Protein AF-A0A534WS10-F1 (afdb_monomer_lite)

Foldseek 3Di:
DVVVVVVVLLVVQVVCCVPPNFQQDPVLVVADADPQHGSRVVSSLVVVLVVVLVVCVVVVPALVNLLVQLLVLLLVLLQCLLVVVLQSSLVSLVSSLSSLVNSVVNCVVVVNDDPVSVVSSLVSLLSSLVSNLNSQLNLCVVPVLSNVLSVLLNVLQVLLSVLCVVCVVVVHRLSDFPLHSSSLSNQSSVLSNCQVVVCCVVPPPDPRGPSVSNSVSSNVSSVRSNVSSVVSNVVSVVVVVVVVQVVVDDDDPPVQPDQLVVLLVVQLVVLVCQLVVQLCCCCVPVVDFNVVSNVVSNVSSLVSSLCSCCVPRLVVVVDDPVQQVLQSLLLVLVLLLQLLVQLCCCCVVVVDDSVVSNVVSVVCCVVVGNPVCCDPPRRDPDDDPPVVVSVVSVVSSVVSVVSSLCPVQDPQALAAFPDFFAPVDFFFDPDDLVVPADDQDLQFWKKKKKWKWDQFPQRKTKIKMWMWTPRTPGSQIKIKIKMWIQHNVRDIDIFIDIGTRPQWDQDPQSWTDHNQWIWGADRQRWIWGWDDGPFKTKTKIWHQQAGKTCASVQKIARHPVSQWMKGKIWRFLWTKMWIWIAGPVPGIDTTIGTMTIMMMMGSDDPSSFAQKKKWKKDDFPVRFKIKIKIWGHHAPPDPDHIWIKIWMGGNNHTDFIFRQKDKAFDDWDWDDDPPDIATHGQKMWMWTAGPQGKIKIKIKGFDDFNDKDFPLVNPDPVVSVSLVVPWGKMKTKTKIKMWMWIGDVPDDIDITIDIMIMMMTGRHHHPDGHHD

Structure (mmCIF, N/CA/C/O backbone):
data_AF-A0A534WS10-F1
#
_entry.id   AF-A0A534WS10-F1
#
loop_
_atom_site.group_PDB
_atom_site.id
_atom_site.type_symbol
_atom_site.label_atom_id
_atom_site.label_alt_id
_atom_site.label_comp_id
_atom_site.label_asym_id
_atom_site.label_entity_id
_atom_site.label_seq_id
_atom_site.pdbx_PDB_ins_code
_atom_site.Cartn_x
_atom_site.Cartn_y
_atom_site.Cartn_z
_atom_site.occupancy
_atom_site.B_iso_or_equiv
_atom_site.auth_seq_id
_atom_site.auth_comp_id
_atom_site.auth_asym_id
_atom_site.auth_atom_id
_atom_site.pdbx_PDB_model_num
ATOM 1 N N . MET A 1 1 ? 9.773 -32.423 -36.528 1.00 46.62 1 MET A N 1
ATOM 2 C CA . MET A 1 1 ? 10.586 -32.456 -37.768 1.00 46.62 1 MET A CA 1
ATOM 3 C C . MET A 1 1 ? 11.494 -31.232 -37.924 1.00 46.62 1 MET A C 1
ATOM 5 O O . MET A 1 1 ? 12.665 -31.405 -38.216 1.00 46.62 1 MET A O 1
ATOM 9 N N . THR A 1 2 ? 11.012 -30.007 -37.692 1.00 54.94 2 THR A N 1
ATOM 10 C CA . THR A 1 2 ? 11.728 -28.744 -37.989 1.00 54.94 2 THR A CA 1
ATOM 11 C C . THR A 1 2 ? 12.895 -28.392 -37.055 1.00 54.94 2 THR A C 1
ATOM 13 O O . THR A 1 2 ? 13.941 -27.981 -37.545 1.00 54.94 2 THR A O 1
ATOM 16 N N . ILE A 1 3 ? 12.784 -28.614 -35.737 1.00 60.12 3 ILE A N 1
ATOM 17 C CA . ILE A 1 3 ? 13.912 -28.408 -34.796 1.00 60.12 3 ILE A CA 1
ATOM 18 C C . ILE A 1 3 ? 15.091 -29.328 -35.149 1.00 60.12 3 ILE A C 1
ATOM 20 O O . ILE A 1 3 ? 16.243 -28.906 -35.107 1.00 60.12 3 ILE A O 1
ATOM 24 N N . GLY A 1 4 ? 14.799 -30.558 -35.587 1.00 63.84 4 GLY A N 1
ATOM 25 C CA . GLY A 1 4 ? 15.814 -31.520 -36.019 1.00 63.84 4 GLY A CA 1
ATOM 26 C C . GLY A 1 4 ? 16.662 -31.013 -37.187 1.00 63.84 4 GLY A C 1
ATOM 27 O O . GLY A 1 4 ? 17.868 -31.215 -37.183 1.00 63.84 4 GLY A O 1
ATOM 28 N N . VAL A 1 5 ? 16.071 -30.283 -38.140 1.00 74.38 5 VAL A N 1
ATOM 29 C CA . VAL A 1 5 ? 16.809 -29.700 -39.276 1.00 74.38 5 VAL A CA 1
ATOM 30 C C . VAL A 1 5 ? 17.763 -28.600 -38.812 1.00 74.38 5 VAL A C 1
ATOM 32 O O . VAL A 1 5 ? 18.913 -28.578 -39.236 1.00 74.38 5 VAL A O 1
ATOM 35 N N . VAL A 1 6 ? 17.326 -27.721 -37.904 1.00 73.06 6 VAL A N 1
ATOM 36 C CA . VAL A 1 6 ? 18.185 -26.656 -37.357 1.00 73.06 6 VAL A CA 1
ATOM 37 C C . VAL A 1 6 ? 19.350 -27.248 -36.565 1.00 73.06 6 VAL A C 1
ATOM 39 O O . VAL A 1 6 ? 20.484 -26.817 -36.747 1.00 73.06 6 VAL A O 1
ATOM 42 N N . VAL A 1 7 ? 19.099 -28.270 -35.741 1.00 74.62 7 VAL A N 1
ATOM 43 C CA . VAL A 1 7 ? 20.143 -28.967 -34.969 1.00 74.62 7 VAL A CA 1
ATOM 44 C C . VAL A 1 7 ? 21.133 -29.682 -35.890 1.00 74.62 7 VAL A C 1
ATOM 46 O O . VAL A 1 7 ? 22.340 -29.579 -35.681 1.00 74.62 7 VAL A O 1
ATOM 49 N N . LEU A 1 8 ? 20.650 -30.350 -36.943 1.00 83.00 8 LEU A N 1
ATOM 50 C CA . LEU A 1 8 ? 21.504 -30.985 -37.952 1.00 83.00 8 LEU A CA 1
ATOM 51 C C . LEU A 1 8 ? 22.370 -29.961 -38.695 1.00 83.00 8 LEU A C 1
ATOM 53 O O . LEU A 1 8 ? 23.568 -30.184 -38.860 1.00 83.00 8 LEU A O 1
ATOM 57 N N . LEU A 1 9 ? 21.794 -28.827 -39.106 1.00 83.38 9 LEU A N 1
ATOM 58 C CA . LEU A 1 9 ? 22.534 -27.746 -39.763 1.00 83.38 9 LEU A CA 1
ATOM 59 C C . LEU A 1 9 ? 23.566 -27.116 -38.825 1.00 83.38 9 LEU A C 1
ATOM 61 O O . LEU A 1 9 ? 24.694 -26.871 -39.245 1.00 83.38 9 LEU A O 1
ATOM 65 N N . LEU A 1 10 ? 23.217 -26.895 -37.556 1.00 83.19 10 LEU A N 1
ATOM 66 C CA . LEU A 1 10 ? 24.137 -26.370 -36.547 1.00 83.19 10 LEU A CA 1
ATOM 67 C C . LEU A 1 10 ? 25.297 -27.346 -36.292 1.00 83.19 10 LEU A C 1
ATOM 69 O O . LEU A 1 10 ? 26.452 -26.928 -36.204 1.00 83.19 10 LEU A O 1
ATOM 73 N N . GLY A 1 11 ? 25.010 -28.650 -36.229 1.00 80.88 11 GLY A N 1
ATOM 74 C CA . GLY A 1 11 ? 26.020 -29.706 -36.148 1.00 80.88 11 GLY A CA 1
ATOM 75 C C . GLY A 1 11 ? 26.941 -29.722 -37.372 1.00 80.88 11 GLY A C 1
ATOM 76 O O . GLY A 1 11 ? 28.161 -29.689 -37.222 1.00 80.88 11 GLY A O 1
ATOM 77 N N . ALA A 1 12 ? 26.377 -29.669 -38.582 1.00 84.88 12 ALA A N 1
ATOM 78 C CA . ALA A 1 12 ? 27.139 -29.593 -39.830 1.00 84.88 12 ALA A CA 1
ATOM 79 C C . ALA A 1 12 ? 28.019 -28.333 -39.904 1.00 84.88 12 ALA A C 1
ATOM 81 O O . ALA A 1 12 ? 29.174 -28.400 -40.330 1.00 84.88 12 ALA A O 1
ATOM 82 N N . TYR A 1 13 ? 27.509 -27.190 -39.440 1.00 84.62 13 TYR A N 1
ATOM 83 C CA . TYR A 1 13 ? 28.281 -25.956 -39.355 1.00 84.62 13 TYR A CA 1
ATOM 84 C C . TYR A 1 13 ? 29.402 -26.049 -38.318 1.00 84.62 13 TYR A C 1
ATOM 86 O O . TYR A 1 13 ? 30.512 -25.598 -38.577 1.00 84.62 13 TYR A O 1
ATOM 94 N N . SER A 1 14 ? 29.157 -26.693 -37.177 1.00 81.19 14 SER A N 1
ATOM 95 C CA . SER A 1 14 ? 30.174 -26.892 -36.137 1.00 81.19 14 SER A CA 1
ATOM 96 C C . SER A 1 14 ? 31.322 -27.773 -36.645 1.00 81.19 14 SER A C 1
ATOM 98 O O . SER A 1 14 ? 32.491 -27.433 -36.465 1.00 81.19 14 SER A O 1
ATOM 100 N N . VAL A 1 15 ? 31.003 -28.845 -37.382 1.00 82.12 15 VAL A N 1
ATOM 101 C CA . VAL A 1 15 ? 31.992 -29.677 -38.092 1.00 82.12 15 VAL A CA 1
ATOM 102 C C . VAL A 1 15 ? 32.745 -28.860 -39.143 1.00 82.12 15 VAL A C 1
ATOM 104 O O . VAL A 1 15 ? 33.968 -28.943 -39.231 1.00 82.12 15 VAL A O 1
ATOM 107 N N . ARG A 1 16 ? 32.056 -28.015 -39.919 1.00 86.12 16 ARG A N 1
ATOM 108 C CA . ARG A 1 16 ? 32.716 -27.108 -40.868 1.00 86.12 16 ARG A CA 1
ATOM 109 C C . ARG A 1 16 ? 33.694 -26.170 -40.162 1.00 86.12 16 ARG A C 1
ATOM 111 O O . ARG A 1 16 ? 34.800 -26.007 -40.662 1.00 86.12 16 ARG A O 1
ATOM 118 N N . VAL A 1 17 ? 33.308 -25.561 -39.042 1.00 83.94 17 VAL A N 1
ATOM 119 C CA . VAL A 1 17 ? 34.173 -24.645 -38.284 1.00 83.94 17 VAL A CA 1
ATOM 120 C C . VAL A 1 17 ? 35.441 -25.360 -37.816 1.00 83.94 17 VAL A C 1
ATOM 122 O O . VAL A 1 17 ? 36.519 -24.781 -37.913 1.00 83.94 17 VAL A O 1
ATOM 125 N N . LEU A 1 18 ? 35.326 -26.623 -37.395 1.00 77.38 18 LEU A N 1
ATOM 126 C CA . LEU A 1 18 ? 36.466 -27.461 -37.011 1.00 77.38 18 LEU A CA 1
ATOM 127 C C . LEU A 1 18 ? 37.388 -27.802 -38.195 1.00 77.38 18 LEU A C 1
ATOM 129 O O . LEU A 1 18 ? 38.602 -27.798 -38.034 1.00 77.38 18 LEU A O 1
ATOM 133 N N . VAL A 1 19 ? 36.833 -28.085 -39.379 1.00 82.19 19 VAL A N 1
ATOM 134 C CA . VAL A 1 19 ? 37.603 -28.602 -40.531 1.00 82.19 19 VAL A CA 1
ATOM 135 C C . VAL A 1 19 ? 38.098 -27.503 -41.481 1.00 82.19 19 VAL A C 1
ATOM 137 O O . VAL A 1 19 ? 39.181 -27.609 -42.046 1.00 82.19 19 VAL A O 1
ATOM 140 N N . LYS A 1 20 ? 37.295 -26.462 -41.715 1.00 79.19 20 LYS A N 1
ATOM 141 C CA . LYS A 1 20 ? 37.517 -25.412 -42.731 1.00 79.19 20 LYS A CA 1
ATOM 142 C C . LYS A 1 20 ? 37.546 -23.994 -42.150 1.00 79.19 20 LYS A C 1
ATOM 144 O O . LYS A 1 20 ? 37.664 -23.038 -42.912 1.00 79.19 20 LYS A O 1
ATOM 149 N N . GLY A 1 21 ? 37.422 -23.845 -40.830 1.00 81.44 21 GLY A N 1
ATOM 150 C CA . GLY A 1 21 ? 37.326 -22.544 -40.172 1.00 81.44 21 GLY A CA 1
ATOM 151 C C . GLY A 1 21 ? 35.952 -21.876 -40.317 1.00 81.44 21 GLY A C 1
ATOM 152 O O . GLY A 1 21 ? 35.011 -22.417 -40.908 1.00 81.44 21 GLY A O 1
ATOM 153 N N . ARG A 1 22 ? 35.820 -20.681 -39.729 1.00 80.88 22 ARG A N 1
ATOM 154 C CA . ARG A 1 22 ? 34.560 -19.918 -39.676 1.00 80.88 22 ARG A CA 1
ATOM 155 C C . ARG A 1 22 ? 34.177 -19.341 -41.037 1.00 80.88 22 ARG A C 1
ATOM 157 O O . ARG A 1 22 ? 35.033 -18.901 -41.801 1.00 80.88 22 ARG A O 1
ATOM 164 N N . TYR A 1 23 ? 32.877 -19.303 -41.327 1.00 80.44 23 TYR A N 1
ATOM 165 C CA . TYR A 1 23 ? 32.356 -18.620 -42.509 1.00 80.44 23 TYR A CA 1
ATOM 166 C C . TYR A 1 23 ? 32.166 -17.135 -42.188 1.00 80.44 23 TYR A C 1
ATOM 168 O O . TYR A 1 23 ? 31.241 -16.786 -41.467 1.00 80.44 23 TYR A O 1
ATOM 176 N N . VAL A 1 24 ? 33.044 -16.259 -42.690 1.00 76.69 24 VAL A N 1
ATOM 177 C CA . VAL A 1 24 ? 33.029 -14.824 -42.347 1.00 76.69 24 VAL A CA 1
ATOM 178 C C . VAL A 1 24 ? 32.691 -13.970 -43.578 1.00 76.69 24 VAL A C 1
ATOM 180 O O . VAL A 1 24 ? 33.596 -13.601 -44.331 1.00 76.69 24 VAL A O 1
ATOM 183 N N . PRO A 1 25 ? 31.409 -13.619 -43.794 1.00 72.75 25 PRO A N 1
ATOM 184 C CA . PRO A 1 25 ? 31.015 -12.678 -44.839 1.00 72.75 25 PRO A CA 1
ATOM 185 C C . PRO A 1 25 ? 31.611 -11.282 -44.606 1.00 72.75 25 PRO A C 1
ATOM 187 O O . PRO A 1 25 ? 31.699 -10.822 -43.467 1.00 72.75 25 PRO A O 1
ATOM 190 N N . GLU A 1 26 ? 31.919 -10.555 -45.686 1.00 68.25 26 GLU A N 1
ATOM 191 C CA . GLU A 1 26 ? 32.378 -9.149 -45.658 1.00 68.25 26 GLU A CA 1
ATOM 192 C C . GLU A 1 26 ? 31.469 -8.233 -44.810 1.00 68.25 26 GLU A C 1
ATOM 194 O O . GLU A 1 26 ? 31.956 -7.375 -44.075 1.00 68.25 26 GLU A O 1
ATOM 199 N N . ARG A 1 27 ? 30.146 -8.454 -44.831 1.00 67.44 27 ARG A N 1
ATOM 200 C CA . ARG A 1 27 ? 29.165 -7.690 -44.033 1.00 67.44 27 ARG A CA 1
ATOM 201 C C . ARG A 1 27 ? 29.313 -7.926 -42.523 1.00 67.44 27 ARG A C 1
ATOM 203 O O . ARG A 1 27 ? 29.290 -6.972 -41.754 1.00 67.44 27 ARG A O 1
ATOM 210 N N . VAL A 1 28 ? 29.571 -9.168 -42.108 1.00 67.00 28 VAL A N 1
ATOM 211 C CA . VAL A 1 28 ? 29.734 -9.578 -40.695 1.00 67.00 28 VAL A CA 1
ATOM 212 C C . VAL A 1 28 ? 31.078 -9.107 -40.109 1.00 67.00 28 VAL A C 1
ATOM 214 O O . VAL A 1 28 ? 31.302 -9.152 -38.900 1.00 67.00 28 VAL A O 1
ATOM 217 N N . LYS A 1 29 ? 32.005 -8.617 -40.944 1.00 64.44 29 LYS A N 1
ATOM 218 C CA . LYS A 1 29 ? 33.215 -7.923 -40.470 1.00 64.44 29 LYS A CA 1
ATOM 219 C C . LYS A 1 29 ? 32.929 -6.497 -39.992 1.00 64.44 29 LYS A C 1
ATOM 221 O O . LYS A 1 29 ? 33.665 -6.006 -39.145 1.00 64.44 29 LYS A O 1
ATOM 226 N N . LYS A 1 30 ? 31.882 -5.858 -40.526 1.00 62.97 30 LYS A N 1
ATOM 227 C CA . LYS A 1 30 ? 31.531 -4.445 -40.288 1.00 62.97 30 LYS A CA 1
ATOM 228 C C . LYS A 1 30 ? 30.418 -4.248 -39.253 1.00 62.97 30 LYS A C 1
ATOM 230 O O . LYS A 1 30 ? 30.035 -3.111 -38.989 1.00 62.97 30 LYS A O 1
ATOM 235 N N . GLU A 1 31 ? 29.871 -5.327 -38.699 1.00 62.03 31 GLU A N 1
ATOM 236 C CA . GLU A 1 31 ? 28.844 -5.274 -37.657 1.00 62.03 31 GLU A CA 1
ATOM 237 C C . GLU A 1 31 ? 29.466 -5.649 -36.302 1.00 62.03 31 GLU A C 1
ATOM 239 O O . GLU A 1 31 ? 30.036 -6.739 -36.176 1.00 62.03 31 GLU A O 1
ATOM 244 N N . PRO A 1 32 ? 29.394 -4.774 -35.281 1.00 56.31 32 PRO A N 1
ATOM 245 C CA . PRO A 1 32 ? 29.768 -5.163 -33.930 1.00 56.31 32 PRO A CA 1
ATOM 246 C C . PRO A 1 32 ? 28.794 -6.251 -33.463 1.00 56.31 32 PRO A C 1
ATOM 248 O O . PRO A 1 32 ? 27.579 -6.072 -33.520 1.00 56.31 32 PRO A O 1
ATOM 251 N N . GLY A 1 33 ? 29.321 -7.403 -33.041 1.00 55.44 33 GLY A N 1
ATOM 252 C CA . GLY A 1 33 ? 28.492 -8.471 -32.484 1.00 55.44 33 GLY A CA 1
ATOM 253 C C . GLY A 1 33 ? 27.685 -7.970 -31.282 1.00 55.44 33 GLY A C 1
ATOM 254 O O . GLY A 1 33 ? 28.138 -7.093 -30.545 1.00 55.44 33 GLY A O 1
ATOM 255 N N . SER A 1 34 ? 26.496 -8.531 -31.074 1.00 60.47 34 SER A N 1
ATOM 256 C CA . SER A 1 34 ? 25.662 -8.208 -29.915 1.00 60.47 34 SER A CA 1
ATOM 257 C C . SER A 1 34 ? 25.886 -9.205 -28.782 1.00 60.47 34 SER A C 1
ATOM 259 O O . SER A 1 34 ? 26.245 -10.360 -29.006 1.00 60.47 34 SER A O 1
ATOM 261 N N . VAL A 1 35 ? 25.621 -8.760 -27.551 1.00 61.03 35 VAL A N 1
ATOM 262 C CA . VAL A 1 35 ? 25.591 -9.603 -26.340 1.00 61.03 35 VAL A CA 1
ATOM 263 C C . VAL A 1 35 ? 24.571 -10.744 -26.480 1.00 61.03 35 VAL A C 1
ATOM 265 O O . VAL A 1 35 ? 24.731 -11.805 -25.887 1.00 61.03 35 VAL A O 1
ATOM 268 N N . PHE A 1 36 ? 23.537 -10.526 -27.291 1.00 61.16 36 PHE A N 1
ATOM 269 C CA . PHE A 1 36 ? 22.342 -11.359 -27.386 1.00 61.16 36 PHE A CA 1
ATOM 270 C C . PHE A 1 36 ? 22.384 -12.359 -28.553 1.00 61.16 36 PHE A C 1
ATOM 272 O O . PHE A 1 36 ? 21.931 -13.496 -28.418 1.00 61.16 36 PHE A O 1
ATOM 279 N N . LEU A 1 37 ? 23.009 -11.984 -29.673 1.00 69.69 37 LEU A N 1
ATOM 280 C CA . LEU A 1 37 ? 23.259 -12.875 -30.805 1.00 69.69 37 LEU A CA 1
ATOM 281 C C . LEU A 1 37 ? 24.756 -12.892 -31.104 1.00 69.69 37 LEU A C 1
ATOM 283 O O . LEU A 1 37 ? 25.310 -11.945 -31.667 1.00 69.69 37 LEU A O 1
ATOM 287 N N . SER A 1 38 ? 25.415 -13.977 -30.694 1.00 74.94 38 SER A N 1
ATOM 288 C CA . SER A 1 38 ? 26.857 -14.110 -30.867 1.00 74.94 38 SER A CA 1
ATOM 289 C C . SER A 1 38 ? 27.226 -14.159 -32.350 1.00 74.94 38 SER A C 1
ATOM 291 O O . SER A 1 38 ? 26.475 -14.656 -33.195 1.00 74.94 38 SER A O 1
ATOM 293 N N . ARG A 1 39 ? 28.437 -13.689 -32.665 1.00 76.25 39 ARG A N 1
ATOM 294 C CA . ARG A 1 39 ? 28.974 -13.686 -34.033 1.00 76.25 39 ARG A CA 1
ATOM 295 C C . ARG A 1 39 ? 28.896 -15.066 -34.699 1.00 76.25 39 ARG A C 1
ATOM 297 O O . ARG A 1 39 ? 28.618 -15.153 -35.886 1.00 76.25 39 ARG A O 1
ATOM 304 N N . PHE A 1 40 ? 29.048 -16.132 -33.913 1.00 80.25 40 PHE A N 1
ATOM 305 C CA . PHE A 1 40 ? 28.933 -17.515 -34.372 1.00 80.25 40 PHE A CA 1
ATOM 306 C C . PHE A 1 40 ? 27.570 -17.824 -35.013 1.00 80.25 40 PHE A C 1
ATOM 308 O O . PHE A 1 40 ? 27.522 -18.431 -36.080 1.00 80.25 40 PHE A O 1
ATOM 315 N N . PHE A 1 41 ? 26.464 -17.387 -34.400 1.00 79.00 41 PHE A N 1
ATOM 316 C CA . PHE A 1 41 ? 25.121 -17.646 -34.931 1.00 79.00 41 PHE A CA 1
ATOM 317 C C . PHE A 1 41 ? 24.807 -16.809 -36.173 1.00 79.00 41 PHE A C 1
ATOM 319 O O . PHE A 1 41 ? 24.095 -17.271 -37.062 1.00 79.00 41 PHE A O 1
ATOM 326 N N . ILE A 1 42 ? 25.371 -15.603 -36.267 1.00 78.12 42 ILE A N 1
ATOM 327 C CA . ILE A 1 42 ? 25.255 -14.762 -37.464 1.00 78.12 42 ILE A CA 1
ATOM 328 C C . ILE A 1 42 ? 25.986 -15.426 -38.637 1.00 78.12 42 ILE A C 1
ATOM 330 O O . ILE A 1 42 ? 25.414 -15.598 -39.711 1.00 78.12 42 ILE A O 1
ATOM 334 N N . GLU A 1 43 ? 27.231 -15.855 -38.421 1.00 84.75 43 GLU A N 1
ATOM 335 C CA . GLU A 1 43 ? 28.028 -16.580 -39.416 1.00 84.75 43 GLU A CA 1
ATOM 336 C C . GLU A 1 43 ? 27.340 -17.886 -39.861 1.00 84.75 43 GLU A C 1
ATOM 338 O O . GLU A 1 43 ? 27.272 -18.176 -41.057 1.00 84.75 43 GLU A O 1
ATOM 343 N N . PHE A 1 44 ? 26.757 -18.628 -38.911 1.00 85.38 44 PHE A N 1
ATOM 344 C CA . PHE A 1 44 ? 25.931 -19.807 -39.181 1.00 85.38 44 PHE A CA 1
ATOM 345 C C . PHE A 1 44 ? 24.733 -19.488 -40.087 1.00 85.38 44 PHE A C 1
ATOM 347 O O . PHE A 1 44 ? 24.489 -20.211 -41.055 1.00 85.38 44 PHE A O 1
ATOM 354 N N . GLY A 1 45 ? 24.005 -18.403 -39.804 1.00 84.31 45 GLY A N 1
ATOM 355 C CA . GLY A 1 45 ? 22.863 -17.965 -40.608 1.00 84.31 45 GLY A CA 1
ATOM 356 C C . GLY A 1 45 ? 23.261 -17.664 -42.052 1.00 84.31 45 GLY A C 1
ATOM 357 O O . GLY A 1 45 ? 22.703 -18.243 -42.980 1.00 84.31 45 GLY A O 1
ATOM 358 N N . TYR A 1 46 ? 24.299 -16.847 -42.253 1.00 83.94 46 TYR A N 1
ATOM 359 C CA . TYR A 1 46 ? 24.804 -16.537 -43.596 1.00 83.94 46 TYR A CA 1
ATOM 360 C C . TYR A 1 46 ? 25.312 -17.774 -44.347 1.00 83.94 46 TYR A C 1
ATOM 362 O O . TYR A 1 46 ? 25.125 -17.871 -45.559 1.00 83.94 46 TYR A O 1
ATOM 370 N N . TRP A 1 47 ? 25.923 -18.734 -43.647 1.00 88.50 47 TRP A N 1
ATOM 371 C CA . TRP A 1 47 ? 26.307 -20.010 -44.248 1.00 88.50 47 TRP A CA 1
ATOM 372 C C . TRP A 1 47 ? 25.084 -20.825 -44.697 1.00 88.50 47 TRP A C 1
ATOM 374 O O . TRP A 1 47 ? 25.097 -21.404 -45.782 1.00 88.50 47 TRP A O 1
ATOM 384 N N . CYS A 1 48 ? 24.000 -20.821 -43.914 1.00 86.69 48 CYS A N 1
ATOM 385 C CA . CYS A 1 48 ? 22.737 -21.458 -44.301 1.00 86.69 48 CYS A CA 1
ATOM 386 C C . CYS A 1 48 ? 22.058 -20.763 -45.490 1.00 86.69 48 CYS A C 1
ATOM 388 O O . CYS A 1 48 ? 21.319 -21.411 -46.231 1.00 86.69 48 CYS A O 1
ATOM 390 N N . PHE A 1 49 ? 22.289 -19.463 -45.681 1.00 88.44 49 PHE A N 1
ATOM 391 C CA . PHE A 1 49 ? 21.690 -18.690 -46.771 1.00 88.44 49 PHE A CA 1
ATOM 392 C C . PHE A 1 49 ? 22.460 -18.815 -48.092 1.00 88.44 49 PHE A C 1
ATOM 394 O O . PHE A 1 49 ? 21.859 -18.649 -49.148 1.00 88.44 49 PHE A O 1
ATOM 401 N N . GLU A 1 50 ? 23.749 -19.173 -48.076 1.00 88.00 50 GLU A N 1
ATOM 402 C CA . GLU A 1 50 ? 24.583 -19.308 -49.286 1.00 88.00 50 GLU A CA 1
ATOM 403 C C . GLU A 1 50 ? 23.979 -20.256 -50.357 1.00 88.00 50 GLU A C 1
ATOM 405 O O . GLU A 1 50 ? 23.960 -19.900 -51.541 1.00 88.00 50 GLU A O 1
ATOM 410 N N . PRO A 1 51 ? 23.430 -21.444 -50.018 1.00 89.38 51 PRO A N 1
ATOM 411 C CA . PRO A 1 51 ? 22.760 -22.294 -51.004 1.00 89.38 51 PRO A CA 1
ATOM 412 C C . PRO A 1 51 ? 21.486 -21.659 -51.575 1.00 89.38 51 PRO A C 1
ATOM 414 O O . PRO A 1 51 ? 21.197 -21.831 -52.761 1.00 89.38 51 PRO A O 1
ATOM 417 N N . LEU A 1 52 ? 20.739 -20.920 -50.746 1.00 90.12 52 LEU A N 1
ATOM 418 C CA . LEU A 1 52 ? 19.519 -20.222 -51.156 1.00 90.12 52 LEU A CA 1
ATOM 419 C C . LEU A 1 52 ? 19.850 -19.061 -52.097 1.00 90.12 52 LEU A C 1
ATOM 421 O O . LEU A 1 52 ? 19.208 -18.917 -53.132 1.00 90.12 52 LEU A O 1
ATOM 425 N N . GLU A 1 53 ? 20.910 -18.305 -51.813 1.00 91.44 53 GLU A N 1
ATOM 426 C CA . GLU A 1 53 ? 21.427 -17.267 -52.705 1.00 91.44 53 GLU A CA 1
ATOM 427 C C . GLU A 1 53 ? 21.786 -17.850 -54.078 1.00 91.44 53 GLU A C 1
ATOM 429 O O . GLU A 1 53 ? 21.310 -17.363 -55.105 1.00 91.44 53 GLU A O 1
ATOM 434 N N . LYS A 1 54 ? 22.561 -18.944 -54.120 1.00 90.44 54 LYS A N 1
ATOM 435 C CA . LYS A 1 54 ? 22.920 -19.626 -55.379 1.00 90.44 54 LYS A CA 1
ATOM 436 C C . LYS A 1 54 ? 21.688 -20.086 -56.155 1.00 90.44 54 LYS A C 1
ATOM 438 O O . LYS A 1 54 ? 21.676 -20.011 -57.385 1.00 90.44 54 LYS A O 1
ATOM 443 N N . LEU A 1 55 ? 20.652 -20.550 -55.460 1.00 91.75 55 LEU A N 1
ATOM 444 C CA . LEU A 1 55 ? 19.385 -20.926 -56.077 1.00 91.75 55 LEU A CA 1
ATOM 445 C C . LEU A 1 55 ? 18.659 -19.706 -56.665 1.00 91.75 55 LEU A C 1
ATOM 447 O O . LEU A 1 55 ? 18.262 -19.748 -57.828 1.00 91.75 55 LEU A O 1
ATOM 451 N N . CYS A 1 56 ? 18.552 -18.600 -55.925 1.00 91.31 56 CYS A N 1
ATOM 452 C CA . CYS A 1 56 ? 17.971 -17.345 -56.416 1.00 91.31 56 CYS A CA 1
ATOM 453 C C . CYS A 1 56 ? 18.719 -16.800 -57.643 1.00 91.31 56 CYS A C 1
ATOM 455 O O . CYS A 1 56 ? 18.098 -16.301 -58.586 1.00 91.31 56 CYS A O 1
ATOM 457 N N . LEU A 1 57 ? 20.050 -16.931 -57.671 1.00 90.44 57 LEU A N 1
ATOM 458 C CA . LEU A 1 57 ? 20.878 -16.565 -58.821 1.00 90.44 57 LEU A CA 1
ATOM 459 C C . LEU A 1 57 ? 20.564 -17.430 -60.048 1.00 90.44 57 LEU A C 1
ATOM 461 O O . LEU A 1 57 ? 20.382 -16.879 -61.133 1.00 90.44 57 LEU A O 1
ATOM 465 N N . ARG A 1 58 ? 20.419 -18.753 -59.878 1.00 92.19 58 ARG A N 1
ATOM 466 C CA . ARG A 1 58 ? 20.026 -19.677 -60.961 1.00 92.19 58 ARG A CA 1
ATOM 467 C C . ARG A 1 58 ? 18.626 -19.393 -61.499 1.00 92.19 58 ARG A C 1
ATOM 469 O O . ARG A 1 58 ? 18.424 -19.419 -62.707 1.00 92.19 58 ARG A O 1
ATOM 476 N N . LEU A 1 59 ? 17.680 -19.093 -60.611 1.00 91.88 59 LEU A N 1
ATOM 477 C CA . LEU A 1 59 ? 16.281 -18.817 -60.950 1.00 91.88 59 LEU A CA 1
ATOM 478 C C . LEU A 1 59 ? 16.041 -17.388 -61.465 1.00 91.88 59 LEU A C 1
ATOM 480 O O . LEU A 1 59 ? 14.907 -17.033 -61.765 1.00 91.88 59 LEU A O 1
ATOM 484 N N . ARG A 1 60 ? 17.088 -16.557 -61.566 1.00 91.12 60 ARG A N 1
ATOM 485 C CA . ARG A 1 60 ? 17.012 -15.152 -62.008 1.00 91.12 60 ARG A CA 1
ATOM 486 C C . ARG A 1 60 ? 16.042 -14.276 -61.194 1.00 91.12 60 ARG A C 1
ATOM 488 O O . ARG A 1 60 ? 15.641 -13.217 -61.665 1.00 91.12 60 ARG A O 1
ATOM 495 N N . VAL A 1 61 ? 15.753 -14.647 -59.944 1.00 92.25 61 VAL A N 1
ATOM 496 C CA . VAL A 1 61 ? 14.910 -13.857 -59.022 1.00 92.25 61 VAL A CA 1
ATOM 497 C C . VAL A 1 61 ? 15.553 -12.491 -58.784 1.00 92.25 61 VAL A C 1
ATOM 499 O O . VAL A 1 61 ? 16.770 -12.422 -58.602 1.00 92.25 61 VAL A O 1
ATOM 502 N N . THR A 1 62 ? 14.789 -11.401 -58.836 1.00 91.50 62 THR A N 1
ATOM 503 C CA . THR A 1 62 ? 15.316 -10.044 -58.611 1.00 91.50 62 THR A CA 1
ATOM 504 C C . THR A 1 62 ? 15.332 -9.688 -57.116 1.00 91.50 62 THR A C 1
ATOM 506 O O . THR A 1 62 ? 14.507 -10.210 -56.367 1.00 91.50 62 THR A O 1
ATOM 509 N N . PRO A 1 63 ? 16.229 -8.792 -56.653 1.00 90.75 63 PRO A N 1
ATOM 510 C CA . PRO A 1 63 ? 16.219 -8.318 -55.264 1.00 90.75 63 PRO A CA 1
ATOM 511 C C . PRO A 1 63 ? 14.853 -7.755 -54.847 1.00 90.75 63 PRO A C 1
ATOM 513 O O . PRO A 1 63 ? 14.293 -8.191 -53.853 1.00 90.75 63 PRO A O 1
ATOM 516 N N . ASN A 1 64 ? 14.234 -6.922 -55.689 1.00 90.69 64 ASN A N 1
ATOM 517 C CA . ASN A 1 64 ? 12.918 -6.339 -55.400 1.00 90.69 64 ASN A CA 1
ATOM 518 C C . ASN A 1 64 ? 11.804 -7.394 -55.246 1.00 90.69 64 ASN A C 1
ATOM 520 O O . ASN A 1 64 ? 10.855 -7.169 -54.500 1.00 90.69 64 ASN A O 1
ATOM 524 N N . GLN A 1 65 ? 11.892 -8.544 -55.933 1.00 93.69 65 GLN A N 1
ATOM 525 C CA . GLN A 1 65 ? 10.952 -9.657 -55.729 1.00 93.69 65 GLN A CA 1
ATOM 526 C C . GLN A 1 65 ? 11.121 -10.296 -54.345 1.00 93.69 65 GLN A C 1
ATOM 528 O O . GLN A 1 65 ? 10.130 -10.690 -53.733 1.00 93.69 65 GLN A O 1
ATOM 533 N N . LEU A 1 66 ? 12.356 -10.384 -53.846 1.00 94.25 66 LEU A N 1
ATOM 534 C CA . LEU A 1 66 ? 12.651 -10.888 -52.504 1.00 94.25 66 LEU A CA 1
ATOM 535 C C . LEU A 1 66 ? 12.175 -9.901 -51.430 1.00 94.25 66 LEU A C 1
ATOM 537 O O . LEU A 1 66 ? 11.495 -10.328 -50.500 1.00 94.25 66 LEU A O 1
ATOM 541 N N . THR A 1 67 ? 12.407 -8.599 -51.619 1.00 92.75 67 THR A N 1
ATOM 542 C CA . THR A 1 67 ? 11.896 -7.530 -50.743 1.00 92.75 67 THR A CA 1
ATOM 543 C C . THR A 1 67 ? 10.357 -7.489 -50.725 1.00 92.75 67 THR A C 1
ATOM 545 O O . THR A 1 67 ? 9.728 -7.346 -49.680 1.00 92.75 67 THR A O 1
ATOM 548 N N . ALA A 1 68 ? 9.691 -7.690 -51.868 1.00 93.38 68 ALA A N 1
ATOM 549 C CA . ALA A 1 68 ? 8.230 -7.822 -51.902 1.00 93.38 68 ALA A CA 1
ATOM 550 C C . ALA A 1 68 ? 7.746 -9.091 -51.172 1.00 93.38 68 ALA A C 1
ATOM 552 O O . ALA A 1 68 ? 6.730 -9.070 -50.473 1.00 93.38 68 ALA A O 1
ATOM 553 N N . GLY A 1 69 ? 8.489 -10.193 -51.307 1.00 95.69 69 GLY A N 1
ATOM 554 C CA . GLY A 1 69 ? 8.236 -11.436 -50.585 1.00 95.69 69 GLY A CA 1
ATOM 555 C C . GLY A 1 69 ? 8.382 -11.284 -49.069 1.00 95.69 69 GLY A C 1
ATOM 556 O O . GLY A 1 69 ? 7.544 -11.800 -48.330 1.00 95.69 69 GLY A O 1
ATOM 557 N N . SER A 1 70 ? 9.389 -10.543 -48.594 1.00 94.94 70 SER A N 1
ATOM 558 C CA . SER A 1 70 ? 9.585 -10.284 -47.163 1.00 94.94 70 SER A CA 1
ATOM 559 C C . SER A 1 70 ? 8.414 -9.482 -46.583 1.00 94.94 70 SER A C 1
ATOM 561 O O . SER A 1 70 ? 7.841 -9.880 -45.563 1.00 94.94 70 SER A O 1
ATOM 563 N N . LEU A 1 71 ? 7.950 -8.446 -47.290 1.00 94.56 71 LEU A N 1
ATOM 564 C CA . LEU A 1 71 ? 6.756 -7.688 -46.908 1.00 94.56 71 LEU A CA 1
ATOM 565 C C . LEU A 1 71 ? 5.506 -8.576 -46.842 1.00 94.56 71 LEU A C 1
ATOM 567 O O . LEU A 1 71 ? 4.760 -8.522 -45.863 1.00 94.56 71 LEU A O 1
ATOM 571 N N . ALA A 1 72 ? 5.291 -9.429 -47.849 1.00 97.00 72 ALA A N 1
ATOM 572 C CA . ALA A 1 72 ? 4.164 -10.360 -47.873 1.00 97.00 72 ALA A CA 1
ATOM 573 C C . ALA A 1 72 ? 4.205 -11.342 -46.688 1.00 97.00 72 ALA A C 1
ATOM 575 O O . ALA A 1 72 ? 3.183 -11.569 -46.034 1.00 97.00 72 ALA A O 1
ATOM 576 N N . CYS A 1 73 ? 5.387 -11.878 -46.358 1.00 97.38 73 CYS A N 1
ATOM 577 C CA . CYS A 1 73 ? 5.582 -12.705 -45.169 1.00 97.38 73 CYS A CA 1
ATOM 578 C C . CYS A 1 73 ? 5.240 -11.942 -43.888 1.00 97.38 73 CYS A C 1
ATOM 580 O O . CYS A 1 73 ? 4.564 -12.491 -43.022 1.00 97.38 73 CYS A O 1
ATOM 582 N N . SER A 1 74 ? 5.650 -10.681 -43.768 1.00 96.19 74 SER A N 1
ATOM 583 C CA . SER A 1 74 ? 5.365 -9.875 -42.583 1.00 96.19 74 SER A CA 1
ATOM 584 C C . SER A 1 74 ? 3.876 -9.549 -42.412 1.00 96.19 74 SER A C 1
ATOM 586 O O . SER A 1 74 ? 3.337 -9.701 -41.315 1.00 96.19 74 SER A O 1
ATOM 588 N N . VAL A 1 75 ? 3.170 -9.194 -43.489 1.00 97.38 75 VAL A N 1
ATOM 589 C CA . VAL A 1 75 ? 1.708 -8.998 -43.454 1.00 97.38 75 VAL A CA 1
ATOM 590 C C . VAL A 1 75 ? 0.996 -10.309 -43.098 1.00 97.38 75 VAL A C 1
ATOM 592 O O . VAL A 1 75 ? 0.083 -10.325 -42.269 1.00 97.38 75 VAL A O 1
ATOM 595 N N . GLY A 1 76 ? 1.454 -11.434 -43.655 1.00 98.00 76 GLY A N 1
ATOM 596 C CA . GLY A 1 76 ? 0.969 -12.760 -43.277 1.00 98.00 76 GLY A CA 1
ATOM 597 C C . GLY A 1 76 ? 1.234 -13.093 -41.804 1.00 98.00 76 GLY A C 1
ATOM 598 O O . GLY A 1 76 ? 0.373 -13.673 -41.134 1.00 98.00 76 GLY A O 1
ATOM 599 N N . ALA A 1 77 ? 2.395 -12.700 -41.272 1.00 97.88 77 ALA A N 1
ATOM 600 C CA . ALA A 1 77 ? 2.736 -12.867 -39.865 1.00 97.88 77 ALA A CA 1
ATOM 601 C C . ALA A 1 77 ? 1.812 -12.035 -38.973 1.00 97.88 77 ALA A C 1
ATOM 603 O O . ALA A 1 77 ? 1.292 -12.556 -37.988 1.00 97.88 77 ALA A O 1
ATOM 604 N N . ALA A 1 78 ? 1.541 -10.786 -39.355 1.00 98.06 78 ALA A N 1
ATOM 605 C CA . ALA A 1 78 ? 0.627 -9.896 -38.652 1.00 98.06 78 ALA A CA 1
ATOM 606 C C . ALA A 1 78 ? -0.780 -10.501 -38.531 1.00 98.06 78 ALA A C 1
ATOM 608 O O . ALA A 1 78 ? -1.318 -10.609 -37.429 1.00 98.06 78 ALA A O 1
ATOM 609 N N . ALA A 1 79 ? -1.345 -10.971 -39.648 1.00 98.00 79 ALA A N 1
ATOM 610 C CA . ALA A 1 79 ? -2.649 -11.635 -39.667 1.00 98.00 79 ALA A CA 1
ATOM 611 C C . ALA A 1 79 ? -2.652 -12.931 -38.835 1.00 98.00 79 ALA A C 1
ATOM 613 O O . ALA A 1 79 ? -3.613 -13.227 -38.120 1.00 98.00 79 ALA A O 1
ATOM 614 N N . SER A 1 80 ? -1.558 -13.696 -38.889 1.00 97.50 80 SER A N 1
ATOM 615 C CA . SER A 1 80 ? -1.404 -14.931 -38.114 1.00 97.50 80 SER A CA 1
ATOM 616 C C . SER A 1 80 ? -1.342 -14.659 -36.611 1.00 97.50 80 SER A C 1
ATOM 618 O O . SER A 1 80 ? -2.031 -15.334 -35.850 1.00 97.50 80 SER A O 1
ATOM 620 N N . PHE A 1 81 ? -0.582 -13.652 -36.170 1.00 98.06 81 PHE A N 1
ATOM 621 C CA . PHE A 1 81 ? -0.550 -13.251 -34.763 1.00 98.06 81 PHE A CA 1
ATOM 622 C C . PHE A 1 81 ? -1.908 -12.722 -34.302 1.00 98.06 81 PHE A C 1
ATOM 624 O O . PHE A 1 81 ? -2.426 -13.215 -33.306 1.00 98.06 81 PHE A O 1
ATOM 631 N N . ALA A 1 82 ? -2.542 -11.830 -35.068 1.00 97.25 82 ALA A N 1
ATOM 632 C CA . ALA A 1 82 ? -3.839 -11.246 -34.718 1.00 97.25 82 ALA A CA 1
ATOM 633 C C . ALA A 1 82 ? -4.959 -12.292 -34.549 1.00 97.25 82 ALA A C 1
ATOM 635 O O . ALA A 1 82 ? -5.886 -12.090 -33.765 1.00 97.25 82 ALA A O 1
ATOM 636 N N . THR A 1 83 ? -4.868 -13.415 -35.270 1.00 95.56 83 THR A N 1
ATOM 637 C CA . THR A 1 83 ? -5.815 -14.543 -35.197 1.00 95.56 83 THR A CA 1
ATOM 638 C C . THR A 1 83 ? -5.394 -15.643 -34.214 1.00 95.56 83 THR A C 1
ATOM 640 O O . THR A 1 83 ? -6.047 -16.682 -34.143 1.00 95.56 83 THR A O 1
ATOM 643 N N . GLY A 1 84 ? -4.310 -15.449 -33.453 1.00 93.69 84 GLY A N 1
ATOM 644 C CA . GLY A 1 84 ? -3.818 -16.406 -32.455 1.00 93.69 84 GLY A CA 1
ATOM 645 C C . GLY A 1 84 ? -3.014 -17.582 -33.019 1.00 93.69 84 GLY A C 1
ATOM 646 O O . GLY A 1 84 ? -2.624 -18.483 -32.278 1.00 93.69 84 GLY A O 1
ATOM 647 N N . ARG A 1 85 ? -2.697 -17.588 -34.319 1.00 95.00 85 ARG A N 1
ATOM 648 C CA . ARG A 1 85 ? -1.869 -18.613 -34.982 1.00 95.00 85 ARG A CA 1
ATOM 649 C C . ARG A 1 85 ? -0.376 -18.304 -34.832 1.00 95.00 85 ARG A C 1
ATOM 651 O O . ARG A 1 85 ? 0.349 -18.161 -35.818 1.00 95.00 85 ARG A O 1
ATOM 658 N N . PHE A 1 86 ? 0.095 -18.231 -33.587 1.00 94.69 86 PHE A N 1
ATOM 659 C CA . PHE A 1 86 ? 1.459 -17.804 -33.245 1.00 94.69 86 PHE A CA 1
ATOM 660 C C . PHE A 1 86 ? 2.558 -18.627 -33.924 1.00 94.69 86 PHE A C 1
ATOM 662 O O . PHE A 1 86 ? 3.522 -18.042 -34.410 1.00 94.69 86 PHE A O 1
ATOM 669 N N . THR A 1 87 ? 2.397 -19.951 -34.052 1.00 94.25 87 THR A N 1
ATOM 670 C CA . THR A 1 87 ? 3.411 -20.796 -34.706 1.00 94.25 87 THR A CA 1
ATOM 671 C C . THR A 1 87 ? 3.623 -20.414 -36.169 1.00 94.25 87 THR A C 1
ATOM 673 O O . THR A 1 87 ? 4.764 -20.331 -36.620 1.00 94.25 87 THR A O 1
ATOM 676 N N . LEU A 1 88 ? 2.539 -20.155 -36.909 1.00 95.44 88 LEU A N 1
ATOM 677 C CA . LEU A 1 88 ? 2.620 -19.704 -38.298 1.00 95.44 88 LEU A CA 1
ATOM 678 C C . LEU A 1 88 ? 3.204 -18.288 -38.371 1.00 95.44 88 LEU A C 1
ATOM 680 O O . LEU A 1 88 ? 4.093 -18.043 -39.181 1.00 95.44 88 LEU A O 1
ATOM 684 N N . GLY A 1 89 ? 2.766 -17.392 -37.478 1.00 96.81 89 GLY A N 1
ATOM 685 C CA . GLY A 1 89 ? 3.305 -16.035 -37.375 1.00 96.81 89 GLY A CA 1
ATOM 686 C C . GLY A 1 89 ? 4.817 -16.017 -37.139 1.00 96.81 89 GLY A C 1
ATOM 687 O O . GLY A 1 89 ? 5.543 -15.338 -37.857 1.00 96.81 89 GLY A O 1
ATOM 688 N N . GLY A 1 90 ? 5.313 -16.835 -36.207 1.00 95.88 90 GLY A N 1
ATOM 689 C CA . GLY A 1 90 ? 6.741 -16.962 -35.916 1.00 95.88 90 GLY A CA 1
ATOM 690 C C . GLY A 1 90 ? 7.558 -17.458 -37.112 1.00 95.88 90 GLY A C 1
ATOM 691 O O . GLY A 1 90 ? 8.596 -16.879 -37.428 1.00 95.88 90 GLY A O 1
ATOM 692 N N . TRP A 1 91 ? 7.071 -18.475 -37.835 1.00 95.12 91 TRP A N 1
ATOM 693 C CA . TRP A 1 91 ? 7.734 -18.950 -39.056 1.00 95.12 91 TRP A CA 1
ATOM 694 C C . TRP A 1 91 ? 7.751 -17.906 -40.169 1.00 95.12 91 TRP A C 1
ATOM 696 O O . TRP A 1 91 ? 8.754 -17.787 -40.869 1.00 95.12 91 TRP A O 1
ATOM 706 N N . LEU A 1 92 ? 6.675 -17.136 -40.317 1.00 97.00 92 LEU A N 1
ATOM 707 C CA . LEU A 1 92 ? 6.601 -16.064 -41.304 1.00 97.00 92 LEU A CA 1
ATOM 708 C C . LEU A 1 92 ? 7.544 -14.898 -40.967 1.00 97.00 92 LEU A C 1
ATOM 710 O O . LEU A 1 92 ? 8.151 -14.348 -41.881 1.00 97.00 92 LEU A O 1
ATOM 714 N N . VAL A 1 93 ? 7.753 -14.573 -39.685 1.00 96.44 93 VAL A N 1
ATOM 715 C CA . VAL A 1 93 ? 8.789 -13.608 -39.258 1.00 96.44 93 VAL A CA 1
ATOM 716 C C . VAL A 1 93 ? 10.193 -14.112 -39.603 1.00 96.44 93 VAL A C 1
ATOM 718 O O . VAL A 1 93 ? 11.005 -13.355 -40.132 1.00 96.44 93 VAL A O 1
ATOM 721 N N . ILE A 1 94 ? 10.480 -15.395 -39.361 1.00 93.06 94 ILE A N 1
ATOM 722 C CA . ILE A 1 94 ? 11.771 -16.000 -39.728 1.00 93.06 94 ILE A CA 1
ATOM 723 C C . ILE A 1 94 ? 11.957 -15.977 -41.251 1.00 93.06 94 ILE A C 1
ATOM 725 O O . ILE A 1 94 ? 13.012 -15.575 -41.731 1.00 93.06 94 ILE A O 1
ATOM 729 N N . ALA A 1 95 ? 10.931 -16.355 -42.018 1.00 93.69 95 ALA A N 1
ATOM 730 C CA . ALA A 1 95 ? 10.966 -16.313 -43.478 1.00 93.69 95 ALA A CA 1
ATOM 731 C C . ALA A 1 95 ? 11.186 -14.886 -44.005 1.00 93.69 95 ALA A C 1
ATOM 733 O O . ALA A 1 95 ? 12.016 -14.691 -44.889 1.00 93.69 95 ALA A O 1
ATOM 734 N N . CYS A 1 96 ? 10.514 -13.892 -43.416 1.00 94.50 96 CYS A N 1
ATOM 735 C CA . CYS A 1 96 ? 10.722 -12.477 -43.717 1.00 94.50 96 CYS A CA 1
ATOM 736 C C . CYS A 1 96 ? 12.196 -12.084 -43.547 1.00 94.50 96 CYS A C 1
ATOM 738 O O . CYS A 1 96 ? 12.776 -11.519 -44.468 1.00 94.50 96 CYS A O 1
ATOM 740 N N . ALA A 1 97 ? 12.820 -12.437 -42.418 1.00 91.56 97 ALA A N 1
ATOM 741 C CA . ALA A 1 97 ? 14.226 -12.125 -42.150 1.00 91.56 97 ALA A CA 1
ATOM 742 C C . ALA A 1 97 ? 15.206 -12.839 -43.102 1.00 91.56 97 ALA A C 1
ATOM 744 O O . ALA A 1 97 ? 16.266 -12.305 -43.418 1.00 91.56 97 ALA A O 1
ATOM 745 N N . ILE A 1 98 ? 14.866 -14.044 -43.573 1.00 91.62 98 ILE A N 1
ATOM 746 C CA . ILE A 1 98 ? 15.677 -14.771 -44.560 1.00 91.62 98 ILE A CA 1
ATOM 747 C C . ILE A 1 98 ? 15.598 -14.090 -45.930 1.00 91.62 98 ILE A C 1
ATOM 749 O O . ILE A 1 98 ? 16.629 -13.889 -46.566 1.00 91.62 98 ILE A O 1
ATOM 753 N N . LEU A 1 99 ? 14.394 -13.735 -46.391 1.00 93.25 99 LEU A N 1
ATOM 754 C CA . LEU A 1 99 ? 14.194 -13.070 -47.685 1.00 93.25 99 LEU A CA 1
ATOM 755 C C . LEU A 1 99 ? 14.881 -11.699 -47.735 1.00 93.25 99 LEU A C 1
ATOM 757 O O . LEU A 1 99 ? 15.529 -11.386 -48.730 1.00 93.25 99 LEU A O 1
ATOM 761 N N . ASP A 1 100 ? 14.809 -10.958 -46.633 1.00 91.06 100 ASP A N 1
ATOM 762 C CA . ASP A 1 100 ? 15.513 -9.694 -46.393 1.00 91.06 100 ASP A CA 1
ATOM 763 C C . ASP A 1 100 ? 17.043 -9.845 -46.416 1.00 91.06 100 ASP A C 1
ATOM 765 O O . ASP A 1 100 ? 17.771 -9.070 -47.018 1.00 91.06 100 ASP A O 1
ATOM 769 N N . ALA A 1 101 ? 17.589 -10.911 -45.826 1.00 88.94 101 ALA A N 1
ATOM 770 C CA . ALA A 1 101 ? 19.024 -11.162 -45.944 1.00 88.94 101 ALA A CA 1
ATOM 771 C C . ALA A 1 101 ? 19.432 -11.496 -47.395 1.00 88.94 101 ALA A C 1
ATOM 773 O O . ALA A 1 101 ? 20.510 -11.092 -47.854 1.00 88.94 101 ALA A O 1
ATOM 774 N N . LEU A 1 102 ? 18.581 -12.244 -48.110 1.00 91.19 102 LEU A N 1
ATOM 775 C CA . LEU A 1 102 ? 18.836 -12.712 -49.471 1.00 91.19 102 LEU A CA 1
ATOM 776 C C . LEU A 1 102 ? 18.777 -11.597 -50.516 1.00 91.19 102 LEU A C 1
ATOM 778 O O . LEU A 1 102 ? 19.561 -11.656 -51.465 1.00 91.19 102 LEU A O 1
ATOM 782 N N . ASP A 1 103 ? 17.908 -10.594 -50.374 1.00 90.94 103 ASP A N 1
ATOM 783 C CA . ASP A 1 103 ? 17.800 -9.516 -51.364 1.00 90.94 103 ASP A CA 1
ATOM 784 C C . ASP A 1 103 ? 19.122 -8.746 -51.518 1.00 90.94 103 ASP A C 1
ATOM 786 O O . ASP A 1 103 ? 19.635 -8.592 -52.632 1.00 90.94 103 ASP A O 1
ATOM 790 N N . GLY A 1 104 ? 19.770 -8.416 -50.401 1.00 87.56 104 GLY A N 1
ATOM 791 C CA . GLY A 1 104 ? 21.036 -7.716 -50.366 1.00 87.56 104 GLY A CA 1
ATOM 792 C C . GLY A 1 104 ? 22.188 -8.613 -50.802 1.00 87.56 104 GLY A C 1
ATOM 793 O O . GLY A 1 104 ? 23.144 -8.126 -51.404 1.00 87.56 104 GLY A O 1
ATOM 794 N N . MET A 1 105 ? 22.130 -9.919 -50.514 1.00 89.50 105 MET A N 1
ATOM 795 C CA . MET A 1 105 ? 23.114 -10.888 -51.019 1.00 89.50 105 MET A CA 1
ATOM 796 C C . MET A 1 105 ? 23.053 -10.969 -52.550 1.00 89.50 105 MET A C 1
ATOM 798 O O . MET A 1 105 ? 24.054 -10.706 -53.216 1.00 89.50 105 MET A O 1
ATOM 802 N N . VAL A 1 106 ? 21.863 -11.190 -53.116 1.00 91.38 106 VAL A N 1
ATOM 803 C CA . VAL A 1 106 ? 21.648 -11.273 -54.568 1.00 91.38 106 VAL A CA 1
ATOM 804 C C . VAL A 1 106 ? 22.001 -9.959 -55.271 1.00 91.38 106 VAL A C 1
ATOM 806 O O . VAL A 1 106 ? 22.638 -9.996 -56.326 1.00 91.38 106 VAL A O 1
ATOM 809 N N . ALA A 1 107 ? 21.639 -8.804 -54.702 1.00 90.25 107 ALA A N 1
ATOM 810 C CA . ALA A 1 107 ? 21.966 -7.494 -55.269 1.00 90.25 107 ALA A CA 1
ATOM 811 C C . ALA A 1 107 ? 23.483 -7.261 -55.361 1.00 90.25 107 ALA A C 1
ATOM 813 O O . ALA A 1 107 ? 23.977 -6.820 -56.403 1.00 90.25 107 ALA A O 1
ATOM 814 N N . ARG A 1 108 ? 24.230 -7.606 -54.299 1.00 88.38 108 ARG A N 1
ATOM 815 C CA . ARG A 1 108 ? 25.696 -7.476 -54.256 1.00 88.38 108 ARG A CA 1
ATOM 816 C C . ARG A 1 108 ? 26.384 -8.451 -55.204 1.00 88.38 108 ARG A C 1
ATOM 818 O O . ARG A 1 108 ? 27.248 -8.033 -55.967 1.00 88.38 108 ARG A O 1
ATOM 825 N N . THR A 1 109 ? 25.973 -9.717 -55.209 1.00 89.31 109 THR A N 1
ATOM 826 C CA . THR A 1 109 ? 26.586 -10.750 -56.059 1.00 89.31 109 THR A CA 1
ATOM 827 C C . THR A 1 109 ? 26.342 -10.500 -57.549 1.00 89.31 109 THR A C 1
ATOM 829 O O . THR A 1 109 ? 27.182 -10.842 -58.376 1.00 89.31 109 THR A O 1
ATOM 832 N N . ARG A 1 110 ? 25.229 -9.849 -57.913 1.00 88.81 110 ARG A N 1
ATOM 833 C CA . ARG A 1 110 ? 24.957 -9.415 -59.294 1.00 88.81 110 ARG A CA 1
ATOM 834 C C . ARG A 1 110 ? 25.567 -8.061 -59.669 1.00 88.81 110 ARG A C 1
ATOM 836 O O . ARG A 1 110 ? 25.485 -7.693 -60.835 1.00 88.81 110 ARG A O 1
ATOM 843 N N . GLY A 1 111 ? 26.131 -7.314 -58.720 1.00 87.75 111 GLY A N 1
ATOM 844 C CA . GLY A 1 111 ? 26.665 -5.972 -58.977 1.00 87.75 111 GLY A CA 1
ATOM 845 C C . GLY A 1 111 ? 25.599 -4.929 -59.342 1.00 87.75 111 GLY A C 1
ATOM 846 O O . GLY A 1 111 ? 25.916 -3.955 -60.012 1.00 87.75 111 GLY A O 1
ATOM 847 N N . ILE A 1 112 ? 24.345 -5.133 -58.921 1.00 88.88 112 ILE A N 1
ATOM 848 C CA . ILE A 1 112 ? 23.197 -4.245 -59.212 1.00 88.88 112 ILE A CA 1
ATOM 849 C C . ILE A 1 112 ? 22.678 -3.518 -57.960 1.00 88.88 112 ILE A C 1
ATOM 851 O O . ILE A 1 112 ? 21.546 -3.036 -57.940 1.00 88.88 112 ILE A O 1
ATOM 855 N N . ALA A 1 113 ? 23.472 -3.486 -56.887 1.00 87.62 113 ALA A N 1
ATOM 856 C CA . ALA A 1 113 ? 23.155 -2.702 -55.698 1.00 87.62 113 ALA A CA 1
ATOM 857 C C . ALA A 1 113 ? 23.059 -1.209 -56.063 1.00 87.62 113 ALA A C 1
ATOM 859 O O . ALA A 1 113 ? 23.884 -0.701 -56.820 1.00 87.62 113 ALA A O 1
ATOM 860 N N . SER A 1 114 ? 22.039 -0.524 -55.548 1.00 89.94 114 SER A N 1
ATOM 861 C CA . SER A 1 114 ? 21.751 0.882 -55.855 1.00 89.94 114 SER A CA 1
ATOM 862 C C . SER A 1 114 ? 21.148 1.592 -54.646 1.00 89.94 114 SER A C 1
ATOM 864 O O . SER A 1 114 ? 20.450 0.956 -53.855 1.00 89.94 114 SER A O 1
ATOM 866 N N . ASP A 1 115 ? 21.341 2.908 -54.556 1.00 87.56 115 ASP A N 1
ATOM 867 C CA . ASP A 1 115 ? 20.800 3.747 -53.474 1.00 87.56 115 ASP A CA 1
ATOM 868 C C . ASP A 1 115 ? 19.263 3.711 -53.429 1.00 87.56 115 ASP A C 1
ATOM 870 O O . ASP A 1 115 ? 18.652 3.701 -52.361 1.00 87.56 115 ASP A O 1
ATOM 874 N N . ALA A 1 116 ? 18.614 3.630 -54.597 1.00 87.12 116 ALA A N 1
ATOM 875 C CA . ALA A 1 116 ? 17.164 3.470 -54.691 1.00 87.12 116 ALA A CA 1
ATOM 876 C C . ALA A 1 116 ? 16.693 2.124 -54.111 1.00 87.12 116 ALA A C 1
ATOM 878 O O . ALA A 1 116 ? 15.647 2.060 -53.465 1.00 87.12 116 ALA A O 1
ATOM 879 N N . GLY A 1 117 ? 17.470 1.056 -54.321 1.00 87.88 117 GLY A N 1
ATOM 880 C CA . GLY A 1 117 ? 17.217 -0.253 -53.722 1.00 87.88 117 GLY A CA 1
ATOM 881 C C . GLY A 1 117 ? 17.434 -0.250 -52.210 1.00 87.88 117 GLY A C 1
ATOM 882 O O . GLY A 1 117 ? 16.614 -0.804 -51.488 1.00 87.88 117 GLY A O 1
ATOM 883 N N . GLU A 1 118 ? 18.478 0.428 -51.726 1.00 87.62 118 GLU A N 1
ATOM 884 C CA . GLU A 1 118 ? 18.728 0.596 -50.289 1.00 87.62 118 GLU A CA 1
ATOM 885 C C . GLU A 1 118 ? 17.598 1.375 -49.604 1.00 87.62 118 GLU A C 1
ATOM 887 O O . GLU A 1 118 ? 17.134 0.972 -48.542 1.00 87.62 118 GLU A O 1
ATOM 892 N N . LEU A 1 119 ? 17.082 2.441 -50.227 1.00 89.12 119 LEU A N 1
ATOM 893 C CA . LEU A 1 119 ? 15.906 3.155 -49.721 1.00 89.12 119 LEU A CA 1
ATOM 894 C C . LEU A 1 119 ? 14.662 2.255 -49.666 1.00 89.12 119 LEU A C 1
ATOM 896 O O . LEU A 1 119 ? 13.911 2.326 -48.692 1.00 89.12 119 LEU A O 1
ATOM 900 N N . LEU A 1 120 ? 14.429 1.444 -50.705 1.00 89.12 120 LEU A N 1
ATOM 901 C CA . LEU A 1 120 ? 13.283 0.535 -50.778 1.00 89.12 120 LEU A CA 1
ATOM 902 C C . LEU A 1 120 ? 13.347 -0.545 -49.692 1.00 89.12 120 LEU A C 1
ATOM 904 O O . LEU A 1 120 ? 12.367 -0.700 -48.967 1.00 89.12 120 LEU A O 1
ATOM 908 N N . ASP A 1 121 ? 14.484 -1.235 -49.569 1.00 88.06 121 ASP A N 1
ATOM 909 C CA . ASP A 1 121 ? 14.783 -2.219 -48.516 1.00 88.06 121 ASP A CA 1
ATOM 910 C C . ASP A 1 121 ? 14.492 -1.605 -47.144 1.00 88.06 121 ASP A C 1
ATOM 912 O O . ASP A 1 121 ? 13.572 -1.991 -46.424 1.00 88.06 121 ASP A O 1
ATOM 916 N N . ALA A 1 122 ? 15.138 -0.471 -46.885 1.00 88.69 122 ALA A N 1
ATOM 917 C CA . ALA A 1 122 ? 14.982 0.274 -45.662 1.00 88.69 122 ALA A CA 1
ATOM 918 C C . ALA A 1 122 ? 13.497 0.644 -45.397 1.00 88.69 122 ALA A C 1
ATOM 920 O O . ALA A 1 122 ? 12.988 0.428 -44.298 1.00 88.69 122 ALA A O 1
ATOM 921 N N . ALA A 1 123 ? 12.751 1.178 -46.363 1.00 90.81 123 ALA A N 1
ATOM 922 C CA . ALA A 1 123 ? 11.338 1.507 -46.165 1.00 90.81 123 ALA A CA 1
ATOM 923 C C . ALA A 1 123 ? 10.477 0.266 -45.867 1.00 90.81 123 ALA A C 1
ATOM 925 O O . ALA A 1 123 ? 9.684 0.284 -44.918 1.00 90.81 123 ALA A O 1
ATOM 926 N N . VAL A 1 124 ? 10.647 -0.807 -46.645 1.00 92.75 124 VAL A N 1
ATOM 927 C CA . VAL A 1 124 ? 9.901 -2.064 -46.493 1.00 92.75 124 VAL A CA 1
ATOM 928 C C . VAL A 1 124 ? 10.154 -2.689 -45.126 1.00 92.75 124 VAL A C 1
ATOM 930 O O . VAL A 1 124 ? 9.202 -3.125 -44.479 1.00 92.75 124 VAL A O 1
ATOM 933 N N . ASP A 1 125 ? 11.382 -2.615 -44.622 1.00 90.75 125 ASP A N 1
ATOM 934 C CA . ASP A 1 125 ? 11.737 -3.063 -43.278 1.00 90.75 125 ASP A CA 1
ATOM 935 C C . ASP A 1 125 ? 10.857 -2.450 -42.203 1.00 90.75 125 ASP A C 1
ATOM 937 O O . ASP A 1 125 ? 10.367 -3.146 -41.316 1.00 90.75 125 ASP A O 1
ATOM 941 N N . ARG A 1 126 ? 10.649 -1.133 -42.280 1.00 93.06 126 ARG A N 1
ATOM 942 C CA . ARG A 1 126 ? 9.879 -0.391 -41.279 1.00 93.06 126 ARG A CA 1
ATOM 943 C C . ARG A 1 126 ? 8.419 -0.811 -41.325 1.00 93.06 126 ARG A C 1
ATOM 945 O O . ARG A 1 126 ? 7.830 -1.060 -40.276 1.00 93.06 126 ARG A O 1
ATOM 952 N N . TYR A 1 127 ? 7.854 -0.947 -42.523 1.00 94.62 127 TYR A N 1
ATOM 953 C CA . TYR A 1 127 ? 6.490 -1.445 -42.684 1.00 94.62 127 TYR A CA 1
ATOM 954 C C . TYR A 1 127 ? 6.336 -2.889 -42.205 1.00 94.62 127 TYR A C 1
ATOM 956 O O . TYR A 1 127 ? 5.338 -3.199 -41.557 1.00 94.62 127 TYR A O 1
ATOM 964 N N . ALA A 1 128 ? 7.326 -3.749 -42.446 1.00 94.00 128 ALA A N 1
ATOM 965 C CA . ALA A 1 128 ? 7.325 -5.120 -41.953 1.00 94.00 128 ALA A CA 1
ATOM 966 C C . ALA A 1 128 ? 7.361 -5.173 -40.411 1.00 94.00 128 ALA A C 1
ATOM 968 O O . ALA A 1 128 ? 6.604 -5.907 -39.769 1.00 94.00 128 ALA A O 1
ATOM 969 N N . GLU A 1 129 ? 8.187 -4.352 -39.761 1.00 93.94 129 GLU A N 1
ATOM 970 C CA . GLU A 1 129 ? 8.204 -4.296 -38.295 1.00 93.94 129 GLU A CA 1
ATOM 971 C C . GLU A 1 129 ? 6.890 -3.755 -37.722 1.00 93.94 129 GLU A C 1
ATOM 973 O O . GLU A 1 129 ? 6.341 -4.351 -36.791 1.00 93.94 129 GLU A O 1
ATOM 978 N N . ILE A 1 130 ? 6.343 -2.689 -38.317 1.00 96.88 130 ILE A N 1
ATOM 979 C CA . ILE A 1 130 ? 5.037 -2.131 -37.937 1.00 96.88 130 ILE A CA 1
ATOM 980 C C . ILE A 1 130 ? 3.943 -3.189 -38.072 1.00 96.88 130 ILE A C 1
ATOM 982 O O . ILE A 1 130 ? 3.204 -3.407 -37.116 1.00 96.88 130 ILE A O 1
ATOM 986 N N . ALA A 1 131 ? 3.857 -3.875 -39.215 1.00 96.81 131 ALA A N 1
ATOM 987 C CA . ALA A 1 131 ? 2.852 -4.907 -39.451 1.00 96.81 131 ALA A CA 1
ATOM 988 C C . ALA A 1 131 ? 2.960 -6.031 -38.411 1.00 96.81 131 ALA A C 1
ATOM 990 O O . ALA A 1 131 ? 1.967 -6.392 -37.778 1.00 96.81 131 ALA A O 1
ATOM 991 N N . THR A 1 132 ? 4.173 -6.535 -38.176 1.00 96.81 132 THR A N 1
ATOM 992 C CA . THR A 1 132 ? 4.422 -7.629 -37.229 1.00 96.81 132 THR A CA 1
ATOM 993 C C . THR A 1 132 ? 3.974 -7.261 -35.811 1.00 96.81 132 THR A C 1
ATOM 995 O O . THR A 1 132 ? 3.197 -8.000 -35.203 1.00 96.81 132 THR A O 1
ATOM 998 N N . PHE A 1 133 ? 4.400 -6.105 -35.287 1.00 97.88 133 PHE A N 1
ATOM 999 C CA . PHE A 1 133 ? 3.999 -5.666 -33.947 1.00 97.88 133 PHE A CA 1
ATOM 1000 C C . PHE A 1 133 ? 2.525 -5.272 -33.864 1.00 97.88 133 PHE A C 1
ATOM 1002 O O . PHE A 1 133 ? 1.896 -5.543 -32.844 1.00 97.88 133 PHE A O 1
ATOM 1009 N N . ALA A 1 134 ? 1.946 -4.698 -34.922 1.00 97.38 134 ALA A N 1
ATOM 1010 C CA . ALA A 1 134 ? 0.518 -4.400 -34.976 1.00 97.38 134 ALA A CA 1
ATOM 1011 C C . ALA A 1 134 ? -0.330 -5.678 -34.901 1.00 97.38 134 ALA A C 1
ATOM 1013 O O . ALA A 1 134 ? -1.321 -5.706 -34.179 1.00 97.38 134 ALA A O 1
ATOM 1014 N N . GLY A 1 135 ? 0.080 -6.761 -35.571 1.00 97.75 135 GLY A N 1
ATOM 1015 C CA . GLY A 1 135 ? -0.587 -8.061 -35.465 1.00 97.75 135 GLY A CA 1
ATOM 1016 C C . GLY A 1 135 ? -0.525 -8.655 -34.056 1.00 97.75 135 GLY A C 1
ATOM 1017 O O . GLY A 1 135 ? -1.521 -9.173 -33.551 1.00 97.75 135 GLY A O 1
ATOM 1018 N N . ILE A 1 136 ? 0.622 -8.523 -33.384 1.00 98.00 136 ILE A N 1
ATOM 1019 C CA . ILE A 1 136 ? 0.788 -8.950 -31.987 1.00 98.00 136 ILE A CA 1
ATOM 1020 C C . ILE A 1 136 ? -0.058 -8.078 -31.041 1.00 98.00 136 ILE A C 1
ATOM 1022 O O . ILE A 1 136 ? -0.748 -8.605 -30.171 1.00 98.00 136 ILE A O 1
ATOM 1026 N N . ALA A 1 137 ? -0.068 -6.756 -31.225 1.00 97.69 137 ALA A N 1
ATOM 1027 C CA . ALA A 1 137 ? -0.907 -5.845 -30.447 1.00 97.69 137 ALA A CA 1
ATOM 1028 C C . ALA A 1 137 ? -2.403 -6.131 -30.663 1.00 97.69 137 ALA A C 1
ATOM 1030 O O . ALA A 1 137 ? -3.176 -6.130 -29.710 1.00 97.69 137 ALA A O 1
ATOM 1031 N N . ALA A 1 138 ? -2.809 -6.446 -31.897 1.00 97.75 138 ALA A N 1
ATOM 1032 C CA . ALA A 1 138 ? -4.182 -6.810 -32.226 1.00 97.75 138 ALA A CA 1
ATOM 1033 C C . ALA A 1 138 ? -4.633 -8.099 -31.523 1.00 97.75 138 ALA A C 1
ATOM 1035 O O . ALA A 1 138 ? -5.803 -8.190 -31.147 1.00 97.75 138 ALA A O 1
ATOM 1036 N N . TYR A 1 139 ? -3.732 -9.066 -31.314 1.00 97.19 139 TYR A N 1
ATOM 1037 C CA . TYR A 1 139 ? -4.005 -10.246 -30.488 1.00 97.19 139 TYR A CA 1
ATOM 1038 C C . TYR A 1 139 ? -4.259 -9.855 -29.028 1.00 97.19 139 TYR A C 1
ATOM 1040 O O . TYR A 1 139 ? -5.291 -10.193 -28.460 1.00 97.19 139 TYR A O 1
ATOM 1048 N N . TYR A 1 140 ? -3.369 -9.048 -28.443 1.00 96.75 140 TYR A N 1
ATOM 1049 C CA . TYR A 1 140 ? -3.472 -8.616 -27.047 1.00 96.75 140 TYR A CA 1
ATOM 1050 C C . TYR A 1 140 ? -4.417 -7.426 -26.811 1.00 96.75 140 TYR A C 1
ATOM 1052 O O . TYR A 1 140 ? -4.390 -6.843 -25.734 1.00 96.75 140 TYR A O 1
ATOM 1060 N N . ARG A 1 141 ? -5.286 -7.056 -27.760 1.00 94.94 141 ARG A N 1
ATOM 1061 C CA . ARG A 1 141 ? -6.163 -5.868 -27.654 1.00 94.94 141 ARG A CA 1
ATOM 1062 C C . ARG A 1 141 ? -7.056 -5.839 -26.406 1.00 94.94 141 ARG A C 1
ATOM 1064 O O . ARG A 1 141 ? -7.391 -4.766 -25.923 1.00 94.94 141 ARG A O 1
ATOM 1071 N N . SER A 1 142 ? -7.433 -7.005 -25.886 1.00 89.81 142 SER A N 1
ATOM 1072 C CA . SER A 1 142 ? -8.218 -7.170 -24.653 1.00 89.81 142 SER A CA 1
ATOM 1073 C C . SER A 1 142 ? -7.364 -7.520 -23.427 1.00 89.81 142 SER A C 1
ATOM 1075 O O . SER A 1 142 ? -7.905 -7.762 -22.354 1.00 89.81 142 SER A O 1
ATOM 1077 N N . TYR A 1 143 ? -6.036 -7.560 -23.572 1.00 89.12 143 TYR A N 1
ATOM 1078 C CA . TYR A 1 143 ? -5.069 -7.872 -22.522 1.00 89.12 143 TYR A CA 1
ATOM 1079 C C . TYR A 1 143 ? -4.054 -6.717 -22.384 1.00 89.12 143 TYR A C 1
ATOM 1081 O O . TYR A 1 143 ? -3.028 -6.709 -23.076 1.00 89.12 143 TYR A O 1
ATOM 1089 N N . PRO A 1 144 ? -4.314 -5.731 -21.495 1.00 87.56 144 PRO A N 1
ATOM 1090 C CA . PRO A 1 144 ? -3.602 -4.450 -21.476 1.00 87.56 144 PRO A CA 1
ATOM 1091 C C . PRO A 1 144 ? -2.076 -4.563 -21.426 1.00 87.56 144 PRO A C 1
ATOM 1093 O O . PRO A 1 144 ? -1.385 -3.855 -22.155 1.00 87.56 144 PRO A O 1
ATOM 1096 N N . LEU A 1 145 ? -1.537 -5.482 -20.617 1.00 85.50 145 LEU A N 1
ATOM 1097 C CA . LEU A 1 145 ? -0.092 -5.684 -20.507 1.00 85.50 145 LEU A CA 1
ATOM 1098 C C . LEU A 1 145 ? 0.529 -6.075 -21.857 1.00 85.50 145 LEU A C 1
ATOM 1100 O O . LEU A 1 145 ? 1.488 -5.450 -22.298 1.00 85.50 145 LEU A O 1
ATOM 1104 N N . GLY A 1 146 ? -0.027 -7.083 -22.534 1.00 86.81 146 GLY A N 1
ATOM 1105 C CA . GLY A 1 146 ? 0.489 -7.544 -23.826 1.00 86.81 146 GLY A CA 1
ATOM 1106 C C . GLY A 1 146 ? 0.360 -6.488 -24.924 1.00 86.81 146 GLY A C 1
ATOM 1107 O O . GLY A 1 146 ? 1.278 -6.330 -25.730 1.00 86.81 146 GLY A O 1
ATOM 1108 N N . PHE A 1 147 ? -0.732 -5.715 -24.915 1.00 94.88 147 PHE A N 1
ATOM 1109 C CA . PHE A 1 147 ? -0.947 -4.613 -25.854 1.00 94.88 147 PHE A CA 1
ATOM 1110 C C . PHE A 1 147 ? 0.132 -3.532 -25.715 1.00 94.88 147 PHE A C 1
ATOM 1112 O O . PHE A 1 147 ? 0.797 -3.181 -26.692 1.00 94.88 147 PHE A O 1
ATOM 1119 N N . TRP A 1 148 ? 0.361 -3.042 -24.492 1.00 94.56 148 TRP A N 1
ATOM 1120 C CA . TRP A 1 148 ? 1.356 -1.999 -24.237 1.00 94.56 148 TRP A CA 1
ATOM 1121 C C . TRP A 1 148 ? 2.790 -2.495 -24.430 1.00 94.56 148 TRP A C 1
ATOM 1123 O O . TRP A 1 148 ? 3.628 -1.740 -24.924 1.00 94.56 148 TRP A O 1
ATOM 1133 N N . LEU A 1 149 ? 3.087 -3.762 -24.127 1.00 94.50 149 LEU A N 1
ATOM 1134 C CA . LEU A 1 149 ? 4.392 -4.359 -24.428 1.00 94.50 149 LEU A CA 1
ATOM 1135 C C . LEU A 1 149 ? 4.655 -4.453 -25.938 1.00 94.50 149 LEU A C 1
ATOM 1137 O O . LEU A 1 149 ? 5.765 -4.162 -26.386 1.00 94.50 149 LEU A O 1
ATOM 1141 N N . ALA A 1 150 ? 3.645 -4.801 -26.740 1.00 96.12 150 ALA A N 1
ATOM 1142 C CA . ALA A 1 150 ? 3.763 -4.798 -28.197 1.00 96.12 150 ALA A CA 1
ATOM 1143 C C . ALA A 1 150 ? 3.975 -3.377 -28.748 1.00 96.12 150 ALA A C 1
ATOM 1145 O O . ALA A 1 150 ? 4.852 -3.168 -29.588 1.00 96.12 150 ALA A O 1
ATOM 1146 N N . LEU A 1 151 ? 3.238 -2.387 -28.232 1.00 95.75 151 LEU A N 1
ATOM 1147 C CA . LEU A 1 151 ? 3.351 -0.995 -28.672 1.00 95.75 151 LEU A CA 1
ATOM 1148 C C . LEU A 1 151 ? 4.692 -0.353 -28.278 1.00 95.75 151 LEU A C 1
ATOM 1150 O O . LEU A 1 151 ? 5.319 0.332 -29.083 1.00 95.75 151 LEU A O 1
ATOM 1154 N N . THR A 1 152 ? 5.174 -0.604 -27.061 1.00 91.81 152 THR A N 1
ATOM 1155 C CA . THR A 1 152 ? 6.485 -0.111 -26.599 1.00 91.81 152 THR A CA 1
ATOM 1156 C C . THR A 1 152 ? 7.649 -0.813 -27.298 1.00 91.81 152 THR A C 1
ATOM 1158 O O . THR A 1 152 ? 8.657 -0.167 -27.595 1.00 91.81 152 THR A O 1
ATOM 1161 N N . SER A 1 153 ? 7.501 -2.099 -27.640 1.00 96.38 153 SER A N 1
ATOM 1162 C CA . SER A 1 153 ? 8.444 -2.822 -28.506 1.00 96.38 153 SER A CA 1
ATOM 1163 C C . SER A 1 153 ? 8.508 -2.216 -29.906 1.00 96.38 153 SER A C 1
ATOM 1165 O O . SER A 1 153 ? 9.604 -2.015 -30.428 1.00 96.38 153 SER A O 1
ATOM 1167 N N . LEU A 1 154 ? 7.353 -1.873 -30.490 1.00 97.00 154 LEU A N 1
ATOM 1168 C CA . LEU A 1 154 ? 7.272 -1.186 -31.778 1.00 97.00 154 LEU A CA 1
ATOM 1169 C C . LEU A 1 154 ? 7.959 0.184 -31.731 1.00 97.00 154 LEU A C 1
ATOM 1171 O O . LEU A 1 154 ? 8.787 0.483 -32.591 1.00 97.00 154 LEU A O 1
ATOM 1175 N N . ALA A 1 155 ? 7.661 0.995 -30.713 1.00 94.88 155 ALA A N 1
ATOM 1176 C CA . ALA A 1 155 ? 8.294 2.299 -30.528 1.00 94.88 155 ALA A CA 1
ATOM 1177 C C . ALA A 1 155 ? 9.824 2.171 -30.442 1.00 94.88 155 ALA A C 1
ATOM 1179 O O . ALA A 1 155 ? 10.548 2.859 -31.164 1.00 94.88 155 ALA A O 1
ATOM 1180 N N . GLY A 1 156 ? 10.316 1.226 -29.636 1.00 93.69 156 GLY A N 1
ATOM 1181 C CA . GLY A 1 156 ? 11.744 0.942 -29.524 1.00 93.69 156 GLY A CA 1
ATOM 1182 C C . GLY A 1 156 ? 12.359 0.496 -30.853 1.00 93.69 156 GLY A C 1
ATOM 1183 O O . GLY A 1 156 ? 13.399 1.017 -31.248 1.00 93.69 156 GLY A O 1
ATOM 1184 N N . ALA A 1 157 ? 11.714 -0.422 -31.579 1.00 93.81 157 ALA A N 1
ATOM 1185 C CA . ALA A 1 157 ? 12.192 -0.912 -32.874 1.00 93.81 157 ALA A CA 1
ATOM 1186 C C . ALA A 1 157 ? 12.356 0.220 -33.903 1.00 93.81 157 ALA A C 1
ATOM 1188 O O . ALA A 1 157 ? 13.405 0.325 -34.546 1.00 93.81 157 ALA A O 1
ATOM 1189 N N . LEU A 1 158 ? 11.361 1.109 -33.999 1.00 94.81 158 LEU A N 1
ATOM 1190 C CA . LEU A 1 158 ? 11.400 2.265 -34.895 1.00 94.81 158 LEU A CA 1
ATOM 1191 C C . LEU A 1 158 ? 12.471 3.277 -34.480 1.00 94.81 158 LEU A C 1
ATOM 1193 O O . LEU A 1 158 ? 13.224 3.750 -35.332 1.00 94.81 158 LEU A O 1
ATOM 1197 N N . LEU A 1 159 ? 12.593 3.579 -33.183 1.00 94.94 159 LEU A N 1
ATOM 1198 C CA . LEU A 1 159 ? 13.586 4.530 -32.680 1.00 94.94 159 LEU A CA 1
ATOM 1199 C C . LEU A 1 159 ? 15.025 4.024 -32.848 1.00 94.94 159 LEU A C 1
ATOM 1201 O O . LEU A 1 159 ? 15.905 4.817 -33.173 1.00 94.94 159 LEU A O 1
ATOM 1205 N N . VAL A 1 160 ? 15.277 2.720 -32.696 1.00 93.25 160 VAL A N 1
ATOM 1206 C CA . VAL A 1 160 ? 16.595 2.110 -32.956 1.00 93.25 160 VAL A CA 1
ATOM 1207 C C . VAL A 1 160 ? 17.016 2.311 -34.415 1.00 93.25 160 VAL A C 1
ATOM 1209 O O . VAL A 1 160 ? 18.170 2.674 -34.677 1.00 93.25 160 VAL A O 1
ATOM 1212 N N . SER A 1 161 ? 16.093 2.096 -35.357 1.00 90.75 161 SER A N 1
ATOM 1213 C CA . SER A 1 161 ? 16.325 2.271 -36.796 1.00 90.75 161 SER A CA 1
ATOM 1214 C C . SER A 1 161 ? 16.454 3.748 -37.181 1.00 90.75 161 SER A C 1
ATOM 1216 O O . SER A 1 161 ? 17.367 4.115 -37.919 1.00 90.75 161 SER A O 1
ATOM 1218 N N . TYR A 1 162 ? 15.603 4.617 -36.628 1.00 92.62 162 TYR A N 1
ATOM 1219 C CA . TYR A 1 162 ? 15.655 6.057 -36.877 1.00 92.62 162 TYR A CA 1
ATOM 1220 C C . TYR A 1 162 ? 16.931 6.697 -36.317 1.00 92.62 162 TYR A C 1
ATOM 1222 O O . TYR A 1 162 ? 17.574 7.476 -37.015 1.00 92.62 162 TYR A O 1
ATOM 1230 N N . ALA A 1 163 ? 17.352 6.331 -35.101 1.00 90.94 163 ALA A N 1
ATOM 1231 C CA . ALA A 1 163 ? 18.605 6.812 -34.525 1.00 90.94 163 ALA A CA 1
ATOM 1232 C C . ALA A 1 163 ? 19.801 6.442 -35.412 1.00 90.94 163 ALA A C 1
ATOM 1234 O O . ALA A 1 163 ? 20.663 7.280 -35.652 1.00 90.94 163 ALA A O 1
ATOM 1235 N N . ARG A 1 164 ? 19.825 5.221 -35.965 1.00 89.31 164 ARG A N 1
ATOM 1236 C CA . ARG A 1 164 ? 20.872 4.806 -36.906 1.00 89.31 164 ARG A CA 1
ATOM 1237 C C . ARG A 1 164 ? 20.862 5.644 -38.183 1.00 89.31 164 ARG A C 1
ATOM 1239 O O . ARG A 1 164 ? 21.904 6.183 -38.534 1.00 89.31 164 ARG A O 1
ATOM 1246 N N . ALA A 1 165 ? 19.705 5.791 -38.829 1.00 89.62 165 ALA A N 1
ATOM 1247 C CA . ALA A 1 165 ? 19.582 6.599 -40.043 1.00 89.62 165 ALA A CA 1
ATOM 1248 C C . ALA A 1 165 ? 19.994 8.060 -39.791 1.00 89.62 165 ALA A C 1
ATOM 1250 O O . ALA A 1 165 ? 20.701 8.665 -40.592 1.00 89.62 165 ALA A O 1
ATOM 1251 N N . LYS A 1 166 ? 19.609 8.623 -38.638 1.00 90.19 166 LYS A N 1
ATOM 1252 C CA . LYS A 1 166 ? 20.011 9.976 -38.247 1.00 90.19 166 LYS A CA 1
ATOM 1253 C C . LYS A 1 166 ? 21.516 10.077 -38.006 1.00 90.19 166 LYS A C 1
ATOM 1255 O O . LYS A 1 166 ? 22.114 11.062 -38.426 1.00 90.19 166 LYS A O 1
ATOM 1260 N N . GLY A 1 167 ? 22.114 9.069 -37.372 1.00 90.31 167 GLY A N 1
ATOM 1261 C CA . GLY A 1 167 ? 23.562 8.953 -37.216 1.00 90.31 167 GLY A CA 1
ATOM 1262 C C . GLY A 1 167 ? 24.274 8.956 -38.567 1.00 90.31 167 GLY A C 1
ATOM 1263 O O . GLY A 1 167 ? 25.141 9.796 -38.782 1.00 90.31 167 GLY A O 1
ATOM 1264 N N . GLU A 1 168 ? 23.851 8.100 -39.501 1.00 88.50 168 GLU A N 1
ATOM 1265 C CA . GLU A 1 168 ? 24.436 7.982 -40.845 1.00 88.50 168 GLU A CA 1
ATOM 1266 C C . GLU A 1 168 ? 24.326 9.298 -41.642 1.00 88.50 168 GLU A C 1
ATOM 1268 O O . GLU A 1 168 ? 25.328 9.756 -42.187 1.00 88.50 168 GLU A O 1
ATOM 1273 N N . ILE A 1 169 ? 23.169 9.980 -41.616 1.00 88.69 169 ILE A N 1
ATOM 1274 C CA . ILE A 1 169 ? 22.989 11.319 -42.225 1.00 88.69 169 ILE A CA 1
ATOM 1275 C C . ILE A 1 169 ? 23.922 12.356 -41.586 1.00 88.69 169 ILE A C 1
ATOM 1277 O O . ILE A 1 169 ? 24.444 13.243 -42.256 1.00 88.69 169 ILE A O 1
ATOM 1281 N N . SER A 1 170 ? 24.142 12.249 -40.279 1.00 86.81 170 SER A N 1
ATOM 1282 C CA . SER A 1 170 ? 25.087 13.084 -39.543 1.00 86.81 170 SER A CA 1
ATOM 1283 C C . SER A 1 170 ? 26.545 12.621 -39.688 1.00 86.81 170 SER A C 1
ATOM 1285 O O . SER A 1 170 ? 27.424 13.199 -39.053 1.00 86.81 170 SER A O 1
ATOM 1287 N N . GLY A 1 171 ? 26.841 11.601 -40.499 1.00 88.50 171 GLY A N 1
ATOM 1288 C CA . GLY A 1 171 ? 28.186 11.050 -40.688 1.00 88.50 171 GLY A CA 1
ATOM 1289 C C . GLY A 1 171 ? 28.769 10.380 -39.439 1.00 88.50 171 GLY A C 1
ATOM 1290 O O . GLY A 1 171 ? 29.987 10.371 -39.271 1.00 88.50 171 GLY A O 1
ATOM 1291 N N . ILE A 1 172 ? 27.926 9.899 -38.523 1.00 89.50 172 ILE A N 1
ATOM 1292 C CA . ILE A 1 172 ? 28.292 9.228 -37.268 1.00 89.50 172 ILE A CA 1
ATOM 1293 C C . ILE A 1 172 ? 27.823 7.773 -37.335 1.00 89.50 172 ILE A C 1
ATOM 1295 O O . ILE A 1 172 ? 26.629 7.500 -37.468 1.00 89.50 172 ILE A O 1
ATOM 1299 N N . ASP A 1 173 ? 28.749 6.826 -37.188 1.00 85.50 173 ASP A N 1
ATOM 1300 C CA . ASP A 1 173 ? 28.404 5.404 -37.172 1.00 85.50 173 ASP A CA 1
ATOM 1301 C C . ASP A 1 173 ? 27.812 4.989 -35.814 1.00 85.50 173 ASP A C 1
ATOM 1303 O O . ASP A 1 173 ? 28.521 4.678 -34.857 1.00 85.50 173 ASP A O 1
ATOM 1307 N N . ALA A 1 174 ? 26.480 4.984 -35.734 1.00 84.19 174 ALA A N 1
ATOM 1308 C CA . ALA A 1 174 ? 25.725 4.628 -34.535 1.00 84.19 174 ALA A CA 1
ATOM 1309 C C . ALA A 1 174 ? 25.262 3.154 -34.512 1.00 84.19 174 ALA A C 1
ATOM 1311 O O . ALA A 1 174 ? 24.176 2.846 -34.013 1.00 84.19 174 ALA A O 1
ATOM 1312 N N . ARG A 1 175 ? 26.052 2.217 -35.058 1.00 78.88 175 ARG A N 1
ATOM 1313 C CA . ARG A 1 175 ? 25.711 0.775 -35.097 1.00 78.88 175 ARG A CA 1
ATOM 1314 C C . ARG A 1 175 ? 25.736 0.059 -33.743 1.00 78.88 175 ARG A C 1
ATOM 1316 O O . ARG A 1 175 ? 25.264 -1.072 -33.660 1.00 78.88 175 ARG A O 1
ATOM 1323 N N . MET A 1 176 ? 26.240 0.681 -32.677 1.00 79.50 176 MET A N 1
ATOM 1324 C CA . MET A 1 176 ? 26.305 0.062 -31.347 1.00 79.50 176 MET A CA 1
ATOM 1325 C C . MET A 1 176 ? 24.924 -0.239 -30.737 1.00 79.50 176 MET A C 1
ATOM 1327 O O . MET A 1 176 ? 23.898 0.321 -31.137 1.00 79.50 176 MET A O 1
ATOM 1331 N N . GLY A 1 177 ? 24.924 -1.094 -29.712 1.00 76.19 177 GLY A N 1
ATOM 1332 C CA . GLY A 1 177 ? 23.751 -1.443 -28.910 1.00 76.19 177 GLY A CA 1
ATOM 1333 C C . GLY A 1 177 ? 23.149 -2.806 -29.250 1.00 76.19 177 GLY A C 1
ATOM 1334 O O . GLY A 1 177 ? 23.468 -3.413 -30.269 1.00 76.19 177 GLY A O 1
ATOM 1335 N N . SER A 1 178 ? 22.300 -3.297 -28.351 1.00 77.69 178 SER A N 1
ATOM 1336 C CA . SER A 1 178 ? 21.607 -4.583 -28.468 1.00 77.69 178 SER A CA 1
ATOM 1337 C C . SER A 1 178 ? 20.218 -4.420 -29.080 1.00 77.69 178 SER A C 1
ATOM 1339 O O . SER A 1 178 ? 19.698 -3.309 -29.160 1.00 77.69 178 SER A O 1
ATOM 1341 N N . MET A 1 179 ? 19.567 -5.526 -29.437 1.00 85.81 179 MET A N 1
ATOM 1342 C CA . MET A 1 179 ? 18.226 -5.522 -30.027 1.00 85.81 179 MET A CA 1
ATOM 1343 C C . MET A 1 179 ? 18.195 -4.839 -31.402 1.00 85.81 179 MET A C 1
ATOM 1345 O O . MET A 1 179 ? 17.277 -4.087 -31.741 1.00 85.81 179 MET A O 1
ATOM 1349 N N . ASN A 1 180 ? 19.220 -5.116 -32.212 1.00 86.12 180 ASN A N 1
ATOM 1350 C CA . ASN A 1 180 ? 19.202 -4.794 -33.635 1.00 86.12 180 ASN A CA 1
ATOM 1351 C C . ASN A 1 180 ? 18.088 -5.569 -34.354 1.00 86.12 180 ASN A C 1
ATOM 1353 O O . ASN A 1 180 ? 17.542 -6.540 -33.829 1.00 86.12 180 ASN A O 1
ATOM 1357 N N . ARG A 1 181 ? 17.760 -5.151 -35.579 1.00 83.62 181 ARG A N 1
ATOM 1358 C CA . ARG A 1 181 ? 16.669 -5.742 -36.368 1.00 83.62 181 ARG A CA 1
ATOM 1359 C C . ARG A 1 181 ? 16.786 -7.264 -36.509 1.00 83.62 181 ARG A C 1
ATOM 1361 O O . ARG A 1 181 ? 15.825 -7.969 -36.219 1.00 83.62 181 ARG A O 1
ATOM 1368 N N . GLY A 1 182 ? 17.976 -7.768 -36.848 1.00 83.12 182 GLY A N 1
ATOM 1369 C CA . GLY A 1 182 ? 18.231 -9.209 -36.959 1.00 83.12 182 GLY A CA 1
ATOM 1370 C C . GLY A 1 182 ? 17.985 -9.968 -35.650 1.00 83.12 182 GLY A C 1
ATOM 1371 O O . GLY A 1 182 ? 17.275 -10.967 -35.647 1.00 83.12 182 GLY A O 1
ATOM 1372 N N . GLU A 1 183 ? 18.492 -9.464 -34.521 1.00 85.69 183 GLU A N 1
ATOM 1373 C CA . GLU A 1 183 ? 18.258 -10.055 -33.191 1.00 85.69 183 GLU A CA 1
ATOM 1374 C C . GLU A 1 183 ? 16.768 -10.115 -32.851 1.00 85.69 183 GLU A C 1
ATOM 1376 O O . GLU A 1 183 ? 16.249 -11.156 -32.450 1.00 85.69 183 GLU A O 1
ATOM 1381 N N . ARG A 1 184 ? 16.065 -9.000 -33.055 1.00 90.50 184 ARG A N 1
ATOM 1382 C CA . ARG A 1 184 ? 14.637 -8.882 -32.765 1.00 90.50 184 ARG A CA 1
ATOM 1383 C C . ARG A 1 184 ? 13.806 -9.841 -33.615 1.00 90.50 184 ARG A C 1
ATOM 1385 O O . ARG A 1 184 ? 12.912 -10.491 -33.077 1.00 90.50 184 ARG A O 1
ATOM 1392 N N . ALA A 1 185 ? 14.123 -9.977 -34.902 1.00 90.31 185 ALA A N 1
ATOM 1393 C CA . ALA A 1 185 ? 13.453 -10.927 -35.785 1.00 90.31 185 ALA A CA 1
ATOM 1394 C C . ALA A 1 185 ? 13.654 -12.381 -35.324 1.00 90.31 185 ALA A C 1
ATOM 1396 O O . ALA A 1 185 ? 12.692 -13.150 -35.301 1.00 90.31 185 ALA A O 1
ATOM 1397 N N . VAL A 1 186 ? 14.865 -12.748 -34.880 1.00 88.25 186 VAL A N 1
ATOM 1398 C CA . VAL A 1 186 ? 15.127 -14.082 -34.311 1.00 88.25 186 VAL A CA 1
ATOM 1399 C C . VAL A 1 186 ? 14.310 -14.311 -33.041 1.00 88.25 186 VAL A C 1
ATOM 1401 O O . VAL A 1 186 ? 13.667 -15.352 -32.921 1.00 88.25 186 VAL A O 1
ATOM 1404 N N . TYR A 1 187 ? 14.285 -13.354 -32.110 1.00 90.75 187 TYR A N 1
ATOM 1405 C CA . TYR A 1 187 ? 13.558 -13.512 -30.849 1.00 90.75 187 TYR A CA 1
ATOM 1406 C C . TYR A 1 187 ? 12.048 -13.602 -31.036 1.00 90.75 187 TYR A C 1
ATOM 1408 O O . TYR A 1 187 ? 11.429 -14.539 -30.535 1.00 90.75 187 TYR A O 1
ATOM 1416 N N . ILE A 1 188 ? 11.457 -12.674 -31.789 1.00 95.56 188 ILE A N 1
ATOM 1417 C CA . ILE A 1 188 ? 10.015 -12.675 -32.061 1.00 95.56 188 ILE A CA 1
ATOM 1418 C C . ILE A 1 188 ? 9.624 -13.913 -32.874 1.00 95.56 188 ILE A C 1
ATOM 1420 O O . ILE A 1 188 ? 8.618 -14.557 -32.571 1.00 95.56 188 ILE A O 1
ATOM 1424 N N . GLY A 1 189 ? 10.442 -14.296 -33.858 1.00 94.44 189 GLY A N 1
ATOM 1425 C CA . GLY A 1 189 ? 10.246 -15.511 -34.642 1.00 94.44 189 GLY A CA 1
ATOM 1426 C C . GLY A 1 189 ? 10.264 -16.773 -33.777 1.00 94.44 189 GLY A C 1
ATOM 1427 O O . GLY A 1 189 ? 9.311 -17.552 -33.794 1.00 94.44 189 GLY A O 1
ATOM 1428 N N . ALA A 1 190 ? 11.308 -16.951 -32.963 1.00 91.50 190 ALA A N 1
ATOM 1429 C CA . ALA A 1 190 ? 11.450 -18.102 -32.074 1.00 91.50 190 ALA A CA 1
ATOM 1430 C C . ALA A 1 190 ? 10.344 -18.153 -31.011 1.00 91.50 190 ALA A C 1
ATOM 1432 O O . ALA A 1 190 ? 9.741 -19.207 -30.805 1.00 91.50 190 ALA A O 1
ATOM 1433 N N . ALA A 1 191 ? 10.023 -17.021 -30.380 1.00 94.31 191 ALA A N 1
ATOM 1434 C CA . ALA A 1 191 ? 8.936 -16.929 -29.413 1.00 94.31 191 ALA A CA 1
ATOM 1435 C C . ALA A 1 191 ? 7.580 -17.240 -30.057 1.00 94.31 191 ALA A C 1
ATOM 1437 O O . ALA A 1 191 ? 6.776 -17.957 -29.466 1.00 94.31 191 ALA A O 1
ATOM 1438 N N . GLY A 1 192 ? 7.330 -16.780 -31.286 1.00 94.81 192 GLY A N 1
ATOM 1439 C CA . GLY A 1 192 ? 6.122 -17.120 -32.041 1.00 94.81 192 GLY A CA 1
ATOM 1440 C C . GLY A 1 192 ? 6.014 -18.619 -32.319 1.00 94.81 192 GLY A C 1
ATOM 1441 O O . GLY A 1 192 ? 4.966 -19.219 -32.092 1.00 94.81 192 GLY A O 1
ATOM 1442 N N . VAL A 1 193 ? 7.114 -19.259 -32.729 1.00 94.50 193 VAL A N 1
ATOM 1443 C CA . VAL A 1 193 ? 7.140 -20.708 -32.979 1.00 94.50 193 VAL A CA 1
ATOM 1444 C C . VAL A 1 193 ? 6.927 -21.505 -31.692 1.00 94.50 193 VAL A C 1
ATOM 1446 O O . VAL A 1 193 ? 6.124 -22.436 -31.696 1.00 94.50 193 VAL A O 1
ATOM 1449 N N . LEU A 1 194 ? 7.626 -21.156 -30.609 1.00 91.75 194 LEU A N 1
ATOM 1450 C CA . LEU A 1 194 ? 7.693 -21.952 -29.380 1.00 91.75 194 LEU A CA 1
ATOM 1451 C C . LEU A 1 194 ? 6.543 -21.687 -28.401 1.00 91.75 194 LEU A C 1
ATOM 1453 O O . LEU A 1 194 ? 6.156 -22.599 -27.669 1.00 91.75 194 LEU A O 1
ATOM 1457 N N . SER A 1 195 ? 5.976 -20.478 -28.386 1.00 91.62 195 SER A N 1
ATOM 1458 C CA . SER A 1 195 ? 4.967 -20.093 -27.389 1.00 91.62 195 SER A CA 1
ATOM 1459 C C . SER A 1 195 ? 3.739 -21.008 -27.355 1.00 91.62 195 SER A C 1
ATOM 1461 O O . SER A 1 195 ? 3.340 -21.355 -26.244 1.00 91.62 195 SER A O 1
ATOM 1463 N N . PRO A 1 196 ? 3.188 -21.520 -28.477 1.00 91.06 196 PRO A N 1
ATOM 1464 C CA . PRO A 1 196 ? 2.048 -22.433 -28.405 1.00 91.06 196 PRO A CA 1
ATOM 1465 C C . PRO A 1 196 ? 2.395 -23.816 -27.868 1.00 91.06 196 PRO A C 1
ATOM 1467 O O . PRO A 1 196 ? 1.531 -24.482 -27.308 1.00 91.06 196 PRO A O 1
ATOM 1470 N N . TYR A 1 197 ? 3.648 -24.254 -28.006 1.00 88.75 197 TYR A N 1
ATOM 1471 C CA . TYR A 1 197 ? 4.095 -25.517 -27.421 1.00 88.75 197 TYR A CA 1
ATOM 1472 C C . TYR A 1 197 ? 4.254 -25.392 -25.908 1.00 88.75 197 TYR A C 1
ATOM 1474 O O . TYR A 1 197 ? 3.822 -26.290 -25.196 1.00 88.75 197 TYR A O 1
ATOM 1482 N N . LEU A 1 198 ? 4.811 -24.279 -25.416 1.00 86.62 198 LEU A N 1
ATOM 1483 C CA . LEU A 1 198 ? 4.928 -24.025 -23.976 1.00 86.62 198 LEU A CA 1
ATOM 1484 C C . LEU A 1 198 ? 3.559 -23.778 -23.331 1.00 86.62 198 LEU A C 1
ATOM 1486 O O . LEU A 1 198 ? 3.289 -24.326 -22.266 1.00 86.62 198 LEU A O 1
ATOM 1490 N N . ALA A 1 199 ? 2.672 -23.038 -24.002 1.00 87.31 199 ALA A N 1
ATOM 1491 C CA . ALA A 1 199 ? 1.328 -22.751 -23.503 1.00 87.31 199 ALA A CA 1
ATOM 1492 C C . ALA A 1 199 ? 0.483 -24.014 -23.289 1.00 87.31 199 ALA A C 1
ATOM 1494 O O . ALA A 1 199 ? -0.344 -24.041 -22.388 1.00 87.31 199 ALA A O 1
ATOM 1495 N N . ARG A 1 200 ? 0.729 -25.103 -24.033 1.00 86.38 200 ARG A N 1
ATOM 1496 C CA . ARG A 1 200 ? 0.070 -26.398 -23.767 1.00 86.38 200 ARG A CA 1
ATOM 1497 C C . ARG A 1 200 ? 0.367 -26.951 -22.372 1.00 86.38 200 ARG A C 1
ATOM 1499 O O . ARG A 1 200 ? -0.449 -27.702 -21.853 1.00 86.38 200 ARG A O 1
ATOM 1506 N N . PHE A 1 201 ? 1.514 -26.599 -21.794 1.00 84.94 201 PHE A N 1
ATOM 1507 C CA . PHE A 1 201 ? 1.916 -27.021 -20.453 1.00 84.94 201 PHE A CA 1
ATOM 1508 C C . PHE A 1 201 ? 1.602 -25.959 -19.396 1.00 84.94 201 PHE A C 1
ATOM 1510 O O . PHE A 1 201 ? 1.150 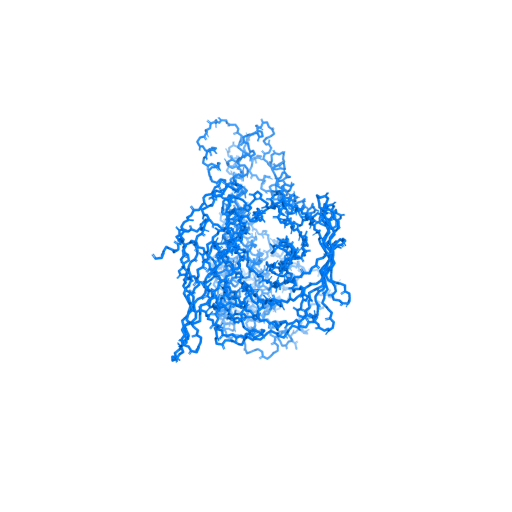-26.308 -18.312 1.00 84.94 201 PHE A O 1
ATOM 1517 N N . SER A 1 202 ? 1.833 -24.675 -19.696 1.00 80.44 202 SER A N 1
ATOM 1518 C CA . SER A 1 202 ? 1.660 -23.582 -18.728 1.00 80.44 202 SER A CA 1
ATOM 1519 C C . SER A 1 202 ? 0.239 -23.020 -18.654 1.00 80.44 202 SER A C 1
ATOM 1521 O O . SER A 1 202 ? -0.119 -22.421 -17.648 1.00 80.44 202 SER A O 1
ATOM 1523 N N . GLU A 1 203 ? -0.559 -23.173 -19.712 1.00 85.56 203 GLU A N 1
ATOM 1524 C CA . GLU A 1 203 ? -1.906 -22.598 -19.853 1.00 85.56 203 GLU A CA 1
ATOM 1525 C C . GLU A 1 203 ? -2.898 -23.637 -20.434 1.00 85.56 203 GLU A C 1
ATOM 1527 O O . GLU A 1 203 ? -3.495 -23.418 -21.496 1.00 85.56 203 GLU A O 1
ATOM 1532 N N . PRO A 1 204 ? -3.069 -24.812 -19.793 1.00 79.06 204 PRO A N 1
ATOM 1533 C CA . PRO A 1 204 ? -3.887 -25.888 -20.344 1.00 79.06 204 PRO A CA 1
ATOM 1534 C C . PRO A 1 204 ? -5.374 -25.506 -20.376 1.00 79.06 204 PRO A C 1
ATOM 1536 O O . PRO A 1 204 ? -5.940 -25.052 -19.386 1.00 79.06 204 PRO A O 1
ATOM 1539 N N . GLY A 1 205 ? -6.029 -25.726 -21.519 1.00 77.50 205 GLY A N 1
ATOM 1540 C CA . GLY A 1 205 ? -7.480 -25.546 -21.667 1.00 77.50 205 GLY A CA 1
ATOM 1541 C C . GLY A 1 205 ? -7.959 -24.099 -21.823 1.00 77.50 205 GLY A C 1
ATOM 1542 O O . GLY A 1 205 ? -9.165 -23.878 -21.903 1.00 77.50 205 GLY A O 1
ATOM 1543 N N . VAL A 1 206 ? -7.055 -23.117 -21.908 1.00 84.19 206 VAL A N 1
ATOM 1544 C CA . VAL A 1 206 ? -7.418 -21.708 -22.115 1.00 84.19 206 VAL A CA 1
ATOM 1545 C C . VAL A 1 206 ? -7.724 -21.457 -23.604 1.00 84.19 206 VAL A C 1
ATOM 1547 O O . VAL A 1 206 ? -6.840 -21.652 -24.440 1.00 84.19 206 VAL A O 1
ATOM 1550 N N . PRO A 1 207 ? -8.939 -20.997 -23.979 1.00 81.06 207 PRO A N 1
ATOM 1551 C CA . PRO A 1 207 ? -9.299 -20.752 -25.383 1.00 81.06 207 PRO A CA 1
ATOM 1552 C C . PRO A 1 207 ? -8.480 -19.639 -26.053 1.00 81.06 207 PRO A C 1
ATOM 1554 O O . PRO A 1 207 ? -8.318 -19.632 -27.272 1.00 81.06 207 PRO A O 1
ATOM 1557 N N . HIS A 1 208 ? -7.973 -18.694 -25.258 1.00 86.44 208 HIS A N 1
ATOM 1558 C CA . HIS A 1 208 ? -7.148 -17.578 -25.714 1.00 86.44 208 HIS A CA 1
ATOM 1559 C C . HIS A 1 208 ? -5.903 -17.440 -24.820 1.00 86.44 208 HIS A C 1
ATOM 1561 O O . HIS A 1 208 ? -5.926 -16.667 -23.860 1.00 86.44 208 HIS A O 1
ATOM 1567 N N . PRO A 1 209 ? -4.842 -18.232 -25.068 1.00 89.38 209 PRO A N 1
ATOM 1568 C CA . PRO A 1 209 ? -3.654 -18.235 -24.219 1.00 89.38 209 PRO A CA 1
ATOM 1569 C C . PRO A 1 209 ? -2.945 -16.878 -24.223 1.00 89.38 209 PRO A C 1
ATOM 1571 O O . PRO A 1 209 ? -2.812 -16.230 -25.263 1.00 89.38 209 PRO A O 1
ATOM 1574 N N . ALA A 1 210 ? -2.433 -16.460 -23.075 1.00 89.31 210 ALA A N 1
ATOM 1575 C CA . ALA A 1 210 ? -1.609 -15.269 -22.938 1.00 89.31 210 ALA A CA 1
ATOM 1576 C C . ALA A 1 210 ? -0.209 -15.452 -23.548 1.00 89.31 210 ALA A C 1
ATOM 1578 O O . ALA A 1 210 ? 0.464 -14.459 -23.803 1.00 89.31 210 ALA A O 1
ATOM 1579 N N . PHE A 1 211 ? 0.231 -16.693 -23.793 1.00 93.12 211 PHE A N 1
ATOM 1580 C CA . PHE A 1 211 ? 1.528 -17.023 -24.387 1.00 93.12 211 PHE A CA 1
ATOM 1581 C C . PHE A 1 211 ? 2.691 -16.370 -23.626 1.00 93.12 211 PHE A C 1
ATOM 1583 O O . PHE A 1 211 ? 3.426 -15.541 -24.171 1.00 93.12 211 PHE A O 1
ATOM 1590 N N . TYR A 1 212 ? 2.904 -16.775 -22.369 1.00 90.56 212 TYR A N 1
ATOM 1591 C CA . TYR A 1 212 ? 3.899 -16.157 -21.472 1.00 90.56 212 TYR A CA 1
ATOM 1592 C C . TYR A 1 212 ? 5.306 -15.988 -22.072 1.00 90.56 212 TYR A C 1
ATOM 1594 O O . TYR A 1 212 ? 5.955 -14.972 -21.829 1.00 90.56 212 TYR A O 1
ATOM 1602 N N . LEU A 1 213 ? 5.771 -16.925 -22.910 1.00 91.75 213 LEU A N 1
ATOM 1603 C CA . LEU A 1 213 ? 7.060 -16.798 -23.606 1.00 91.75 213 LEU A CA 1
ATOM 1604 C C . LEU A 1 213 ? 7.095 -15.596 -24.566 1.00 91.75 213 LEU A C 1
ATOM 1606 O O . LEU A 1 213 ? 8.104 -14.894 -24.649 1.00 91.75 213 LEU A O 1
ATOM 1610 N N . MET A 1 214 ? 6.000 -15.344 -25.287 1.00 95.50 214 MET A N 1
ATOM 1611 C CA . MET A 1 214 ? 5.885 -14.169 -26.146 1.00 95.50 214 MET A CA 1
ATOM 1612 C C . MET A 1 214 ? 5.841 -12.892 -25.306 1.00 95.50 214 MET A C 1
ATOM 1614 O O . MET A 1 214 ? 6.556 -11.950 -25.625 1.00 95.50 214 MET A O 1
ATOM 1618 N N . LEU A 1 215 ? 5.075 -12.865 -24.211 1.00 94.50 215 LEU A N 1
ATOM 1619 C CA . LEU A 1 215 ? 5.035 -11.708 -23.306 1.00 94.50 215 LEU A CA 1
ATOM 1620 C C . LEU A 1 215 ? 6.417 -11.382 -22.722 1.00 94.50 215 LEU A C 1
ATOM 1622 O O . LEU A 1 215 ? 6.833 -10.226 -22.747 1.00 94.50 215 LEU A O 1
ATOM 1626 N N . ALA A 1 216 ? 7.163 -12.394 -22.272 1.00 91.44 216 ALA A N 1
ATOM 1627 C CA . ALA A 1 216 ? 8.535 -12.229 -21.794 1.00 91.44 216 ALA A CA 1
ATOM 1628 C C . ALA A 1 216 ? 9.469 -11.699 -22.897 1.00 91.44 216 ALA A C 1
ATOM 1630 O O . ALA A 1 216 ? 10.304 -10.829 -22.650 1.00 91.44 216 ALA A O 1
ATOM 1631 N N . THR A 1 217 ? 9.291 -12.173 -24.133 1.00 93.62 217 THR A N 1
ATOM 1632 C CA . THR A 1 217 ? 10.060 -11.698 -25.291 1.00 93.62 217 THR A CA 1
ATOM 1633 C C . THR A 1 217 ? 9.729 -10.244 -25.628 1.00 93.62 217 THR A C 1
ATOM 1635 O O . THR A 1 217 ? 10.640 -9.455 -25.860 1.00 93.62 217 THR A O 1
ATOM 1638 N N . LEU A 1 218 ? 8.452 -9.854 -25.605 1.00 95.19 218 LEU A N 1
ATOM 1639 C CA . LEU A 1 218 ? 8.035 -8.466 -25.812 1.00 95.19 218 LEU A CA 1
ATOM 1640 C C . LEU A 1 218 ? 8.560 -7.550 -24.707 1.00 95.19 218 LEU A C 1
ATOM 1642 O O . LEU A 1 218 ? 9.020 -6.458 -25.005 1.00 95.19 218 LEU A O 1
ATOM 1646 N N . LEU A 1 219 ? 8.566 -7.992 -23.448 1.00 94.56 219 LEU A N 1
ATOM 1647 C CA . LEU A 1 219 ? 9.178 -7.234 -22.356 1.00 94.56 219 LEU A CA 1
ATOM 1648 C C . LEU A 1 219 ? 10.675 -7.008 -22.599 1.00 94.56 219 LEU A C 1
ATOM 1650 O O . LEU A 1 219 ? 11.155 -5.878 -22.494 1.00 94.56 219 LEU A O 1
ATOM 1654 N N . LEU A 1 220 ? 11.401 -8.063 -22.979 1.00 91.06 220 LEU A N 1
ATOM 1655 C CA . LEU A 1 220 ? 12.819 -7.970 -23.315 1.00 91.06 220 LEU A CA 1
ATOM 1656 C C . LEU A 1 220 ? 13.055 -6.990 -24.474 1.00 91.06 220 LEU A C 1
ATOM 1658 O O . LEU A 1 220 ? 13.935 -6.135 -24.387 1.00 91.06 220 LEU A O 1
ATOM 1662 N N . VAL A 1 221 ? 12.268 -7.085 -25.549 1.00 92.50 221 VAL A N 1
ATOM 1663 C CA . VAL A 1 221 ? 12.382 -6.194 -26.714 1.00 92.50 221 VAL A CA 1
ATOM 1664 C C . VAL A 1 221 ? 12.034 -4.755 -26.339 1.00 92.50 221 VAL A C 1
ATOM 1666 O O . VAL A 1 221 ? 12.806 -3.856 -26.668 1.00 92.50 221 VAL A O 1
ATOM 1669 N N . ALA A 1 222 ? 10.934 -4.527 -25.621 1.00 92.94 222 ALA A N 1
ATOM 1670 C CA . ALA A 1 222 ? 10.498 -3.206 -25.183 1.00 92.94 222 ALA A CA 1
ATOM 1671 C C . ALA A 1 222 ? 11.579 -2.504 -24.356 1.00 92.94 222 ALA A C 1
ATOM 1673 O O . ALA A 1 222 ? 11.924 -1.360 -24.643 1.00 92.94 222 ALA A O 1
ATOM 1674 N N . VAL A 1 223 ? 12.175 -3.187 -23.379 1.00 90.75 223 VAL A N 1
ATOM 1675 C CA . VAL A 1 223 ? 13.234 -2.592 -22.556 1.00 90.75 223 VAL A CA 1
ATOM 1676 C C . VAL A 1 223 ? 14.503 -2.381 -23.381 1.00 90.75 223 VAL A C 1
ATOM 1678 O O . VAL A 1 223 ? 15.013 -1.263 -23.470 1.00 90.75 223 VAL A O 1
ATOM 1681 N N . MET A 1 224 ? 15.012 -3.432 -24.027 1.00 89.12 224 MET A N 1
ATOM 1682 C CA . MET A 1 224 ? 16.331 -3.378 -24.658 1.00 89.12 224 MET A CA 1
ATOM 1683 C C . MET A 1 224 ? 16.360 -2.486 -25.900 1.00 89.12 224 MET A C 1
ATOM 1685 O O . MET A 1 224 ? 17.343 -1.776 -26.101 1.00 89.12 224 MET A O 1
ATOM 1689 N N . ALA A 1 225 ? 15.302 -2.472 -26.719 1.00 89.44 225 ALA A N 1
ATOM 1690 C CA . ALA A 1 225 ? 15.244 -1.606 -27.896 1.00 89.44 225 ALA A CA 1
ATOM 1691 C C . ALA A 1 225 ? 15.182 -0.125 -27.496 1.00 89.44 225 ALA A C 1
ATOM 1693 O O . ALA A 1 225 ? 15.920 0.684 -28.052 1.00 89.44 225 ALA A O 1
ATOM 1694 N N . ASN A 1 226 ? 14.380 0.236 -26.488 1.00 91.88 226 ASN A N 1
ATOM 1695 C CA . ASN A 1 226 ? 14.298 1.625 -26.028 1.00 91.88 226 ASN A CA 1
ATOM 1696 C C . ASN A 1 226 ? 15.597 2.082 -25.343 1.00 91.88 226 ASN A C 1
ATOM 1698 O O . ASN A 1 226 ? 16.080 3.181 -25.620 1.00 91.88 226 ASN A O 1
ATOM 1702 N N . VAL A 1 227 ? 16.235 1.226 -24.536 1.00 89.69 227 VAL A N 1
ATOM 1703 C CA . VAL A 1 227 ? 17.564 1.518 -23.966 1.00 89.69 227 VAL A CA 1
ATOM 1704 C C . VAL A 1 227 ? 18.607 1.711 -25.070 1.00 89.69 227 VAL A C 1
ATOM 1706 O O . VAL A 1 227 ? 19.394 2.658 -25.011 1.00 89.69 227 VAL A O 1
ATOM 1709 N N . THR A 1 228 ? 18.615 0.862 -26.101 1.00 88.38 228 THR A N 1
ATOM 1710 C CA . THR A 1 228 ? 19.527 1.016 -27.243 1.00 88.38 228 THR A CA 1
ATOM 1711 C C . THR A 1 228 ? 19.250 2.291 -28.031 1.00 88.38 228 THR A C 1
ATOM 1713 O O . THR A 1 228 ? 20.198 2.994 -28.371 1.00 88.38 228 THR A O 1
ATOM 1716 N N . ALA A 1 229 ? 17.985 2.632 -28.286 1.00 90.00 229 ALA A N 1
ATOM 1717 C CA . ALA A 1 229 ? 17.625 3.878 -28.955 1.00 90.00 229 ALA A CA 1
ATOM 1718 C C . ALA A 1 229 ? 18.153 5.097 -28.186 1.00 90.00 229 ALA A C 1
ATOM 1720 O O . ALA A 1 229 ? 18.843 5.934 -28.765 1.00 90.00 229 ALA A O 1
ATOM 1721 N N . ILE A 1 230 ? 17.919 5.154 -26.871 1.00 90.31 230 ILE A N 1
ATOM 1722 C CA . ILE A 1 230 ? 18.427 6.224 -26.002 1.00 90.31 230 ILE A CA 1
ATOM 1723 C C . ILE A 1 230 ? 19.956 6.286 -26.062 1.00 90.31 230 ILE A C 1
ATOM 1725 O O . ILE A 1 230 ? 20.519 7.358 -26.269 1.00 90.31 230 ILE A O 1
ATOM 1729 N N . ARG A 1 231 ? 20.644 5.142 -25.948 1.00 87.50 231 ARG A N 1
ATOM 1730 C CA . ARG A 1 231 ? 22.111 5.082 -26.049 1.00 87.50 231 ARG A CA 1
ATOM 1731 C C . ARG A 1 231 ? 22.621 5.598 -27.391 1.00 87.50 231 ARG A C 1
ATOM 1733 O O . ARG A 1 231 ? 23.605 6.330 -27.403 1.00 87.50 231 ARG A O 1
ATOM 1740 N N . ARG A 1 232 ? 21.956 5.259 -28.501 1.00 90.00 232 ARG A N 1
ATOM 1741 C CA . ARG A 1 232 ? 22.306 5.769 -29.835 1.00 90.00 232 ARG A CA 1
ATOM 1742 C C . ARG A 1 232 ? 22.110 7.273 -29.925 1.00 90.00 232 ARG A C 1
ATOM 1744 O O . ARG A 1 232 ? 23.017 7.953 -30.385 1.00 90.00 232 ARG A O 1
ATOM 1751 N N . PHE A 1 233 ? 20.986 7.808 -29.452 1.00 91.00 233 PHE A N 1
ATOM 1752 C CA . PHE A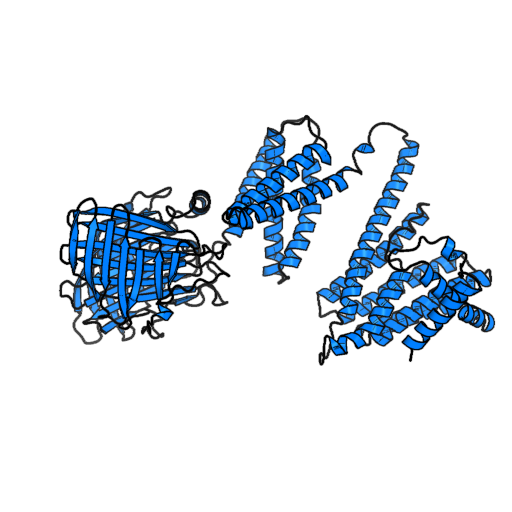 1 233 ? 20.763 9.255 -29.460 1.00 91.00 233 PHE A CA 1
ATOM 1753 C C . PHE A 1 233 ? 21.761 10.007 -28.589 1.00 91.00 233 PHE A C 1
ATOM 1755 O O . PHE A 1 233 ? 22.277 11.027 -29.030 1.00 91.00 233 PHE A O 1
ATOM 1762 N N . ILE A 1 234 ? 22.072 9.498 -27.393 1.00 89.06 234 ILE A N 1
ATOM 1763 C CA . ILE A 1 234 ? 23.099 10.086 -26.527 1.00 89.06 234 ILE A CA 1
ATOM 1764 C C . ILE A 1 234 ? 24.452 10.052 -27.237 1.00 89.06 234 ILE A C 1
ATOM 1766 O O . ILE A 1 234 ? 25.113 11.079 -27.307 1.00 89.06 234 ILE A O 1
ATOM 1770 N N . TYR A 1 235 ? 24.838 8.913 -27.817 1.00 87.44 235 TYR A N 1
ATOM 1771 C CA . TYR A 1 235 ? 26.100 8.785 -28.545 1.00 87.44 235 TYR A CA 1
ATOM 1772 C C . TYR A 1 235 ? 26.193 9.760 -29.726 1.00 87.44 235 TYR A C 1
ATOM 1774 O O . TYR A 1 235 ? 27.174 10.491 -29.838 1.00 87.44 235 TYR A O 1
ATOM 1782 N N . ILE A 1 236 ? 25.153 9.828 -30.563 1.00 89.62 236 ILE A N 1
ATOM 1783 C CA . ILE A 1 236 ? 25.080 10.763 -31.694 1.00 89.62 236 ILE A CA 1
ATOM 1784 C C . ILE A 1 236 ? 25.130 12.206 -31.193 1.00 89.62 236 ILE A C 1
ATOM 1786 O O . ILE A 1 236 ? 25.862 13.015 -31.753 1.00 89.62 236 ILE A O 1
ATOM 1790 N N . HIS A 1 237 ? 24.393 12.537 -30.130 1.00 87.12 237 HIS A N 1
ATOM 1791 C CA . HIS A 1 237 ? 24.404 13.875 -29.547 1.00 87.12 237 HIS A CA 1
ATOM 1792 C C . HIS A 1 237 ? 25.794 14.254 -29.038 1.00 87.12 237 HIS A C 1
ATOM 1794 O O . HIS A 1 237 ? 26.276 15.337 -29.347 1.00 87.12 237 HIS A O 1
ATOM 1800 N N . THR A 1 238 ? 26.458 13.363 -28.302 1.00 85.94 238 THR A N 1
ATOM 1801 C CA . THR A 1 238 ? 27.821 13.580 -27.814 1.00 85.94 238 THR A CA 1
ATOM 1802 C C . THR A 1 238 ? 28.803 13.752 -28.969 1.00 85.94 238 THR A C 1
ATOM 1804 O O . THR A 1 238 ? 29.635 14.647 -28.922 1.00 85.94 238 THR A O 1
ATOM 1807 N N . GLU A 1 239 ? 28.708 12.948 -30.026 1.00 86.12 239 GLU A N 1
ATOM 1808 C CA . GLU A 1 239 ? 29.627 13.041 -31.162 1.00 86.12 239 GLU A CA 1
ATOM 1809 C C . GLU A 1 239 ? 29.381 14.298 -32.017 1.00 86.12 239 GLU A C 1
ATOM 1811 O O . GLU A 1 239 ? 30.331 14.937 -32.463 1.00 86.12 239 GLU A O 1
ATOM 1816 N N . LEU A 1 240 ? 28.124 14.723 -32.178 1.00 85.94 240 LEU A N 1
ATOM 1817 C CA . LEU A 1 240 ? 27.787 16.020 -32.774 1.00 85.94 240 LEU A CA 1
ATOM 1818 C C . LEU A 1 240 ? 28.305 17.181 -31.920 1.00 85.94 240 LEU A C 1
ATOM 1820 O O . LEU A 1 240 ? 28.911 18.105 -32.454 1.00 85.94 240 LEU A O 1
ATOM 1824 N N . ARG A 1 241 ? 28.144 17.101 -30.595 1.00 80.88 241 ARG A N 1
ATOM 1825 C CA . ARG A 1 241 ? 28.681 18.091 -29.654 1.00 80.88 241 ARG A CA 1
ATOM 1826 C C . ARG A 1 241 ? 30.199 18.174 -29.700 1.00 80.88 241 ARG A C 1
ATOM 1828 O O . ARG A 1 241 ? 30.718 19.278 -29.681 1.00 80.88 241 ARG A O 1
ATOM 1835 N N . LYS A 1 242 ? 30.912 17.055 -29.849 1.00 80.69 242 LYS A N 1
ATOM 1836 C CA . LYS A 1 242 ? 32.367 17.068 -30.076 1.00 80.69 242 LYS A CA 1
ATOM 1837 C C . LYS A 1 242 ? 32.746 17.772 -31.376 1.00 80.69 242 LYS A C 1
ATOM 1839 O O . LYS A 1 242 ? 33.762 18.453 -31.411 1.00 80.69 242 LYS A O 1
ATOM 1844 N N . ARG A 1 243 ? 31.956 17.620 -32.445 1.00 80.06 243 ARG A N 1
ATOM 1845 C CA . ARG A 1 243 ? 32.194 18.323 -33.720 1.00 80.06 243 ARG A CA 1
ATOM 1846 C C . ARG A 1 243 ? 31.951 19.824 -33.602 1.00 80.06 243 ARG A C 1
ATOM 1848 O O . ARG A 1 243 ? 32.731 20.594 -34.148 1.00 80.06 243 ARG A O 1
ATOM 1855 N N . GLU A 1 244 ? 30.916 20.225 -32.867 1.00 68.19 244 GLU A N 1
ATOM 1856 C CA . GLU A 1 244 ? 30.671 21.629 -32.508 1.00 68.19 244 GLU A CA 1
ATOM 1857 C C . GLU A 1 244 ? 31.800 22.170 -31.605 1.00 68.19 244 GLU A C 1
ATOM 1859 O O . GLU A 1 244 ? 32.335 23.245 -31.855 1.00 68.19 244 GLU A O 1
ATOM 1864 N N . GLY A 1 245 ? 32.244 21.379 -30.623 1.00 50.38 245 GLY A N 1
ATOM 1865 C CA . GLY A 1 245 ? 33.320 21.713 -29.685 1.00 50.38 245 GLY A CA 1
ATOM 1866 C C . GLY A 1 245 ? 34.728 21.730 -30.294 1.00 50.38 245 GLY A C 1
ATOM 1867 O O . GLY A 1 245 ? 35.599 22.433 -29.788 1.00 50.38 245 GLY A O 1
ATOM 1868 N N . ALA A 1 246 ? 34.965 21.030 -31.408 1.00 50.59 246 ALA A N 1
ATOM 1869 C CA . ALA A 1 246 ? 36.218 21.102 -32.164 1.00 50.59 246 ALA A CA 1
ATOM 1870 C C . ALA A 1 246 ? 36.388 22.436 -32.918 1.00 50.59 246 ALA A C 1
ATOM 1872 O O . ALA A 1 246 ? 37.515 22.802 -33.239 1.00 50.59 246 ALA A O 1
ATOM 1873 N N . ALA A 1 247 ? 35.298 23.173 -33.174 1.00 46.75 247 ALA A N 1
ATOM 1874 C CA . ALA A 1 247 ? 35.338 24.514 -33.764 1.00 46.75 247 ALA A CA 1
ATOM 1875 C C . ALA A 1 247 ? 35.480 25.637 -32.715 1.00 46.75 247 ALA A C 1
ATOM 1877 O O . ALA A 1 247 ? 35.894 26.740 -33.059 1.00 46.75 247 ALA A O 1
ATOM 1878 N N . GLU A 1 248 ? 35.188 25.362 -31.441 1.00 43.56 248 GLU A N 1
ATOM 1879 C CA . GLU A 1 248 ? 35.327 26.324 -30.333 1.00 43.56 248 GLU A CA 1
ATOM 1880 C C . GLU A 1 248 ? 36.551 26.070 -29.439 1.00 43.56 248 GLU A C 1
ATOM 1882 O O . GLU A 1 248 ? 36.772 26.836 -28.510 1.00 43.56 248 GLU A O 1
ATOM 1887 N N . THR A 1 249 ? 37.328 25.015 -29.717 1.00 43.41 249 THR A N 1
ATOM 1888 C CA . THR A 1 249 ? 38.499 24.508 -28.972 1.00 43.41 249 THR A CA 1
ATOM 1889 C C . THR A 1 249 ? 38.738 25.103 -27.579 1.00 43.41 249 THR A C 1
ATOM 1891 O O . THR A 1 249 ? 39.274 26.197 -27.428 1.00 43.41 249 THR A O 1
ATOM 1894 N N . THR A 1 250 ? 38.582 24.232 -26.580 1.00 44.72 250 THR A N 1
ATOM 1895 C CA . THR A 1 250 ? 39.498 24.167 -25.431 1.00 44.72 250 THR A CA 1
ATOM 1896 C C . THR A 1 250 ? 39.248 25.202 -24.331 1.00 44.72 250 THR A C 1
ATOM 1898 O O . THR A 1 250 ? 39.715 26.334 -24.384 1.00 44.72 250 THR A O 1
ATOM 1901 N N . GLY A 1 251 ? 38.609 24.773 -23.238 1.00 37.69 251 GLY A N 1
ATOM 1902 C CA . GLY A 1 251 ? 38.743 25.515 -21.987 1.00 37.69 251 GLY A CA 1
ATOM 1903 C C . GLY A 1 251 ? 37.934 25.008 -20.805 1.00 37.69 251 GLY A C 1
ATOM 1904 O O . GLY A 1 251 ? 38.515 24.476 -19.871 1.00 37.69 251 GLY A O 1
ATOM 1905 N N . ALA A 1 252 ? 36.618 25.231 -20.784 1.00 41.97 252 ALA A N 1
ATOM 1906 C CA . ALA A 1 252 ? 35.996 25.470 -19.475 1.00 41.97 252 ALA A CA 1
ATOM 1907 C C . ALA A 1 252 ? 34.696 24.722 -19.140 1.00 41.97 252 ALA A C 1
ATOM 1909 O O . ALA A 1 252 ? 34.249 24.847 -18.007 1.00 41.97 252 ALA A O 1
ATOM 1910 N N . ARG A 1 253 ? 34.046 23.981 -20.055 1.00 46.03 253 ARG A N 1
ATOM 1911 C CA . ARG A 1 253 ? 32.621 23.632 -19.832 1.00 46.03 253 ARG A CA 1
ATOM 1912 C C . ARG A 1 253 ? 32.213 22.162 -19.968 1.00 46.03 253 ARG A C 1
ATOM 1914 O O . ARG A 1 253 ? 31.090 21.817 -19.612 1.00 46.03 253 ARG A O 1
ATOM 1921 N N . GLU A 1 254 ? 33.092 21.276 -20.439 1.00 42.53 254 GLU A N 1
ATOM 1922 C CA . GLU A 1 254 ? 32.718 19.876 -20.724 1.00 42.53 254 GLU A CA 1
ATOM 1923 C C . GLU A 1 254 ? 32.869 18.906 -19.530 1.00 42.53 254 GLU A C 1
ATOM 1925 O O . GLU A 1 254 ? 32.244 17.845 -19.527 1.00 42.53 254 GLU A O 1
ATOM 1930 N N . GLU A 1 255 ? 33.582 19.283 -18.458 1.00 45.53 255 GLU A N 1
ATOM 1931 C CA . GLU A 1 255 ? 33.619 18.493 -17.208 1.00 45.53 255 GLU A CA 1
ATOM 1932 C C . GLU A 1 255 ? 32.289 18.522 -16.420 1.00 45.53 255 GLU A C 1
ATOM 1934 O O . GLU A 1 255 ? 32.027 17.629 -15.607 1.00 45.53 255 GLU A O 1
ATOM 1939 N N . GLU A 1 256 ? 31.401 19.491 -16.674 1.00 52.00 256 GLU A N 1
ATOM 1940 C CA . GLU A 1 256 ? 30.198 19.705 -15.855 1.00 52.00 256 GLU A CA 1
ATOM 1941 C C . GLU A 1 256 ? 29.010 18.783 -16.180 1.00 52.00 256 GLU A C 1
ATOM 1943 O O . GLU A 1 256 ? 28.112 18.634 -15.350 1.00 52.00 256 GLU A O 1
ATOM 1948 N N . LEU A 1 257 ? 28.941 18.158 -17.365 1.00 51.31 257 LEU A N 1
ATOM 1949 C CA . LEU A 1 257 ? 27.651 17.655 -17.876 1.00 51.31 257 LEU A CA 1
ATOM 1950 C C . LEU A 1 257 ? 27.491 16.134 -18.041 1.00 51.31 257 LEU A C 1
ATOM 1952 O O . LEU A 1 257 ? 26.346 15.684 -18.001 1.00 51.31 257 LEU A O 1
ATOM 1956 N N . SER A 1 258 ? 28.550 15.321 -18.151 1.00 49.44 258 SER A N 1
ATOM 1957 C CA . SER A 1 258 ? 28.397 13.873 -18.438 1.00 49.44 258 SER A CA 1
ATOM 1958 C C . SER A 1 258 ? 28.627 12.941 -17.239 1.00 49.44 258 SER A C 1
ATOM 1960 O O . SER A 1 258 ? 27.990 11.893 -17.142 1.00 49.44 258 SER A O 1
ATOM 1962 N N . GLY A 1 259 ? 29.469 13.320 -16.275 1.00 58.06 259 GLY A N 1
ATOM 1963 C CA . GLY A 1 259 ? 29.778 12.455 -15.131 1.00 58.06 259 GLY A CA 1
ATOM 1964 C C . GLY A 1 259 ? 28.780 12.545 -13.975 1.00 58.06 259 GLY A C 1
ATOM 1965 O O . GLY A 1 259 ? 28.715 11.641 -13.149 1.00 58.06 259 GLY A O 1
ATOM 1966 N N . TRP A 1 260 ? 28.033 13.643 -13.838 1.00 63.44 260 TRP A N 1
ATOM 1967 C CA . TRP A 1 260 ? 27.189 13.863 -12.654 1.00 63.44 260 TRP A CA 1
ATOM 1968 C C . TRP A 1 260 ? 25.951 12.953 -12.642 1.00 63.44 260 TRP A C 1
ATOM 1970 O O . TRP A 1 260 ? 25.545 12.513 -11.578 1.00 63.44 260 TRP A O 1
ATOM 1980 N N . PHE A 1 261 ? 25.384 12.587 -13.799 1.00 61.19 261 PHE A N 1
ATOM 1981 C CA . PHE A 1 261 ? 24.184 11.738 -13.856 1.00 61.19 261 PHE A CA 1
ATOM 1982 C C . PHE A 1 261 ? 24.464 10.312 -13.356 1.00 61.19 261 PHE A C 1
ATOM 1984 O O . PHE A 1 261 ? 23.711 9.766 -12.553 1.00 61.19 261 PHE A O 1
ATOM 1991 N N . GLN A 1 262 ? 25.589 9.723 -13.776 1.00 67.31 262 GLN A N 1
ATOM 1992 C CA . GLN A 1 262 ? 26.043 8.421 -13.274 1.00 67.31 262 GLN A CA 1
ATOM 1993 C C . GLN A 1 262 ? 26.372 8.486 -11.780 1.00 67.31 262 GLN A C 1
ATOM 1995 O O . GLN A 1 262 ? 25.978 7.602 -11.023 1.00 67.31 262 GLN A O 1
ATOM 2000 N N . ARG A 1 263 ? 27.028 9.566 -11.337 1.00 73.06 263 ARG A N 1
ATOM 2001 C CA . ARG A 1 263 ? 27.320 9.796 -9.916 1.00 73.06 263 ARG A CA 1
ATOM 2002 C C . ARG A 1 263 ? 26.049 9.960 -9.076 1.00 73.06 263 ARG A C 1
ATOM 2004 O O . ARG A 1 263 ? 26.001 9.417 -7.980 1.00 73.06 263 ARG A O 1
ATOM 2011 N N . ALA A 1 264 ? 25.008 10.602 -9.610 1.00 67.88 264 ALA A N 1
ATOM 2012 C CA . ALA A 1 264 ? 23.706 10.758 -8.957 1.00 67.88 264 ALA A CA 1
ATOM 2013 C C . ALA A 1 264 ? 22.987 9.412 -8.779 1.00 67.88 264 ALA A C 1
ATOM 2015 O O . ALA A 1 264 ? 22.431 9.145 -7.716 1.00 67.88 264 ALA A O 1
ATOM 2016 N N . TRP A 1 265 ? 23.038 8.540 -9.792 1.00 69.12 265 TRP A N 1
ATOM 2017 C CA . TRP A 1 265 ? 22.488 7.183 -9.709 1.00 69.12 265 TRP A CA 1
ATOM 2018 C C . TRP A 1 265 ? 23.238 6.308 -8.704 1.00 69.12 265 TRP A C 1
ATOM 2020 O O . TRP A 1 265 ? 22.603 5.607 -7.920 1.00 69.12 265 TRP A O 1
ATOM 2030 N N . ILE A 1 266 ? 24.573 6.384 -8.679 1.00 72.81 266 ILE A N 1
ATOM 2031 C CA . ILE A 1 266 ? 25.397 5.694 -7.676 1.00 72.81 266 ILE A CA 1
ATOM 2032 C C . ILE A 1 266 ? 25.071 6.220 -6.272 1.00 72.81 266 ILE A C 1
ATOM 2034 O O . ILE A 1 266 ? 24.860 5.426 -5.361 1.00 72.81 266 ILE A O 1
ATOM 2038 N N . ALA A 1 267 ? 24.962 7.541 -6.105 1.00 68.25 267 ALA A N 1
ATOM 2039 C CA . ALA A 1 267 ? 24.596 8.163 -4.835 1.00 68.25 267 ALA A CA 1
ATOM 2040 C C . ALA A 1 267 ? 23.217 7.702 -4.339 1.00 68.25 267 ALA A C 1
ATOM 2042 O O . ALA A 1 267 ? 23.091 7.330 -3.174 1.00 68.25 267 ALA A O 1
ATOM 2043 N N . SER A 1 268 ? 22.212 7.647 -5.222 1.00 70.12 268 SER A N 1
ATOM 2044 C CA . SER A 1 268 ? 20.886 7.113 -4.883 1.00 70.12 268 SER A CA 1
ATOM 2045 C C . SER A 1 268 ? 20.914 5.623 -4.558 1.00 70.12 268 SER A C 1
ATOM 2047 O O . SER A 1 268 ? 20.324 5.228 -3.563 1.00 70.12 268 SER A O 1
ATOM 2049 N N . ALA A 1 269 ? 21.624 4.794 -5.326 1.00 67.88 269 ALA A N 1
ATOM 2050 C CA . ALA A 1 269 ? 21.708 3.358 -5.056 1.00 67.88 269 ALA A CA 1
ATOM 2051 C C . ALA A 1 269 ? 22.376 3.062 -3.702 1.00 67.88 269 ALA A C 1
ATOM 2053 O O . ALA A 1 269 ? 21.879 2.238 -2.935 1.00 67.88 269 ALA A O 1
ATOM 2054 N N . VAL A 1 270 ? 23.465 3.770 -3.379 1.00 70.94 270 VAL A N 1
ATOM 2055 C CA . VAL A 1 270 ? 24.140 3.664 -2.076 1.00 70.94 270 VAL A CA 1
ATOM 2056 C C . VAL A 1 270 ? 23.226 4.153 -0.957 1.00 70.94 270 VAL A C 1
ATOM 2058 O O . VAL A 1 270 ? 23.113 3.489 0.066 1.00 70.94 270 VAL A O 1
ATOM 2061 N N . ALA A 1 271 ? 22.527 5.270 -1.153 1.00 69.56 271 ALA A N 1
ATOM 2062 C CA . ALA A 1 271 ? 21.570 5.776 -0.179 1.00 69.56 271 ALA A CA 1
ATOM 2063 C C . ALA A 1 271 ? 20.406 4.811 0.077 1.00 69.56 271 ALA A C 1
ATOM 2065 O O . ALA A 1 271 ? 20.020 4.633 1.225 1.00 69.56 271 ALA A O 1
ATOM 2066 N N . THR A 1 272 ? 19.873 4.157 -0.958 1.00 69.88 272 THR A N 1
ATOM 2067 C CA . THR A 1 272 ? 18.827 3.133 -0.816 1.00 69.88 272 THR A CA 1
ATOM 2068 C C . THR A 1 272 ? 19.350 1.881 -0.117 1.00 69.88 272 THR A C 1
ATOM 2070 O O . THR A 1 272 ? 18.641 1.304 0.702 1.00 69.88 272 THR A O 1
ATOM 2073 N N . ALA A 1 273 ? 20.590 1.470 -0.394 1.00 69.94 273 ALA A N 1
ATOM 2074 C CA . ALA A 1 273 ? 21.221 0.358 0.310 1.00 69.94 273 ALA A CA 1
ATOM 2075 C C . ALA A 1 273 ? 21.463 0.681 1.792 1.00 69.94 273 ALA A C 1
ATOM 2077 O O . ALA A 1 273 ? 21.272 -0.188 2.636 1.00 69.94 273 ALA A O 1
ATOM 2078 N N . VAL A 1 274 ? 21.839 1.924 2.115 1.00 70.75 274 VAL A N 1
ATOM 2079 C CA . VAL A 1 274 ? 21.950 2.399 3.501 1.00 70.75 274 VAL A CA 1
ATOM 2080 C C . VAL A 1 274 ? 20.576 2.483 4.159 1.00 70.75 274 VAL A C 1
ATOM 2082 O O . VAL A 1 274 ? 20.436 1.992 5.266 1.00 70.75 274 VAL A O 1
ATOM 2085 N N . ASP A 1 275 ? 19.558 3.021 3.483 1.00 68.31 275 ASP A N 1
ATOM 2086 C CA . ASP A 1 275 ? 18.180 3.070 3.994 1.00 68.31 275 ASP A CA 1
ATOM 2087 C C . ASP A 1 275 ? 17.680 1.669 4.362 1.00 68.31 275 ASP A C 1
ATOM 2089 O O . ASP A 1 275 ? 17.387 1.389 5.524 1.00 68.31 275 ASP A O 1
ATOM 2093 N N . TYR A 1 276 ? 17.669 0.761 3.383 1.00 63.25 276 TYR A N 1
ATOM 2094 C CA . TYR A 1 276 ? 17.177 -0.595 3.582 1.00 63.25 276 TYR A CA 1
ATOM 2095 C C . TYR A 1 276 ? 18.072 -1.391 4.535 1.00 63.25 276 TYR A C 1
ATOM 2097 O O . TYR A 1 276 ? 17.566 -2.076 5.408 1.00 63.25 276 TYR A O 1
ATOM 2105 N N . GLY A 1 277 ? 19.397 -1.266 4.428 1.00 70.25 277 GLY A N 1
ATOM 2106 C CA . GLY A 1 277 ? 20.337 -1.954 5.312 1.00 70.25 277 GLY A CA 1
ATOM 2107 C C . GLY A 1 277 ? 20.231 -1.489 6.764 1.00 70.25 277 GLY A C 1
ATOM 2108 O O . GLY A 1 277 ? 20.210 -2.319 7.668 1.00 70.25 277 GLY A O 1
ATOM 2109 N N . SER A 1 278 ? 20.114 -0.180 7.005 1.00 68.19 278 SER A N 1
ATOM 2110 C CA . SER A 1 278 ? 19.874 0.364 8.343 1.00 68.19 278 SER A CA 1
ATOM 2111 C C . SER A 1 278 ? 18.503 -0.042 8.867 1.00 68.19 278 SER A C 1
ATOM 2113 O O . SER A 1 278 ? 18.417 -0.450 10.018 1.00 68.19 278 SER A O 1
ATOM 2115 N N . PHE A 1 279 ? 17.457 -0.010 8.038 1.00 60.03 279 PHE A N 1
ATOM 2116 C CA . PHE A 1 279 ? 16.144 -0.540 8.401 1.00 60.03 279 PHE A CA 1
ATOM 2117 C C . PHE A 1 279 ? 16.233 -2.011 8.832 1.00 60.03 279 PHE A C 1
ATOM 2119 O O . PHE A 1 279 ? 15.828 -2.337 9.943 1.00 60.03 279 PHE A O 1
ATOM 2126 N N . THR A 1 280 ? 16.826 -2.877 8.006 1.00 59.56 280 THR A N 1
ATOM 2127 C CA . THR A 1 280 ? 16.960 -4.311 8.291 1.00 59.56 280 THR A CA 1
ATOM 2128 C C . THR A 1 280 ? 17.768 -4.557 9.560 1.00 59.56 280 THR A C 1
ATOM 2130 O O . THR A 1 280 ? 17.354 -5.352 10.389 1.00 59.56 280 THR A O 1
ATOM 2133 N N . ILE A 1 281 ? 18.880 -3.848 9.777 1.00 68.06 281 ILE A N 1
ATOM 2134 C CA . ILE A 1 281 ? 19.682 -3.999 11.002 1.00 68.06 281 ILE A CA 1
ATOM 2135 C C . ILE A 1 281 ? 18.896 -3.534 12.234 1.00 68.06 281 ILE A C 1
ATOM 2137 O O . ILE A 1 281 ? 18.884 -4.224 13.251 1.00 68.06 281 ILE A O 1
ATOM 2141 N N . LEU A 1 282 ? 18.227 -2.381 12.160 1.00 57.84 282 LEU A N 1
ATOM 2142 C CA . LEU A 1 282 ? 17.460 -1.848 13.286 1.00 57.84 282 LEU A CA 1
ATOM 2143 C C . LEU A 1 282 ? 16.281 -2.764 13.642 1.00 57.84 282 LEU A C 1
ATOM 2145 O O . LEU A 1 282 ? 16.007 -2.938 14.825 1.00 57.84 282 LEU A O 1
ATOM 2149 N N . VAL A 1 283 ? 15.641 -3.391 12.651 1.00 43.53 283 VAL A N 1
ATOM 2150 C CA . VAL A 1 283 ? 14.535 -4.338 12.863 1.00 43.53 283 VAL A CA 1
ATOM 2151 C C . VAL A 1 283 ? 15.033 -5.718 13.305 1.00 43.53 283 VAL A C 1
ATOM 2153 O O . VAL A 1 283 ? 14.618 -6.201 14.350 1.00 43.53 283 VAL A O 1
ATOM 2156 N N . GLU A 1 284 ? 15.923 -6.357 12.544 1.00 54.06 284 GLU A N 1
ATOM 2157 C CA . GLU A 1 284 ? 16.293 -7.768 12.742 1.00 54.06 284 GLU A CA 1
ATOM 2158 C C . GLU A 1 284 ? 17.365 -7.979 13.817 1.00 54.06 284 GLU A C 1
ATOM 2160 O O . GLU A 1 284 ? 17.386 -9.023 14.463 1.00 54.06 284 GLU A O 1
ATOM 2165 N N . VAL A 1 285 ? 18.269 -7.012 14.008 1.00 61.50 285 VAL A N 1
ATOM 2166 C CA . VAL A 1 285 ? 19.410 -7.153 14.931 1.00 61.50 285 VAL A CA 1
ATOM 2167 C C . VAL A 1 285 ? 19.175 -6.391 16.229 1.00 61.50 285 VAL A C 1
ATOM 2169 O O . VAL A 1 285 ? 19.496 -6.895 17.301 1.00 61.50 285 VAL A O 1
ATOM 2172 N N . VAL A 1 286 ? 18.638 -5.170 16.141 1.00 57.56 286 VAL A N 1
ATOM 2173 C CA . VAL A 1 286 ? 18.450 -4.292 17.310 1.00 57.56 286 VAL A CA 1
ATOM 2174 C C . VAL A 1 286 ? 17.039 -4.411 17.903 1.00 57.56 286 VAL A C 1
ATOM 2176 O O . VAL A 1 286 ? 16.849 -4.083 19.071 1.00 57.56 286 VAL A O 1
ATOM 2179 N N . GLY A 1 287 ? 16.058 -4.908 17.140 1.00 41.78 287 GLY A N 1
ATOM 2180 C CA . GLY A 1 287 ? 14.680 -5.098 17.609 1.00 41.78 287 GLY A CA 1
ATOM 2181 C C . GLY A 1 287 ? 13.880 -3.798 17.765 1.00 41.78 287 GLY A C 1
ATOM 2182 O O . GLY A 1 287 ? 12.978 -3.721 18.593 1.00 41.78 287 GLY A O 1
ATOM 2183 N N . ILE A 1 288 ? 14.214 -2.749 17.010 1.00 44.72 288 ILE A N 1
ATOM 2184 C CA . ILE A 1 288 ? 13.540 -1.445 17.068 1.00 44.72 288 ILE A CA 1
ATOM 2185 C C . ILE A 1 288 ? 12.283 -1.449 16.181 1.00 44.72 288 ILE A C 1
ATOM 2187 O O . ILE A 1 288 ? 12.333 -1.876 15.025 1.00 44.72 288 ILE A O 1
ATOM 2191 N N . TYR A 1 289 ? 11.187 -0.889 16.721 1.00 42.84 289 TYR A N 1
ATOM 2192 C CA . TYR A 1 289 ? 9.889 -0.609 16.070 1.00 42.84 289 TYR A CA 1
ATOM 2193 C C . TYR A 1 289 ? 10.047 -0.271 14.577 1.00 42.84 289 TYR A C 1
ATOM 2195 O O . TYR A 1 289 ? 10.773 0.663 14.223 1.00 42.84 289 TYR A O 1
ATOM 2203 N N . THR A 1 290 ? 9.370 -1.008 13.694 1.00 40.12 290 THR A N 1
ATOM 2204 C CA . THR A 1 290 ? 9.579 -0.978 12.236 1.00 40.12 290 THR A CA 1
ATOM 2205 C C . THR A 1 290 ? 9.346 0.401 11.634 1.00 40.12 290 THR A C 1
ATOM 2207 O O . THR A 1 290 ? 10.097 0.806 10.751 1.00 40.12 290 THR A O 1
ATOM 2210 N N . GLY A 1 291 ? 8.384 1.177 12.138 1.00 41.12 291 GLY A N 1
ATOM 2211 C CA . GLY A 1 291 ? 8.167 2.546 11.663 1.00 41.12 291 GLY A CA 1
ATOM 2212 C C . GLY A 1 291 ? 9.286 3.512 12.072 1.00 41.12 291 GLY A C 1
ATOM 2213 O O . GLY A 1 291 ? 9.658 4.389 11.295 1.00 41.12 291 GLY A O 1
ATOM 2214 N N . SER A 1 292 ? 9.894 3.309 13.242 1.00 43.44 292 SER A N 1
ATOM 2215 C CA . SER A 1 292 ? 11.038 4.080 13.750 1.00 43.44 292 SER A CA 1
ATOM 2216 C C . SER A 1 292 ? 12.293 3.660 13.008 1.00 43.44 292 SER A C 1
ATOM 2218 O O . SER A 1 292 ? 13.049 4.513 12.568 1.00 43.44 292 SER A O 1
ATOM 2220 N N . SER A 1 293 ? 12.468 2.362 12.777 1.00 48.38 293 SER A N 1
ATOM 2221 C CA . SER A 1 293 ? 13.528 1.791 11.952 1.00 48.38 293 SER A CA 1
ATOM 2222 C C . SER A 1 293 ? 13.416 2.239 10.497 1.00 48.38 293 SER A C 1
ATOM 2224 O O . SER A 1 293 ? 14.429 2.528 9.868 1.00 48.38 293 SER A O 1
ATOM 2226 N N . ARG A 1 294 ? 12.198 2.376 9.954 1.00 56.78 294 ARG A N 1
ATOM 2227 C CA . ARG A 1 294 ? 11.954 2.869 8.592 1.00 56.78 294 ARG A CA 1
ATOM 2228 C C . ARG A 1 294 ? 12.172 4.371 8.498 1.00 56.78 294 ARG A C 1
ATOM 2230 O O . ARG A 1 294 ? 12.739 4.813 7.505 1.00 56.78 294 ARG A O 1
ATOM 2237 N N . ALA A 1 295 ? 11.765 5.139 9.509 1.00 49.03 295 ALA A N 1
ATOM 2238 C CA . ALA A 1 295 ? 12.014 6.576 9.592 1.00 49.03 295 ALA A CA 1
ATOM 2239 C C . ALA A 1 295 ? 13.507 6.884 9.780 1.00 49.03 295 ALA A C 1
ATOM 2241 O O . ALA A 1 295 ? 14.039 7.751 9.095 1.00 49.03 295 ALA A O 1
ATOM 2242 N N . LEU A 1 296 ? 14.198 6.146 10.654 1.00 54.06 296 LEU A N 1
ATOM 2243 C CA . LEU A 1 296 ? 15.641 6.248 10.873 1.00 54.06 296 LEU A CA 1
ATOM 2244 C C . LEU A 1 296 ? 16.425 5.776 9.647 1.00 54.06 296 LEU A C 1
ATOM 2246 O O . LEU A 1 296 ? 17.347 6.468 9.231 1.00 54.06 296 LEU A O 1
ATOM 2250 N N . GLY A 1 297 ? 16.031 4.661 9.027 1.00 59.44 297 GLY A N 1
ATOM 2251 C CA . GLY A 1 297 ? 16.584 4.193 7.755 1.00 59.44 297 GLY A CA 1
ATOM 2252 C C . GLY A 1 297 ? 16.401 5.228 6.647 1.00 59.44 297 GLY A C 1
ATOM 2253 O O . GLY A 1 297 ? 17.375 5.627 6.011 1.00 59.44 297 GLY A O 1
ATOM 2254 N N . ALA A 1 298 ? 15.192 5.777 6.491 1.00 64.44 298 ALA A N 1
ATOM 2255 C CA . ALA A 1 298 ? 14.906 6.811 5.500 1.00 64.44 298 ALA A CA 1
ATOM 2256 C C . ALA A 1 298 ? 15.703 8.094 5.767 1.00 64.44 298 ALA A C 1
ATOM 2258 O O . ALA A 1 298 ? 16.202 8.712 4.828 1.00 64.44 298 ALA A O 1
ATOM 2259 N N . LEU A 1 299 ? 15.848 8.491 7.035 1.00 64.75 299 LEU A N 1
ATOM 2260 C CA . LEU A 1 299 ? 16.636 9.651 7.444 1.00 64.75 299 LEU A CA 1
ATOM 2261 C C . LEU A 1 299 ? 18.122 9.437 7.138 1.00 64.75 299 LEU A C 1
ATOM 2263 O O . LEU A 1 299 ? 18.748 10.306 6.533 1.00 64.75 299 LEU A O 1
ATOM 2267 N N . LEU A 1 300 ? 18.676 8.279 7.502 1.00 66.50 300 LEU A N 1
ATOM 2268 C CA . LEU A 1 300 ? 20.060 7.907 7.209 1.00 66.50 300 LEU A CA 1
ATOM 2269 C C . LEU A 1 300 ? 20.299 7.850 5.700 1.00 66.50 300 LEU A C 1
ATOM 2271 O O . LEU A 1 300 ? 21.232 8.481 5.213 1.00 66.50 300 LEU A O 1
ATOM 2275 N N . GLY A 1 301 ? 19.408 7.212 4.943 1.00 66.31 301 GLY A N 1
ATOM 2276 C CA . GLY A 1 301 ? 19.439 7.194 3.484 1.00 66.31 301 GLY A CA 1
ATOM 2277 C C . GLY A 1 301 ? 19.354 8.594 2.875 1.00 66.31 301 GLY A C 1
ATOM 2278 O O . GLY A 1 301 ? 20.123 8.922 1.973 1.00 66.31 301 GLY A O 1
ATOM 2279 N N . ALA A 1 302 ? 18.487 9.469 3.389 1.00 68.31 302 ALA A N 1
ATOM 2280 C CA . ALA A 1 302 ? 18.369 10.850 2.928 1.00 68.31 302 ALA A CA 1
ATOM 2281 C C . ALA A 1 302 ? 19.633 11.672 3.224 1.00 68.31 302 ALA A C 1
ATOM 2283 O O . ALA A 1 302 ? 20.091 12.408 2.346 1.00 68.31 302 ALA A O 1
ATOM 2284 N N . ILE A 1 303 ? 20.228 11.514 4.412 1.00 69.62 303 ILE A N 1
ATOM 2285 C CA . ILE A 1 303 ? 21.502 12.139 4.793 1.00 69.62 303 ILE A CA 1
ATOM 2286 C C . ILE A 1 303 ? 22.627 11.625 3.893 1.00 69.62 303 ILE A C 1
ATOM 2288 O O . ILE A 1 303 ? 23.401 12.426 3.365 1.00 69.62 303 ILE A O 1
ATOM 2292 N N . THR A 1 304 ? 22.704 10.315 3.658 1.00 69.44 304 THR A N 1
ATOM 2293 C CA . THR A 1 304 ? 23.680 9.700 2.752 1.00 69.44 304 THR A CA 1
ATOM 2294 C C . THR A 1 304 ? 23.507 10.220 1.328 1.00 69.44 304 THR A C 1
ATOM 2296 O O . THR A 1 304 ? 24.490 10.631 0.713 1.00 69.44 304 THR A O 1
ATOM 2299 N N . ASN A 1 305 ? 22.276 10.295 0.815 1.00 76.81 305 ASN A N 1
ATOM 2300 C CA . ASN A 1 305 ? 22.000 10.804 -0.527 1.00 76.81 305 ASN A CA 1
ATOM 2301 C C . ASN A 1 305 ? 22.353 12.293 -0.651 1.00 76.81 305 ASN A C 1
ATOM 2303 O O . ASN A 1 305 ? 22.974 12.693 -1.632 1.00 76.81 305 ASN A O 1
ATOM 2307 N N . PHE A 1 306 ? 22.014 13.122 0.342 1.00 78.19 306 PHE A N 1
ATOM 2308 C CA . PHE A 1 306 ? 22.396 14.538 0.375 1.00 78.19 306 PHE A CA 1
ATOM 2309 C C . PHE A 1 306 ? 23.920 14.701 0.396 1.00 78.19 306 PHE A C 1
ATOM 2311 O O . PHE A 1 306 ? 24.483 15.447 -0.404 1.00 78.19 306 PHE A O 1
ATOM 2318 N N . THR A 1 307 ? 24.593 13.956 1.270 1.00 73.69 307 THR A N 1
ATOM 2319 C CA . THR A 1 307 ? 26.044 14.026 1.471 1.00 73.69 307 THR A CA 1
ATOM 2320 C C . THR A 1 307 ? 26.800 13.573 0.226 1.00 73.69 307 THR A C 1
ATOM 2322 O O . THR A 1 307 ? 27.703 14.270 -0.235 1.00 73.69 307 THR A O 1
ATOM 2325 N N . LEU A 1 308 ? 26.402 12.452 -0.383 1.00 71.12 308 LEU A N 1
ATOM 2326 C CA . LEU A 1 308 ? 26.983 11.977 -1.638 1.00 71.12 308 LEU A CA 1
ATOM 2327 C C . LEU A 1 308 ? 26.692 12.943 -2.787 1.00 71.12 308 LEU A C 1
ATOM 2329 O O . LEU A 1 308 ? 27.585 13.232 -3.583 1.00 71.12 308 LEU A O 1
ATOM 2333 N N . ASN A 1 309 ? 25.492 13.523 -2.855 1.00 73.12 309 ASN A N 1
ATOM 2334 C CA . ASN A 1 309 ? 25.201 14.495 -3.900 1.00 73.12 309 ASN A CA 1
ATOM 2335 C C . ASN A 1 309 ? 26.015 15.787 -3.751 1.00 73.12 309 ASN A C 1
ATOM 2337 O O . ASN A 1 309 ? 26.550 16.276 -4.745 1.00 73.12 309 ASN A O 1
ATOM 2341 N N . LYS A 1 310 ? 26.214 16.275 -2.526 1.00 73.69 310 LYS A N 1
ATOM 2342 C CA . LYS A 1 310 ? 27.044 17.449 -2.234 1.00 73.69 310 LYS A CA 1
ATOM 2343 C C . LYS A 1 310 ? 28.534 17.198 -2.492 1.00 73.69 310 LYS A C 1
ATOM 2345 O O . LYS A 1 310 ? 29.204 17.999 -3.133 1.00 73.69 310 LYS A O 1
ATOM 2350 N N . ILE A 1 311 ? 29.073 16.080 -2.004 1.00 71.94 311 ILE A N 1
ATOM 2351 C CA . ILE A 1 311 ? 30.522 15.814 -1.983 1.00 71.94 311 ILE A CA 1
ATOM 2352 C C . ILE A 1 311 ? 31.012 15.163 -3.282 1.00 71.94 311 ILE A C 1
ATOM 2354 O O . ILE A 1 311 ? 32.139 15.429 -3.704 1.00 71.94 311 ILE A O 1
ATOM 2358 N N . TYR A 1 312 ? 30.200 14.300 -3.897 1.00 70.00 312 TYR A N 1
ATOM 2359 C CA . TYR A 1 312 ? 30.608 13.415 -4.991 1.00 70.00 312 TYR A CA 1
ATOM 2360 C C . TYR A 1 312 ? 29.910 13.742 -6.321 1.00 70.00 312 TYR A C 1
ATOM 2362 O O . TYR A 1 312 ? 30.587 13.879 -7.348 1.00 70.00 312 TYR A O 1
ATOM 2370 N N . THR A 1 313 ? 28.585 13.922 -6.319 1.00 68.81 313 THR A N 1
ATOM 2371 C CA . THR A 1 313 ? 27.798 14.151 -7.546 1.00 68.81 313 THR A CA 1
ATOM 2372 C C . THR A 1 313 ? 27.973 15.559 -8.108 1.00 68.81 313 THR A C 1
ATOM 2374 O O . THR A 1 313 ? 28.412 15.704 -9.249 1.00 68.81 313 THR A O 1
ATOM 2377 N N . PHE A 1 314 ? 27.653 16.579 -7.310 1.00 70.88 314 PHE A N 1
ATOM 2378 C CA . PHE A 1 314 ? 27.613 17.989 -7.713 1.00 70.88 314 PHE A CA 1
ATOM 2379 C C . PHE A 1 314 ? 28.791 18.808 -7.175 1.00 70.88 314 PHE A C 1
ATOM 2381 O O . PHE A 1 314 ? 28.994 19.923 -7.625 1.00 70.88 314 PHE A O 1
ATOM 2388 N N . ARG A 1 315 ? 29.599 18.238 -6.268 1.00 72.31 315 ARG A N 1
ATOM 2389 C CA . ARG A 1 315 ? 30.862 18.812 -5.758 1.00 72.31 315 ARG A CA 1
ATOM 2390 C C . ARG A 1 315 ? 30.735 20.213 -5.119 1.00 72.31 315 ARG A C 1
ATOM 2392 O O . ARG A 1 315 ? 31.730 20.917 -5.012 1.00 72.31 315 ARG A O 1
ATOM 2399 N N . THR A 1 316 ? 29.571 20.582 -4.580 1.00 69.81 316 THR A N 1
ATOM 2400 C CA . THR A 1 316 ? 29.305 21.878 -3.921 1.00 69.81 316 THR A CA 1
ATOM 2401 C C . THR A 1 316 ? 29.786 21.932 -2.459 1.00 69.81 316 THR A C 1
ATOM 2403 O O . THR A 1 316 ? 29.039 22.283 -1.539 1.00 69.81 316 THR A O 1
ATOM 2406 N N . ARG A 1 317 ? 31.044 21.550 -2.199 1.00 61.47 317 ARG A N 1
ATOM 2407 C CA . ARG A 1 317 ? 31.599 21.465 -0.829 1.00 61.47 317 ARG A CA 1
ATOM 2408 C C . ARG A 1 317 ? 31.635 22.812 -0.103 1.00 61.47 317 ARG A C 1
ATOM 2410 O O . ARG A 1 317 ? 31.417 22.831 1.105 1.00 61.47 317 ARG A O 1
ATOM 2417 N N . ASP A 1 318 ? 31.814 23.902 -0.842 1.00 62.53 318 ASP A N 1
ATOM 2418 C CA . ASP A 1 318 ? 31.994 25.249 -0.287 1.00 62.53 318 ASP A CA 1
ATOM 2419 C C . ASP A 1 318 ? 30.664 25.975 0.007 1.00 62.53 318 ASP A C 1
ATOM 2421 O O . ASP A 1 318 ? 30.634 27.020 0.659 1.00 62.53 318 ASP A O 1
ATOM 2425 N N . ASN A 1 319 ? 29.529 25.405 -0.417 1.00 68.44 319 ASN A N 1
ATOM 2426 C CA . ASN A 1 319 ? 28.203 25.965 -0.162 1.00 68.44 319 ASN A CA 1
ATOM 2427 C C . ASN A 1 319 ? 27.733 25.713 1.284 1.00 68.44 319 ASN A C 1
ATOM 2429 O O . ASN A 1 319 ? 27.901 24.621 1.837 1.00 68.44 319 ASN A O 1
ATOM 2433 N N . SER A 1 320 ? 27.024 26.681 1.877 1.00 72.62 320 SER A N 1
ATOM 2434 C CA . SER A 1 320 ? 26.469 26.545 3.233 1.00 72.62 320 SER A CA 1
ATOM 2435 C C . SER A 1 320 ? 25.390 25.459 3.320 1.00 72.62 320 SER A C 1
ATOM 2437 O O . SER A 1 320 ? 24.348 25.520 2.661 1.00 72.62 320 SER A O 1
ATOM 2439 N N . VAL A 1 321 ? 25.616 24.483 4.204 1.00 67.12 321 VAL A N 1
ATOM 2440 C CA . VAL A 1 321 ? 24.684 23.380 4.505 1.00 67.12 321 VAL A CA 1
ATOM 2441 C C . VAL A 1 321 ? 23.335 23.906 5.008 1.00 67.12 321 VAL A C 1
ATOM 2443 O O . VAL A 1 321 ? 22.296 23.356 4.651 1.00 67.12 321 VAL A O 1
ATOM 2446 N N . LEU A 1 322 ? 23.335 25.023 5.746 1.00 63.12 322 LEU A N 1
ATOM 2447 C CA . LEU A 1 322 ? 22.125 25.647 6.294 1.00 63.12 322 LEU A CA 1
ATOM 2448 C C . LEU A 1 322 ? 21.160 26.160 5.211 1.00 63.12 322 LEU A C 1
ATOM 2450 O O . LEU A 1 322 ? 19.981 26.357 5.488 1.00 63.12 322 LEU A O 1
ATOM 2454 N N . VAL A 1 323 ? 21.633 26.351 3.975 1.00 68.81 323 VAL A N 1
ATOM 2455 C CA . VAL A 1 323 ? 20.804 26.786 2.838 1.00 68.81 323 VAL A CA 1
ATOM 2456 C C . VAL A 1 323 ? 20.362 25.605 1.971 1.00 68.81 323 VAL A C 1
ATOM 2458 O O . VAL A 1 323 ? 19.241 25.599 1.464 1.00 68.81 323 VAL A O 1
ATOM 2461 N N . GLU A 1 324 ? 21.219 24.601 1.784 1.00 73.06 324 GLU A N 1
ATOM 2462 C CA . GLU A 1 324 ? 20.940 23.469 0.890 1.00 73.06 324 GLU A CA 1
ATOM 2463 C C . GLU A 1 324 ? 20.050 22.400 1.539 1.00 73.06 324 GLU A C 1
ATOM 2465 O O . GLU A 1 324 ? 19.178 21.853 0.866 1.00 73.06 324 GLU A O 1
ATOM 2470 N N . VAL A 1 325 ? 20.205 22.139 2.844 1.00 71.12 325 VAL A N 1
ATOM 2471 C CA . VAL A 1 325 ? 19.384 21.161 3.584 1.00 71.12 325 VAL A CA 1
ATOM 2472 C C . VAL A 1 325 ? 17.882 21.462 3.499 1.00 71.12 325 VAL A C 1
ATOM 2474 O O . VAL A 1 325 ? 17.141 20.567 3.089 1.00 71.12 325 VAL A O 1
ATOM 2477 N N . PRO A 1 326 ? 17.390 22.685 3.793 1.00 67.38 326 PRO A N 1
ATOM 2478 C CA . PRO A 1 326 ? 15.958 22.967 3.683 1.00 67.38 326 PRO A CA 1
ATOM 2479 C C . PRO A 1 326 ? 15.432 22.857 2.241 1.00 67.38 326 PRO A C 1
ATOM 2481 O O . PRO A 1 326 ? 14.294 22.443 2.032 1.00 67.38 326 PRO A O 1
ATOM 2484 N N . ARG A 1 327 ? 16.254 23.144 1.221 1.00 75.31 327 ARG A N 1
ATOM 2485 C CA . ARG A 1 327 ? 15.873 22.961 -0.195 1.00 75.31 327 ARG A CA 1
ATOM 2486 C C . ARG A 1 327 ? 15.797 21.491 -0.596 1.00 75.31 327 ARG A C 1
ATOM 2488 O O . ARG A 1 327 ? 14.899 21.099 -1.338 1.00 75.31 327 ARG A O 1
ATOM 2495 N N . TYR A 1 328 ? 16.741 20.689 -0.113 1.00 77.44 328 TYR A N 1
ATOM 2496 C CA . TYR A 1 328 ? 16.769 19.249 -0.339 1.00 77.44 328 TYR A CA 1
ATOM 2497 C C . TYR A 1 328 ? 15.587 18.551 0.340 1.00 77.44 328 TYR A C 1
ATOM 2499 O O . TYR A 1 328 ? 14.926 17.710 -0.274 1.00 77.44 328 TYR A O 1
ATOM 2507 N N . ALA A 1 329 ? 15.280 18.950 1.579 1.00 69.44 329 ALA A N 1
ATOM 2508 C CA . ALA A 1 329 ? 14.107 18.483 2.306 1.00 69.44 329 ALA A CA 1
ATOM 2509 C C . ALA A 1 329 ? 12.822 18.786 1.522 1.00 69.44 329 ALA A C 1
ATOM 2511 O O . ALA A 1 329 ? 12.012 17.883 1.327 1.00 69.44 329 ALA A O 1
ATOM 2512 N N . ALA A 1 330 ? 12.684 20.000 0.975 1.00 70.62 330 ALA A N 1
ATOM 2513 C CA . ALA A 1 330 ? 11.521 20.385 0.179 1.00 70.62 330 ALA A CA 1
ATOM 2514 C C . ALA A 1 330 ? 11.282 19.475 -1.030 1.00 70.62 330 ALA A C 1
ATOM 2516 O O . ALA A 1 330 ? 10.166 18.996 -1.241 1.00 70.62 330 ALA A O 1
ATOM 2517 N N . ILE A 1 331 ? 12.325 19.180 -1.808 1.00 77.81 331 ILE A N 1
ATOM 2518 C CA . ILE A 1 331 ? 12.190 18.284 -2.966 1.00 77.81 331 ILE A CA 1
ATOM 2519 C C . ILE A 1 331 ? 11.882 16.862 -2.518 1.00 77.81 331 ILE A C 1
ATOM 2521 O O . ILE A 1 331 ?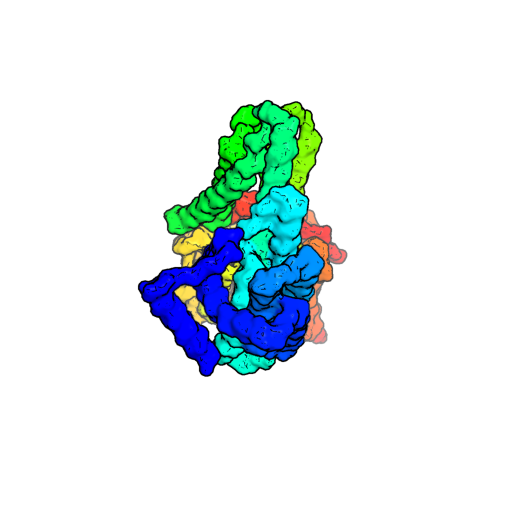 10.995 16.240 -3.095 1.00 77.81 331 ILE A O 1
ATOM 2525 N N . SER A 1 332 ? 12.556 16.365 -1.480 1.00 73.69 332 SER A N 1
ATOM 2526 C CA . SER A 1 332 ? 12.345 15.006 -0.971 1.00 73.69 332 SER A CA 1
ATOM 2527 C C . SER A 1 332 ? 10.913 14.802 -0.453 1.00 73.69 332 SER A C 1
ATOM 2529 O O . SER A 1 332 ? 10.290 13.785 -0.749 1.00 73.69 332 SER A O 1
ATOM 2531 N N . LEU A 1 333 ? 10.349 15.794 0.242 1.00 67.56 333 LEU A N 1
ATOM 2532 C CA . LEU A 1 333 ? 8.960 15.790 0.716 1.00 67.56 333 LEU A CA 1
ATOM 2533 C C . LEU A 1 333 ? 7.950 15.876 -0.436 1.00 67.56 333 LEU A C 1
ATOM 2535 O O . LEU A 1 333 ? 6.986 15.115 -0.471 1.00 67.56 333 LEU A O 1
ATOM 2539 N N . THR A 1 334 ? 8.189 16.749 -1.419 1.00 65.94 334 THR A N 1
ATOM 2540 C CA . THR A 1 334 ? 7.297 16.865 -2.589 1.00 65.94 334 THR A CA 1
ATOM 2541 C C . THR A 1 334 ? 7.370 15.615 -3.474 1.00 65.94 334 THR A C 1
ATOM 2543 O O . THR A 1 334 ? 6.366 15.173 -4.025 1.00 65.94 334 THR A O 1
ATOM 2546 N N . SER A 1 335 ? 8.546 14.992 -3.562 1.00 71.25 335 SER A N 1
ATOM 2547 C CA . SER A 1 335 ? 8.749 13.692 -4.199 1.00 71.25 335 SER A CA 1
ATOM 2548 C C . SER A 1 335 ? 7.948 12.601 -3.512 1.00 71.25 335 SER A C 1
ATOM 2550 O O . SER A 1 335 ? 7.327 11.789 -4.191 1.00 71.25 335 SER A O 1
ATOM 2552 N N . LEU A 1 336 ? 7.969 12.558 -2.179 1.00 72.38 336 LEU A N 1
ATOM 2553 C CA . LEU A 1 336 ? 7.189 11.589 -1.419 1.00 72.38 336 LEU A CA 1
ATOM 2554 C C . LEU A 1 336 ? 5.699 11.764 -1.723 1.00 72.38 336 LEU A C 1
ATOM 2556 O O . LEU A 1 336 ? 5.050 10.794 -2.089 1.00 72.38 336 LEU A O 1
ATOM 2560 N N . LEU A 1 337 ? 5.194 13.001 -1.715 1.00 66.50 337 LEU A N 1
ATOM 2561 C CA . LEU A 1 337 ? 3.810 13.290 -2.087 1.00 66.50 337 LEU A CA 1
ATOM 2562 C C . LEU A 1 337 ? 3.458 12.817 -3.507 1.00 66.50 337 LEU A C 1
ATOM 2564 O O . LEU A 1 337 ? 2.457 12.127 -3.694 1.00 66.50 337 LEU A O 1
ATOM 2568 N N . LEU A 1 338 ? 4.269 13.176 -4.507 1.00 66.06 338 LEU A N 1
ATOM 2569 C CA . LEU A 1 338 ? 4.032 12.791 -5.902 1.00 66.06 338 LEU A CA 1
ATOM 2570 C C . LEU A 1 338 ? 4.061 11.272 -6.090 1.00 66.06 338 LEU A C 1
ATOM 2572 O O . LEU A 1 338 ? 3.250 10.735 -6.841 1.00 66.06 338 LEU A O 1
ATOM 2576 N N . ASN A 1 339 ? 4.965 10.584 -5.388 1.00 68.81 339 ASN A N 1
ATOM 2577 C CA . ASN A 1 339 ? 5.011 9.127 -5.381 1.00 68.81 339 ASN A CA 1
ATOM 2578 C C . ASN A 1 339 ? 3.733 8.538 -4.811 1.00 68.81 339 ASN A C 1
ATOM 2580 O O . ASN A 1 339 ? 3.099 7.693 -5.433 1.00 68.81 339 ASN A O 1
ATOM 2584 N N . THR A 1 340 ? 3.325 9.030 -3.654 1.00 65.75 340 THR A N 1
ATOM 2585 C CA . THR A 1 340 ? 2.174 8.512 -2.942 1.00 65.75 340 THR A CA 1
ATOM 2586 C C . THR A 1 340 ? 0.862 8.751 -3.700 1.00 65.75 340 THR A C 1
ATOM 2588 O O . THR A 1 340 ? 0.106 7.810 -3.931 1.00 65.75 340 THR A O 1
ATOM 2591 N N . VAL A 1 341 ? 0.614 9.980 -4.166 1.00 64.06 341 VAL A N 1
ATOM 2592 C CA . VAL A 1 341 ? -0.582 10.318 -4.960 1.00 64.06 341 VAL A CA 1
ATOM 2593 C C . VAL A 1 341 ? -0.575 9.587 -6.298 1.00 64.06 341 VAL A C 1
ATOM 2595 O O . VAL A 1 341 ? -1.605 9.064 -6.716 1.00 64.06 341 VAL A O 1
ATOM 2598 N N . GLY A 1 342 ? 0.578 9.513 -6.967 1.00 58.97 342 GLY A N 1
ATOM 2599 C CA . GLY A 1 342 ? 0.696 8.799 -8.235 1.00 58.97 342 GLY A CA 1
ATOM 2600 C C . GLY A 1 342 ? 0.401 7.306 -8.090 1.00 58.97 342 GLY A C 1
ATOM 2601 O O . GLY A 1 342 ? -0.276 6.739 -8.947 1.00 58.97 342 GLY A O 1
ATOM 2602 N N . VAL A 1 343 ? 0.858 6.677 -7.002 1.00 59.22 343 VAL A N 1
ATOM 2603 C CA . VAL A 1 343 ? 0.547 5.271 -6.712 1.00 59.22 343 VAL A CA 1
ATOM 2604 C C . VAL A 1 343 ? -0.944 5.099 -6.467 1.00 59.22 343 VAL A C 1
ATOM 2606 O O . VAL A 1 343 ? -1.541 4.291 -7.166 1.00 59.22 343 VAL A O 1
ATOM 2609 N N . ILE A 1 344 ? -1.554 5.903 -5.589 1.00 53.53 344 ILE A N 1
ATOM 2610 C CA . ILE A 1 344 ? -2.998 5.846 -5.301 1.00 53.53 344 ILE A CA 1
ATOM 2611 C C . ILE A 1 344 ? -3.832 6.015 -6.575 1.00 53.53 344 ILE A C 1
ATOM 2613 O O . ILE A 1 344 ? -4.732 5.223 -6.840 1.00 53.53 344 ILE A O 1
ATOM 2617 N N . LEU A 1 345 ? -3.524 7.006 -7.414 1.00 59.84 345 LEU A N 1
ATOM 2618 C CA . LEU A 1 345 ? -4.259 7.235 -8.662 1.00 59.84 345 LEU A CA 1
ATOM 2619 C C . LEU A 1 345 ? -4.184 6.030 -9.608 1.00 59.84 345 LEU A C 1
ATOM 2621 O O . LEU A 1 345 ? -5.173 5.687 -10.257 1.00 59.84 345 LEU A O 1
ATOM 2625 N N . LEU A 1 346 ? -3.026 5.371 -9.683 1.00 57.69 346 LEU A N 1
ATOM 2626 C CA . LEU A 1 346 ? -2.855 4.184 -10.516 1.00 57.69 346 LEU A CA 1
ATOM 2627 C C . LEU A 1 346 ? -3.508 2.941 -9.896 1.00 57.69 346 LEU A C 1
ATOM 2629 O O . LEU A 1 346 ? -4.110 2.157 -10.627 1.00 57.69 346 LEU A O 1
ATOM 2633 N N . THR A 1 347 ? -3.424 2.747 -8.580 1.00 51.94 347 THR A N 1
ATOM 2634 C CA . THR A 1 347 ? -3.947 1.552 -7.899 1.00 51.94 347 THR A CA 1
ATOM 2635 C C . THR A 1 347 ? -5.444 1.619 -7.639 1.00 51.94 347 THR A C 1
ATOM 2637 O O . THR A 1 347 ? -6.139 0.642 -7.883 1.00 51.94 347 THR A O 1
ATOM 2640 N N . GLU A 1 348 ? -5.965 2.753 -7.183 1.00 53.16 348 GLU A N 1
ATOM 2641 C CA . GLU A 1 348 ? -7.386 2.919 -6.855 1.00 53.16 348 GLU A CA 1
ATOM 2642 C C . GLU A 1 348 ? -8.174 3.461 -8.047 1.00 53.16 348 GLU A C 1
ATOM 2644 O O . GLU A 1 348 ? -9.237 2.939 -8.378 1.00 53.16 348 GLU A O 1
ATOM 2649 N N . GLY A 1 349 ? -7.627 4.455 -8.753 1.00 55.19 349 GLY A N 1
ATOM 2650 C CA . GLY A 1 349 ? -8.284 5.035 -9.926 1.00 55.19 349 GLY A CA 1
ATOM 2651 C C . GLY A 1 349 ? -8.270 4.101 -11.138 1.00 55.19 349 GLY A C 1
ATOM 2652 O O . GLY A 1 349 ? -9.288 3.926 -11.806 1.00 55.19 349 GLY A O 1
ATOM 2653 N N . LEU A 1 350 ? -7.120 3.480 -11.420 1.00 55.31 350 LEU A N 1
ATOM 2654 C CA . LEU A 1 350 ? -6.903 2.680 -12.635 1.00 55.31 350 LEU A CA 1
ATOM 2655 C C . LEU A 1 350 ? -6.728 1.174 -12.378 1.00 55.31 350 LEU A C 1
ATOM 2657 O O . LEU A 1 350 ? -6.546 0.417 -13.333 1.00 55.31 350 LEU A O 1
ATOM 2661 N N . ARG A 1 351 ? -6.821 0.721 -11.118 1.00 71.50 351 ARG A N 1
ATOM 2662 C CA . ARG A 1 351 ? -6.705 -0.693 -10.700 1.00 71.50 351 ARG A CA 1
ATOM 2663 C C . ARG A 1 351 ? -5.409 -1.389 -11.132 1.00 71.50 351 ARG A C 1
ATOM 2665 O O . ARG A 1 351 ? -5.406 -2.578 -11.452 1.00 71.50 351 ARG A O 1
ATOM 2672 N N . TRP A 1 352 ? -4.296 -0.658 -11.155 1.00 61.56 352 TRP A N 1
ATOM 2673 C CA . TRP A 1 352 ? -2.972 -1.222 -11.424 1.00 61.56 352 TRP A CA 1
ATOM 2674 C C . TRP A 1 352 ? -2.444 -2.040 -10.246 1.00 61.56 352 TRP A C 1
ATOM 2676 O O . TRP A 1 352 ? -2.787 -1.805 -9.090 1.00 61.56 352 TRP A O 1
ATOM 2686 N N . ASN A 1 353 ? -1.540 -2.977 -10.544 1.00 66.25 353 ASN A N 1
ATOM 2687 C CA . ASN A 1 353 ? -0.795 -3.681 -9.507 1.00 66.25 353 ASN A CA 1
ATOM 2688 C C . ASN A 1 353 ? 0.025 -2.670 -8.665 1.00 66.25 353 ASN A C 1
ATOM 2690 O O . ASN A 1 353 ? 0.766 -1.879 -9.258 1.00 66.25 353 ASN A O 1
ATOM 2694 N N . PRO A 1 354 ? -0.042 -2.713 -7.319 1.00 46.97 354 PRO A N 1
ATOM 2695 C CA . PRO A 1 354 ? 0.620 -1.737 -6.448 1.00 46.97 354 PRO A CA 1
ATOM 2696 C C . PRO A 1 354 ? 2.133 -1.628 -6.638 1.00 46.97 354 PRO A C 1
ATOM 2698 O O . PRO A 1 354 ? 2.681 -0.529 -6.631 1.00 46.97 354 PRO A O 1
ATOM 2701 N N . LEU A 1 355 ? 2.812 -2.750 -6.882 1.00 47.78 355 LEU A N 1
ATOM 2702 C CA . LEU A 1 355 ? 4.260 -2.773 -7.089 1.00 47.78 355 LEU A CA 1
ATOM 2703 C C . LEU A 1 355 ? 4.637 -2.156 -8.441 1.00 47.78 355 LEU A C 1
ATOM 2705 O O . LEU A 1 355 ? 5.617 -1.420 -8.541 1.00 47.78 355 LEU A O 1
ATOM 2709 N N . ALA A 1 356 ? 3.835 -2.413 -9.477 1.00 52.44 356 ALA A N 1
ATOM 2710 C CA . ALA A 1 356 ? 4.034 -1.818 -10.796 1.00 52.44 356 ALA A CA 1
ATOM 2711 C C . ALA A 1 356 ? 3.745 -0.308 -10.787 1.00 52.44 356 ALA A C 1
ATOM 2713 O O . ALA A 1 356 ? 4.510 0.466 -11.362 1.00 52.44 356 ALA A O 1
ATOM 2714 N N . ALA A 1 357 ? 2.683 0.116 -10.095 1.00 55.78 357 ALA A N 1
ATOM 2715 C CA . ALA A 1 357 ? 2.363 1.524 -9.890 1.00 55.78 357 ALA A CA 1
ATOM 2716 C C . ALA A 1 357 ? 3.497 2.248 -9.145 1.00 55.78 357 ALA A C 1
ATOM 2718 O O . ALA A 1 357 ? 3.979 3.276 -9.617 1.00 55.78 357 ALA A O 1
ATOM 2719 N N . ALA A 1 358 ? 3.995 1.668 -8.047 1.00 49.28 358 ALA A N 1
ATOM 2720 C CA . ALA A 1 358 ? 5.110 2.220 -7.278 1.00 49.28 358 ALA A CA 1
ATOM 2721 C C . ALA A 1 358 ? 6.403 2.326 -8.095 1.00 49.28 358 ALA A C 1
ATOM 2723 O O . ALA A 1 358 ? 7.082 3.349 -8.034 1.00 49.28 358 ALA A O 1
ATOM 2724 N N . ALA A 1 359 ? 6.729 1.320 -8.909 1.00 52.22 359 ALA A N 1
ATOM 2725 C CA . ALA A 1 359 ? 7.921 1.350 -9.753 1.00 52.22 359 ALA A CA 1
ATOM 2726 C C . ALA A 1 359 ? 7.840 2.424 -10.852 1.00 52.22 359 ALA A C 1
ATOM 2728 O O . ALA A 1 359 ? 8.802 3.162 -11.074 1.00 52.22 359 ALA A O 1
ATOM 2729 N N . VAL A 1 360 ? 6.695 2.534 -11.535 1.00 65.44 360 VAL A N 1
ATOM 2730 C CA . VAL A 1 360 ? 6.501 3.491 -12.636 1.00 65.44 360 VAL A CA 1
ATOM 2731 C C . VAL A 1 360 ? 6.466 4.926 -12.122 1.00 65.44 360 VAL A C 1
ATOM 2733 O O . VAL A 1 360 ? 7.155 5.788 -12.672 1.00 65.44 360 VAL A O 1
ATOM 2736 N N . VAL A 1 361 ? 5.719 5.184 -11.047 1.00 65.56 361 VAL A N 1
ATOM 2737 C CA . VAL A 1 361 ? 5.655 6.514 -10.430 1.00 65.56 361 VAL A CA 1
ATOM 2738 C C . VAL A 1 361 ? 7.006 6.870 -9.813 1.00 65.56 361 VAL A C 1
ATOM 2740 O O . VAL A 1 361 ? 7.507 7.961 -10.068 1.00 65.56 361 VAL A O 1
ATOM 2743 N N . GLY A 1 362 ? 7.655 5.926 -9.122 1.00 60.03 362 GLY A N 1
ATOM 2744 C CA . GLY A 1 362 ? 9.009 6.071 -8.580 1.00 60.03 362 GLY A CA 1
ATOM 2745 C C . GLY A 1 362 ? 10.028 6.522 -9.618 1.00 60.03 362 GLY A C 1
ATOM 2746 O O . GLY A 1 362 ? 10.760 7.491 -9.403 1.00 60.03 362 GLY A O 1
ATOM 2747 N N . LEU A 1 363 ? 10.046 5.867 -10.780 1.00 66.38 363 LEU A N 1
ATOM 2748 C CA . LEU A 1 363 ? 10.916 6.242 -11.895 1.00 66.38 363 LEU A CA 1
ATOM 2749 C C . LEU A 1 363 ? 10.544 7.606 -12.487 1.00 66.38 363 LEU A C 1
ATOM 2751 O O . LEU A 1 363 ? 11.433 8.420 -12.741 1.00 66.38 363 LEU A O 1
ATOM 2755 N N . GLY A 1 364 ? 9.250 7.872 -12.678 1.00 65.00 364 GLY A N 1
ATOM 2756 C CA . GLY A 1 364 ? 8.755 9.141 -13.213 1.00 65.00 364 GLY A CA 1
ATOM 2757 C C . GLY A 1 364 ? 9.103 10.336 -12.325 1.00 65.00 364 GLY A C 1
ATOM 2758 O O . GLY A 1 364 ? 9.641 11.329 -12.812 1.00 65.00 364 GLY A O 1
ATOM 2759 N N . VAL A 1 365 ? 8.875 10.224 -11.015 1.00 70.50 365 VAL A N 1
ATOM 2760 C CA . VAL A 1 365 ? 9.203 11.267 -10.032 1.00 70.50 365 VAL A CA 1
ATOM 2761 C C . VAL A 1 365 ? 10.718 11.414 -9.887 1.00 70.50 365 VAL A C 1
ATOM 2763 O O . VAL A 1 365 ? 11.230 12.532 -9.854 1.00 70.50 365 VAL A O 1
ATOM 2766 N N . SER A 1 366 ? 11.477 10.316 -9.885 1.00 63.84 366 SER A N 1
ATOM 2767 C CA . SER A 1 366 ? 12.941 10.380 -9.814 1.00 63.84 366 SER A CA 1
ATOM 2768 C C . SER A 1 366 ? 13.555 11.134 -11.005 1.00 63.84 366 SER A C 1
ATOM 2770 O O . SER A 1 366 ? 14.351 12.058 -10.815 1.00 63.84 366 SER A O 1
ATOM 2772 N N . LEU A 1 367 ? 13.145 10.795 -12.233 1.00 65.88 367 LEU A N 1
ATOM 2773 C CA . LEU A 1 367 ? 13.693 11.381 -13.461 1.00 65.88 367 LEU A CA 1
ATOM 2774 C C . LEU A 1 367 ? 13.124 12.772 -13.772 1.00 65.88 367 LEU A C 1
ATOM 2776 O O . LEU A 1 367 ? 13.857 13.635 -14.255 1.00 65.88 367 LEU A O 1
ATOM 2780 N N . GLY A 1 368 ? 11.833 12.987 -13.515 1.00 63.91 368 GLY A N 1
ATOM 2781 C CA . GLY A 1 368 ? 11.121 14.219 -13.857 1.00 63.91 368 GLY A CA 1
ATOM 2782 C C . GLY A 1 368 ? 11.153 15.297 -12.773 1.00 63.91 368 GLY A C 1
ATOM 2783 O O . GLY A 1 368 ? 11.057 16.477 -13.102 1.00 63.91 368 GLY A O 1
ATOM 2784 N N . TRP A 1 369 ? 11.312 14.919 -11.501 1.00 77.25 369 TRP A N 1
ATOM 2785 C CA . TRP A 1 369 ? 11.241 15.843 -10.363 1.00 77.25 369 TRP A CA 1
ATOM 2786 C C . TRP A 1 369 ? 12.556 15.908 -9.582 1.00 77.25 369 TRP A C 1
ATOM 2788 O O . TRP A 1 369 ? 13.172 16.971 -9.493 1.00 77.25 369 TRP A O 1
ATOM 2798 N N . ASN A 1 370 ? 13.040 14.771 -9.075 1.00 69.19 370 ASN A N 1
ATOM 2799 C CA . ASN A 1 370 ? 14.167 14.752 -8.135 1.00 69.19 370 ASN A CA 1
ATOM 2800 C C . ASN A 1 370 ? 15.478 15.171 -8.788 1.00 69.19 370 ASN A C 1
ATOM 2802 O O . ASN A 1 370 ? 16.148 16.087 -8.314 1.00 69.19 370 ASN A O 1
ATOM 2806 N N . LEU A 1 371 ? 15.845 14.527 -9.896 1.00 67.44 371 LEU A N 1
ATOM 2807 C CA . LEU A 1 371 ? 17.125 14.783 -10.549 1.00 67.44 371 LEU A CA 1
ATOM 2808 C C . LEU A 1 371 ? 17.269 16.227 -11.075 1.00 67.44 371 LEU A C 1
ATOM 2810 O O . LEU A 1 371 ? 18.305 16.850 -10.816 1.00 67.44 371 LEU A O 1
ATOM 2814 N N . PRO A 1 372 ? 16.267 16.793 -11.783 1.00 72.19 372 PRO A N 1
ATOM 2815 C CA . PRO A 1 372 ? 16.341 18.165 -12.278 1.00 72.19 372 PRO A CA 1
ATOM 2816 C C . PRO A 1 372 ? 16.401 19.194 -11.146 1.00 72.19 372 PRO A C 1
ATOM 2818 O O . PRO A 1 372 ? 17.211 20.122 -11.197 1.00 72.19 372 PRO A O 1
ATOM 2821 N N . LEU A 1 373 ? 15.589 19.026 -10.096 1.00 72.31 373 LEU A N 1
ATOM 2822 C CA . LEU A 1 373 ? 15.509 20.001 -9.010 1.00 72.31 373 LEU A CA 1
ATOM 2823 C C . LEU A 1 373 ? 16.701 19.911 -8.048 1.00 72.31 373 LEU A C 1
ATOM 2825 O O . LEU A 1 373 ? 17.182 20.949 -7.592 1.00 72.31 373 LEU A O 1
ATOM 2829 N N . HIS A 1 374 ? 17.263 18.725 -7.791 1.00 73.12 374 HIS A N 1
ATOM 2830 C CA . HIS A 1 374 ? 18.516 18.618 -7.031 1.00 73.12 374 HIS A CA 1
ATOM 2831 C C . HIS A 1 374 ? 19.644 19.407 -7.699 1.00 73.12 374 HIS A C 1
ATOM 2833 O O . HIS A 1 374 ? 20.395 20.101 -7.019 1.00 73.12 374 HIS A O 1
ATOM 2839 N N . ARG A 1 375 ? 19.710 19.379 -9.031 1.00 71.06 375 ARG A N 1
ATOM 2840 C CA . ARG A 1 375 ? 20.720 20.118 -9.786 1.00 71.06 375 ARG A CA 1
ATOM 2841 C C . ARG A 1 375 ? 20.448 21.624 -9.852 1.00 71.06 375 ARG A C 1
ATOM 2843 O O . ARG A 1 375 ? 21.358 22.421 -9.668 1.00 71.06 375 ARG A O 1
ATOM 2850 N N . ILE A 1 376 ? 19.218 22.025 -10.172 1.00 72.38 376 ILE A N 1
ATOM 2851 C CA . ILE A 1 376 ? 18.904 23.424 -10.519 1.00 72.38 376 ILE A CA 1
ATOM 2852 C C . ILE A 1 376 ? 18.549 24.260 -9.274 1.00 72.38 376 ILE A C 1
ATOM 2854 O O . ILE A 1 376 ? 18.769 25.475 -9.262 1.00 72.38 376 ILE A O 1
ATOM 2858 N N . PHE A 1 377 ? 18.013 23.627 -8.224 1.00 74.31 377 PHE A N 1
ATOM 2859 C CA . PHE A 1 377 ? 17.490 24.298 -7.029 1.00 74.31 377 PHE A CA 1
ATOM 2860 C C . PHE A 1 377 ? 18.333 24.057 -5.767 1.00 74.31 377 PHE A C 1
ATOM 2862 O O . PHE A 1 377 ? 18.623 25.016 -5.042 1.00 74.31 377 PHE A O 1
ATOM 2869 N N . VAL A 1 378 ? 18.745 22.810 -5.499 1.00 71.56 378 VAL A N 1
ATOM 2870 C CA . VAL A 1 378 ? 19.483 22.459 -4.266 1.00 71.56 378 VAL A CA 1
ATOM 2871 C C . VAL A 1 378 ? 20.967 22.765 -4.394 1.00 71.56 378 VAL A C 1
ATOM 2873 O O . VAL A 1 378 ? 21.460 23.626 -3.674 1.00 71.56 378 VAL A O 1
ATOM 2876 N N . PHE A 1 379 ? 21.660 22.095 -5.314 1.00 74.69 379 PHE A N 1
ATOM 2877 C CA . PHE A 1 379 ? 23.121 22.096 -5.424 1.00 74.69 379 PHE A CA 1
ATOM 2878 C C . PHE A 1 379 ? 23.606 23.017 -6.551 1.00 74.69 379 PHE A C 1
ATOM 2880 O O . PHE A 1 379 ? 24.284 22.587 -7.481 1.00 74.69 379 PHE A O 1
ATOM 2887 N N . ARG A 1 380 ? 23.221 24.296 -6.493 1.00 71.62 380 ARG A N 1
ATOM 2888 C CA . ARG A 1 380 ? 23.636 25.322 -7.463 1.00 71.62 380 ARG A CA 1
ATOM 2889 C C . ARG A 1 380 ? 24.846 26.100 -6.928 1.00 71.62 380 ARG A C 1
ATOM 2891 O O . ARG A 1 380 ? 24.791 26.592 -5.802 1.00 71.62 380 ARG A O 1
ATOM 2898 N N . GLU A 1 381 ? 25.910 26.245 -7.719 1.00 53.84 381 GLU A N 1
ATOM 2899 C CA . GLU A 1 381 ? 27.075 27.080 -7.365 1.00 53.84 381 GLU A CA 1
ATOM 2900 C C . GLU A 1 381 ? 26.687 28.580 -7.329 1.00 53.84 381 GLU A C 1
ATOM 2902 O O . GLU A 1 381 ? 25.975 29.034 -8.223 1.00 53.84 381 GLU A O 1
ATOM 2907 N N . HIS A 1 382 ? 27.074 29.273 -6.236 1.00 49.94 382 HIS A N 1
ATOM 2908 C CA . HIS A 1 382 ? 26.960 30.702 -5.817 1.00 49.94 382 HIS A CA 1
ATOM 2909 C C . HIS A 1 382 ? 26.128 31.713 -6.668 1.00 49.94 382 HIS A C 1
ATOM 2911 O O . HIS A 1 382 ? 26.169 31.710 -7.887 1.00 49.94 382 HIS A O 1
ATOM 2917 N N . THR A 1 383 ? 25.414 32.744 -6.183 1.00 46.56 383 THR A N 1
ATOM 2918 C CA . THR A 1 383 ? 25.029 33.332 -4.880 1.00 46.56 383 THR A CA 1
ATOM 2919 C C . THR A 1 383 ? 23.937 34.376 -5.182 1.00 46.56 383 THR A C 1
ATOM 2921 O O . THR A 1 383 ? 24.238 35.402 -5.771 1.00 46.56 383 THR A O 1
ATOM 2924 N N . VAL A 1 384 ? 22.685 34.183 -4.749 1.00 42.53 384 VAL A N 1
ATOM 2925 C CA . VAL A 1 384 ? 21.781 35.292 -4.360 1.00 42.53 384 VAL A CA 1
ATOM 2926 C C . VAL A 1 384 ? 20.819 34.747 -3.304 1.00 42.53 384 VAL A C 1
ATOM 2928 O O . VAL A 1 384 ? 20.074 33.799 -3.565 1.00 42.53 384 VAL A O 1
ATOM 2931 N N . HIS A 1 385 ? 20.821 35.335 -2.106 1.00 47.09 385 HIS A N 1
ATOM 2932 C CA . HIS A 1 385 ? 19.772 35.111 -1.111 1.00 47.09 385 HIS A CA 1
ATOM 2933 C C . HIS A 1 385 ? 18.450 35.667 -1.655 1.00 47.09 385 HIS A C 1
ATOM 2935 O O . HIS A 1 385 ? 18.197 36.866 -1.596 1.00 47.09 385 HIS A O 1
ATOM 2941 N N . ARG A 1 386 ? 17.604 34.799 -2.219 1.00 48.28 386 ARG A N 1
ATOM 2942 C CA . ARG A 1 386 ? 16.205 35.128 -2.522 1.00 48.28 386 ARG A CA 1
ATOM 2943 C C . ARG A 1 386 ? 15.314 34.492 -1.449 1.00 48.28 386 ARG A C 1
ATOM 2945 O O . ARG A 1 386 ? 14.929 33.334 -1.619 1.00 48.28 386 ARG A O 1
ATOM 2952 N N . PRO A 1 387 ? 14.989 35.207 -0.354 1.00 51.47 387 PRO A N 1
ATOM 2953 C CA . PRO A 1 387 ? 14.213 34.658 0.764 1.00 51.47 387 PRO A CA 1
ATOM 2954 C C . PRO A 1 387 ? 12.827 34.157 0.330 1.00 51.47 387 PRO A C 1
ATOM 2956 O O . PRO A 1 387 ? 12.318 33.189 0.881 1.00 51.47 387 PRO A O 1
ATOM 2959 N N . VAL A 1 388 ? 12.265 34.729 -0.739 1.00 48.00 388 VAL A N 1
ATOM 2960 C CA . VAL A 1 388 ? 10.961 34.343 -1.301 1.00 48.00 388 VAL A CA 1
ATOM 2961 C C . VAL A 1 388 ? 10.949 32.905 -1.844 1.00 48.00 388 VAL A C 1
ATOM 2963 O O . VAL A 1 388 ? 9.970 32.193 -1.662 1.00 48.00 388 VAL A O 1
ATOM 2966 N N . LEU A 1 389 ? 12.040 32.425 -2.455 1.00 44.44 389 LEU A N 1
ATOM 2967 C CA . LEU A 1 389 ? 12.119 31.047 -2.973 1.00 44.44 389 LEU A CA 1
ATOM 2968 C C . LEU A 1 389 ? 12.314 30.013 -1.855 1.00 44.44 389 LEU A C 1
ATOM 2970 O O . LEU A 1 389 ? 11.820 28.893 -1.963 1.00 44.44 389 LEU A O 1
ATOM 2974 N N . ALA A 1 390 ? 12.997 30.395 -0.772 1.00 45.91 390 ALA A N 1
ATOM 2975 C CA . ALA A 1 390 ? 13.088 29.578 0.435 1.00 45.91 390 ALA A CA 1
ATOM 2976 C C . ALA A 1 390 ? 11.733 29.499 1.159 1.00 45.91 390 ALA A C 1
ATOM 2978 O O . ALA A 1 390 ? 11.364 28.428 1.625 1.00 45.91 390 ALA A O 1
ATOM 2979 N N . LEU A 1 391 ? 10.963 30.594 1.173 1.00 46.88 391 LEU A N 1
ATOM 2980 C CA . LEU A 1 391 ? 9.604 30.638 1.716 1.00 46.88 391 LEU A CA 1
ATOM 2981 C C . LEU A 1 391 ? 8.634 29.760 0.911 1.00 46.88 391 LEU A C 1
ATOM 2983 O O . LEU A 1 391 ? 7.905 28.974 1.500 1.00 46.88 391 LEU A O 1
ATOM 2987 N N . ILE A 1 392 ? 8.674 29.821 -0.425 1.00 46.59 392 ILE A N 1
ATOM 2988 C CA . ILE A 1 392 ? 7.872 28.946 -1.299 1.00 46.59 392 ILE A CA 1
ATOM 2989 C C . ILE A 1 392 ? 8.256 27.476 -1.087 1.00 46.59 392 ILE A C 1
ATOM 2991 O O . ILE A 1 392 ? 7.375 26.630 -0.972 1.00 46.59 392 ILE A O 1
ATOM 2995 N N . GLY A 1 393 ? 9.554 27.171 -0.971 1.00 40.25 393 GLY A N 1
ATOM 2996 C CA . GLY A 1 393 ? 10.032 25.826 -0.648 1.00 40.25 393 GLY A CA 1
ATOM 2997 C C . GLY A 1 393 ? 9.576 25.342 0.734 1.00 40.25 393 GLY A C 1
ATOM 2998 O O . GLY A 1 393 ? 9.153 24.197 0.859 1.00 40.25 393 GLY A O 1
ATOM 2999 N N . ALA A 1 394 ? 9.599 26.201 1.756 1.00 43.53 394 ALA A N 1
ATOM 3000 C CA . ALA A 1 394 ? 9.128 25.884 3.106 1.00 43.53 394 ALA A CA 1
ATOM 3001 C C . ALA A 1 394 ? 7.603 25.683 3.158 1.00 43.53 394 ALA A C 1
ATOM 3003 O O . ALA A 1 394 ? 7.137 24.726 3.768 1.00 43.53 394 ALA A O 1
ATOM 3004 N N . VAL A 1 395 ? 6.830 26.517 2.455 1.00 47.53 395 VAL A N 1
ATOM 3005 C CA . VAL A 1 395 ? 5.367 26.381 2.333 1.00 47.53 395 VAL A CA 1
ATOM 3006 C C . VAL A 1 395 ? 4.996 25.115 1.556 1.00 47.53 395 VAL A C 1
ATOM 3008 O O . VAL A 1 395 ? 4.127 24.366 1.994 1.00 47.53 395 VAL A O 1
ATOM 3011 N N . ALA A 1 396 ? 5.694 24.811 0.457 1.00 43.88 396 ALA A N 1
ATOM 3012 C CA . ALA A 1 396 ? 5.520 23.565 -0.291 1.00 43.88 396 ALA A CA 1
ATOM 3013 C C . ALA A 1 396 ? 5.919 22.331 0.539 1.00 43.88 396 ALA A C 1
ATOM 3015 O O . ALA A 1 396 ? 5.235 21.316 0.476 1.00 43.88 396 ALA A O 1
ATOM 3016 N N . SER A 1 397 ? 6.969 22.429 1.365 1.00 41.38 397 SER A N 1
ATOM 3017 C CA . SER A 1 397 ? 7.364 21.369 2.310 1.00 41.38 397 SER A CA 1
ATOM 3018 C C . SER A 1 397 ? 6.317 21.152 3.392 1.00 41.38 397 SER A C 1
ATOM 3020 O O . SER A 1 397 ? 6.021 20.008 3.716 1.00 41.38 397 SER A O 1
ATOM 3022 N N . GLY A 1 398 ? 5.739 22.232 3.927 1.00 41.62 398 GLY A N 1
ATOM 3023 C CA . GLY A 1 398 ? 4.656 22.173 4.908 1.00 41.62 398 GLY A CA 1
ATOM 3024 C C . GLY A 1 398 ? 3.387 21.548 4.326 1.00 41.62 398 GLY A C 1
ATOM 3025 O O . GLY A 1 398 ? 2.812 20.652 4.936 1.00 41.62 398 GLY A O 1
ATOM 3026 N N . LEU A 1 399 ? 3.002 21.940 3.106 1.00 44.75 399 LEU A N 1
ATOM 3027 C CA . LEU A 1 399 ? 1.865 21.361 2.378 1.00 44.75 399 LEU A CA 1
ATOM 3028 C C . LEU A 1 399 ? 2.104 19.895 1.973 1.00 44.75 399 LEU A C 1
ATOM 3030 O O . LEU A 1 399 ? 1.186 19.082 2.037 1.00 44.75 399 LEU A O 1
ATOM 3034 N N . ALA A 1 400 ? 3.331 19.526 1.595 1.00 40.66 400 ALA A N 1
ATOM 3035 C CA . ALA A 1 400 ? 3.682 18.149 1.252 1.00 40.66 400 ALA A CA 1
ATOM 3036 C C . ALA A 1 400 ? 3.810 17.244 2.486 1.00 40.66 400 ALA A C 1
ATOM 3038 O O . ALA A 1 400 ? 3.361 16.104 2.435 1.00 40.66 400 ALA A O 1
ATOM 3039 N N . ALA A 1 401 ? 4.345 17.743 3.608 1.00 40.31 401 ALA A N 1
ATOM 3040 C CA . ALA A 1 401 ? 4.323 17.043 4.893 1.00 40.31 401 ALA A CA 1
ATOM 3041 C C . ALA A 1 401 ? 2.878 16.779 5.341 1.00 40.31 401 ALA A C 1
ATOM 3043 O O . ALA A 1 401 ? 2.546 15.645 5.672 1.00 40.31 401 ALA A O 1
ATOM 3044 N N . MET A 1 402 ? 1.999 17.784 5.240 1.00 39.56 402 MET A N 1
ATOM 3045 C CA . MET A 1 402 ? 0.552 17.640 5.457 1.00 39.56 402 MET A CA 1
ATOM 3046 C C . MET A 1 402 ? -0.073 16.566 4.559 1.00 39.56 402 MET A C 1
ATOM 3048 O O . MET A 1 402 ? -0.910 15.801 5.019 1.00 39.56 402 MET A O 1
ATOM 3052 N N . ALA A 1 403 ? 0.338 16.466 3.295 1.00 40.12 403 ALA A N 1
ATOM 3053 C CA . ALA A 1 403 ? -0.245 15.525 2.343 1.00 40.12 403 ALA A CA 1
ATOM 3054 C C . ALA A 1 403 ? 0.324 14.090 2.447 1.00 40.12 403 ALA A C 1
ATOM 3056 O O . ALA A 1 403 ? -0.384 13.119 2.197 1.00 40.12 403 ALA A O 1
ATOM 3057 N N . VAL A 1 404 ? 1.572 13.928 2.893 1.00 39.56 404 VAL A N 1
ATOM 3058 C CA . VAL A 1 404 ? 2.129 12.627 3.305 1.00 39.56 404 VAL A CA 1
ATOM 3059 C C . VAL A 1 404 ? 1.468 12.149 4.596 1.00 39.56 404 VAL A C 1
ATOM 3061 O O . VAL A 1 404 ? 1.137 10.972 4.702 1.00 39.56 404 VAL A O 1
ATOM 3064 N N . LEU A 1 405 ? 1.201 13.056 5.541 1.00 39.34 405 LEU A N 1
ATOM 3065 C CA . LEU A 1 405 ? 0.366 12.767 6.709 1.00 39.34 405 LEU A CA 1
ATOM 3066 C C . LEU A 1 405 ? -1.050 12.356 6.275 1.00 39.34 405 LEU A C 1
ATOM 3068 O O . LEU A 1 405 ? -1.562 11.362 6.774 1.00 39.34 405 LEU A O 1
ATOM 3072 N N . PHE A 1 406 ? -1.628 13.029 5.275 1.00 39.06 406 PHE A N 1
ATOM 3073 C CA . PHE A 1 406 ? -2.949 12.720 4.711 1.00 39.06 406 PHE A CA 1
ATOM 3074 C C . PHE A 1 406 ? -3.053 11.307 4.123 1.00 39.06 406 PHE A C 1
ATOM 3076 O O . PHE A 1 406 ? -4.111 10.686 4.188 1.00 39.06 406 PHE A O 1
ATOM 3083 N N . VAL A 1 407 ? -1.965 10.773 3.559 1.00 39.34 407 VAL A N 1
ATOM 3084 C CA . VAL A 1 407 ? -1.965 9.414 3.004 1.00 39.34 407 VAL A CA 1
ATOM 3085 C C . VAL A 1 407 ? -1.566 8.365 4.037 1.00 39.34 407 VAL A C 1
ATOM 3087 O O . VAL A 1 407 ? -2.233 7.340 4.133 1.00 39.34 407 VAL A O 1
ATOM 3090 N N . SER A 1 408 ? -0.541 8.618 4.850 1.00 35.00 408 SER A N 1
ATOM 3091 C CA . SER A 1 408 ? -0.114 7.677 5.895 1.00 35.00 408 SER A CA 1
ATOM 3092 C C . SER A 1 408 ? -1.166 7.501 6.998 1.00 35.00 408 SER A C 1
ATOM 3094 O O . SER A 1 408 ? -1.239 6.434 7.598 1.00 35.00 408 SER A O 1
ATOM 3096 N N . TYR A 1 409 ? -2.013 8.512 7.234 1.00 38.09 409 TYR A N 1
ATOM 3097 C CA . TYR A 1 409 ? -3.175 8.431 8.127 1.00 38.09 409 TYR A CA 1
ATOM 3098 C C . TYR A 1 409 ? -4.509 8.232 7.386 1.00 38.09 409 TYR A C 1
ATOM 3100 O O . TYR A 1 409 ? -5.543 8.062 8.034 1.00 38.09 409 TYR A O 1
ATOM 3108 N N . GLY A 1 410 ? -4.485 8.164 6.049 1.00 38.97 410 GLY A N 1
ATOM 3109 C CA . GLY A 1 410 ? -5.616 8.000 5.131 1.00 38.97 410 GLY A CA 1
ATOM 3110 C C . GLY A 1 410 ? -6.619 9.166 5.104 1.00 38.97 410 GLY A C 1
ATOM 3111 O O . GLY A 1 410 ? -6.842 9.838 6.108 1.00 38.97 410 GLY A O 1
ATOM 3112 N N . ASN A 1 411 ? -7.278 9.337 3.952 1.00 38.62 411 ASN A N 1
ATOM 3113 C CA . ASN A 1 411 ? -8.403 10.254 3.701 1.00 38.62 411 ASN A CA 1
ATOM 3114 C C . ASN A 1 411 ? -9.422 10.230 4.883 1.00 38.62 411 ASN A C 1
ATOM 3116 O O . ASN A 1 411 ? -9.704 9.140 5.395 1.00 38.62 411 ASN A O 1
ATOM 3120 N N . PRO A 1 412 ? -9.968 11.378 5.345 1.00 39.19 412 PRO A N 1
ATOM 3121 C CA . PRO A 1 412 ? -10.668 11.506 6.631 1.00 39.19 412 PRO A CA 1
ATOM 3122 C C . PRO A 1 412 ? -12.114 10.995 6.647 1.00 39.19 412 PRO A C 1
ATOM 3124 O O . PRO A 1 412 ? -12.833 11.222 7.615 1.00 39.19 412 PRO A O 1
ATOM 3127 N N . PHE A 1 413 ? -12.558 10.289 5.616 1.00 45.53 413 PHE A N 1
ATOM 3128 C CA . PHE A 1 413 ? -13.922 9.790 5.563 1.00 45.53 413 PHE A CA 1
ATOM 3129 C C . PHE A 1 413 ? -13.877 8.296 5.828 1.00 45.53 413 PHE A C 1
ATOM 3131 O O . PHE A 1 413 ? -13.241 7.557 5.076 1.00 45.53 413 PHE A O 1
ATOM 3138 N N . ALA A 1 414 ? -14.530 7.858 6.912 1.00 47.91 414 ALA A N 1
ATOM 3139 C CA . ALA A 1 414 ? -15.038 6.497 6.949 1.00 47.91 414 ALA A CA 1
ATOM 3140 C C . ALA A 1 414 ? -15.657 6.233 5.574 1.00 47.91 414 ALA A C 1
ATOM 3142 O O . ALA A 1 414 ? -16.424 7.067 5.076 1.00 47.91 414 ALA A O 1
ATOM 3143 N N . GLU A 1 415 ? -15.252 5.134 4.941 1.00 52.19 415 GLU A N 1
ATOM 3144 C CA . GLU A 1 415 ? -15.934 4.621 3.761 1.00 52.19 415 GLU A CA 1
ATOM 3145 C C . GLU A 1 415 ? -17.454 4.642 4.043 1.00 52.19 415 GLU A C 1
ATOM 3147 O O . GLU A 1 415 ? -17.891 4.694 5.199 1.00 52.19 415 GLU A O 1
ATOM 3152 N N . GLU A 1 416 ? -18.282 4.765 3.006 1.00 56.19 416 GLU A N 1
ATOM 3153 C CA . GLU A 1 416 ? -19.732 4.872 3.193 1.00 56.19 416 GLU A CA 1
ATOM 3154 C C . GLU A 1 416 ? -20.207 3.762 4.143 1.00 56.19 416 GLU A C 1
ATOM 3156 O O . GLU A 1 416 ? -20.100 2.588 3.800 1.00 56.19 416 GLU A O 1
ATOM 3161 N N . GLN A 1 417 ? -20.678 4.115 5.350 1.00 60.12 417 GLN A N 1
ATOM 3162 C CA . GLN A 1 417 ? -21.142 3.122 6.316 1.00 60.12 417 GLN A CA 1
ATOM 3163 C C . GLN A 1 417 ? -22.278 2.339 5.671 1.00 60.12 417 GLN A C 1
ATOM 3165 O O . GLN A 1 417 ? -23.389 2.845 5.508 1.00 60.12 417 GLN A O 1
ATOM 3170 N N . VAL A 1 418 ? -21.988 1.098 5.297 1.00 57.56 418 VAL A N 1
ATOM 3171 C CA . VAL A 1 418 ? -22.932 0.269 4.548 1.00 57.56 418 VAL A CA 1
ATOM 3172 C C . VAL A 1 418 ? -23.964 -0.331 5.496 1.00 57.56 418 VAL A C 1
ATOM 3174 O O . VAL A 1 418 ? -25.135 -0.460 5.139 1.00 57.56 418 VAL A O 1
ATOM 3177 N N . HIS A 1 419 ? -23.554 -0.650 6.730 1.00 71.56 419 HIS A N 1
ATOM 3178 C CA . HIS A 1 419 ? -24.427 -1.261 7.728 1.00 71.56 419 HIS A CA 1
ATOM 3179 C C . HIS A 1 419 ? -24.179 -0.712 9.142 1.00 71.56 419 HIS A C 1
ATOM 3181 O O . HIS A 1 419 ? -23.073 -0.794 9.681 1.00 71.56 419 HIS A O 1
ATOM 3187 N N . GLY A 1 420 ? -25.230 -0.159 9.754 1.00 75.75 420 GLY A N 1
ATOM 3188 C CA . GLY A 1 420 ? -25.273 0.237 11.166 1.00 75.75 420 GLY A CA 1
ATOM 3189 C C . GLY A 1 420 ? -25.895 -0.822 12.071 1.00 75.75 420 GLY A C 1
ATOM 3190 O O . GLY A 1 420 ? -26.158 -1.947 11.644 1.00 75.75 420 GLY A O 1
ATOM 3191 N N . PHE A 1 421 ? -26.137 -0.452 13.329 1.00 84.12 421 PHE A N 1
ATOM 3192 C CA . PHE A 1 421 ? -26.805 -1.333 14.284 1.00 84.12 421 PHE A CA 1
ATOM 3193 C C . PHE A 1 421 ? -28.208 -1.707 13.794 1.00 84.12 421 PHE A C 1
ATOM 3195 O O . PHE A 1 421 ? -28.945 -0.869 13.273 1.00 84.12 421 PHE A O 1
ATOM 3202 N N . SER A 1 422 ? -28.598 -2.966 13.988 1.00 82.69 422 SER A N 1
ATOM 3203 C CA . SER A 1 422 ? -29.909 -3.469 13.583 1.00 82.69 422 SER A CA 1
ATOM 3204 C C . SER A 1 422 ? -30.545 -4.323 14.672 1.00 82.69 422 SER A C 1
ATOM 3206 O O . SER A 1 422 ? -30.020 -5.371 15.043 1.00 82.69 422 SER A O 1
ATOM 3208 N N . SER A 1 423 ? -31.720 -3.908 15.145 1.00 81.38 423 SER A N 1
ATOM 3209 C CA . SER A 1 423 ? -32.548 -4.675 16.084 1.00 81.38 423 SER A CA 1
ATOM 3210 C C . SER A 1 423 ? -33.178 -5.936 15.470 1.00 81.38 423 SER A C 1
ATOM 3212 O O . SER A 1 423 ? -33.736 -6.760 16.196 1.00 81.38 423 SER A O 1
ATOM 3214 N N . ALA A 1 424 ? -33.075 -6.110 14.145 1.00 80.00 424 ALA A N 1
ATOM 3215 C CA . ALA A 1 424 ? -33.501 -7.322 13.447 1.00 80.00 424 ALA A CA 1
ATOM 3216 C C . ALA A 1 424 ? -32.526 -8.496 13.648 1.00 80.00 424 ALA A C 1
ATOM 3218 O O . ALA A 1 424 ? -32.909 -9.653 13.467 1.00 80.00 424 ALA A O 1
ATOM 3219 N N . LEU A 1 425 ? -31.270 -8.220 14.019 1.00 80.38 425 LEU A N 1
ATOM 3220 C CA . LEU A 1 425 ? -30.289 -9.257 14.323 1.00 80.38 425 LEU A CA 1
ATOM 3221 C C . LEU A 1 425 ? -30.517 -9.834 15.736 1.00 80.38 425 LEU A C 1
ATOM 3223 O O . LEU A 1 425 ? -31.023 -9.139 16.621 1.00 80.38 425 LEU A O 1
ATOM 3227 N N . PRO A 1 426 ? -30.162 -11.109 15.984 1.00 73.81 426 PRO A N 1
ATOM 3228 C CA . PRO A 1 426 ? -30.227 -11.684 17.323 1.00 73.81 426 PRO A CA 1
ATOM 3229 C C . PRO A 1 426 ? -29.229 -10.999 18.264 1.00 73.81 426 PRO A C 1
ATOM 3231 O O . PRO A 1 426 ? -28.051 -10.888 17.933 1.00 73.81 426 PRO A O 1
ATOM 3234 N N . ASP A 1 427 ? -29.673 -10.622 19.465 1.00 75.88 427 ASP A N 1
ATOM 3235 C CA . ASP A 1 427 ? -28.781 -10.032 20.473 1.00 75.88 427 ASP A CA 1
ATOM 3236 C C . ASP A 1 427 ? -28.007 -11.090 21.271 1.00 75.88 427 ASP A C 1
ATOM 3238 O O . ASP A 1 427 ? -27.097 -10.741 22.009 1.00 75.88 427 ASP A O 1
ATOM 3242 N N . ALA A 1 428 ? -28.350 -12.378 21.187 1.00 73.81 428 ALA A N 1
ATOM 3243 C CA . ALA A 1 428 ? -27.674 -13.408 21.976 1.00 73.81 428 ALA A CA 1
ATOM 3244 C C . ALA A 1 428 ? -26.222 -13.605 21.507 1.00 73.81 428 ALA A C 1
ATOM 3246 O O . ALA A 1 428 ? -25.975 -13.918 20.341 1.00 73.81 428 ALA A O 1
ATOM 3247 N N . ALA A 1 429 ? -25.265 -13.479 22.429 1.00 76.25 429 ALA A N 1
ATOM 3248 C CA . ALA A 1 429 ? -23.868 -13.799 22.171 1.00 76.25 429 ALA A CA 1
ATOM 3249 C C . ALA A 1 429 ? -23.533 -15.175 22.763 1.00 76.25 429 ALA A C 1
ATOM 3251 O O . ALA A 1 429 ? -23.631 -15.380 23.972 1.00 76.25 429 ALA A O 1
ATOM 3252 N N . ASN A 1 430 ? -23.088 -16.118 21.929 1.00 72.75 430 ASN A N 1
ATOM 3253 C CA . ASN A 1 430 ? -22.499 -17.363 22.425 1.00 72.75 430 ASN A CA 1
ATOM 3254 C C . ASN A 1 430 ? -21.050 -17.092 22.842 1.00 72.75 430 ASN A C 1
ATOM 3256 O O . ASN A 1 430 ? -20.129 -17.233 22.036 1.00 72.75 430 ASN A O 1
ATOM 3260 N N . LEU A 1 431 ? -20.860 -16.665 24.091 1.00 75.69 431 LEU A N 1
ATOM 3261 C CA . LEU A 1 431 ? -19.534 -16.451 24.656 1.00 75.69 431 LEU A CA 1
ATOM 3262 C C . LEU A 1 431 ? -18.915 -17.802 25.046 1.00 75.69 431 LEU A C 1
ATOM 3264 O O . LEU A 1 431 ? -19.457 -18.551 25.850 1.00 75.69 431 LEU A O 1
ATOM 3268 N N . THR A 1 432 ? -17.774 -18.116 24.447 1.00 80.69 432 THR A N 1
ATOM 3269 C CA . THR A 1 432 ? -16.943 -19.294 24.724 1.00 80.69 432 THR A CA 1
ATOM 3270 C C . THR A 1 432 ? -15.536 -18.830 25.080 1.00 80.69 432 THR A C 1
ATOM 3272 O O . THR A 1 432 ? -15.147 -17.724 24.699 1.00 80.69 432 THR A O 1
ATOM 3275 N N . GLN A 1 433 ? -14.739 -19.670 25.751 1.00 82.06 433 GLN A N 1
ATOM 3276 C CA . GLN A 1 433 ? -13.334 -19.343 26.051 1.00 82.06 433 GLN A CA 1
ATOM 3277 C C . GLN A 1 433 ? -12.584 -18.881 24.799 1.00 82.06 433 GLN A C 1
ATOM 3279 O O . GLN A 1 433 ? -11.903 -17.868 24.832 1.00 82.06 433 GLN A O 1
ATOM 3284 N N . LYS A 1 434 ? -12.817 -19.530 23.653 1.00 80.88 434 LYS A N 1
ATOM 3285 C CA . LYS A 1 434 ? -12.207 -19.148 22.376 1.00 80.88 434 LYS A CA 1
ATOM 3286 C C . LYS A 1 434 ? -12.686 -17.795 21.841 1.00 80.88 434 LYS A C 1
ATOM 3288 O O . LYS A 1 434 ? -11.885 -17.057 21.282 1.00 80.88 434 LYS A O 1
ATOM 3293 N N . SER A 1 435 ? -13.975 -17.469 21.960 1.00 79.44 435 SER A N 1
ATOM 3294 C CA . SER A 1 435 ? -14.506 -16.196 21.445 1.00 79.44 435 SER A CA 1
ATOM 3295 C C . SER A 1 435 ? -14.141 -14.994 22.314 1.00 79.44 435 SER A C 1
ATOM 3297 O O . SER A 1 435 ? -14.249 -13.869 21.832 1.00 79.44 435 SER A O 1
ATOM 3299 N N . PHE A 1 436 ? -13.771 -15.245 23.574 1.00 84.19 436 PHE A N 1
ATOM 3300 C CA . PHE A 1 436 ? -13.282 -14.252 24.528 1.00 84.19 436 PHE A CA 1
ATOM 3301 C C . PHE A 1 436 ? -11.831 -13.838 24.249 1.00 84.19 436 PHE A C 1
ATOM 3303 O O . PHE A 1 436 ? -11.431 -12.755 24.653 1.00 84.19 436 PHE A O 1
ATOM 3310 N N . LEU A 1 437 ? -11.045 -14.659 23.547 1.00 86.31 437 LEU A N 1
ATOM 3311 C CA . LEU A 1 437 ? -9.639 -14.361 23.268 1.00 86.31 437 LEU A CA 1
ATOM 3312 C C . LEU A 1 437 ? -9.451 -13.289 22.183 1.00 86.31 437 LEU A C 1
ATOM 3314 O O . LEU A 1 437 ? -10.281 -13.211 21.268 1.00 86.31 437 LEU A O 1
ATOM 3318 N N . PRO A 1 438 ? -8.335 -12.532 22.235 1.00 84.06 438 PRO A N 1
ATOM 3319 C CA . PRO A 1 438 ? -8.070 -11.477 21.274 1.00 84.06 438 PRO A CA 1
ATOM 3320 C C . PRO A 1 438 ? -7.932 -12.001 19.844 1.00 84.06 438 PRO A C 1
ATOM 3322 O O . PRO A 1 438 ? -7.307 -13.038 19.607 1.00 84.06 438 PRO A O 1
ATOM 3325 N N . LYS A 1 439 ? -8.464 -11.266 18.865 1.00 77.94 439 LYS A N 1
ATOM 3326 C CA . LYS A 1 439 ? -8.490 -11.678 17.444 1.00 77.94 439 LYS A CA 1
ATOM 3327 C C . LYS A 1 439 ? -7.553 -10.839 16.582 1.00 77.94 439 LYS A C 1
ATOM 3329 O O . LYS A 1 439 ? -7.956 -10.366 15.519 1.00 77.94 439 LYS A O 1
ATOM 3334 N N . LEU A 1 440 ? -6.310 -10.663 17.031 1.00 69.62 440 LEU A N 1
ATOM 3335 C CA . LEU A 1 440 ? -5.287 -9.908 16.302 1.00 69.62 440 LEU A CA 1
ATOM 3336 C C . LEU A 1 440 ? -5.233 -10.315 14.825 1.00 69.62 440 LEU A C 1
ATOM 3338 O O . LEU A 1 440 ? -4.963 -11.469 14.489 1.00 69.62 440 LEU A O 1
ATOM 3342 N N . ARG A 1 441 ? -5.468 -9.345 13.941 1.00 63.12 441 ARG A N 1
ATOM 3343 C CA . ARG A 1 441 ? -5.304 -9.503 12.493 1.00 63.12 441 ARG A CA 1
ATOM 3344 C C . ARG A 1 441 ? -4.067 -8.735 12.065 1.00 63.12 441 ARG A C 1
ATOM 3346 O O . ARG A 1 441 ? -4.060 -7.516 12.142 1.00 63.12 441 ARG A O 1
ATOM 3353 N N . SER A 1 442 ? -3.028 -9.427 11.614 1.00 56.00 442 SER A N 1
ATOM 3354 C CA . SER A 1 442 ? -1.742 -8.817 11.238 1.00 56.00 442 SER A CA 1
ATOM 3355 C C . SER A 1 442 ? -1.810 -7.902 10.008 1.00 56.00 442 SER A C 1
ATOM 3357 O O . SER A 1 442 ? -0.885 -7.134 9.777 1.00 56.00 442 SER A O 1
ATOM 3359 N N . GLU A 1 443 ? -2.884 -7.982 9.221 1.00 51.59 443 GLU A N 1
ATOM 3360 C CA . GLU A 1 443 ? -2.996 -7.366 7.891 1.00 51.59 443 GLU A CA 1
ATOM 3361 C C . GLU A 1 443 ? -3.667 -5.974 7.884 1.00 51.59 443 GLU A C 1
ATOM 3363 O O . GLU A 1 443 ? -3.707 -5.332 6.838 1.00 51.59 443 GLU A O 1
ATOM 3368 N N . ALA A 1 444 ? -4.200 -5.488 9.016 1.00 59.16 444 ALA A N 1
ATOM 3369 C CA . ALA A 1 444 ? -4.918 -4.207 9.101 1.00 59.16 444 ALA A CA 1
ATOM 3370 C C . ALA A 1 444 ? -4.838 -3.575 10.502 1.00 59.16 444 ALA A C 1
ATOM 3372 O O . ALA A 1 444 ? -4.411 -4.230 11.456 1.00 59.16 444 ALA A O 1
ATOM 3373 N N . PHE A 1 445 ? -5.290 -2.316 10.639 1.00 71.19 445 PHE A N 1
ATOM 3374 C CA . PHE A 1 445 ? -5.555 -1.721 11.955 1.00 71.19 445 PHE A CA 1
ATOM 3375 C C . PHE A 1 445 ? -6.458 -2.648 12.755 1.00 71.19 445 PHE A C 1
ATOM 3377 O O . PHE A 1 445 ? -7.437 -3.175 12.238 1.00 71.19 445 PHE A O 1
ATOM 3384 N N . TYR A 1 446 ? -6.078 -2.881 14.002 1.00 79.44 446 TYR A N 1
ATOM 3385 C CA . TYR A 1 446 ? -6.796 -3.705 14.945 1.00 79.44 446 TYR A CA 1
ATOM 3386 C C . TYR A 1 446 ? -6.583 -3.139 16.339 1.00 79.44 446 TYR A C 1
ATOM 3388 O O . TYR A 1 446 ? -5.446 -2.953 16.772 1.00 79.44 446 TYR A O 1
ATOM 3396 N N . SER A 1 447 ? -7.680 -2.908 17.042 1.00 83.62 447 SER A N 1
ATOM 3397 C CA . SER A 1 447 ? -7.691 -2.589 18.461 1.00 83.62 447 SER A CA 1
ATOM 3398 C C . SER A 1 447 ? -8.820 -3.367 19.109 1.00 83.62 447 SER A C 1
ATOM 3400 O O . SER A 1 447 ? -9.929 -3.358 18.586 1.00 83.62 447 SER A O 1
ATOM 3402 N N . GLU A 1 448 ? -8.551 -4.039 20.218 1.00 88.31 448 GLU A N 1
ATOM 3403 C CA . GLU A 1 448 ? -9.526 -4.770 21.014 1.00 88.31 448 GLU A CA 1
ATOM 3404 C C . GLU A 1 448 ? -9.354 -4.425 22.484 1.00 88.31 448 GLU A C 1
ATOM 3406 O O . GLU A 1 448 ? -8.250 -4.462 23.024 1.00 88.31 448 GLU A O 1
ATOM 3411 N N . SER A 1 449 ? -10.455 -4.073 23.135 1.00 89.19 449 SER A N 1
ATOM 3412 C CA . SER A 1 449 ? -10.475 -3.687 24.536 1.00 89.19 449 SER A CA 1
ATOM 3413 C C . SER A 1 449 ? -11.451 -4.544 25.320 1.00 89.19 449 SER A C 1
ATOM 3415 O O . SER A 1 449 ? -12.564 -4.791 24.861 1.00 89.19 449 SER A O 1
ATOM 3417 N N . TYR A 1 450 ? -11.040 -4.931 26.523 1.00 92.62 450 TYR A N 1
ATOM 3418 C CA . TYR A 1 450 ? -11.859 -5.558 27.551 1.00 92.62 450 TYR A CA 1
ATOM 3419 C C . TYR A 1 450 ? -11.975 -4.576 28.704 1.00 92.62 450 TYR A C 1
ATOM 3421 O O . TYR A 1 450 ? -10.962 -4.213 29.303 1.00 92.62 450 TYR A O 1
ATOM 3429 N N . SER A 1 451 ? -13.188 -4.126 29.003 1.00 90.75 451 SER A N 1
ATOM 3430 C CA . SER A 1 451 ? -13.432 -3.150 30.063 1.00 90.75 451 SER A CA 1
ATOM 3431 C C . SER A 1 451 ? -14.299 -3.759 31.153 1.00 90.75 451 SER A C 1
ATOM 3433 O O . SER A 1 451 ? -15.318 -4.377 30.870 1.00 90.75 451 SER A O 1
ATOM 3435 N N . PHE A 1 452 ? -13.892 -3.553 32.402 1.00 92.12 452 PHE A N 1
ATOM 3436 C CA . PHE A 1 452 ? -14.601 -3.977 33.602 1.00 92.12 452 PHE A CA 1
ATOM 3437 C C . PHE A 1 452 ? -14.866 -2.753 34.464 1.00 92.12 452 PHE A C 1
ATOM 3439 O O . PHE A 1 452 ? -13.938 -2.058 34.875 1.00 92.12 452 PHE A O 1
ATOM 3446 N N . LEU A 1 453 ? -16.137 -2.490 34.726 1.00 88.50 453 LEU A N 1
ATOM 3447 C CA . LEU A 1 453 ? -16.630 -1.375 35.520 1.00 88.50 453 LEU A CA 1
ATOM 3448 C C . LEU A 1 453 ? -17.278 -1.968 36.768 1.00 88.50 453 LEU A C 1
ATOM 3450 O O . LEU A 1 453 ? -18.337 -2.588 36.702 1.00 88.50 453 LEU A O 1
ATOM 3454 N N . LEU A 1 454 ? -16.585 -1.835 37.892 1.00 88.50 454 LEU A N 1
ATOM 3455 C CA . LEU A 1 454 ? -16.898 -2.449 39.174 1.00 88.50 454 LEU A CA 1
ATOM 3456 C C . LEU A 1 454 ? -17.442 -1.366 40.106 1.00 88.50 454 LEU A C 1
ATOM 3458 O O . LEU A 1 454 ? -16.733 -0.427 40.474 1.00 88.50 454 LEU A O 1
ATOM 3462 N N . THR A 1 455 ? -18.701 -1.492 40.501 1.00 86.31 455 THR A N 1
ATOM 3463 C CA . THR A 1 455 ? -19.324 -0.627 41.506 1.00 86.31 455 THR A CA 1
ATOM 3464 C C . THR A 1 455 ? -19.495 -1.424 42.786 1.00 86.31 455 THR A C 1
ATOM 3466 O O . THR A 1 455 ? -20.225 -2.414 42.813 1.00 86.31 455 THR A O 1
ATOM 3469 N N . SER A 1 456 ? -18.780 -1.009 43.825 1.00 86.38 456 SER A N 1
ATOM 3470 C CA . SER A 1 456 ? -18.775 -1.668 45.128 1.00 86.38 456 SER A CA 1
ATOM 3471 C C . SER A 1 456 ? -19.935 -1.192 45.996 1.00 86.38 456 SER A C 1
ATOM 3473 O O . SER A 1 456 ? -20.323 -0.025 45.937 1.00 86.38 456 SER A O 1
ATOM 3475 N N . ASP A 1 457 ? -20.433 -2.070 46.866 1.00 84.88 457 ASP A N 1
ATOM 3476 C CA . ASP A 1 457 ? -21.504 -1.748 47.821 1.00 84.88 457 ASP A CA 1
ATOM 3477 C C . ASP A 1 457 ? -21.087 -0.659 48.832 1.00 84.88 457 ASP A C 1
ATOM 3479 O O . ASP A 1 457 ? -21.930 0.026 49.407 1.00 84.88 457 ASP A O 1
ATOM 3483 N N . ASP A 1 458 ? -19.779 -0.467 49.033 1.00 81.25 458 ASP A N 1
ATOM 3484 C CA . ASP A 1 458 ? -19.210 0.583 49.886 1.00 81.25 458 ASP A CA 1
ATOM 3485 C C . ASP A 1 458 ? -19.141 1.970 49.210 1.00 81.25 458 ASP A C 1
ATOM 3487 O O . ASP A 1 458 ? -18.644 2.926 49.809 1.00 81.25 458 ASP A O 1
ATOM 3491 N N . GLY A 1 459 ? -19.633 2.087 47.971 1.00 78.00 459 GLY A N 1
ATOM 3492 C CA . GLY A 1 459 ? -19.610 3.313 47.173 1.00 78.00 459 GLY A CA 1
ATOM 3493 C C . GLY A 1 459 ? -18.306 3.547 46.405 1.00 78.00 459 GLY A C 1
ATOM 3494 O O . GLY A 1 459 ? -18.170 4.581 45.751 1.00 78.00 459 GLY A O 1
ATOM 3495 N N . SER A 1 460 ? -17.346 2.619 46.462 1.00 83.19 460 SER A N 1
ATOM 3496 C CA . SER A 1 460 ? -16.127 2.688 45.650 1.00 83.19 460 SER A CA 1
ATOM 3497 C C . SER A 1 460 ? -16.411 2.301 44.200 1.00 83.19 460 SER A C 1
ATOM 3499 O O . SER A 1 460 ? -17.182 1.381 43.913 1.00 83.19 460 SER A O 1
ATOM 3501 N N . PHE A 1 461 ? -15.716 2.948 43.273 1.00 85.81 461 PHE A N 1
ATOM 3502 C CA . PHE A 1 461 ? -15.749 2.615 41.854 1.00 85.81 461 PHE A CA 1
ATOM 3503 C C . PHE A 1 461 ? -14.367 2.158 41.400 1.00 85.81 461 PHE A C 1
ATOM 3505 O O . PHE A 1 461 ? -13.372 2.813 41.700 1.00 85.81 461 PHE A O 1
ATOM 3512 N N . ALA A 1 462 ? -14.298 1.051 40.667 1.00 88.75 462 ALA A N 1
ATOM 3513 C CA . ALA A 1 462 ? -13.072 0.595 40.035 1.00 88.75 462 ALA A CA 1
ATOM 3514 C C . ALA A 1 462 ? -13.304 0.324 38.548 1.00 88.75 462 ALA A C 1
ATOM 3516 O O . ALA A 1 462 ? -14.293 -0.294 38.161 1.00 88.75 462 ALA A O 1
ATOM 3517 N N . ARG A 1 463 ? -12.370 0.762 37.710 1.00 89.75 463 ARG A N 1
ATOM 3518 C CA . ARG A 1 463 ? -12.310 0.415 36.293 1.00 89.75 463 ARG A CA 1
ATOM 3519 C C . ARG A 1 463 ? -11.034 -0.359 36.042 1.00 89.75 463 ARG A C 1
ATOM 3521 O O . ARG A 1 463 ? -9.974 0.120 36.426 1.00 89.75 463 ARG A O 1
ATOM 3528 N N . VAL A 1 464 ? -11.130 -1.498 35.369 1.00 92.62 464 VAL A N 1
ATOM 3529 C CA . VAL A 1 464 ? -9.974 -2.234 34.846 1.00 92.62 464 VAL A CA 1
ATOM 3530 C C . VAL A 1 464 ? -10.146 -2.389 33.345 1.00 92.62 464 VAL A C 1
ATOM 3532 O O . VAL A 1 464 ? -11.218 -2.772 32.882 1.00 92.62 464 VAL A O 1
ATOM 3535 N N . GLN A 1 465 ? -9.106 -2.072 32.585 1.00 91.56 465 GLN A N 1
ATOM 3536 C CA . GLN A 1 465 ? -9.120 -2.163 31.134 1.00 91.56 465 GLN A CA 1
ATOM 3537 C C . GLN A 1 465 ? -7.885 -2.910 30.644 1.00 91.56 465 GLN A C 1
ATOM 3539 O O . GLN A 1 465 ? -6.762 -2.540 30.979 1.00 91.56 465 GLN A O 1
ATOM 3544 N N . PHE A 1 466 ? -8.115 -3.942 29.838 1.00 92.00 466 PHE A N 1
ATOM 3545 C CA . PHE A 1 466 ? -7.092 -4.598 29.030 1.00 92.00 466 PHE A CA 1
ATOM 3546 C C . PHE A 1 466 ? -7.280 -4.121 27.592 1.00 92.00 466 PHE A C 1
ATOM 3548 O O . PHE A 1 466 ? -8.402 -4.101 27.079 1.00 92.00 466 PHE A O 1
ATOM 3555 N N . LEU A 1 467 ? -6.197 -3.721 26.945 1.00 88.38 467 LEU A N 1
ATOM 3556 C CA . LEU A 1 467 ? -6.180 -3.233 25.577 1.00 88.38 467 LEU A CA 1
ATOM 3557 C C . LEU A 1 467 ? -5.121 -4.003 24.798 1.00 88.38 467 LEU A C 1
ATOM 3559 O O . LEU A 1 467 ? -3.982 -4.127 25.235 1.00 88.38 467 LEU A O 1
ATOM 3563 N N . VAL A 1 468 ? -5.503 -4.500 23.631 1.00 87.06 468 VAL A N 1
ATOM 3564 C CA . VAL A 1 468 ? -4.608 -5.112 22.655 1.00 87.06 468 VAL A CA 1
ATOM 3565 C C . VAL A 1 468 ? -4.760 -4.345 21.355 1.00 87.06 468 VAL A C 1
ATOM 3567 O O . VAL A 1 468 ? -5.863 -4.235 20.831 1.00 87.06 468 VAL A O 1
ATOM 3570 N N . SER A 1 469 ? -3.673 -3.828 20.797 1.00 81.50 469 SER A N 1
ATOM 3571 C CA . SER A 1 469 ? -3.729 -3.081 19.540 1.00 81.50 469 SER A CA 1
ATOM 3572 C C . SER A 1 469 ? -2.477 -3.297 18.712 1.00 81.50 469 SER A C 1
ATOM 3574 O O . SER A 1 469 ? -1.377 -3.302 19.244 1.00 81.50 469 SER A O 1
ATOM 3576 N N . ASN A 1 470 ? -2.618 -3.446 17.398 1.00 71.56 470 ASN A N 1
ATOM 3577 C CA . ASN A 1 470 ? -1.476 -3.513 16.478 1.00 71.56 470 ASN A CA 1
ATOM 3578 C C . ASN A 1 470 ? -1.220 -2.181 15.744 1.00 71.56 470 ASN A C 1
ATOM 3580 O O . ASN A 1 470 ? -0.362 -2.127 14.860 1.00 71.56 470 ASN A O 1
ATOM 3584 N N . ALA A 1 471 ? -2.019 -1.146 16.049 1.00 62.38 471 ALA A N 1
ATOM 3585 C CA . ALA A 1 471 ? -2.006 0.186 15.434 1.00 62.38 471 ALA A CA 1
ATOM 3586 C C . ALA A 1 471 ? -2.000 0.223 13.883 1.00 62.38 471 ALA A C 1
ATOM 3588 O O . ALA A 1 471 ? -1.815 1.285 13.294 1.00 62.38 471 ALA A O 1
ATOM 3589 N N . GLY A 1 472 ? -2.245 -0.908 13.210 1.00 49.38 472 GLY A N 1
ATOM 3590 C CA . GLY A 1 472 ? -2.416 -1.032 11.762 1.00 49.38 472 GLY A CA 1
ATOM 3591 C C . GLY A 1 472 ? -1.193 -0.954 10.867 1.00 49.38 472 GLY A C 1
ATOM 3592 O O . GLY A 1 472 ? -1.377 -0.880 9.657 1.00 49.38 472 GLY A O 1
ATOM 3593 N N . LEU A 1 473 ? 0.026 -0.993 11.403 1.00 38.91 473 LEU A N 1
ATOM 3594 C CA . LEU A 1 473 ? 1.243 -0.915 10.578 1.00 38.91 473 LEU A CA 1
ATOM 3595 C C . LEU A 1 473 ? 2.352 -1.889 10.987 1.00 38.91 473 LEU A C 1
ATOM 3597 O O . LEU A 1 473 ? 3.294 -2.075 10.224 1.00 38.91 473 LEU A O 1
ATOM 3601 N N . GLU A 1 474 ? 2.242 -2.529 12.152 1.00 42.81 474 GLU A N 1
ATOM 3602 C CA . GLU A 1 474 ? 3.344 -3.319 12.707 1.00 42.81 474 GLU A CA 1
ATOM 3603 C C . GLU A 1 474 ? 3.082 -4.814 12.813 1.00 42.81 474 GLU A C 1
ATOM 3605 O O . GLU A 1 474 ? 4.030 -5.569 12.980 1.00 42.81 474 GLU A O 1
ATOM 3610 N N . GLY A 1 475 ? 1.829 -5.278 12.788 1.00 44.94 475 GLY A N 1
ATOM 3611 C CA . GLY A 1 475 ? 1.493 -6.689 13.053 1.00 44.94 475 GLY A CA 1
ATOM 3612 C C . GLY A 1 475 ? 1.870 -7.197 14.463 1.00 44.94 475 GLY A C 1
ATOM 3613 O O . GLY A 1 475 ? 1.347 -8.216 14.905 1.00 44.94 475 GLY A O 1
ATOM 3614 N N . HIS A 1 476 ? 2.718 -6.468 15.186 1.00 56.09 476 HIS A N 1
ATOM 3615 C CA . HIS A 1 476 ? 3.139 -6.656 16.561 1.00 56.09 476 HIS A CA 1
ATOM 3616 C C . HIS A 1 476 ? 2.057 -6.070 17.471 1.00 56.09 476 HIS A C 1
ATOM 3618 O O . HIS A 1 476 ? 1.975 -4.860 17.669 1.00 56.09 476 HIS A O 1
ATOM 3624 N N . GLY A 1 477 ? 1.150 -6.918 17.960 1.00 66.56 477 GLY A N 1
ATOM 3625 C CA . GLY A 1 477 ? 0.147 -6.486 18.929 1.00 66.56 477 GLY A CA 1
ATOM 3626 C C . GLY A 1 477 ? 0.851 -5.949 20.175 1.00 66.56 477 GLY A C 1
ATOM 3627 O O . GLY A 1 477 ? 1.630 -6.672 20.785 1.00 66.56 477 GLY A O 1
ATOM 3628 N N . LYS A 1 478 ? 0.606 -4.692 20.533 1.00 78.31 478 LYS A N 1
ATOM 3629 C CA . LYS A 1 478 ? 0.959 -4.097 21.821 1.00 78.31 478 LYS A CA 1
ATOM 3630 C C . LYS A 1 478 ? -0.156 -4.367 22.817 1.00 78.31 478 LYS A C 1
ATOM 3632 O O . LYS A 1 478 ? -1.331 -4.397 22.440 1.00 78.31 478 LYS A O 1
ATOM 3637 N N . GLY A 1 479 ? 0.227 -4.556 24.069 1.00 84.25 479 GLY A N 1
ATOM 3638 C CA . GLY A 1 479 ? -0.687 -4.698 25.190 1.00 84.25 479 GLY A CA 1
ATOM 3639 C C . GLY A 1 479 ? -0.654 -3.437 26.038 1.00 84.25 479 GLY A C 1
ATOM 3640 O O . GLY A 1 479 ? 0.387 -2.804 26.178 1.00 84.25 479 GLY A O 1
ATOM 3641 N N . ALA A 1 480 ? -1.773 -3.061 26.628 1.00 86.62 480 ALA A N 1
ATOM 3642 C CA . ALA A 1 480 ? -1.792 -2.106 27.720 1.00 86.62 480 ALA A CA 1
ATOM 3643 C C . ALA A 1 480 ? -2.834 -2.547 28.735 1.00 86.62 480 ALA A C 1
ATOM 3645 O O . ALA A 1 480 ? -3.916 -3.021 28.381 1.00 86.62 480 ALA A O 1
ATOM 3646 N N . VAL A 1 481 ? -2.497 -2.393 30.005 1.00 89.88 481 VAL A N 1
ATOM 3647 C CA . VAL A 1 481 ? -3.392 -2.702 31.108 1.00 89.88 481 VAL A CA 1
ATOM 3648 C C . VAL A 1 481 ? -3.429 -1.526 32.056 1.00 89.88 481 VAL A C 1
ATOM 3650 O O . VAL A 1 481 ? -2.399 -0.979 32.443 1.00 89.88 481 VAL A O 1
ATOM 3653 N N . ARG A 1 482 ? -4.641 -1.139 32.442 1.00 89.12 482 ARG A N 1
ATOM 3654 C CA . ARG A 1 482 ? -4.880 0.006 33.312 1.00 89.12 482 ARG A CA 1
ATOM 3655 C C . ARG A 1 482 ? -5.935 -0.317 34.346 1.00 89.12 482 ARG A C 1
ATOM 3657 O O . ARG A 1 482 ? -6.924 -0.985 34.042 1.00 89.12 482 ARG A O 1
ATOM 3664 N N . ALA A 1 483 ? -5.770 0.248 35.534 1.00 90.62 483 ALA A N 1
ATOM 3665 C CA . ALA A 1 483 ? -6.833 0.320 36.507 1.00 90.62 483 ALA A CA 1
ATOM 3666 C C . ALA A 1 483 ? -6.935 1.700 37.159 1.00 90.62 483 ALA A C 1
ATOM 3668 O O . ALA A 1 483 ? -5.952 2.411 37.374 1.00 90.62 483 ALA A O 1
ATOM 3669 N N . VAL A 1 484 ? -8.166 2.073 37.486 1.00 88.06 484 VAL A N 1
ATOM 3670 C CA . VAL A 1 484 ? -8.500 3.288 38.225 1.00 88.06 484 VAL A CA 1
ATOM 3671 C C . VAL A 1 484 ? -9.425 2.893 39.360 1.00 88.06 484 VAL A C 1
ATOM 3673 O O . VAL A 1 484 ? -10.405 2.191 39.127 1.00 88.06 484 VAL A O 1
ATOM 3676 N N . VAL A 1 485 ? -9.143 3.359 40.572 1.00 87.56 485 VAL A N 1
ATOM 3677 C CA . VAL A 1 485 ? -10.045 3.248 41.720 1.00 87.56 485 VAL A CA 1
ATOM 3678 C C . VAL A 1 485 ? -10.387 4.640 42.220 1.00 87.56 485 VAL A C 1
ATOM 3680 O O . VAL A 1 485 ? -9.505 5.433 42.542 1.00 87.56 485 VAL A O 1
ATOM 3683 N N . VAL A 1 486 ? -11.681 4.919 42.309 1.00 85.56 486 VAL A N 1
ATOM 3684 C CA . VAL A 1 486 ? -12.247 6.100 42.952 1.00 85.56 486 VAL A CA 1
ATOM 3685 C C . VAL A 1 486 ? -12.841 5.648 44.279 1.00 85.56 486 VAL A C 1
ATOM 3687 O O . VAL A 1 486 ? -13.798 4.874 44.319 1.00 85.56 486 VAL A O 1
ATOM 3690 N N . ALA A 1 487 ? -12.252 6.113 45.374 1.00 82.69 487 ALA A N 1
ATOM 3691 C CA . ALA A 1 487 ? -12.737 5.836 46.716 1.00 82.69 487 ALA A CA 1
ATOM 3692 C C . ALA A 1 487 ? -14.053 6.595 47.004 1.00 82.69 487 ALA A C 1
ATOM 3694 O O . ALA A 1 487 ? -14.359 7.582 46.324 1.00 82.69 487 ALA A O 1
ATOM 3695 N N . PRO A 1 488 ? -14.817 6.210 48.047 1.00 79.31 488 PRO A N 1
ATOM 3696 C CA . PRO A 1 488 ? -16.090 6.860 48.380 1.00 79.31 488 PRO A CA 1
ATOM 3697 C C . PRO A 1 488 ? -15.931 8.344 48.749 1.00 79.31 488 PRO A C 1
ATOM 3699 O O . PRO A 1 488 ? -16.817 9.155 48.492 1.00 79.31 488 PRO A O 1
ATOM 3702 N N . ASP A 1 489 ? -14.768 8.726 49.291 1.00 79.06 489 ASP A N 1
ATOM 3703 C CA . ASP A 1 489 ? -14.401 10.121 49.580 1.00 79.06 489 ASP A CA 1
ATOM 3704 C C . ASP A 1 489 ? -14.037 10.928 48.316 1.00 79.06 489 ASP A C 1
ATOM 3706 O O . ASP A 1 489 ? -13.787 12.129 48.382 1.00 79.06 489 ASP A O 1
ATOM 3710 N N . GLY A 1 490 ? -14.033 10.276 47.150 1.00 72.25 490 GLY A N 1
ATOM 3711 C CA . GLY A 1 490 ? -13.728 10.854 45.850 1.00 72.25 490 GLY A CA 1
ATOM 3712 C C . GLY A 1 490 ? -12.252 10.949 45.504 1.00 72.25 490 GLY A C 1
ATOM 3713 O O . GLY A 1 490 ? -11.942 11.514 44.458 1.00 72.25 490 GLY A O 1
ATOM 3714 N N . LYS A 1 491 ? -11.348 10.393 46.316 1.00 80.69 491 LYS A N 1
ATOM 3715 C CA . LYS A 1 491 ? -9.940 10.284 45.925 1.00 80.69 491 LYS A CA 1
ATOM 3716 C C . LYS A 1 491 ? -9.772 9.236 44.834 1.00 80.69 491 LYS A C 1
ATOM 3718 O O . LYS A 1 491 ? -10.221 8.101 44.983 1.00 80.69 491 LYS A O 1
ATOM 3723 N N . THR A 1 492 ? -9.065 9.615 43.779 1.00 82.25 492 THR A N 1
ATOM 3724 C CA . THR A 1 492 ? -8.778 8.745 42.639 1.00 82.25 492 THR A CA 1
ATOM 3725 C C . THR A 1 492 ? -7.328 8.278 42.691 1.00 82.25 492 THR A C 1
ATOM 3727 O O . THR A 1 492 ? -6.414 9.093 42.822 1.00 82.25 492 THR A O 1
ATOM 3730 N N . VAL A 1 493 ? -7.117 6.968 42.579 1.00 85.88 493 VAL A N 1
ATOM 3731 C CA . VAL A 1 493 ? -5.805 6.346 42.379 1.00 85.88 493 VAL A CA 1
ATOM 3732 C C . VAL A 1 493 ? -5.834 5.630 41.041 1.00 85.88 493 VAL A C 1
ATOM 3734 O O . VAL A 1 493 ? -6.708 4.805 40.792 1.00 85.88 493 VAL A O 1
ATOM 3737 N N . GLU A 1 494 ? -4.871 5.942 40.187 1.00 86.44 494 GLU A N 1
ATOM 3738 C CA . GLU A 1 494 ? -4.720 5.315 38.881 1.00 86.44 494 GLU A CA 1
ATOM 3739 C C . GLU A 1 494 ? -3.350 4.674 38.739 1.00 86.44 494 GLU A C 1
ATOM 3741 O O . GLU A 1 494 ? -2.351 5.145 39.301 1.00 86.44 494 GLU A O 1
ATOM 3746 N N . ASP A 1 495 ? -3.325 3.600 37.966 1.00 88.56 495 ASP A N 1
ATOM 3747 C CA . ASP A 1 495 ? -2.112 2.898 37.613 1.00 88.56 495 ASP A CA 1
ATOM 3748 C C . ASP A 1 495 ? -2.283 2.173 36.280 1.00 88.56 495 ASP A C 1
ATOM 3750 O O . ASP A 1 495 ? -3.397 1.829 35.878 1.00 88.56 495 ASP A O 1
ATO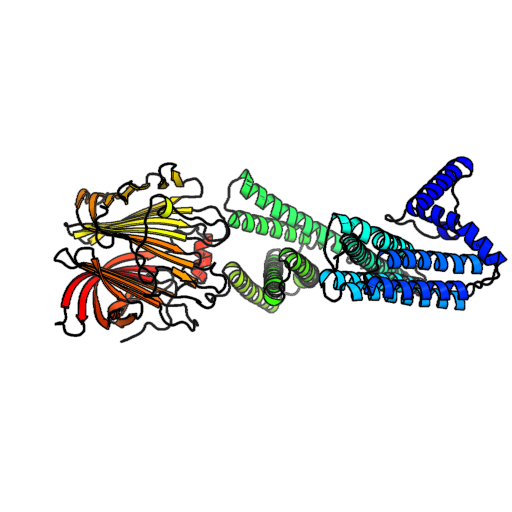M 3754 N N . GLY A 1 496 ? -1.180 1.937 35.590 1.00 87.12 496 GLY A N 1
ATOM 3755 C CA . GLY A 1 496 ? -1.202 1.261 34.307 1.00 87.12 496 GLY A CA 1
ATOM 3756 C C . GLY A 1 496 ? 0.190 1.007 33.769 1.00 87.12 496 GLY A C 1
ATOM 3757 O O . GLY A 1 496 ? 1.160 1.658 34.158 1.00 87.12 496 GLY A O 1
ATOM 3758 N N . GLU A 1 497 ? 0.267 0.043 32.868 1.00 86.06 497 GLU A N 1
ATOM 3759 C CA . GLU A 1 497 ? 1.500 -0.391 32.236 1.00 86.06 497 GLU A CA 1
ATOM 3760 C C . GLU A 1 497 ? 1.219 -0.729 30.770 1.00 86.06 497 GLU A C 1
ATOM 3762 O O . GLU A 1 497 ? 0.156 -1.253 30.422 1.00 86.06 497 GLU A O 1
ATOM 3767 N N . ALA A 1 498 ? 2.165 -0.372 29.906 1.00 83.44 498 ALA A N 1
ATOM 3768 C CA . ALA A 1 498 ? 2.142 -0.692 28.488 1.00 83.44 498 ALA A CA 1
ATOM 3769 C C . ALA A 1 498 ? 3.215 -1.745 28.210 1.00 83.44 498 ALA A C 1
ATOM 3771 O O . ALA A 1 498 ? 4.295 -1.698 28.795 1.00 83.44 498 ALA A O 1
ATOM 3772 N N . PHE A 1 499 ? 2.903 -2.667 27.309 1.00 83.62 499 PHE A N 1
ATOM 3773 C CA . PHE A 1 499 ? 3.686 -3.855 27.004 1.00 83.62 499 PHE A CA 1
ATOM 3774 C C . PHE A 1 499 ? 3.952 -3.915 25.505 1.00 83.62 499 PHE A C 1
ATOM 3776 O O . PHE A 1 499 ? 3.037 -3.784 24.680 1.00 83.62 499 PHE A O 1
ATOM 3783 N N . GLU A 1 500 ? 5.210 -4.137 25.147 1.00 80.31 500 GLU A N 1
ATOM 3784 C CA . GLU A 1 500 ? 5.597 -4.362 23.762 1.00 80.31 500 GLU A CA 1
ATOM 3785 C C . GLU A 1 500 ? 5.224 -5.786 23.309 1.00 80.31 500 GLU A C 1
ATOM 3787 O O . GLU A 1 500 ? 4.829 -6.658 24.091 1.00 80.31 500 GLU A O 1
ATOM 3792 N N . SER A 1 501 ? 5.306 -6.038 22.003 1.00 69.56 501 SER A N 1
ATOM 3793 C CA . SER A 1 501 ? 5.000 -7.357 21.444 1.00 69.56 501 SER A CA 1
ATOM 3794 C C . SER A 1 501 ? 5.941 -8.429 22.002 1.00 69.56 501 SER A C 1
ATOM 3796 O O . SER A 1 501 ? 7.154 -8.338 21.842 1.00 69.56 501 SER A O 1
ATOM 3798 N N . GLY A 1 502 ? 5.368 -9.477 22.599 1.00 72.19 502 GLY A N 1
ATOM 3799 C CA . GLY A 1 502 ? 6.101 -10.563 23.262 1.00 72.19 502 GLY A CA 1
ATOM 3800 C C . GLY A 1 502 ? 6.201 -10.422 24.786 1.00 72.19 502 GLY A C 1
ATOM 3801 O O . GLY A 1 502 ? 6.479 -11.414 25.453 1.00 72.19 502 GLY A O 1
ATOM 3802 N N . GLU A 1 503 ? 5.919 -9.240 25.346 1.00 81.12 503 GLU A N 1
ATOM 3803 C CA . GLU A 1 503 ? 5.818 -9.013 26.804 1.00 81.12 503 GLU A CA 1
ATOM 3804 C C . GLU A 1 503 ? 4.414 -9.304 27.356 1.00 81.12 503 GLU A C 1
ATOM 3806 O O . GLU A 1 503 ? 4.188 -9.339 28.567 1.00 81.12 503 GLU A O 1
ATOM 3811 N N . TRP A 1 504 ? 3.466 -9.535 26.453 1.00 87.56 504 TRP A N 1
ATOM 3812 C CA . TRP A 1 504 ? 2.130 -10.009 26.755 1.00 87.56 504 TRP A CA 1
ATOM 3813 C C . TRP A 1 504 ? 1.771 -11.161 25.816 1.00 87.56 504 TRP A C 1
ATOM 3815 O O . TRP A 1 504 ? 2.334 -11.302 24.725 1.00 87.56 504 TRP A O 1
ATOM 3825 N N . GLY A 1 505 ? 0.819 -11.991 26.223 1.00 86.81 505 GLY A N 1
ATOM 3826 C CA . GLY A 1 505 ? 0.403 -13.123 25.411 1.00 86.81 505 GLY A CA 1
ATOM 3827 C C . GLY A 1 505 ? -0.867 -13.790 25.902 1.00 86.81 505 GLY A C 1
ATOM 3828 O O . GLY A 1 505 ? -1.399 -13.484 26.968 1.00 86.81 505 GLY A O 1
ATOM 3829 N N . VAL A 1 506 ? -1.355 -14.719 25.084 1.00 87.88 506 VAL A N 1
ATOM 3830 C CA . VAL A 1 506 ? -2.451 -15.612 25.449 1.00 87.88 506 VAL A CA 1
ATOM 3831 C C . VAL A 1 506 ? -1.863 -16.969 25.810 1.00 87.88 506 VAL A C 1
ATOM 3833 O O . VAL A 1 506 ? -1.260 -17.626 24.962 1.00 87.88 506 VAL A O 1
ATOM 3836 N N . GLN A 1 507 ? -2.039 -17.386 27.059 1.00 87.81 507 GLN A N 1
ATOM 3837 C CA . GLN A 1 507 ? -1.568 -18.674 27.554 1.00 87.81 507 GLN A CA 1
ATOM 3838 C C . GLN A 1 507 ? -2.392 -19.840 26.976 1.00 87.81 507 GLN A C 1
ATOM 3840 O O . GLN A 1 507 ? -3.551 -19.633 26.595 1.00 87.81 507 GLN A O 1
ATOM 3845 N N . PRO A 1 508 ? -1.848 -21.073 26.925 1.00 81.38 508 PRO A N 1
ATOM 3846 C CA . PRO A 1 508 ? -2.543 -22.247 26.383 1.00 81.38 508 PRO A CA 1
ATOM 3847 C C . PRO A 1 508 ? -3.918 -22.521 27.011 1.00 81.38 508 PRO A C 1
ATOM 3849 O O . PRO A 1 508 ? -4.823 -23.003 26.333 1.00 81.38 508 PRO A O 1
ATOM 3852 N N . GLU A 1 509 ? -4.095 -22.184 28.288 1.00 80.56 509 GLU A N 1
ATOM 3853 C CA . GLU A 1 509 ? -5.361 -22.274 29.022 1.00 80.56 509 GLU A CA 1
ATOM 3854 C C . GLU A 1 509 ? -6.387 -21.177 28.670 1.00 80.56 509 GLU A C 1
ATOM 3856 O O . GLU A 1 509 ? -7.502 -21.192 29.188 1.00 80.56 509 GLU A O 1
ATOM 3861 N N . GLY A 1 510 ? -6.033 -20.220 27.806 1.00 83.38 510 GLY A N 1
ATOM 3862 C CA . GLY A 1 510 ? -6.893 -19.102 27.412 1.00 83.38 510 GLY A CA 1
ATOM 3863 C C . GLY A 1 510 ? -6.841 -17.896 28.357 1.00 83.38 510 GLY A C 1
ATOM 3864 O O . GLY A 1 510 ? -7.810 -17.142 28.442 1.00 83.38 510 GLY A O 1
ATOM 3865 N N . ALA A 1 511 ? -5.731 -17.712 29.077 1.00 88.62 511 ALA A N 1
ATOM 3866 C CA . ALA A 1 511 ? -5.478 -16.529 29.899 1.00 88.62 511 ALA A CA 1
ATOM 3867 C C . ALA A 1 511 ? -4.784 -15.434 29.088 1.00 88.62 511 ALA A C 1
ATOM 3869 O O . ALA A 1 511 ? -3.791 -15.718 28.431 1.00 88.62 511 ALA A O 1
ATOM 3870 N N . ILE A 1 512 ? -5.251 -14.191 29.168 1.00 92.25 512 ILE A N 1
ATOM 3871 C CA . ILE A 1 512 ? -4.523 -13.027 28.656 1.00 92.25 512 ILE A CA 1
ATOM 3872 C C . ILE A 1 512 ? -3.604 -12.544 29.779 1.00 92.25 512 ILE A C 1
ATOM 3874 O O . ILE A 1 512 ? -4.088 -12.127 30.831 1.00 92.25 512 ILE A O 1
ATOM 3878 N N . GLU A 1 513 ? -2.295 -12.609 29.570 1.00 92.88 513 GLU A N 1
ATOM 3879 C CA . GLU A 1 513 ? -1.290 -12.149 30.530 1.00 92.88 513 GLU A CA 1
ATOM 3880 C C . GLU A 1 513 ? -0.543 -10.938 29.982 1.00 92.88 513 GLU A C 1
ATOM 3882 O O . GLU A 1 513 ? -0.102 -10.943 28.833 1.00 92.88 513 GLU A O 1
ATOM 3887 N N . MET A 1 514 ? -0.419 -9.904 30.815 1.00 91.69 514 MET A N 1
ATOM 3888 C CA . MET A 1 514 ? 0.326 -8.678 30.534 1.00 91.69 514 MET A CA 1
ATOM 3889 C C . MET A 1 514 ? 1.127 -8.302 31.788 1.00 91.69 514 MET A C 1
ATOM 3891 O O . MET A 1 514 ? 0.573 -7.773 32.757 1.00 91.69 514 MET A O 1
ATOM 3895 N N . GLY A 1 515 ? 2.417 -8.647 31.812 1.00 88.75 515 GLY A N 1
ATOM 3896 C CA . GLY A 1 515 ? 3.251 -8.498 33.008 1.00 88.75 515 GLY A CA 1
ATOM 3897 C C . GLY A 1 515 ? 2.696 -9.276 34.206 1.00 88.75 515 GLY A C 1
ATOM 3898 O O . GLY A 1 515 ? 2.478 -10.482 34.128 1.00 88.75 515 GLY A O 1
ATOM 3899 N N . ALA A 1 516 ? 2.458 -8.584 35.323 1.00 90.88 516 ALA A N 1
ATOM 3900 C CA . ALA A 1 516 ? 1.851 -9.172 36.522 1.00 90.88 516 ALA A CA 1
ATOM 3901 C C . ALA A 1 516 ? 0.310 -9.233 36.469 1.00 90.88 516 ALA A C 1
ATOM 3903 O O . ALA A 1 516 ? -0.314 -9.779 37.377 1.00 90.88 516 ALA A O 1
ATOM 3904 N N . SER A 1 517 ? -0.312 -8.667 35.432 1.00 95.31 517 SER A N 1
ATOM 3905 C CA . SER A 1 517 ? -1.766 -8.626 35.281 1.00 95.31 517 SER A CA 1
ATOM 3906 C C . SER A 1 517 ? -2.270 -9.785 34.424 1.00 95.31 517 SER A C 1
ATOM 3908 O O . SER A 1 517 ? -1.647 -10.168 33.432 1.00 95.31 517 SER A O 1
ATOM 3910 N N . ARG A 1 518 ? -3.428 -10.337 34.787 1.00 95.12 518 ARG A N 1
ATOM 3911 C CA . ARG A 1 518 ? -4.008 -11.526 34.162 1.00 95.12 518 ARG A CA 1
ATOM 3912 C C . ARG A 1 518 ? -5.522 -11.400 34.031 1.00 95.12 518 ARG A C 1
ATOM 3914 O O . ARG A 1 518 ? -6.211 -11.041 34.983 1.00 95.12 518 ARG A O 1
ATOM 3921 N N . LEU A 1 519 ? -6.043 -11.754 32.862 1.00 95.06 519 LEU A N 1
ATOM 3922 C CA . LEU A 1 519 ? -7.472 -11.838 32.577 1.00 95.06 519 LEU A CA 1
ATOM 3923 C C . LEU A 1 519 ? -7.816 -13.241 32.074 1.00 95.06 519 LEU A C 1
ATOM 3925 O O . LEU A 1 519 ? -7.229 -13.726 31.109 1.00 95.06 519 LEU A O 1
ATOM 3929 N N . THR A 1 520 ? -8.769 -13.908 32.720 1.00 93.12 520 THR A N 1
ATOM 3930 C CA . THR A 1 520 ? -9.183 -15.277 32.364 1.00 93.12 520 THR A CA 1
ATOM 3931 C C . THR A 1 520 ? -10.692 -15.431 32.377 1.00 93.12 520 THR A C 1
ATOM 3933 O O . THR A 1 520 ? -11.383 -14.751 33.134 1.00 93.12 520 THR A O 1
ATOM 3936 N N . MET A 1 521 ? -11.195 -16.367 31.569 1.00 90.06 521 MET A N 1
ATOM 3937 C CA . MET A 1 521 ? -12.579 -16.824 31.645 1.00 90.06 521 MET A CA 1
ATOM 3938 C C . MET A 1 521 ? -12.636 -18.311 32.014 1.00 90.06 521 MET A C 1
ATOM 3940 O O . MET A 1 521 ? -12.069 -19.159 31.319 1.00 90.06 521 MET A O 1
ATOM 3944 N N . GLY A 1 522 ? -13.333 -18.620 33.105 1.00 85.38 522 GLY A N 1
ATOM 3945 C CA . GLY A 1 522 ? -13.554 -19.973 33.599 1.00 85.38 522 GLY A CA 1
ATOM 3946 C C . GLY A 1 522 ? -14.478 -20.809 32.697 1.00 85.38 522 GLY A C 1
ATOM 3947 O O . GLY A 1 522 ? -15.143 -20.272 31.805 1.00 85.38 522 GLY A O 1
ATOM 3948 N N . PRO A 1 523 ? -14.550 -22.138 32.909 1.00 82.62 523 PRO A N 1
ATOM 3949 C CA . PRO A 1 523 ? -15.417 -23.036 32.135 1.00 82.62 523 PRO A CA 1
ATOM 3950 C C . PRO A 1 523 ? -16.915 -22.743 32.296 1.00 82.62 523 PRO A C 1
ATOM 3952 O O . PRO A 1 523 ? -17.708 -23.040 31.407 1.00 82.62 523 PRO A O 1
ATOM 3955 N N . ASP A 1 524 ? -17.299 -22.159 33.429 1.00 83.81 524 ASP A N 1
ATOM 3956 C CA . ASP A 1 524 ? -18.651 -21.698 33.754 1.00 83.81 524 ASP A CA 1
ATOM 3957 C C . ASP A 1 524 ? -18.955 -20.291 33.205 1.00 83.81 524 ASP A C 1
ATOM 3959 O O . ASP A 1 524 ? -20.016 -19.740 33.482 1.00 83.81 524 ASP A O 1
ATOM 3963 N N . ALA A 1 525 ? -18.036 -19.723 32.416 1.00 84.56 525 ALA A N 1
ATOM 3964 C CA . ALA A 1 525 ? -18.044 -18.350 31.923 1.00 84.56 525 ALA A CA 1
ATOM 3965 C C . ALA A 1 525 ? -17.864 -17.266 33.002 1.00 84.56 525 ALA A C 1
ATOM 3967 O O . ALA A 1 525 ? -18.057 -16.092 32.691 1.00 84.56 525 ALA A O 1
ATOM 3968 N N . SER A 1 526 ? -17.458 -17.610 34.233 1.00 90.06 526 SER A N 1
ATOM 3969 C CA . SER A 1 526 ? -16.981 -16.614 35.206 1.00 90.06 526 SER A CA 1
ATOM 3970 C C . SER A 1 526 ? -15.725 -15.907 34.682 1.00 90.06 526 SER A C 1
ATOM 3972 O O . SER A 1 526 ? -14.922 -16.514 33.973 1.00 90.06 526 SER A O 1
ATOM 3974 N N . GLN A 1 527 ? -15.544 -14.618 34.983 1.00 92.56 527 GLN A N 1
ATOM 3975 C CA . GLN A 1 527 ? -14.353 -13.870 34.558 1.00 92.56 527 GLN A CA 1
ATOM 3976 C C . GLN A 1 527 ? -13.497 -13.494 35.764 1.00 92.56 527 GLN A C 1
ATOM 3978 O O . GLN A 1 527 ? -13.981 -12.836 36.683 1.00 92.56 527 GLN A O 1
ATOM 3983 N N . HIS A 1 528 ? -12.218 -13.867 35.747 1.00 94.12 528 HIS A N 1
ATOM 3984 C CA . HIS A 1 528 ? -11.258 -13.443 36.764 1.00 94.12 528 HIS A CA 1
ATOM 3985 C C . HIS A 1 528 ? -10.365 -12.347 36.196 1.00 94.12 528 HIS A C 1
ATOM 3987 O O . HIS A 1 528 ? -9.662 -12.552 35.200 1.00 94.12 528 HIS A O 1
ATOM 3993 N N . VAL A 1 529 ? -10.410 -11.192 36.848 1.00 95.06 529 VAL A N 1
ATOM 3994 C CA . VAL A 1 529 ? -9.706 -9.970 36.480 1.00 95.06 529 VAL A CA 1
ATOM 3995 C C . VAL A 1 529 ? -8.682 -9.681 37.565 1.00 95.06 529 VAL A C 1
ATOM 3997 O O . VAL A 1 529 ? -9.049 -9.363 38.694 1.00 95.06 529 VAL A O 1
ATOM 4000 N N . HIS A 1 530 ? -7.406 -9.782 37.221 1.00 96.31 530 HIS A N 1
ATOM 4001 C CA . HIS A 1 530 ? -6.299 -9.456 38.105 1.00 96.31 530 HIS A CA 1
ATOM 4002 C C . HIS A 1 530 ? -5.455 -8.351 37.467 1.00 96.31 530 HIS A C 1
ATOM 4004 O O . HIS A 1 530 ? -4.780 -8.565 36.463 1.00 96.31 530 HIS A O 1
ATOM 4010 N N . PHE A 1 531 ? -5.508 -7.156 38.039 1.00 95.75 531 PHE A N 1
ATOM 4011 C CA . PHE A 1 531 ? -4.618 -6.043 37.736 1.00 95.75 531 PHE A CA 1
ATOM 4012 C C . PHE A 1 531 ? -3.603 -5.912 38.864 1.00 95.75 531 PHE A C 1
ATOM 4014 O O . PHE A 1 531 ? -4.002 -5.761 40.020 1.00 95.75 531 PHE A O 1
ATOM 4021 N N . ALA A 1 532 ? -2.316 -5.885 38.533 1.00 93.50 532 ALA A N 1
ATOM 4022 C CA . ALA A 1 532 ? -1.249 -5.674 39.500 1.00 93.50 532 ALA A CA 1
ATOM 4023 C C . ALA A 1 532 ? -0.291 -4.582 39.021 1.00 93.50 532 ALA A C 1
ATOM 4025 O O . ALA A 1 532 ? 0.575 -4.824 38.183 1.00 93.50 532 ALA A O 1
ATOM 4026 N N . GLY A 1 533 ? -0.455 -3.382 39.575 1.00 89.94 533 GLY A N 1
ATOM 4027 C CA . GLY A 1 533 ? 0.421 -2.237 39.356 1.00 89.94 533 GLY A CA 1
ATOM 4028 C C . GLY A 1 533 ? 1.241 -1.868 40.600 1.00 89.94 533 GLY A C 1
ATOM 4029 O O . GLY A 1 533 ? 1.186 -2.516 41.646 1.00 89.94 533 GLY A O 1
ATOM 4030 N N . ARG A 1 534 ? 2.016 -0.785 40.498 1.00 88.06 534 ARG A N 1
ATOM 4031 C CA . ARG A 1 534 ? 2.872 -0.250 41.575 1.00 88.06 534 ARG A CA 1
ATOM 4032 C C . ARG A 1 534 ? 2.086 0.478 42.672 1.00 88.06 534 ARG A C 1
ATOM 4034 O O . ARG A 1 534 ? 2.507 0.496 43.825 1.00 88.06 534 ARG A O 1
ATOM 4041 N N . LYS A 1 535 ? 0.988 1.137 42.307 1.00 89.94 535 LYS A N 1
ATOM 4042 C CA . LYS A 1 535 ? 0.140 1.977 43.168 1.00 89.94 535 LYS A CA 1
ATOM 4043 C C . LYS A 1 535 ? -1.182 1.305 43.526 1.00 89.94 535 LYS A C 1
ATOM 4045 O O . LYS A 1 535 ? -1.824 1.718 44.497 1.00 89.94 535 LYS A O 1
ATOM 4050 N N . LEU A 1 536 ? -1.605 0.333 42.721 1.00 91.44 536 LEU A N 1
ATOM 4051 C CA . LEU A 1 536 ? -2.943 -0.237 42.759 1.00 91.44 536 LEU A CA 1
ATOM 4052 C C . LEU A 1 536 ? -2.921 -1.721 42.367 1.00 91.44 536 LEU A C 1
ATOM 4054 O O . LEU A 1 536 ? -2.236 -2.108 41.428 1.00 91.44 536 LEU A O 1
ATOM 4058 N N . VAL A 1 537 ? -3.714 -2.535 43.060 1.00 93.62 537 VAL A N 1
ATOM 4059 C CA . VAL A 1 537 ? -4.000 -3.930 42.706 1.00 93.62 537 VAL A CA 1
ATOM 4060 C C . VAL A 1 537 ? -5.514 -4.127 42.751 1.00 93.62 537 VAL A C 1
ATOM 4062 O O . VAL A 1 537 ? -6.163 -3.751 43.731 1.00 93.62 537 VAL A O 1
ATOM 4065 N N . VAL A 1 538 ? -6.080 -4.703 41.693 1.00 94.31 538 VAL A N 1
ATOM 4066 C CA . VAL A 1 538 ? -7.502 -5.056 41.601 1.00 94.31 538 VAL A CA 1
ATOM 4067 C C . VAL A 1 538 ? -7.599 -6.538 41.296 1.00 94.31 538 VAL A C 1
ATOM 4069 O O . VAL A 1 538 ? -7.227 -6.965 40.211 1.00 94.31 538 VAL A O 1
ATOM 4072 N N . ASP A 1 539 ? -8.117 -7.309 42.240 1.00 95.25 539 ASP A N 1
ATOM 4073 C CA . ASP A 1 539 ? -8.401 -8.729 42.059 1.00 95.25 539 ASP A CA 1
ATOM 4074 C C . ASP A 1 539 ? -9.908 -8.936 42.188 1.00 95.25 539 ASP A C 1
ATOM 4076 O O . ASP A 1 539 ? -10.473 -8.675 43.251 1.00 95.25 539 ASP A O 1
ATOM 4080 N N . ALA A 1 540 ? -10.585 -9.319 41.109 1.00 95.56 540 ALA A N 1
ATOM 4081 C CA . ALA A 1 540 ? -12.034 -9.462 41.086 1.00 95.56 540 ALA A CA 1
ATOM 4082 C C . ALA A 1 540 ? -12.469 -10.685 40.277 1.00 95.56 540 ALA A C 1
ATOM 4084 O O . ALA A 1 540 ? -11.990 -10.932 39.173 1.00 95.56 540 ALA A O 1
ATOM 4085 N N . THR A 1 541 ? -13.443 -11.419 40.812 1.00 95.56 541 THR A N 1
ATOM 4086 C CA . THR A 1 541 ? -14.142 -12.495 40.107 1.00 95.56 541 THR A CA 1
ATOM 4087 C C . THR A 1 541 ? -15.567 -12.057 39.808 1.00 95.56 541 THR A C 1
ATOM 4089 O O . THR A 1 541 ? -16.355 -11.837 40.729 1.00 95.56 541 THR A O 1
ATOM 4092 N N . VAL A 1 542 ? -15.892 -11.930 38.524 1.00 93.12 542 VAL A N 1
ATOM 4093 C CA . VAL A 1 542 ? -17.223 -11.591 38.015 1.00 93.12 542 VAL A CA 1
ATOM 4094 C C . VAL A 1 542 ? -17.996 -12.878 37.745 1.00 93.12 542 VAL A C 1
ATOM 4096 O O . VAL A 1 542 ? -17.532 -13.765 37.025 1.00 93.12 542 VAL A O 1
ATOM 4099 N N . LEU A 1 543 ? -19.182 -12.987 38.340 1.00 90.69 543 LEU A N 1
ATOM 4100 C CA . LEU A 1 543 ? -20.024 -14.174 38.243 1.00 90.69 543 LEU A CA 1
ATOM 4101 C C . LEU A 1 543 ? -20.835 -14.179 36.929 1.00 90.69 543 LEU A C 1
ATOM 4103 O O . LEU A 1 543 ? -21.278 -13.126 36.466 1.00 90.69 543 LEU A O 1
ATOM 4107 N N . PRO A 1 544 ? -21.110 -15.347 36.325 1.00 84.94 544 PRO A N 1
ATOM 4108 C CA . PRO A 1 544 ? -21.840 -15.462 35.059 1.00 84.94 544 PRO A CA 1
ATOM 4109 C C . PRO A 1 544 ? -23.371 -15.348 35.246 1.00 84.94 544 PRO A C 1
ATOM 4111 O O . PRO A 1 544 ? -24.141 -16.163 34.745 1.00 84.94 544 PRO A O 1
ATOM 4114 N N . GLU A 1 545 ? -23.843 -14.351 36.003 1.00 82.69 545 GLU A N 1
ATOM 4115 C CA . GLU A 1 545 ? -25.272 -14.181 36.328 1.00 82.69 545 GLU A CA 1
ATOM 4116 C C . GLU A 1 545 ? -26.093 -13.601 35.167 1.00 82.69 545 GLU A C 1
ATOM 4118 O O . GLU A 1 545 ? -27.302 -13.826 35.074 1.00 82.69 545 GLU A O 1
ATOM 4123 N N . THR A 1 546 ? -25.447 -12.851 34.271 1.00 79.12 546 THR A N 1
ATOM 4124 C CA . THR A 1 546 ? -26.090 -12.261 33.093 1.00 79.12 546 THR A CA 1
ATOM 4125 C C . THR A 1 546 ? -25.623 -12.953 31.817 1.00 79.12 546 THR A C 1
ATOM 4127 O O . THR A 1 546 ? -24.470 -13.358 31.694 1.00 79.12 546 THR A O 1
ATOM 4130 N N . ARG A 1 547 ? -26.538 -13.129 30.855 1.00 79.88 547 ARG A N 1
ATOM 4131 C CA . ARG A 1 547 ? -26.184 -13.674 29.538 1.00 79.88 547 ARG A CA 1
ATOM 4132 C C . ARG A 1 547 ? -25.479 -12.608 28.708 1.00 79.88 547 ARG A C 1
ATOM 4134 O O . ARG A 1 547 ? -25.899 -11.453 28.719 1.00 79.88 547 ARG A O 1
ATOM 4141 N N . ALA A 1 548 ? -24.471 -13.027 27.949 1.00 85.88 548 ALA A N 1
ATOM 4142 C CA . ALA A 1 548 ? -23.774 -12.146 27.028 1.00 85.88 548 ALA A CA 1
ATOM 4143 C C . ALA A 1 548 ? -24.695 -11.698 25.879 1.00 85.88 548 ALA A C 1
ATOM 4145 O O . ALA A 1 548 ? -25.450 -12.500 25.314 1.00 85.88 548 ALA A O 1
ATOM 4146 N N . VAL A 1 549 ? -24.621 -10.414 25.534 1.00 86.81 549 VAL A N 1
ATOM 4147 C CA . VAL A 1 549 ? -25.478 -9.774 24.534 1.00 86.81 549 VAL A CA 1
ATOM 4148 C C . VAL A 1 549 ? -24.690 -8.909 23.552 1.00 86.81 549 VAL A C 1
ATOM 4150 O O . VAL A 1 549 ? -23.648 -8.345 23.881 1.00 86.81 549 VAL A O 1
ATOM 4153 N N . ARG A 1 550 ? -25.219 -8.777 22.335 1.00 87.62 550 ARG A N 1
ATOM 4154 C CA . ARG A 1 550 ? -24.728 -7.922 21.247 1.00 87.62 550 ARG A CA 1
ATOM 4155 C C . ARG A 1 550 ? -25.834 -6.957 20.826 1.00 87.62 550 ARG A C 1
ATOM 4157 O O . ARG A 1 550 ? -26.509 -7.224 19.832 1.00 87.62 550 ARG A O 1
ATOM 4164 N N . PRO A 1 551 ? -26.056 -5.866 21.579 1.00 83.69 551 PRO A N 1
ATOM 4165 C CA . PRO A 1 551 ? -27.149 -4.944 21.297 1.00 83.69 551 PRO A CA 1
ATOM 4166 C C . PRO A 1 551 ? -27.111 -4.431 19.852 1.00 83.69 551 PRO A C 1
ATOM 4168 O O . PRO A 1 551 ? -26.076 -3.957 19.376 1.00 83.69 551 PRO A O 1
ATOM 4171 N N . GLY A 1 552 ? -28.229 -4.566 19.134 1.00 79.50 552 GLY A N 1
ATOM 4172 C CA . GLY A 1 552 ? -28.331 -4.124 17.739 1.00 79.50 552 GLY A CA 1
ATOM 4173 C C . GLY A 1 552 ? -27.429 -4.917 16.786 1.00 79.50 552 GLY A C 1
ATOM 4174 O O . GLY A 1 552 ? -26.896 -4.355 15.828 1.00 79.50 552 GLY A O 1
ATOM 4175 N N . GLY A 1 553 ? -27.180 -6.194 17.092 1.00 81.38 553 GLY A N 1
ATOM 4176 C CA . GLY A 1 553 ? -26.241 -7.064 16.379 1.00 81.38 553 GLY A CA 1
ATOM 4177 C C . GLY A 1 553 ? -24.768 -6.814 16.719 1.00 81.38 553 GLY A C 1
ATOM 4178 O O . GLY A 1 553 ? -23.909 -7.591 16.301 1.00 81.38 553 GLY A O 1
ATOM 4179 N N . GLY A 1 554 ? -24.465 -5.757 17.485 1.00 80.44 554 GLY A N 1
ATOM 4180 C CA . GLY A 1 554 ? -23.132 -5.448 17.996 1.00 80.44 554 GLY A CA 1
ATOM 4181 C C . GLY A 1 554 ? -22.054 -5.366 16.920 1.00 80.44 554 GLY A C 1
ATOM 4182 O O . GLY A 1 554 ? -20.913 -5.698 17.212 1.00 80.44 554 GLY A O 1
ATOM 4183 N N . ARG A 1 555 ? -22.396 -5.018 15.674 1.00 84.56 555 ARG A N 1
ATOM 4184 C CA . ARG A 1 555 ? -21.444 -4.886 14.567 1.00 84.56 555 ARG A CA 1
ATOM 4185 C C . ARG A 1 555 ? -21.831 -3.717 13.670 1.00 84.56 555 ARG A C 1
ATOM 4187 O O . ARG A 1 555 ? -22.965 -3.645 13.213 1.00 84.56 555 ARG A O 1
ATOM 4194 N N . VAL A 1 556 ? -20.872 -2.843 13.398 1.00 83.19 556 VAL A N 1
ATOM 4195 C CA . VAL A 1 556 ? -20.974 -1.734 12.446 1.00 83.19 556 VAL A CA 1
ATOM 4196 C C . VAL A 1 556 ? -19.951 -1.968 11.345 1.00 83.19 556 VAL A C 1
ATOM 4198 O O . VAL A 1 556 ? -18.802 -2.292 11.640 1.00 83.19 556 VAL A O 1
ATOM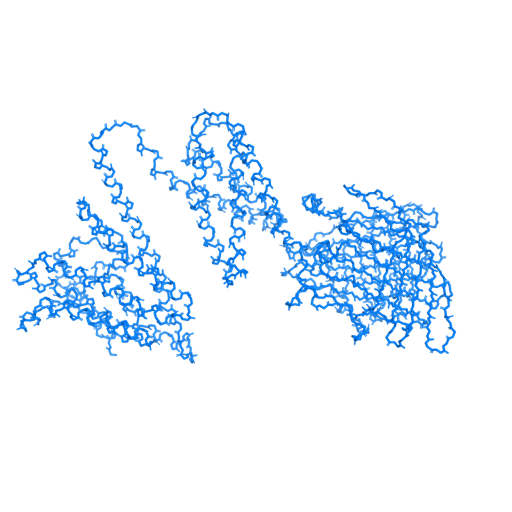 4201 N N . VAL A 1 557 ? -20.371 -1.834 10.088 1.00 80.31 557 VAL A N 1
ATOM 4202 C CA . VAL A 1 557 ? -19.510 -2.000 8.913 1.00 80.31 557 VAL A CA 1
ATOM 4203 C C . VAL A 1 557 ? -19.378 -0.659 8.208 1.00 80.31 557 VAL A C 1
ATOM 4205 O O . VAL A 1 557 ? -20.376 -0.070 7.786 1.00 80.31 557 VAL A O 1
ATOM 4208 N N . PHE A 1 558 ? -18.141 -0.193 8.103 1.00 74.25 558 PHE A N 1
ATOM 4209 C CA . PHE A 1 558 ? -17.796 1.101 7.534 1.00 74.25 558 PHE A CA 1
ATOM 4210 C C . PHE A 1 558 ? -17.459 1.020 6.045 1.00 74.25 558 PHE A C 1
ATOM 4212 O O . PHE A 1 558 ? -17.373 2.057 5.426 1.00 74.25 558 PHE A O 1
ATOM 4219 N N . ASP A 1 559 ? -17.291 -0.159 5.446 1.00 68.44 559 ASP A N 1
ATOM 4220 C CA . ASP A 1 559 ? -16.910 -0.290 4.036 1.00 68.44 559 ASP A CA 1
ATOM 4221 C C . ASP A 1 559 ? -17.794 -1.262 3.253 1.00 68.44 559 ASP A C 1
ATOM 4223 O O . ASP A 1 559 ? -18.406 -2.182 3.796 1.00 68.44 559 ASP A O 1
ATOM 4227 N N . SER A 1 560 ? -17.819 -1.097 1.930 1.00 61.88 560 SER A N 1
ATOM 4228 C CA . SER A 1 560 ? -18.512 -2.035 1.032 1.00 61.88 560 SER A CA 1
ATOM 4229 C C . SER A 1 560 ? -17.849 -3.413 0.963 1.00 61.88 560 SER A C 1
ATOM 4231 O O . SER A 1 560 ? -18.513 -4.392 0.623 1.00 61.88 560 SER A O 1
ATOM 4233 N N . GLY A 1 561 ? -16.561 -3.504 1.312 1.00 61.22 561 GLY A N 1
ATOM 4234 C CA . GLY A 1 561 ? -15.808 -4.754 1.368 1.00 61.22 561 GLY A CA 1
ATOM 4235 C C . GLY A 1 561 ? -16.055 -5.588 2.630 1.00 61.22 561 GLY A C 1
ATOM 4236 O O . GLY A 1 561 ? -15.746 -6.778 2.629 1.00 61.22 561 GLY A O 1
ATOM 4237 N N . GLY A 1 562 ? -16.624 -5.010 3.692 1.00 66.06 562 GLY A N 1
ATOM 4238 C CA . GLY A 1 562 ? -16.853 -5.686 4.970 1.00 66.06 562 GLY A CA 1
ATOM 4239 C C . GLY A 1 562 ? -15.602 -5.876 5.839 1.00 66.06 562 GLY A C 1
ATOM 4240 O O . GLY A 1 562 ? -15.653 -6.644 6.810 1.00 66.06 562 GLY A O 1
ATOM 4241 N N . HIS A 1 563 ? -14.489 -5.221 5.501 1.00 68.62 563 HIS A N 1
ATOM 4242 C CA . HIS A 1 563 ? -13.213 -5.316 6.213 1.00 68.62 563 HIS A CA 1
ATOM 4243 C C . HIS A 1 563 ? -13.084 -4.280 7.338 1.00 68.62 563 HIS A C 1
ATOM 4245 O O . HIS A 1 563 ? -12.439 -4.559 8.354 1.00 68.62 563 HIS A O 1
ATOM 4251 N N . ALA A 1 564 ? -13.715 -3.115 7.184 1.00 72.94 564 ALA A N 1
ATOM 4252 C CA . ALA A 1 564 ? -13.721 -2.018 8.141 1.00 72.94 564 ALA A CA 1
ATOM 4253 C C . ALA A 1 564 ? -14.902 -2.195 9.103 1.00 72.94 564 ALA A C 1
ATOM 4255 O O . ALA A 1 564 ? -16.061 -1.975 8.754 1.00 72.94 564 ALA A O 1
ATOM 4256 N N . VAL A 1 565 ? -14.627 -2.656 10.321 1.00 80.06 565 VAL A N 1
ATOM 4257 C CA . VAL A 1 565 ? -15.645 -3.160 11.242 1.00 80.06 565 VAL A CA 1
ATOM 4258 C C . VAL A 1 565 ? -15.372 -2.672 12.653 1.00 80.06 565 VAL A C 1
ATOM 4260 O O . VAL A 1 565 ? -14.247 -2.763 13.134 1.00 80.06 565 VAL A O 1
ATOM 4263 N N . PHE A 1 566 ? -16.429 -2.242 13.334 1.00 86.06 566 PHE A N 1
ATOM 4264 C CA . PHE A 1 566 ? -16.484 -2.171 14.790 1.00 86.06 566 PHE A CA 1
ATOM 4265 C C . PHE A 1 566 ? -17.428 -3.253 15.306 1.00 86.06 566 PHE A C 1
ATOM 4267 O O . PHE A 1 566 ? -18.481 -3.494 14.717 1.00 86.06 566 PHE A O 1
ATOM 4274 N N . ASP A 1 567 ? -17.069 -3.897 16.405 1.00 86.69 567 ASP A N 1
ATOM 4275 C CA . ASP A 1 567 ? -17.833 -4.978 17.007 1.00 86.69 567 ASP A CA 1
ATOM 4276 C C . ASP A 1 567 ? -17.826 -4.832 18.529 1.00 86.69 567 ASP A C 1
ATOM 4278 O O . ASP A 1 567 ? -16.787 -4.526 19.110 1.00 86.69 567 ASP A O 1
ATOM 4282 N N . ASN A 1 568 ? -18.977 -5.032 19.168 1.00 88.56 568 ASN A N 1
ATOM 4283 C CA . ASN A 1 568 ? -19.141 -4.949 20.614 1.00 88.56 568 ASN A CA 1
ATOM 4284 C C . ASN A 1 568 ? -19.976 -6.127 21.131 1.00 88.56 568 ASN A C 1
ATOM 4286 O O . ASN A 1 568 ? -21.034 -6.460 20.583 1.00 88.56 568 ASN A O 1
ATOM 4290 N N . THR A 1 569 ? -19.501 -6.736 22.214 1.00 89.19 569 THR A N 1
ATOM 4291 C CA . THR A 1 569 ? -20.203 -7.755 22.988 1.00 89.19 569 THR A CA 1
ATOM 4292 C C . THR A 1 569 ? -20.137 -7.412 24.473 1.00 89.19 569 THR A C 1
ATOM 4294 O O . THR A 1 569 ? -19.059 -7.310 25.052 1.00 89.19 569 THR A O 1
ATOM 4297 N N . ILE A 1 570 ? -21.299 -7.312 25.112 1.00 88.38 570 ILE A N 1
ATOM 4298 C CA . ILE A 1 570 ? -21.427 -7.124 26.558 1.00 88.38 570 ILE A CA 1
ATOM 4299 C C . ILE A 1 570 ? -21.525 -8.505 27.189 1.00 88.38 570 ILE A C 1
ATOM 4301 O O . ILE A 1 570 ? -22.444 -9.257 26.870 1.00 88.38 570 ILE A O 1
ATOM 4305 N N . PHE A 1 571 ? -20.600 -8.855 28.073 1.00 86.38 571 PHE A N 1
ATOM 4306 C CA . PHE A 1 571 ? -20.574 -10.171 28.717 1.00 86.38 571 PHE A CA 1
ATOM 4307 C C . PHE A 1 571 ? -21.058 -10.147 30.166 1.00 86.38 571 PHE A C 1
ATOM 4309 O O . PHE A 1 571 ? -21.552 -11.164 30.643 1.00 86.38 571 PHE A O 1
ATOM 4316 N N . ALA A 1 572 ? -21.013 -8.991 30.829 1.00 86.44 572 ALA A N 1
ATOM 4317 C CA . ALA A 1 572 ? -21.693 -8.769 32.096 1.00 86.44 572 ALA A CA 1
ATOM 4318 C C . ALA A 1 572 ? -22.470 -7.456 32.020 1.00 86.44 572 ALA A C 1
ATOM 4320 O O . ALA A 1 572 ? -21.878 -6.387 31.967 1.00 86.44 572 ALA A O 1
ATOM 4321 N N . LEU A 1 573 ? -23.802 -7.502 31.998 1.00 81.44 573 LEU A N 1
ATOM 4322 C CA . LEU A 1 573 ? -24.592 -6.264 32.002 1.00 81.44 573 LEU A CA 1
ATOM 4323 C C . LEU A 1 573 ? -24.769 -5.718 33.425 1.00 81.44 573 LEU A C 1
ATOM 4325 O O . LEU A 1 573 ? -24.836 -4.510 33.624 1.00 81.44 573 LEU A O 1
ATOM 4329 N N . ARG A 1 574 ? -24.905 -6.629 34.393 1.00 83.00 574 ARG A N 1
ATOM 4330 C CA . ARG A 1 574 ? -25.012 -6.364 35.834 1.00 83.00 574 ARG A CA 1
ATOM 4331 C C . ARG A 1 574 ? -24.792 -7.678 36.587 1.00 83.00 574 ARG A C 1
ATOM 4333 O O . ARG A 1 574 ? -25.730 -8.243 37.141 1.00 83.00 574 ARG A O 1
ATOM 4340 N N . SER A 1 575 ? -23.575 -8.197 36.546 1.00 87.25 575 SER A N 1
ATOM 4341 C CA . SER A 1 575 ? -23.225 -9.425 37.266 1.00 87.25 575 SER A CA 1
ATOM 4342 C C . SER A 1 575 ? -22.633 -9.096 38.626 1.00 87.25 575 SER A C 1
ATOM 4344 O O . SER A 1 575 ? -21.879 -8.131 38.738 1.00 87.25 575 SER A O 1
ATOM 4346 N N . ARG A 1 576 ? -22.918 -9.886 39.661 1.00 89.88 576 ARG A N 1
ATOM 4347 C CA . ARG A 1 576 ? -22.191 -9.741 40.927 1.00 89.88 576 ARG A CA 1
ATOM 4348 C C . ARG A 1 576 ? -20.702 -10.021 40.754 1.00 89.88 576 ARG A C 1
ATOM 4350 O O . ARG A 1 576 ? -20.309 -10.874 39.957 1.00 89.88 576 ARG A O 1
ATOM 4357 N N . PHE A 1 577 ? -19.886 -9.327 41.537 1.00 92.69 577 PHE A N 1
ATOM 4358 C CA . PHE A 1 577 ? -18.471 -9.641 41.673 1.00 92.69 577 PHE A CA 1
ATOM 4359 C C . PHE A 1 577 ? -18.059 -9.706 43.141 1.00 92.69 577 PHE A C 1
ATOM 4361 O O . PHE A 1 577 ? -18.627 -9.025 43.999 1.00 92.69 577 PHE A O 1
ATOM 4368 N N . GLU A 1 578 ? -17.038 -10.509 43.415 1.00 94.19 578 GLU A N 1
ATOM 4369 C CA . GLU A 1 578 ? -16.331 -10.516 44.692 1.00 94.19 578 GLU A CA 1
ATOM 4370 C C . GLU A 1 578 ? -14.841 -10.316 44.436 1.00 94.19 578 GLU A C 1
ATOM 4372 O O . GLU A 1 578 ? -14.291 -10.873 43.485 1.00 94.19 578 GLU A O 1
ATOM 4377 N N . GLY A 1 579 ? -14.181 -9.513 45.268 1.00 92.56 579 GLY A N 1
ATOM 4378 C CA . GLY A 1 579 ? -12.786 -9.179 45.023 1.00 92.56 579 GLY A CA 1
ATOM 4379 C C . GLY A 1 579 ? -12.091 -8.440 46.155 1.00 92.56 579 GLY A C 1
ATOM 4380 O O . GLY A 1 579 ? -12.664 -8.177 47.215 1.00 92.56 579 GLY A O 1
ATOM 4381 N N . THR A 1 580 ? -10.831 -8.100 45.914 1.00 92.38 580 THR A N 1
ATOM 4382 C CA . THR A 1 580 ? -9.998 -7.274 46.781 1.00 92.38 580 THR A CA 1
ATOM 4383 C C . THR A 1 580 ? -9.431 -6.108 45.979 1.00 92.38 580 THR A C 1
ATOM 4385 O O . THR A 1 580 ? -8.821 -6.297 44.929 1.00 92.38 580 THR A O 1
ATOM 4388 N N . LEU A 1 581 ? -9.620 -4.896 46.495 1.00 89.69 581 LEU A N 1
ATOM 4389 C CA . LEU A 1 581 ? -9.017 -3.672 45.981 1.00 89.69 581 LEU A CA 1
ATOM 4390 C C . LEU A 1 581 ? -7.926 -3.238 46.955 1.00 89.69 581 LEU A C 1
ATOM 4392 O O . LEU A 1 581 ? -8.206 -2.994 48.129 1.00 89.69 581 LEU A O 1
ATOM 4396 N N . TRP A 1 582 ? -6.687 -3.127 46.488 1.00 89.62 582 TRP A N 1
ATOM 4397 C CA . TRP A 1 582 ? -5.592 -2.551 47.262 1.00 89.62 582 TRP A CA 1
ATOM 4398 C C . TRP A 1 582 ? -5.070 -1.302 46.568 1.00 89.62 582 TRP A C 1
ATOM 4400 O O . TRP A 1 582 ? -4.786 -1.336 45.377 1.00 89.62 582 TRP A O 1
ATOM 4410 N N . SER A 1 583 ? -4.907 -0.207 47.310 1.00 86.00 583 SER A N 1
ATOM 4411 C CA . SER A 1 583 ? -4.208 0.982 46.816 1.00 86.00 583 SER A CA 1
ATOM 4412 C C . SER A 1 583 ? -3.266 1.543 47.874 1.00 86.00 583 SER A C 1
ATOM 4414 O O . SER A 1 583 ? -3.506 1.389 49.075 1.00 86.00 583 SER A O 1
ATOM 4416 N N . VAL A 1 584 ? -2.238 2.273 47.439 1.00 81.94 584 VAL A N 1
ATOM 4417 C CA . VAL A 1 584 ? -1.316 2.985 48.345 1.00 81.94 584 VAL A CA 1
ATOM 4418 C C . VAL A 1 584 ? -2.057 3.987 49.245 1.00 81.94 584 VAL A C 1
ATOM 4420 O O . VAL A 1 584 ? -1.633 4.230 50.371 1.00 81.94 584 VAL A O 1
ATOM 4423 N N . ALA A 1 585 ? -3.180 4.548 48.783 1.00 76.69 585 ALA A N 1
ATOM 4424 C CA . ALA A 1 585 ? -3.947 5.540 49.537 1.00 76.69 585 ALA A CA 1
ATOM 4425 C C . ALA A 1 585 ? -4.925 4.922 50.550 1.00 76.69 585 ALA A C 1
ATOM 4427 O O . ALA A 1 585 ? -5.191 5.522 51.591 1.00 76.69 585 ALA A O 1
ATOM 4428 N N . THR A 1 586 ? -5.497 3.754 50.244 1.00 75.38 586 THR A N 1
ATOM 4429 C CA . THR A 1 586 ? -6.637 3.189 50.994 1.00 75.38 586 THR A CA 1
ATOM 4430 C C . THR A 1 586 ? -6.353 1.848 51.665 1.00 75.38 586 THR A C 1
ATOM 4432 O O . THR A 1 586 ? -7.209 1.372 52.415 1.00 75.38 586 THR A O 1
ATOM 4435 N N . GLY A 1 587 ? -5.190 1.242 51.407 1.00 82.81 587 GLY A N 1
ATOM 4436 C CA . GLY A 1 587 ? -4.853 -0.111 51.850 1.00 82.81 587 GLY A CA 1
ATOM 4437 C C . GLY A 1 587 ? -5.675 -1.191 51.139 1.00 82.81 587 GLY A C 1
ATOM 4438 O O . GLY A 1 587 ? -6.352 -0.911 50.149 1.00 82.81 587 GLY A O 1
ATOM 4439 N N . SER A 1 588 ? -5.603 -2.426 51.649 1.00 84.88 588 SER A N 1
ATOM 4440 C CA . SER A 1 588 ? -6.362 -3.575 51.128 1.00 84.88 588 SER A CA 1
ATOM 4441 C C . SER A 1 588 ? -7.790 -3.564 51.658 1.00 84.88 588 SER A C 1
ATOM 4443 O O . SER A 1 588 ? -8.000 -3.436 52.866 1.00 84.88 588 SER A O 1
ATOM 4445 N N . ARG A 1 589 ? -8.770 -3.733 50.772 1.00 84.31 589 ARG A N 1
ATOM 4446 C CA . ARG A 1 589 ? -10.189 -3.827 51.114 1.00 84.31 589 ARG A CA 1
ATOM 4447 C C . ARG A 1 589 ? -10.836 -4.942 50.317 1.00 84.31 589 ARG A C 1
ATOM 4449 O O . ARG A 1 589 ? -10.810 -4.936 49.089 1.00 84.31 589 ARG A O 1
ATOM 4456 N N . ARG A 1 590 ? -11.456 -5.886 51.021 1.00 90.00 590 ARG A N 1
ATOM 4457 C CA . ARG A 1 590 ? -12.321 -6.876 50.385 1.00 90.00 590 ARG A CA 1
ATOM 4458 C C . ARG A 1 590 ? -13.659 -6.218 50.081 1.00 90.00 590 ARG A C 1
ATOM 4460 O O . ARG A 1 590 ? -14.248 -5.607 50.968 1.00 90.00 590 ARG A O 1
ATOM 4467 N N . THR A 1 591 ? -14.124 -6.357 48.850 1.00 89.25 591 THR A N 1
ATOM 4468 C CA . THR A 1 591 ? -15.337 -5.705 48.370 1.00 89.25 591 THR A CA 1
ATOM 4469 C C . THR A 1 591 ? -16.214 -6.679 47.591 1.00 89.25 591 THR A C 1
ATOM 4471 O O . THR A 1 591 ? -15.760 -7.725 47.114 1.00 89.25 591 THR A O 1
ATOM 4474 N N . ARG A 1 592 ? -17.494 -6.333 47.506 1.00 92.12 592 ARG A N 1
ATOM 4475 C CA . ARG A 1 592 ? -18.498 -6.982 46.670 1.00 92.12 592 ARG A CA 1
ATOM 4476 C C . ARG A 1 592 ? -19.367 -5.897 46.053 1.00 92.12 592 ARG A C 1
ATOM 4478 O O . ARG A 1 592 ? -19.405 -4.769 46.546 1.00 92.12 592 ARG A O 1
ATOM 4485 N N . GLY A 1 593 ? -20.031 -6.245 44.966 1.00 88.94 593 GLY A N 1
ATOM 4486 C CA . GLY A 1 593 ? -20.964 -5.348 44.307 1.00 88.94 593 GLY A CA 1
ATOM 4487 C C . GLY A 1 593 ? -21.329 -5.866 42.931 1.00 88.94 593 GLY A C 1
ATOM 4488 O O . GLY A 1 593 ? -21.426 -7.078 42.722 1.00 88.94 593 GLY A O 1
ATOM 4489 N N . TYR A 1 594 ? -21.503 -4.952 41.981 1.00 87.38 594 TYR A N 1
ATOM 4490 C CA . TYR A 1 594 ? -21.917 -5.271 40.619 1.00 87.38 594 TYR A CA 1
ATOM 4491 C C . TYR A 1 594 ? -20.881 -4.838 39.587 1.00 87.38 594 TYR A C 1
ATOM 4493 O O . TYR A 1 594 ? -20.187 -3.835 39.745 1.00 87.38 594 TYR A O 1
ATOM 4501 N N . CYS A 1 595 ? -20.796 -5.619 38.518 1.00 88.06 595 CYS A N 1
ATOM 4502 C CA . CYS A 1 595 ? -19.909 -5.410 37.396 1.00 88.06 595 CYS A CA 1
ATOM 4503 C C . CYS A 1 595 ? -20.716 -5.258 36.107 1.00 88.06 595 CYS A C 1
ATOM 4505 O O . CYS A 1 595 ? -21.577 -6.091 35.794 1.00 88.06 595 CYS A O 1
ATOM 4507 N N . TYR A 1 596 ? -20.396 -4.205 35.361 1.00 87.38 596 TYR A N 1
ATOM 4508 C CA . TYR A 1 596 ? -20.613 -4.162 33.924 1.00 87.38 596 TYR A CA 1
ATOM 4509 C C . TYR A 1 596 ? -19.296 -4.484 33.227 1.00 87.38 596 TYR A C 1
ATOM 4511 O O . TYR A 1 596 ? -18.254 -3.940 33.602 1.00 87.38 596 TYR A O 1
ATOM 4519 N N . ALA A 1 597 ? -19.332 -5.324 32.201 1.00 89.75 597 ALA A N 1
ATOM 4520 C CA . ALA A 1 597 ? -18.151 -5.618 31.423 1.00 89.75 597 ALA A CA 1
ATOM 4521 C C . ALA A 1 597 ? -18.458 -5.963 29.961 1.00 89.75 597 ALA A C 1
ATOM 4523 O O . ALA A 1 597 ? -19.406 -6.698 29.646 1.00 89.75 597 ALA A O 1
ATOM 4524 N N . ASP A 1 598 ? -17.648 -5.396 29.070 1.00 89.81 598 ASP A N 1
ATOM 4525 C CA . ASP A 1 598 ? -17.775 -5.499 27.622 1.00 89.81 598 ASP A CA 1
ATOM 4526 C C . ASP A 1 598 ? -16.425 -5.678 26.924 1.00 89.81 598 ASP A C 1
ATOM 4528 O O . ASP A 1 598 ? -15.350 -5.370 27.449 1.00 89.81 598 ASP A O 1
ATOM 4532 N N . THR A 1 599 ? -16.494 -6.262 25.729 1.00 90.62 599 THR A N 1
ATOM 4533 C CA . THR A 1 599 ? -15.371 -6.383 24.807 1.00 90.62 599 THR A CA 1
ATOM 4534 C C . THR A 1 599 ? -15.760 -5.725 23.504 1.00 90.62 599 THR A C 1
ATOM 4536 O O . THR A 1 599 ? -16.852 -5.949 22.977 1.00 90.62 599 THR A O 1
ATOM 4539 N N . SER A 1 600 ? -14.862 -4.902 22.987 1.00 88.44 600 SER A N 1
ATOM 4540 C CA . SER A 1 600 ? -15.045 -4.280 21.687 1.00 88.44 600 SER A CA 1
ATOM 4541 C C . SER A 1 600 ? -13.775 -4.390 20.875 1.00 88.44 600 SER A C 1
ATOM 4543 O O . SER A 1 600 ? -12.695 -4.153 21.412 1.00 88.44 600 SER A O 1
ATOM 4545 N N . TYR A 1 601 ? -13.903 -4.728 19.593 1.00 87.62 601 TYR A N 1
ATOM 4546 C CA . TYR A 1 601 ? -12.798 -4.634 18.650 1.00 87.62 601 TYR A CA 1
ATOM 4547 C C . TYR A 1 601 ? -13.157 -3.734 17.475 1.00 87.62 601 TYR A C 1
ATOM 4549 O O . TYR A 1 601 ? -14.308 -3.651 17.048 1.00 87.62 601 TYR A O 1
ATOM 4557 N N . SER A 1 602 ? -12.151 -3.054 16.943 1.00 84.00 602 SER A N 1
ATOM 4558 C CA . SER A 1 602 ? -12.269 -2.192 15.779 1.00 84.00 602 SER A CA 1
ATOM 4559 C C . SER A 1 602 ? -11.116 -2.444 14.828 1.00 84.00 602 SER A C 1
ATOM 4561 O O . SER A 1 602 ? -9.956 -2.457 15.245 1.00 84.00 602 SER A O 1
ATOM 4563 N N . THR A 1 603 ? -11.429 -2.582 13.541 1.00 80.00 603 THR A N 1
ATOM 4564 C CA . THR A 1 603 ? -10.432 -2.531 12.466 1.00 80.00 603 THR A CA 1
ATOM 4565 C C . THR A 1 603 ? -10.253 -1.131 11.879 1.00 80.00 603 THR A C 1
ATOM 4567 O O . THR A 1 603 ? -9.490 -0.930 10.937 1.00 80.00 603 THR A O 1
ATOM 4570 N N . VAL A 1 604 ? -10.922 -0.136 12.469 1.00 75.81 604 VAL A N 1
ATOM 4571 C CA . VAL A 1 604 ? -10.866 1.274 12.073 1.00 75.81 604 VAL A CA 1
ATOM 4572 C C . VAL A 1 604 ? -10.380 2.128 13.253 1.00 75.81 604 VAL A C 1
ATOM 4574 O O . VAL A 1 604 ? -10.884 1.956 14.369 1.00 75.81 604 VAL A O 1
ATOM 4577 N N . PRO A 1 605 ? -9.440 3.071 13.051 1.00 71.62 605 PRO A N 1
ATOM 4578 C CA . PRO A 1 605 ? -9.048 4.016 14.092 1.00 71.62 605 PRO A CA 1
ATOM 4579 C C . PRO A 1 605 ? -10.237 4.815 14.637 1.00 71.62 605 PRO A C 1
ATOM 4581 O O . PRO A 1 605 ? -11.107 5.245 13.876 1.00 71.62 605 PRO A O 1
ATOM 4584 N N . ALA A 1 606 ? -10.247 5.073 15.949 1.00 70.81 606 ALA A N 1
ATOM 4585 C CA . ALA A 1 606 ? -11.373 5.717 16.630 1.00 70.81 606 ALA A CA 1
ATOM 4586 C C . ALA A 1 606 ? -11.789 7.049 15.974 1.00 70.81 606 ALA A C 1
ATOM 4588 O O . ALA A 1 606 ? -12.968 7.231 15.675 1.00 70.81 606 ALA A O 1
ATOM 4589 N N . TYR A 1 607 ? -10.818 7.911 15.640 1.00 69.50 607 TYR A N 1
ATOM 4590 C CA . TYR A 1 607 ? -11.047 9.221 15.008 1.00 69.50 607 TYR A CA 1
ATOM 4591 C C . TYR A 1 607 ? -11.654 9.157 13.600 1.00 69.50 607 TYR A C 1
ATOM 4593 O O . TYR A 1 607 ? -12.208 10.151 13.136 1.00 69.50 607 TYR A O 1
ATOM 4601 N N . LYS A 1 608 ? -11.567 8.006 12.918 1.00 69.75 608 LYS A N 1
ATOM 4602 C CA . LYS A 1 608 ? -12.247 7.773 11.636 1.00 69.75 608 LYS A CA 1
ATOM 4603 C C . LYS A 1 608 ? -13.652 7.224 11.822 1.00 69.75 608 LYS A C 1
ATOM 4605 O O . LYS A 1 608 ? -14.533 7.534 11.034 1.00 69.75 608 LYS A O 1
ATOM 4610 N N . SER A 1 609 ? -13.854 6.403 12.849 1.00 72.44 609 SER A N 1
ATOM 4611 C CA . SER A 1 609 ? -15.154 5.784 13.115 1.00 72.44 609 SER A CA 1
ATOM 4612 C C . SER A 1 609 ? -16.186 6.775 13.665 1.00 72.44 609 SER A C 1
ATOM 4614 O O . SER A 1 609 ? -17.366 6.651 13.353 1.00 72.44 609 SER A O 1
ATOM 4616 N N . ALA A 1 610 ? -15.757 7.752 14.474 1.00 77.81 610 ALA A N 1
ATOM 4617 C CA . ALA A 1 610 ? -16.644 8.672 15.180 1.00 77.81 610 ALA A CA 1
ATOM 4618 C C . ALA A 1 610 ? -15.908 9.939 15.640 1.00 77.81 610 ALA A C 1
ATOM 4620 O O . ALA A 1 610 ? -14.721 9.877 15.951 1.00 77.81 610 ALA A O 1
ATOM 4621 N N . SER A 1 611 ? -16.614 11.065 15.771 1.00 80.94 611 SER A N 1
ATOM 4622 C CA . SER A 1 611 ? -16.123 12.237 16.514 1.00 80.94 611 SER A CA 1
ATOM 4623 C C . SER A 1 611 ? -16.384 12.113 18.016 1.00 80.94 611 SER A C 1
ATOM 4625 O O . SER A 1 611 ? -15.552 12.530 18.818 1.00 80.94 611 SER A O 1
ATOM 4627 N N . LEU A 1 612 ? -17.522 11.524 18.395 1.00 86.44 612 LEU A N 1
ATOM 4628 C CA . LEU A 1 612 ? -17.913 11.270 19.780 1.00 86.44 612 LEU A CA 1
ATOM 4629 C C . LEU A 1 612 ? -18.543 9.880 19.890 1.00 86.44 612 LEU A C 1
ATOM 4631 O O . LEU A 1 612 ? -19.480 9.550 19.165 1.00 86.44 612 LEU A O 1
ATOM 4635 N N . TRP A 1 613 ? -18.065 9.104 20.853 1.00 88.31 613 TRP A N 1
ATOM 4636 C CA . TRP A 1 613 ? -18.768 7.944 21.382 1.00 88.31 613 TRP A CA 1
ATOM 4637 C C . TRP A 1 613 ? -19.364 8.305 22.736 1.00 88.31 613 TRP A C 1
ATOM 4639 O O . TRP A 1 613 ? -18.637 8.625 23.675 1.00 88.31 613 TRP A O 1
ATOM 4649 N N . TYR A 1 614 ? -20.688 8.243 22.835 1.00 91.25 614 TYR A N 1
ATOM 4650 C CA . TYR A 1 614 ? -21.389 8.333 24.106 1.00 91.25 614 TYR A CA 1
ATOM 4651 C C . TYR A 1 614 ? -21.787 6.934 24.554 1.00 91.25 614 TYR A C 1
ATOM 4653 O O . TYR A 1 614 ? -22.462 6.213 23.817 1.00 91.25 614 TYR A O 1
ATOM 4661 N N . ARG A 1 615 ? -21.386 6.551 25.764 1.00 90.25 615 ARG A N 1
ATOM 4662 C CA . ARG A 1 615 ? -21.810 5.306 26.404 1.00 90.25 615 ARG A CA 1
ATOM 4663 C C . ARG A 1 615 ? -22.408 5.623 27.757 1.00 90.25 615 ARG A C 1
ATOM 4665 O O . ARG A 1 615 ? -21.880 6.447 28.491 1.00 90.25 615 ARG A O 1
ATOM 4672 N N . MET A 1 616 ? -23.487 4.944 28.105 1.00 89.88 616 MET A N 1
ATOM 4673 C CA . MET A 1 616 ? -24.117 5.053 29.407 1.00 89.88 616 MET A CA 1
ATOM 4674 C C . MET A 1 616 ? -24.575 3.686 29.883 1.00 89.88 616 MET A C 1
ATOM 4676 O O . MET A 1 616 ? -25.149 2.909 29.122 1.00 89.88 616 MET A O 1
ATOM 4680 N N . GLN A 1 617 ? -24.357 3.419 31.163 1.00 87.25 617 GLN A N 1
ATOM 4681 C CA . GLN A 1 617 ? -24.892 2.260 31.862 1.00 87.25 617 GLN A CA 1
ATOM 4682 C C . GLN A 1 617 ? -25.616 2.744 33.110 1.00 87.25 617 GLN A C 1
ATOM 4684 O O . GLN A 1 617 ? -25.094 3.565 33.857 1.00 87.25 617 GLN A O 1
ATOM 4689 N N . ALA A 1 618 ? -26.822 2.246 33.330 1.00 83.56 618 ALA A N 1
ATOM 4690 C CA . ALA A 1 618 ? -27.708 2.649 34.405 1.00 83.56 618 ALA A CA 1
ATOM 4691 C C . ALA A 1 618 ? -28.106 1.428 35.231 1.00 83.56 618 ALA A C 1
ATOM 4693 O O . ALA A 1 618 ? -28.454 0.377 34.683 1.00 83.56 618 ALA A O 1
ATOM 4694 N N . PHE A 1 619 ? -28.107 1.594 36.550 1.00 79.94 619 PHE A N 1
ATOM 4695 C CA . PHE A 1 619 ? -28.464 0.549 37.497 1.00 79.94 619 PHE A CA 1
ATOM 4696 C C . PHE A 1 619 ? -29.518 1.072 38.457 1.00 79.94 619 PHE A C 1
ATOM 4698 O O . PHE A 1 619 ? -29.361 2.110 39.096 1.00 79.94 619 PHE A O 1
ATOM 4705 N N . ASP A 1 620 ? -30.622 0.350 38.554 1.00 74.31 620 ASP A N 1
ATOM 4706 C CA . ASP A 1 620 ? -31.653 0.658 39.536 1.00 74.31 620 ASP A CA 1
ATOM 4707 C C . ASP A 1 620 ? -31.195 0.283 40.951 1.00 74.31 620 ASP A C 1
ATOM 4709 O O . ASP A 1 620 ? -30.460 -0.704 41.128 1.00 74.31 620 ASP A O 1
ATOM 4713 N N . GLY A 1 621 ? -31.653 1.050 41.940 1.00 61.38 621 GLY A N 1
ATOM 4714 C CA . GLY A 1 621 ? -31.343 0.840 43.356 1.00 61.38 621 GLY A CA 1
ATOM 4715 C C . GLY A 1 621 ? -31.870 -0.497 43.880 1.00 61.38 621 GLY A C 1
ATOM 4716 O O . GLY A 1 621 ? -31.209 -1.141 44.689 1.00 61.38 621 GLY A O 1
ATOM 4717 N N . ASP A 1 622 ? -32.981 -0.981 43.319 1.00 64.69 622 ASP A N 1
ATOM 4718 C CA . ASP A 1 622 ? -33.670 -2.204 43.757 1.00 64.69 622 ASP A CA 1
ATOM 4719 C C . ASP A 1 622 ? -33.033 -3.510 43.225 1.00 64.69 622 ASP A C 1
ATOM 4721 O O . ASP A 1 622 ? -33.591 -4.599 43.359 1.00 64.69 622 ASP A O 1
ATOM 4725 N N . GLY A 1 623 ? -31.852 -3.442 42.596 1.00 56.94 623 GLY A N 1
ATOM 4726 C CA . GLY A 1 623 ? -31.026 -4.623 42.290 1.00 56.94 623 GLY A CA 1
ATOM 4727 C C . GLY A 1 623 ? -31.383 -5.407 41.020 1.00 56.94 623 GLY A C 1
ATOM 4728 O O . GLY A 1 623 ? -30.533 -6.110 40.480 1.00 56.94 623 GLY A O 1
ATOM 4729 N N . GLY A 1 624 ? -32.614 -5.292 40.514 1.00 66.75 624 GLY A N 1
ATOM 4730 C CA . GLY A 1 624 ? -33.118 -6.157 39.439 1.00 66.75 624 GLY A CA 1
ATOM 4731 C C . GLY A 1 624 ? -32.988 -5.612 38.015 1.00 66.75 624 GLY A C 1
ATOM 4732 O O . GLY A 1 624 ? -33.116 -6.376 37.063 1.00 66.75 624 GLY A O 1
ATOM 4733 N N . THR A 1 625 ? -32.776 -4.314 37.835 1.00 78.00 625 THR A N 1
ATOM 4734 C CA . THR A 1 625 ? -32.965 -3.628 36.545 1.00 78.00 625 THR A CA 1
ATOM 4735 C C . THR A 1 625 ? -31.693 -2.925 36.094 1.00 78.00 625 THR A C 1
ATOM 4737 O O . THR A 1 625 ? -30.979 -2.318 36.897 1.00 78.00 625 THR A O 1
ATOM 4740 N N . SER A 1 626 ? -31.391 -3.016 34.802 1.00 83.69 626 SER A N 1
ATOM 4741 C CA . SER A 1 626 ? -30.271 -2.309 34.185 1.00 83.69 626 SER A CA 1
ATOM 4742 C C . SER A 1 626 ? -30.664 -1.724 32.837 1.00 83.69 626 SER A C 1
ATOM 4744 O O . SER A 1 626 ? -31.546 -2.237 32.146 1.00 83.69 626 SER A O 1
ATOM 4746 N N . ALA A 1 627 ? -30.013 -0.630 32.471 1.00 87.38 627 ALA A N 1
ATOM 4747 C CA . ALA A 1 627 ? -30.121 -0.021 31.158 1.00 87.38 627 ALA A CA 1
ATOM 4748 C C . ALA A 1 627 ? -28.720 0.246 30.612 1.00 87.38 627 ALA A C 1
ATOM 4750 O O . ALA A 1 627 ? -27.811 0.587 31.361 1.00 87.38 627 ALA A O 1
ATOM 4751 N N . ALA A 1 628 ? -28.546 0.088 29.311 1.00 88.88 628 ALA A N 1
ATOM 4752 C CA . ALA A 1 628 ? -27.335 0.446 28.601 1.00 88.88 628 ALA A CA 1
ATOM 4753 C C . ALA A 1 628 ? -27.715 1.193 27.324 1.00 88.88 628 ALA A C 1
ATOM 4755 O O . ALA A 1 628 ? -28.691 0.858 26.651 1.00 88.88 628 ALA A O 1
ATOM 4756 N N . LEU A 1 629 ? -26.944 2.222 27.014 1.00 91.00 629 LEU A N 1
ATOM 4757 C CA . LEU A 1 629 ? -27.133 3.093 25.868 1.00 91.00 629 LEU A CA 1
ATOM 4758 C C . LEU A 1 629 ? -25.760 3.372 25.271 1.00 91.00 629 LEU A C 1
ATOM 4760 O O . LEU A 1 629 ? -24.839 3.756 25.990 1.00 91.00 629 LEU A O 1
ATOM 4764 N N . ALA A 1 630 ? -25.623 3.204 23.962 1.00 90.56 630 ALA A N 1
ATOM 4765 C CA . ALA A 1 630 ? -24.450 3.669 23.241 1.00 90.56 630 ALA A CA 1
ATOM 4766 C C . ALA A 1 630 ? -24.874 4.395 21.970 1.00 90.56 630 ALA A C 1
ATOM 4768 O O . ALA A 1 630 ? -25.737 3.912 21.236 1.00 90.56 630 ALA A O 1
ATOM 4769 N N . VAL A 1 631 ? -24.256 5.545 21.709 1.00 90.12 631 VAL A N 1
ATOM 4770 C CA . VAL A 1 631 ? -24.471 6.332 20.495 1.00 90.12 631 VAL A CA 1
ATOM 4771 C C . VAL A 1 631 ? -23.125 6.752 19.920 1.00 90.12 631 VAL A C 1
ATOM 4773 O O . VAL A 1 631 ? -22.286 7.340 20.603 1.00 90.12 631 VAL A O 1
ATOM 4776 N N . LEU A 1 632 ? -22.948 6.442 18.644 1.00 87.94 632 LEU A N 1
ATOM 4777 C CA . LEU A 1 632 ? -21.843 6.840 17.795 1.00 87.94 632 LEU A CA 1
ATOM 4778 C C . LEU A 1 632 ? -22.260 8.081 17.004 1.00 87.94 632 LEU A C 1
ATOM 4780 O O . LEU A 1 632 ? -23.226 8.045 16.235 1.00 87.94 632 LEU A O 1
ATOM 4784 N N . PHE A 1 633 ? -21.496 9.160 17.156 1.00 86.94 633 PHE A N 1
ATOM 4785 C CA . PHE A 1 633 ? -21.609 10.360 16.332 1.00 86.94 633 PHE A CA 1
ATOM 4786 C C . PHE A 1 633 ? -20.533 10.342 15.250 1.00 86.94 633 PHE A C 1
ATOM 4788 O O . PHE A 1 633 ? -19.346 10.307 15.586 1.00 86.94 633 PHE A O 1
ATOM 4795 N N . PRO A 1 634 ? -20.915 10.343 13.964 1.00 78.50 634 PRO A N 1
ATOM 4796 C CA . PRO A 1 634 ? -19.947 10.260 12.885 1.00 78.50 634 PRO A CA 1
ATOM 4797 C C . PRO A 1 634 ? -19.111 11.551 12.774 1.00 78.50 634 PRO A C 1
ATOM 4799 O O . PRO A 1 634 ? -19.556 12.605 13.231 1.00 78.50 634 PRO A O 1
ATOM 4802 N N . PRO A 1 635 ? -17.908 11.488 12.170 1.00 74.00 635 PRO A N 1
ATOM 4803 C CA . PRO A 1 635 ? -17.031 12.648 12.007 1.00 74.00 635 PRO A CA 1
ATOM 4804 C C . PRO A 1 635 ? -17.648 13.794 11.190 1.00 74.00 635 PRO A C 1
ATOM 4806 O O . PRO A 1 635 ? -18.572 13.596 10.398 1.00 74.00 635 PRO A O 1
ATOM 4809 N N . GLU A 1 636 ? -17.079 14.993 11.336 1.00 66.88 636 GLU A N 1
ATOM 4810 C CA . GLU A 1 636 ? -17.472 16.187 10.580 1.00 66.88 636 GLU A CA 1
ATOM 4811 C C . GLU A 1 636 ? -17.428 15.957 9.060 1.00 66.88 636 GLU A C 1
ATOM 4813 O O . GLU A 1 636 ? -16.483 15.381 8.524 1.00 66.88 636 GLU A O 1
ATOM 4818 N N . GLY A 1 637 ? -18.472 16.401 8.353 1.00 60.53 637 GLY A N 1
ATOM 4819 C CA . GLY A 1 637 ? -18.621 16.197 6.907 1.00 60.53 637 GLY A CA 1
ATOM 4820 C C . GLY A 1 637 ? -19.203 14.836 6.505 1.00 60.53 637 GLY A C 1
ATOM 4821 O O . GLY A 1 637 ? -19.507 14.636 5.326 1.00 60.53 637 GLY A O 1
ATOM 4822 N N . SER A 1 638 ? -19.422 13.921 7.457 1.00 64.06 638 SER A N 1
ATOM 4823 C CA . SER A 1 638 ? -20.163 12.687 7.200 1.00 64.06 638 SER A CA 1
ATOM 4824 C C . SER A 1 638 ? -21.629 12.978 6.872 1.00 64.06 638 SER A C 1
ATOM 4826 O O . SER A 1 638 ? -22.285 13.791 7.522 1.00 64.06 638 SER A O 1
ATOM 4828 N N . ARG A 1 639 ? -22.168 12.281 5.865 1.00 64.69 639 ARG A N 1
ATOM 4829 C CA . ARG A 1 639 ? -23.600 12.325 5.513 1.00 64.69 639 ARG A CA 1
ATOM 4830 C C . ARG A 1 639 ? -24.454 11.385 6.371 1.00 64.69 639 ARG A C 1
ATOM 4832 O O . ARG A 1 639 ? -25.662 11.302 6.162 1.00 64.69 639 ARG A O 1
ATOM 4839 N N . LEU A 1 640 ? -23.832 10.647 7.290 1.00 68.44 640 LEU A N 1
ATOM 4840 C CA . LEU A 1 640 ? -24.491 9.628 8.097 1.00 68.44 640 LEU A CA 1
ATOM 4841 C C . LEU A 1 640 ? -25.154 10.257 9.331 1.00 68.44 640 LEU A C 1
ATOM 4843 O O . LEU A 1 640 ? -24.552 11.122 9.970 1.00 68.44 640 LEU A O 1
ATOM 4847 N N . PRO A 1 641 ? -26.372 9.833 9.704 1.00 77.88 641 PRO A N 1
ATOM 4848 C CA . PRO A 1 641 ? -26.955 10.215 10.982 1.00 77.88 641 PRO A CA 1
ATOM 4849 C C . PRO A 1 641 ? -26.274 9.454 12.135 1.00 77.88 641 PRO A C 1
ATOM 4851 O O . PRO A 1 641 ? -25.762 8.352 11.910 1.00 77.88 641 PRO A O 1
ATOM 4854 N N . PRO A 1 642 ? -26.313 9.983 13.375 1.00 85.50 642 PRO A N 1
ATOM 4855 C CA . PRO A 1 642 ? -25.875 9.252 14.561 1.00 85.50 642 PRO A CA 1
ATOM 4856 C C . PRO A 1 642 ? -26.505 7.859 14.636 1.00 85.50 642 PRO A C 1
ATOM 4858 O O . PRO A 1 642 ? -27.686 7.682 14.334 1.00 85.50 642 PRO A O 1
ATOM 4861 N N . GLN A 1 643 ? -25.706 6.871 15.028 1.00 86.50 643 GLN A N 1
ATOM 4862 C CA . GLN A 1 643 ? -26.117 5.472 15.125 1.00 86.50 643 GLN A CA 1
ATOM 4863 C C . GLN A 1 643 ? -26.004 5.028 16.570 1.00 86.50 643 GLN A C 1
ATOM 4865 O O . GLN A 1 643 ? -24.981 5.254 17.208 1.00 86.50 643 GLN A O 1
ATOM 4870 N N . GLY A 1 644 ? -27.018 4.362 17.098 1.00 89.00 644 GLY A N 1
ATOM 4871 C CA . GLY A 1 644 ? -26.976 3.931 18.483 1.00 89.00 644 GLY A CA 1
ATOM 4872 C C . GLY A 1 644 ? -27.928 2.799 18.777 1.00 89.00 644 GLY A C 1
ATOM 4873 O O . GLY A 1 644 ? -28.710 2.369 17.932 1.00 89.00 644 GLY A O 1
ATOM 4874 N N . TRP A 1 645 ? -27.840 2.318 20.003 1.00 91.50 645 TRP A N 1
ATOM 4875 C CA . TRP A 1 645 ? -28.750 1.327 20.535 1.00 91.50 645 TRP A CA 1
ATOM 4876 C C . TRP A 1 645 ? -29.054 1.627 21.995 1.00 91.50 645 TRP A C 1
ATOM 4878 O O . TRP A 1 645 ? -28.227 2.170 22.729 1.00 91.50 645 TRP A O 1
ATOM 4888 N N . LEU A 1 646 ? -30.263 1.262 22.403 1.00 91.31 646 LEU A N 1
ATOM 4889 C CA . LEU A 1 646 ? -30.721 1.298 23.780 1.00 91.31 646 LEU A CA 1
ATOM 4890 C C . LEU A 1 646 ? -31.199 -0.096 24.154 1.00 91.31 646 LEU A C 1
ATOM 4892 O O . LEU A 1 646 ? -31.939 -0.744 23.411 1.00 91.31 646 LEU A O 1
ATOM 4896 N N . TYR A 1 647 ? -30.768 -0.543 25.322 1.00 89.12 647 TYR A N 1
ATOM 4897 C CA . TYR A 1 647 ? -31.048 -1.866 25.836 1.00 89.12 647 TYR A CA 1
ATOM 4898 C C . TYR A 1 647 ? -31.439 -1.771 27.308 1.00 89.12 647 TYR A C 1
ATOM 4900 O O . TYR A 1 647 ? -30.722 -1.166 28.103 1.00 89.12 647 TYR A O 1
ATOM 4908 N N . THR A 1 648 ? -32.554 -2.383 27.697 1.00 88.50 648 THR A N 1
ATOM 4909 C CA . THR A 1 648 ? -32.968 -2.501 29.099 1.00 88.50 648 THR A CA 1
ATOM 4910 C C . THR A 1 648 ? -33.165 -3.959 29.481 1.00 88.50 648 THR A C 1
ATOM 4912 O O . THR A 1 648 ? -33.565 -4.800 28.674 1.00 88.50 648 THR A O 1
ATOM 4915 N N . SER A 1 649 ? -32.869 -4.273 30.737 1.00 84.62 649 SER A N 1
ATOM 4916 C CA . SER A 1 649 ? -33.010 -5.601 31.320 1.00 84.62 649 SER A CA 1
ATOM 4917 C C . SER A 1 649 ? -33.703 -5.518 32.673 1.00 84.62 649 SER A C 1
ATOM 4919 O O . SER A 1 649 ? -33.490 -4.575 33.440 1.00 84.62 649 SER A O 1
ATOM 4921 N N . ARG A 1 650 ? -34.518 -6.530 32.973 1.00 83.69 650 ARG A N 1
ATOM 4922 C CA . ARG A 1 650 ? -35.175 -6.744 34.263 1.00 83.69 650 ARG A CA 1
ATOM 4923 C C . ARG A 1 650 ? -34.986 -8.202 34.678 1.00 83.69 650 ARG A C 1
ATOM 4925 O O . ARG A 1 650 ? -35.314 -9.115 33.926 1.00 83.69 650 ARG A O 1
ATOM 4932 N N . ALA A 1 651 ? -34.462 -8.418 35.880 1.00 75.94 651 ALA A N 1
ATOM 4933 C CA . ALA A 1 651 ? -34.137 -9.724 36.449 1.00 75.94 651 ALA A CA 1
ATOM 4934 C C . ALA A 1 651 ? -33.309 -10.610 35.493 1.00 75.94 651 ALA A C 1
ATOM 4936 O O . ALA A 1 651 ? -33.588 -11.796 35.320 1.00 75.94 651 ALA A O 1
ATOM 4937 N N . GLY A 1 652 ? -32.326 -10.009 34.813 1.00 69.25 652 GLY A N 1
ATOM 4938 C CA . GLY A 1 652 ? -31.445 -10.706 33.869 1.00 69.25 652 GLY A CA 1
ATOM 4939 C C . GLY A 1 652 ? -32.072 -11.037 32.508 1.00 69.25 652 GLY A C 1
ATOM 4940 O O . GLY A 1 652 ? -31.417 -11.678 31.687 1.00 69.25 652 GLY A O 1
ATOM 4941 N N . LYS A 1 653 ? -33.312 -10.605 32.240 1.00 76.31 653 LYS A N 1
ATOM 4942 C CA . LYS A 1 653 ? -33.991 -10.772 30.947 1.00 76.31 653 LYS A CA 1
ATOM 4943 C C . LYS A 1 653 ? -34.131 -9.436 30.229 1.00 76.31 653 LYS A C 1
ATOM 4945 O O . LYS A 1 653 ? -34.477 -8.436 30.853 1.00 76.31 653 LYS A O 1
ATOM 4950 N N . THR A 1 654 ? -33.913 -9.439 28.916 1.00 82.88 654 THR A N 1
ATOM 4951 C CA . THR A 1 654 ? -34.164 -8.286 28.041 1.00 82.88 654 THR A CA 1
ATOM 4952 C C . THR A 1 654 ? -35.610 -7.822 28.180 1.00 82.88 654 THR A C 1
ATOM 4954 O O . THR A 1 654 ? -36.528 -8.636 28.093 1.00 82.88 654 THR A O 1
ATOM 4957 N N . GLU A 1 655 ? -35.804 -6.528 28.407 1.00 86.69 655 GLU A N 1
ATOM 4958 C CA . GLU A 1 655 ? -37.125 -5.911 28.518 1.00 86.69 655 GLU A CA 1
ATOM 4959 C C . GLU A 1 655 ? -37.435 -5.042 27.301 1.00 86.69 655 GLU A C 1
ATOM 4961 O O . GLU A 1 655 ? -38.495 -5.213 26.719 1.00 86.69 655 GLU A O 1
ATOM 4966 N N . VAL A 1 656 ? -36.523 -4.147 26.908 1.00 88.38 656 VAL A N 1
ATOM 4967 C CA . VAL A 1 656 ? -36.640 -3.343 25.685 1.00 88.38 656 VAL A CA 1
ATOM 4968 C C . VAL A 1 656 ? -35.306 -3.339 24.953 1.00 88.38 656 VAL A C 1
ATOM 4970 O O . VAL A 1 656 ? -34.242 -3.221 25.563 1.00 88.38 656 VAL A O 1
ATOM 4973 N N . ARG A 1 657 ? -35.369 -3.419 23.626 1.00 90.06 657 ARG A N 1
ATOM 4974 C CA . ARG A 1 657 ? -34.229 -3.220 22.731 1.00 90.06 657 ARG A CA 1
ATOM 4975 C C . ARG A 1 657 ? -34.620 -2.300 21.587 1.00 90.06 657 ARG A C 1
ATOM 4977 O O . ARG A 1 657 ? -35.713 -2.421 21.034 1.00 90.06 657 ARG A O 1
ATOM 4984 N N . SER A 1 658 ? -33.728 -1.388 21.234 1.00 90.62 658 SER A N 1
ATOM 4985 C CA . SER A 1 658 ? -33.956 -0.412 20.178 1.00 90.62 658 SER A CA 1
ATOM 4986 C C . SER A 1 658 ? -32.650 -0.036 19.497 1.00 90.62 658 SER A C 1
ATOM 4988 O O . SER A 1 658 ? -31.626 0.100 20.161 1.00 90.62 658 SER A O 1
ATOM 4990 N N . THR A 1 659 ? -32.708 0.169 18.184 1.00 90.12 659 THR A N 1
ATOM 4991 C CA . THR A 1 659 ? -31.670 0.855 17.398 1.00 90.12 659 THR A CA 1
ATOM 4992 C C . THR A 1 659 ? -32.167 2.187 16.823 1.00 90.12 659 THR A C 1
ATOM 4994 O O . THR A 1 659 ? -31.396 2.919 16.214 1.00 90.12 659 THR A O 1
ATOM 4997 N N . ASP A 1 660 ? -33.447 2.523 17.024 1.00 90.50 660 ASP A N 1
ATOM 4998 C CA . ASP A 1 660 ? -34.024 3.834 16.702 1.00 90.50 660 ASP A CA 1
ATOM 4999 C C . ASP A 1 660 ? -33.928 4.714 17.947 1.00 90.50 660 ASP A C 1
ATOM 5001 O O . ASP A 1 660 ? -34.887 4.855 18.710 1.00 90.50 660 ASP A O 1
ATOM 5005 N N . VAL A 1 661 ? -32.717 5.218 18.193 1.00 91.00 661 VAL A N 1
ATOM 5006 C CA . VAL A 1 661 ? -32.387 6.041 19.355 1.00 91.00 661 VAL A CA 1
ATOM 5007 C C . VAL A 1 661 ? -32.078 7.458 18.906 1.00 91.00 661 VAL A C 1
ATOM 5009 O O . VAL A 1 661 ? -31.176 7.693 18.104 1.00 91.00 661 VAL A O 1
ATOM 5012 N N . LYS A 1 662 ? -32.794 8.417 19.482 1.00 91.69 662 LYS A N 1
ATOM 5013 C CA . LYS A 1 662 ? -32.506 9.844 19.366 1.00 91.69 662 LYS A CA 1
ATOM 5014 C C . LYS A 1 662 ? -31.990 10.339 20.698 1.00 91.69 662 LYS A C 1
ATOM 5016 O O . LYS A 1 662 ? -32.548 10.007 21.737 1.00 91.69 662 LYS A O 1
ATOM 5021 N N . ILE A 1 663 ? -30.934 11.130 20.665 1.00 91.88 663 ILE A N 1
ATOM 5022 C CA . ILE A 1 663 ? -30.283 11.666 21.852 1.00 91.88 663 ILE A CA 1
ATOM 5023 C C . ILE A 1 663 ? -30.087 13.162 21.661 1.00 91.88 663 ILE A C 1
ATOM 5025 O O . ILE A 1 663 ? -29.848 13.614 20.540 1.00 91.88 663 ILE A O 1
ATOM 5029 N N . ALA A 1 664 ? -30.179 13.907 22.749 1.00 90.50 664 ALA A N 1
ATOM 5030 C CA . ALA A 1 664 ? -29.800 15.300 22.789 1.00 90.50 664 ALA A CA 1
ATOM 5031 C C . ALA A 1 664 ? -29.103 15.641 24.107 1.00 90.50 664 ALA A C 1
ATOM 5033 O O . ALA A 1 664 ? -29.234 14.948 25.123 1.00 90.50 664 ALA A O 1
ATOM 5034 N N . PHE A 1 665 ? -28.305 16.696 24.028 1.00 91.19 665 PHE A N 1
ATOM 5035 C CA . PHE A 1 665 ? -27.347 17.110 25.033 1.00 91.19 665 PHE A CA 1
ATOM 5036 C C . PHE A 1 665 ? -27.645 18.534 25.492 1.00 91.19 665 PHE A C 1
ATOM 5038 O O . PHE A 1 665 ? -27.894 19.424 24.680 1.00 91.19 665 PHE A O 1
ATOM 5045 N N . GLU A 1 666 ? -27.595 18.738 26.802 1.00 89.75 666 GLU A N 1
ATOM 5046 C CA . GLU A 1 666 ? -27.899 19.996 27.476 1.00 89.75 666 GLU A CA 1
ATOM 5047 C C . GLU A 1 666 ? -26.850 20.289 28.560 1.00 89.75 666 GLU A C 1
ATOM 5049 O O . GLU A 1 666 ? -26.084 19.409 28.970 1.00 89.75 666 GLU A O 1
ATOM 5054 N N . ASP A 1 667 ? -26.847 21.536 29.042 1.00 88.19 667 ASP A N 1
ATOM 5055 C CA . ASP A 1 667 ? -26.037 22.007 30.169 1.00 88.19 667 ASP A CA 1
ATOM 5056 C C . ASP A 1 667 ? -24.551 21.646 30.024 1.00 88.19 667 ASP A C 1
ATOM 5058 O O . ASP A 1 667 ? -24.019 20.795 30.726 1.00 88.19 667 ASP A O 1
ATOM 5062 N N . PHE A 1 668 ? -23.858 22.272 29.077 1.00 88.56 668 PHE A N 1
ATOM 5063 C CA . PHE A 1 668 ? -22.454 21.968 28.806 1.00 88.56 668 PHE A CA 1
ATOM 5064 C C . PHE A 1 668 ? -21.532 22.532 29.886 1.00 88.56 668 PHE A C 1
ATOM 5066 O O . PHE A 1 668 ? -21.619 23.707 30.251 1.00 88.56 668 PHE A O 1
ATOM 5073 N N . ARG A 1 669 ? -20.599 21.703 30.356 1.00 86.38 669 ARG A N 1
ATOM 5074 C CA . ARG A 1 669 ? -19.496 22.131 31.212 1.00 86.38 669 ARG A CA 1
ATOM 5075 C C . ARG A 1 669 ? -18.198 22.076 30.431 1.00 86.38 669 ARG A C 1
ATOM 5077 O O . ARG A 1 669 ? -17.874 21.072 29.805 1.00 86.38 669 ARG A O 1
ATOM 5084 N N . HIS A 1 670 ? -17.448 23.159 30.520 1.00 84.25 670 HIS A N 1
ATOM 5085 C CA . HIS A 1 670 ? -16.130 23.247 29.931 1.00 84.25 670 HIS A CA 1
ATOM 5086 C C . HIS A 1 670 ? -15.122 22.482 30.797 1.00 84.25 670 HIS A C 1
ATOM 5088 O O . HIS A 1 670 ? -14.916 22.838 31.962 1.00 84.25 670 HIS A O 1
ATOM 5094 N N . GLU A 1 671 ? -14.526 21.418 30.257 1.00 78.88 671 GLU A N 1
ATOM 5095 C CA . GLU A 1 671 ? -13.562 20.582 30.979 1.00 78.88 671 GLU A CA 1
ATOM 5096 C C . GLU A 1 671 ? -12.170 20.667 30.325 1.00 78.88 671 GLU A C 1
ATOM 5098 O O . GLU A 1 671 ? -12.008 20.316 29.152 1.00 78.88 671 GLU A O 1
ATOM 5103 N N . PRO A 1 672 ? -11.126 21.084 31.065 1.00 64.25 672 PRO A N 1
ATOM 5104 C CA . PRO A 1 672 ? -9.778 21.205 30.517 1.00 64.25 672 PRO A CA 1
ATOM 5105 C C . PRO A 1 672 ? -9.136 19.826 30.275 1.00 64.25 672 PRO A C 1
ATOM 5107 O O . PRO A 1 672 ? -9.177 18.952 31.153 1.00 64.25 672 PRO A O 1
ATOM 5110 N N . GLY A 1 673 ? -8.472 19.642 29.127 1.00 52.69 673 GLY A N 1
ATOM 5111 C CA . GLY A 1 673 ? -7.747 18.406 28.802 1.00 52.69 673 GLY A CA 1
ATOM 5112 C C . GLY A 1 673 ? -6.857 18.500 27.556 1.00 52.69 673 GLY A C 1
ATOM 5113 O O . GLY A 1 673 ? -7.352 18.540 26.444 1.00 52.69 673 GLY A O 1
ATOM 5114 N N . GLY A 1 674 ? -5.531 18.484 27.721 1.00 52.34 674 GLY A N 1
ATOM 5115 C CA . GLY A 1 674 ? -4.588 18.451 26.591 1.00 52.34 674 GLY A CA 1
ATOM 5116 C C . GLY A 1 674 ? -4.567 19.725 25.725 1.00 52.34 674 GLY A C 1
ATOM 5117 O O . GLY A 1 674 ? -4.808 20.824 26.216 1.00 52.34 674 GLY A O 1
ATOM 5118 N N . HIS A 1 675 ? -4.226 19.583 24.435 1.00 48.78 675 HIS A N 1
ATOM 5119 C CA . HIS A 1 675 ? -4.116 20.694 23.469 1.00 48.78 675 HIS A CA 1
ATOM 5120 C C . HIS A 1 675 ? -5.470 21.310 23.042 1.00 48.78 675 HIS A C 1
ATOM 5122 O O . HIS A 1 675 ? -5.457 22.391 22.455 1.00 48.78 675 HIS A O 1
ATOM 5128 N N . PHE A 1 676 ? -6.613 20.664 23.324 1.00 55.25 676 PHE A N 1
ATOM 5129 C CA . PHE A 1 676 ? -7.957 21.128 22.949 1.00 55.25 676 PHE A CA 1
ATOM 5130 C C . PHE A 1 676 ? -8.940 21.014 24.117 1.00 55.25 676 PHE A C 1
ATOM 5132 O O . PHE A 1 676 ? -8.995 19.999 24.795 1.00 55.25 676 PHE A O 1
ATOM 5139 N N . GLU A 1 677 ? -9.763 22.036 24.324 1.00 68.38 677 GLU A N 1
ATOM 5140 C CA . GLU A 1 677 ? -10.797 22.034 25.360 1.00 68.38 677 GLU A CA 1
ATOM 5141 C C . GLU A 1 677 ? -12.122 21.460 24.818 1.00 68.38 677 GLU A C 1
ATOM 5143 O O . GLU A 1 677 ? -12.527 21.771 23.689 1.00 68.38 677 GLU A O 1
ATOM 5148 N N . TYR A 1 678 ? -12.804 20.633 25.623 1.00 76.94 678 TYR A N 1
ATOM 5149 C CA . TYR A 1 678 ? -14.071 19.992 25.257 1.00 76.94 678 TYR A CA 1
ATOM 5150 C C . TYR A 1 678 ? -15.220 20.465 26.147 1.00 76.94 678 TYR A C 1
ATOM 5152 O O . TYR A 1 678 ? -15.119 20.497 27.375 1.00 76.94 678 TYR A O 1
ATOM 5160 N N . ASP A 1 679 ? -16.342 20.780 25.503 1.00 83.44 679 ASP A N 1
ATOM 5161 C CA . ASP A 1 679 ? -17.604 21.067 26.173 1.00 83.44 679 ASP A CA 1
ATOM 5162 C C . ASP A 1 679 ? -18.350 19.745 26.378 1.00 83.44 679 ASP A C 1
ATOM 5164 O O . ASP A 1 679 ? -18.831 19.126 25.420 1.00 83.44 679 ASP A O 1
ATOM 5168 N N . VAL A 1 680 ? -18.405 19.289 27.630 1.00 87.50 680 VAL A N 1
ATOM 5169 C CA . VAL A 1 680 ? -18.990 17.997 27.994 1.00 87.50 680 VAL A CA 1
ATOM 5170 C C . VAL A 1 680 ? -20.417 18.199 28.515 1.00 87.50 680 VAL A C 1
ATOM 5172 O O . VAL A 1 680 ? -20.604 18.924 29.500 1.00 87.50 680 VAL A O 1
ATOM 5175 N N . PRO A 1 681 ? -21.436 17.574 27.893 1.00 89.94 681 PRO A N 1
ATOM 5176 C CA . PRO A 1 681 ? -22.821 17.658 28.353 1.00 89.94 681 PRO A CA 1
ATOM 5177 C C . PRO A 1 681 ? -22.971 17.198 29.803 1.00 89.94 681 PRO A C 1
ATOM 5179 O O . PRO A 1 681 ? -22.489 16.123 30.162 1.00 89.94 681 PRO A O 1
ATOM 5182 N N . GLN A 1 682 ? -23.663 17.983 30.628 1.00 92.31 682 GLN A N 1
ATOM 5183 C CA . GLN A 1 682 ? -24.017 17.585 31.994 1.00 92.31 682 GLN A CA 1
ATOM 5184 C C . GLN A 1 682 ? -25.429 17.014 32.075 1.00 92.31 682 GLN A C 1
ATOM 5186 O O . GLN A 1 682 ? -25.723 16.286 33.019 1.00 92.31 682 GLN A O 1
ATOM 5191 N N . ARG A 1 683 ? -26.294 17.282 31.090 1.00 92.69 683 ARG A N 1
ATOM 5192 C CA . ARG A 1 683 ? -27.580 16.599 30.962 1.00 92.69 683 ARG A CA 1
ATOM 5193 C C . ARG A 1 683 ? -27.685 15.906 29.612 1.00 92.69 683 ARG A C 1
ATOM 5195 O O . ARG A 1 683 ? -27.393 16.474 28.562 1.00 92.69 683 ARG A O 1
ATOM 5202 N N . VAL A 1 684 ? -28.123 14.654 29.654 1.00 93.38 684 VAL A N 1
ATOM 5203 C CA . VAL A 1 684 ? -28.372 13.828 28.477 1.00 93.38 684 VAL A CA 1
ATOM 5204 C C . VAL A 1 684 ? -29.811 13.360 28.503 1.00 93.38 684 VAL A C 1
ATOM 5206 O O . VAL A 1 684 ? -30.269 12.809 29.502 1.00 93.38 684 VAL A O 1
ATOM 5209 N N . ALA A 1 685 ? -30.519 13.531 27.395 1.00 93.25 685 ALA A N 1
ATOM 5210 C CA . ALA A 1 685 ? -31.847 12.975 27.220 1.00 93.25 685 ALA A CA 1
ATOM 5211 C C . ALA A 1 685 ? -31.883 12.122 25.950 1.00 93.25 685 ALA A C 1
ATOM 5213 O O . ALA A 1 685 ? -31.402 12.527 24.895 1.00 93.25 685 ALA A O 1
ATOM 5214 N N . ALA A 1 686 ? -32.441 10.920 26.052 1.00 93.38 686 ALA A N 1
ATOM 5215 C CA . ALA A 1 686 ? -32.557 9.978 24.953 1.00 93.38 686 ALA A CA 1
ATOM 5216 C C . ALA A 1 686 ? -33.986 9.442 24.847 1.00 93.38 686 ALA A C 1
ATOM 5218 O O . ALA A 1 686 ? -34.625 9.135 25.852 1.00 93.38 686 ALA A O 1
ATOM 5219 N N . VAL A 1 687 ? -34.480 9.310 23.620 1.00 93.75 687 VAL A N 1
ATOM 5220 C CA . VAL A 1 687 ? -35.768 8.698 23.294 1.00 93.75 687 VAL A CA 1
ATOM 5221 C C . VAL A 1 687 ? -35.517 7.561 22.319 1.00 93.75 687 VAL A C 1
ATOM 5223 O O . VAL A 1 687 ? -34.862 7.754 21.298 1.00 93.75 687 VAL A O 1
ATOM 5226 N N . ALA A 1 688 ? -36.042 6.381 22.627 1.00 93.25 688 ALA A N 1
ATOM 5227 C CA . ALA A 1 688 ? -35.881 5.192 21.807 1.00 93.25 688 ALA A CA 1
ATOM 5228 C C . ALA A 1 688 ? -37.223 4.503 21.546 1.00 93.25 688 ALA A C 1
ATOM 5230 O O . ALA A 1 688 ? -38.089 4.472 22.424 1.00 93.25 688 ALA A O 1
ATOM 5231 N N . ARG A 1 689 ? -37.383 3.922 20.353 1.00 92.50 689 ARG A N 1
ATOM 5232 C CA . ARG A 1 689 ? -38.544 3.084 20.008 1.00 92.50 689 ARG A CA 1
ATOM 5233 C C . ARG A 1 689 ? -38.182 1.606 20.045 1.00 92.50 689 ARG A C 1
ATOM 5235 O O . ARG A 1 689 ? -37.319 1.162 19.288 1.00 92.50 689 ARG A O 1
ATOM 5242 N N . GLY A 1 690 ? -38.810 0.861 20.943 1.00 89.38 690 GLY A N 1
ATOM 5243 C CA . GLY A 1 690 ? -38.637 -0.577 21.087 1.00 89.38 690 GLY A CA 1
ATOM 5244 C C . GLY A 1 690 ? -39.180 -1.357 19.890 1.00 89.38 690 GLY A C 1
ATOM 5245 O O . GLY A 1 690 ? -40.042 -0.882 19.149 1.00 89.38 690 GLY A O 1
ATOM 5246 N N . VAL A 1 691 ? -38.651 -2.565 19.694 1.00 87.50 691 VAL A N 1
ATOM 5247 C CA . VAL A 1 691 ? -39.081 -3.488 18.627 1.00 87.50 691 VAL A CA 1
ATOM 5248 C C . VAL A 1 691 ? -40.545 -3.911 18.734 1.00 87.50 691 VAL A C 1
ATOM 5250 O O . VAL A 1 691 ? -41.159 -4.156 17.698 1.00 87.50 691 VAL A O 1
ATOM 5253 N N . ASP A 1 692 ? -41.110 -3.945 19.942 1.00 86.62 692 ASP A N 1
ATOM 5254 C CA . ASP A 1 692 ? -42.496 -4.357 20.185 1.00 86.62 692 ASP A CA 1
ATOM 5255 C C . ASP A 1 692 ? -43.435 -3.137 20.319 1.00 86.62 692 ASP A C 1
ATOM 5257 O O . ASP A 1 692 ? -44.580 -3.248 20.762 1.00 86.62 692 ASP A O 1
ATOM 5261 N N . GLY A 1 693 ? -42.971 -1.952 19.895 1.00 86.56 693 GLY A N 1
ATOM 5262 C CA . GLY A 1 693 ? -43.741 -0.707 19.894 1.00 86.56 693 GLY A CA 1
ATOM 5263 C C . GLY A 1 693 ? -43.639 0.108 21.185 1.00 86.56 693 GLY A C 1
ATOM 5264 O O . GLY A 1 693 ? -44.410 1.052 21.368 1.00 86.56 693 GLY A O 1
ATOM 5265 N N . GLU A 1 694 ? -42.706 -0.221 22.082 1.00 93.06 694 GLU A N 1
ATOM 5266 C CA . GLU A 1 694 ? -42.470 0.551 23.301 1.00 93.06 694 GLU A CA 1
ATOM 5267 C C . GLU A 1 694 ? -41.838 1.912 23.006 1.00 93.06 694 GLU A C 1
ATOM 5269 O O . GLU A 1 694 ? -41.022 2.059 22.098 1.00 93.06 694 GLU A O 1
ATOM 5274 N N . THR A 1 695 ? -42.141 2.914 23.827 1.00 93.12 695 THR A N 1
ATOM 5275 C CA . THR A 1 695 ? -41.400 4.181 23.834 1.00 93.12 695 THR A CA 1
ATOM 5276 C C . THR A 1 695 ? -40.606 4.287 25.126 1.00 93.12 695 THR A C 1
ATOM 5278 O O . THR A 1 695 ? -41.163 4.216 26.220 1.00 93.12 695 THR A O 1
ATOM 5281 N N . VAL A 1 696 ? -39.292 4.453 25.008 1.00 93.00 696 VAL A N 1
ATOM 5282 C CA . VAL A 1 696 ? -38.387 4.606 26.148 1.00 93.00 696 VAL A CA 1
ATOM 5283 C C . VAL A 1 696 ? -37.847 6.021 26.164 1.00 93.00 696 VAL A C 1
ATOM 5285 O O . VAL A 1 696 ? -37.273 6.470 25.180 1.00 93.00 696 VAL A O 1
ATOM 5288 N N . THR A 1 697 ? -38.006 6.713 27.285 1.00 93.38 697 THR A N 1
ATOM 5289 C CA . THR A 1 697 ? -37.369 8.006 27.542 1.00 93.38 697 THR A CA 1
ATOM 5290 C C . THR A 1 697 ? -36.381 7.845 28.683 1.00 93.38 697 THR A C 1
ATOM 5292 O O . THR A 1 697 ? -36.748 7.389 29.764 1.00 93.38 697 THR A O 1
ATOM 5295 N N . LEU A 1 698 ? -35.132 8.213 28.442 1.00 93.56 698 LEU A N 1
ATOM 5296 C CA . LEU A 1 698 ? -34.048 8.185 29.407 1.00 93.56 698 LEU A CA 1
ATOM 5297 C C . LEU A 1 698 ? -33.536 9.610 29.608 1.00 93.56 698 LEU A C 1
ATOM 5299 O O . LEU A 1 698 ? -33.333 10.340 28.641 1.00 93.56 698 LEU A O 1
ATOM 5303 N N . ARG A 1 699 ? -33.304 9.995 30.859 1.00 93.88 699 ARG A N 1
ATOM 5304 C CA . ARG A 1 699 ? -32.619 11.233 31.236 1.00 93.88 699 ARG A CA 1
ATOM 5305 C C . ARG A 1 699 ? -31.479 10.905 32.181 1.00 93.88 699 ARG A C 1
ATOM 5307 O O . ARG A 1 699 ? -31.646 10.057 33.051 1.00 93.88 699 ARG A O 1
ATOM 5314 N N . ALA A 1 700 ? -30.339 11.555 32.004 1.00 92.88 700 ALA A N 1
ATOM 5315 C CA . ALA A 1 700 ? -29.180 11.433 32.870 1.00 92.88 700 ALA A CA 1
ATOM 5316 C C . ALA A 1 700 ? -28.638 12.823 33.203 1.00 92.88 700 ALA A C 1
ATOM 5318 O O . ALA A 1 700 ? -28.320 13.589 32.296 1.00 92.88 700 ALA A O 1
ATOM 5319 N N . ASP A 1 701 ? -28.521 13.119 34.494 1.00 93.62 701 ASP A N 1
ATOM 5320 C CA . ASP A 1 701 ? -27.971 14.362 35.028 1.00 93.62 701 ASP A CA 1
ATOM 5321 C C . ASP A 1 701 ? -26.657 14.067 35.758 1.00 93.62 701 ASP A C 1
ATOM 5323 O O . ASP A 1 701 ? -26.621 13.304 36.735 1.00 93.62 701 ASP A O 1
ATOM 5327 N N . ALA A 1 702 ? -25.575 14.684 35.294 1.00 91.25 702 ALA A N 1
ATOM 5328 C CA . ALA A 1 702 ? -24.244 14.542 35.855 1.00 91.25 702 ALA A CA 1
ATOM 5329 C C . ALA A 1 702 ? -24.198 15.048 37.299 1.00 91.25 702 ALA A C 1
ATOM 5331 O O . ALA A 1 702 ? -24.632 16.153 37.624 1.00 91.25 702 ALA A O 1
ATOM 5332 N N . ARG A 1 703 ? -23.640 14.222 38.186 1.00 87.62 703 ARG A N 1
ATOM 5333 C CA . ARG A 1 703 ? -23.385 14.574 39.589 1.00 87.62 703 ARG A CA 1
ATOM 5334 C C . ARG A 1 703 ? -21.919 14.858 39.841 1.00 87.62 703 ARG A C 1
ATOM 5336 O O . ARG A 1 703 ? -21.586 15.814 40.538 1.00 87.62 703 ARG A O 1
ATOM 5343 N N . LYS A 1 704 ? -21.047 13.989 39.332 1.00 84.75 704 LYS A N 1
ATOM 5344 C CA . LYS A 1 704 ? -19.626 14.000 39.669 1.00 84.75 704 LYS A CA 1
ATOM 5345 C C . LYS A 1 704 ? -18.796 13.490 38.501 1.00 84.75 704 LYS A C 1
ATOM 5347 O O . LYS A 1 704 ? -19.043 12.398 37.999 1.00 84.75 704 LYS A O 1
ATOM 5352 N N . LEU A 1 705 ? -17.781 14.259 38.111 1.00 84.75 705 LEU A N 1
ATOM 5353 C CA . LEU A 1 705 ? -16.724 13.772 37.228 1.00 84.75 705 LEU A CA 1
ATOM 5354 C C . LEU A 1 705 ? -15.892 12.757 38.016 1.00 84.75 705 LEU A C 1
ATOM 5356 O O . LEU A 1 705 ? -15.267 13.109 39.017 1.00 84.75 705 LEU A O 1
ATOM 5360 N N . LEU A 1 706 ? -15.919 11.500 37.590 1.00 78.19 706 LEU A N 1
ATOM 5361 C CA . LEU A 1 706 ? -15.150 10.435 38.228 1.00 78.19 706 LEU A CA 1
ATOM 5362 C C . LEU A 1 706 ? -13.728 10.388 37.683 1.00 78.19 706 LEU A C 1
ATOM 5364 O O . LEU A 1 706 ? -12.782 10.155 38.435 1.00 78.19 706 LEU A O 1
ATOM 5368 N N . TYR A 1 707 ? -13.583 10.575 36.370 1.00 76.69 707 TYR A N 1
ATOM 5369 C CA . TYR A 1 707 ? -12.333 10.274 35.694 1.00 76.69 707 TYR A CA 1
ATOM 5370 C C . TYR A 1 707 ? -12.214 10.974 34.333 1.00 76.69 707 TYR A C 1
ATOM 5372 O O . TYR A 1 707 ? -13.205 11.117 33.616 1.00 76.69 707 TYR A O 1
ATOM 5380 N N . ARG A 1 708 ? -10.991 11.388 33.977 1.00 82.75 708 ARG A N 1
ATOM 5381 C CA . ARG A 1 708 ? -10.632 11.929 32.658 1.00 82.75 708 ARG A CA 1
ATOM 5382 C C . ARG A 1 708 ? -9.389 11.223 32.121 1.00 82.75 708 ARG A C 1
ATOM 5384 O O . ARG A 1 708 ? -8.479 10.939 32.898 1.00 82.75 708 ARG A O 1
ATOM 5391 N N . GLN A 1 709 ? -9.334 11.002 30.814 1.00 77.81 709 GLN A N 1
ATOM 5392 C CA . GLN A 1 709 ? -8.241 10.294 30.149 1.00 77.81 709 GLN A CA 1
ATOM 5393 C C . GLN A 1 709 ? -7.840 11.000 28.858 1.00 77.81 709 GLN A C 1
ATOM 5395 O O . GLN A 1 709 ? -8.699 11.228 28.008 1.00 77.81 709 GLN A O 1
ATOM 5400 N N . ASP A 1 710 ? -6.545 11.279 28.697 1.00 75.88 710 ASP A N 1
ATOM 5401 C CA . ASP A 1 710 ? -5.946 11.528 27.383 1.00 75.88 710 ASP A CA 1
ATOM 5402 C C . ASP A 1 710 ? -5.677 10.167 26.733 1.00 75.88 710 ASP A C 1
ATOM 5404 O O . ASP A 1 710 ? -4.907 9.354 27.248 1.00 75.88 710 ASP A O 1
ATOM 5408 N N . LEU A 1 711 ? -6.359 9.892 25.623 1.00 71.31 711 LEU A N 1
ATOM 5409 C CA . LEU A 1 711 ? -6.238 8.617 24.917 1.00 71.31 711 LEU A CA 1
ATOM 5410 C C . LEU A 1 711 ? -4.921 8.521 24.119 1.00 71.31 711 LEU A C 1
ATOM 5412 O O . LEU A 1 711 ? -4.605 7.452 23.598 1.00 71.31 711 LEU A O 1
ATOM 5416 N N . LEU A 1 712 ? -4.140 9.607 24.019 1.00 66.88 712 LEU A N 1
ATOM 5417 C CA . LEU A 1 712 ? -2.812 9.625 23.396 1.00 66.88 712 LEU A CA 1
ATOM 5418 C C . LEU A 1 712 ? -1.655 9.449 24.383 1.00 66.88 712 LEU A C 1
ATOM 5420 O O . LEU A 1 712 ? -0.526 9.250 23.932 1.00 66.88 712 LEU A O 1
ATOM 5424 N N . ASP A 1 713 ? -1.890 9.526 25.698 1.00 64.88 713 ASP A N 1
ATOM 5425 C CA . ASP A 1 713 ? -0.832 9.356 26.712 1.00 64.88 713 ASP A CA 1
ATOM 5426 C C . ASP A 1 713 ? -0.119 7.996 26.594 1.00 64.88 713 ASP A C 1
ATOM 5428 O O . ASP A 1 713 ? 1.045 7.865 26.963 1.00 64.88 713 ASP A O 1
ATOM 5432 N N . GLU A 1 714 ? -0.804 7.002 26.033 1.00 57.22 714 GLU A N 1
ATOM 5433 C CA . GLU A 1 714 ? -0.332 5.623 25.870 1.00 57.22 714 GLU A CA 1
ATOM 5434 C C . GLU A 1 714 ? 0.480 5.417 24.575 1.00 57.22 714 GLU A C 1
ATOM 5436 O O . GLU A 1 714 ? 1.036 4.346 24.332 1.00 57.22 714 GLU A O 1
ATOM 5441 N N . MET A 1 715 ? 0.570 6.443 23.724 1.00 57.34 715 MET A N 1
ATOM 5442 C CA . MET A 1 715 ? 1.327 6.386 22.479 1.00 57.34 715 MET A CA 1
ATOM 5443 C C . MET A 1 715 ? 2.796 6.766 22.685 1.00 57.34 715 MET A C 1
ATOM 5445 O O . MET A 1 715 ? 3.139 7.625 23.498 1.00 57.34 715 MET A O 1
ATOM 5449 N N . SER A 1 716 ? 3.686 6.190 21.868 1.00 51.09 716 SER A N 1
ATOM 5450 C CA . SER A 1 716 ? 5.086 6.626 21.833 1.00 51.09 716 SER A CA 1
ATOM 5451 C C . SER A 1 716 ? 5.179 8.127 21.508 1.00 51.09 716 SER A C 1
ATOM 5453 O O . SER A 1 716 ? 4.327 8.630 20.773 1.00 51.09 716 SER A O 1
ATOM 5455 N N . PRO A 1 717 ? 6.208 8.862 21.976 1.00 53.59 717 PRO A N 1
ATOM 5456 C CA . PRO A 1 717 ? 6.284 10.318 21.801 1.00 53.59 717 PRO A CA 1
ATOM 5457 C C . PRO A 1 717 ? 6.105 10.789 20.351 1.00 53.59 717 PRO A C 1
ATOM 5459 O O . PRO A 1 717 ? 5.451 11.798 20.100 1.00 53.59 717 PRO A O 1
ATOM 5462 N N . LEU A 1 718 ? 6.636 10.027 19.388 1.00 45.09 718 LEU A N 1
ATOM 5463 C CA . LEU A 1 718 ? 6.472 10.304 17.961 1.00 45.09 718 LEU A CA 1
ATOM 5464 C C . LEU A 1 718 ? 5.028 10.072 17.492 1.00 45.09 718 LEU A C 1
ATOM 5466 O O . LEU A 1 718 ? 4.467 10.916 16.803 1.00 45.09 718 LEU A O 1
ATOM 5470 N N . SER A 1 719 ? 4.415 8.954 17.883 1.00 51.94 719 SER A N 1
ATOM 5471 C CA . SER A 1 719 ? 3.030 8.625 17.520 1.00 51.94 719 SER A CA 1
ATOM 5472 C C . SER A 1 719 ? 2.046 9.614 18.142 1.00 51.94 719 SER A C 1
ATOM 5474 O O . SER A 1 719 ? 1.143 10.090 17.461 1.00 51.94 719 SER A O 1
ATOM 5476 N N . ARG A 1 720 ? 2.279 10.000 19.402 1.00 60.25 720 ARG A N 1
ATOM 5477 C CA . ARG A 1 720 ? 1.531 11.048 20.097 1.00 60.25 720 ARG A CA 1
ATOM 5478 C C . ARG A 1 720 ? 1.631 12.378 19.362 1.00 60.25 720 ARG A C 1
ATOM 5480 O O . ARG A 1 720 ? 0.599 12.970 19.073 1.00 60.25 720 ARG A O 1
ATOM 5487 N N . LEU A 1 721 ? 2.842 12.826 19.019 1.00 55.94 721 LEU A N 1
ATOM 5488 C CA . LEU A 1 721 ? 3.052 14.067 18.268 1.00 55.94 721 LEU A CA 1
ATOM 5489 C C . LEU A 1 721 ? 2.278 14.047 16.942 1.00 55.94 721 LEU A C 1
ATOM 5491 O O . LEU A 1 721 ? 1.552 14.988 16.634 1.00 55.94 721 LEU A O 1
ATOM 5495 N N . LEU A 1 722 ? 2.383 12.954 16.186 1.00 51.56 722 LEU A N 1
ATOM 5496 C CA . LEU A 1 722 ? 1.724 12.817 14.890 1.00 51.56 722 LEU A CA 1
ATOM 5497 C C . LEU A 1 722 ? 0.197 12.795 15.016 1.00 51.56 722 LEU A C 1
ATOM 5499 O O . LEU A 1 722 ? -0.473 13.552 14.322 1.00 51.56 722 LEU A O 1
ATOM 5503 N N . VAL A 1 723 ? -0.371 11.996 15.922 1.00 57.41 723 VAL A N 1
ATOM 5504 C CA . VAL A 1 723 ? -1.830 11.940 16.101 1.00 57.41 723 VAL A CA 1
ATOM 5505 C C . VAL A 1 723 ? -2.363 13.256 16.671 1.00 57.41 723 VAL A C 1
ATOM 5507 O O . VAL A 1 723 ? -3.353 13.765 16.154 1.00 57.41 723 VAL A O 1
ATOM 5510 N N . SER A 1 724 ? -1.656 13.875 17.624 1.00 62.44 724 SER A N 1
ATOM 5511 C CA . SER A 1 724 ? -2.049 15.154 18.241 1.00 62.44 724 SER A CA 1
ATOM 5512 C C . SER A 1 724 ? -2.160 16.323 17.260 1.00 62.44 724 SER A C 1
ATOM 5514 O O . SER A 1 724 ? -2.855 17.295 17.544 1.00 62.44 724 SER A O 1
ATOM 5516 N N . THR A 1 725 ? -1.508 16.236 16.092 1.00 59.53 725 THR A N 1
ATOM 5517 C CA . THR A 1 725 ? -1.624 17.271 15.051 1.00 59.53 725 THR A CA 1
ATOM 5518 C C . THR A 1 725 ? -2.980 17.259 14.340 1.00 59.53 725 THR A C 1
ATOM 5520 O O . THR A 1 725 ? -3.347 18.264 13.737 1.00 59.53 725 THR A O 1
ATOM 5523 N N . TRP A 1 726 ? -3.742 16.162 14.443 1.00 54.28 726 TRP A N 1
ATOM 5524 C CA . TRP A 1 726 ? -5.016 15.967 13.736 1.00 54.28 726 TRP A CA 1
ATOM 5525 C C . TRP A 1 726 ? -6.179 15.550 14.638 1.00 54.28 726 TRP A C 1
ATOM 5527 O O . TRP A 1 726 ? -7.332 15.714 14.245 1.00 54.28 726 TRP A O 1
ATOM 5537 N N . ALA A 1 727 ? -5.890 14.983 15.809 1.00 64.25 727 ALA A N 1
ATOM 5538 C CA . ALA A 1 727 ? -6.884 14.532 16.767 1.00 64.25 727 ALA A CA 1
ATOM 5539 C C . ALA A 1 727 ? -6.370 14.645 18.201 1.00 64.25 727 ALA A C 1
ATOM 5541 O O . ALA A 1 727 ? -5.213 14.343 18.477 1.00 64.25 727 ALA A O 1
ATOM 5542 N N . ALA A 1 728 ? -7.243 15.025 19.130 1.00 68.56 728 ALA A N 1
ATOM 5543 C CA . ALA A 1 728 ? -6.921 15.125 20.554 1.00 68.56 728 ALA A CA 1
ATOM 5544 C C . ALA A 1 728 ? -7.913 14.312 21.390 1.00 68.56 728 ALA A C 1
ATOM 5546 O O . ALA A 1 728 ? -8.724 14.871 22.125 1.00 68.56 728 ALA A O 1
ATOM 5547 N N . PRO A 1 729 ? -7.909 12.982 21.228 1.00 76.62 729 PRO A N 1
ATOM 5548 C CA . PRO A 1 729 ? -8.929 12.144 21.810 1.00 76.62 729 PRO A CA 1
ATOM 5549 C C . PRO A 1 729 ? -8.892 12.198 23.345 1.00 76.62 729 PRO A C 1
ATOM 5551 O O . PRO A 1 729 ? -7.869 11.923 23.970 1.00 76.62 729 PRO A O 1
ATOM 5554 N N . MET A 1 730 ? -10.035 12.521 23.944 1.00 83.38 730 MET A N 1
ATOM 5555 C CA . MET A 1 730 ? -10.226 12.649 25.388 1.00 83.38 730 MET A CA 1
ATOM 5556 C C . MET A 1 730 ? -11.457 11.854 25.812 1.00 83.38 730 MET A C 1
ATOM 5558 O O . MET A 1 730 ? -12.507 11.941 25.175 1.00 83.38 730 MET A O 1
ATOM 5562 N N . ALA A 1 731 ? -11.356 11.110 26.911 1.00 85.25 731 ALA A N 1
ATOM 5563 C CA . ALA A 1 731 ? -12.501 10.447 27.523 1.00 85.25 731 ALA A CA 1
ATOM 5564 C C . ALA A 1 731 ? -12.838 11.061 28.886 1.00 85.25 731 ALA A C 1
ATOM 5566 O O . ALA A 1 731 ? -11.953 11.270 29.714 1.00 85.25 731 ALA A O 1
ATOM 5567 N N . TYR A 1 732 ? -14.125 11.308 29.133 1.00 87.19 732 TYR A N 1
ATOM 5568 C CA . TYR A 1 732 ? -14.646 11.828 30.398 1.00 87.19 732 TYR A CA 1
ATOM 5569 C C . TYR A 1 732 ? -15.707 10.880 30.944 1.00 87.19 732 TYR A C 1
ATOM 5571 O O . TYR A 1 732 ? -16.702 10.610 30.275 1.00 87.19 732 TYR A O 1
ATOM 5579 N N . THR A 1 733 ? -15.503 10.374 32.159 1.00 86.69 733 THR A N 1
ATOM 5580 C CA . THR A 1 733 ? -16.445 9.483 32.844 1.00 86.69 733 THR A CA 1
ATOM 5581 C C . THR A 1 733 ? -17.128 10.218 33.989 1.00 86.69 733 THR A C 1
ATOM 5583 O O . THR A 1 733 ? -16.464 10.702 34.908 1.00 86.69 733 THR A O 1
ATOM 5586 N N . TYR A 1 734 ? -18.456 10.253 33.960 1.00 87.81 734 TYR A N 1
ATOM 5587 C CA . TYR A 1 734 ? -19.295 10.858 34.986 1.00 87.81 734 TYR A CA 1
ATOM 5588 C C . TYR A 1 734 ? -20.128 9.812 35.713 1.00 87.81 734 TYR A C 1
ATOM 5590 O O . TYR A 1 734 ? -20.631 8.857 35.120 1.00 87.81 734 TYR A O 1
ATOM 5598 N N . GLU A 1 735 ? -20.314 10.052 37.004 1.00 86.56 735 GLU A N 1
ATOM 5599 C CA . GLU A 1 735 ? -21.430 9.517 37.762 1.00 86.56 735 GLU A CA 1
ATOM 5600 C C . GLU A 1 735 ? -22.634 10.441 37.569 1.00 86.56 735 GLU A C 1
ATOM 5602 O O . GLU A 1 735 ? -22.547 11.655 37.777 1.00 86.56 735 GLU A O 1
ATOM 5607 N N . ASN A 1 736 ? -23.767 9.858 37.205 1.00 88.94 736 ASN A N 1
ATOM 5608 C CA . ASN A 1 736 ? -25.011 10.548 36.913 1.00 88.94 736 ASN A CA 1
ATOM 5609 C C . ASN A 1 736 ? -26.137 9.988 37.775 1.00 88.94 736 ASN A C 1
ATOM 5611 O O . ASN A 1 736 ? -26.150 8.811 38.145 1.00 88.94 736 ASN A O 1
ATOM 5615 N N . ARG A 1 737 ? -27.140 10.823 38.029 1.00 90.31 737 ARG A N 1
ATOM 5616 C CA . ARG A 1 737 ? -28.479 10.345 38.366 1.00 90.31 737 ARG A CA 1
ATOM 5617 C C . ARG A 1 737 ? -29.218 10.096 37.061 1.00 90.31 737 ARG A C 1
ATOM 5619 O O . ARG A 1 737 ? -29.140 10.940 36.178 1.00 90.31 737 ARG A O 1
ATOM 5626 N N . TYR A 1 738 ? -29.942 8.991 36.943 1.00 91.38 738 TYR A N 1
ATOM 5627 C CA . TYR A 1 738 ? -30.794 8.770 35.776 1.00 91.38 738 TYR A CA 1
ATOM 5628 C C . TYR A 1 738 ? -32.263 8.613 36.147 1.00 91.38 738 TYR A C 1
ATOM 5630 O O . TYR A 1 738 ? -32.594 8.185 37.255 1.00 91.38 738 TYR A O 1
ATOM 5638 N N . GLU A 1 739 ? -33.118 8.916 35.179 1.00 91.88 739 GLU A N 1
ATOM 5639 C CA . GLU A 1 739 ? -34.545 8.629 35.164 1.00 91.88 739 GLU A CA 1
ATOM 5640 C C . GLU A 1 739 ? -34.880 7.892 33.865 1.00 91.88 739 GLU A C 1
ATOM 5642 O O . GLU A 1 739 ? -34.439 8.272 32.782 1.00 91.88 739 GLU A O 1
ATOM 5647 N N . LEU A 1 740 ? -35.651 6.817 33.967 1.00 91.56 740 LEU A N 1
ATOM 5648 C CA . LEU A 1 740 ? -36.057 5.976 32.849 1.00 91.56 740 LEU A CA 1
ATOM 5649 C C . LEU A 1 740 ? -37.572 5.809 32.882 1.00 91.56 740 LEU A C 1
ATOM 5651 O O . LEU A 1 740 ? -38.132 5.368 33.883 1.00 91.56 740 LEU A O 1
ATOM 5655 N N . ARG A 1 741 ? -38.231 6.120 31.772 1.00 92.75 741 ARG A N 1
ATOM 5656 C CA . ARG A 1 741 ? -39.666 5.935 31.561 1.00 92.75 741 ARG A CA 1
ATOM 5657 C C . ARG A 1 741 ? -39.873 4.993 30.386 1.00 92.75 741 ARG A C 1
ATOM 5659 O O . ARG A 1 741 ? -39.427 5.294 29.284 1.00 92.75 741 ARG A O 1
ATOM 5666 N N . ILE A 1 742 ? -40.544 3.870 30.619 1.00 92.00 742 ILE A N 1
ATOM 5667 C CA . ILE A 1 742 ? -40.900 2.896 29.580 1.00 92.00 742 ILE A CA 1
ATOM 5668 C C . ILE A 1 742 ? -42.418 2.897 29.422 1.00 92.00 742 ILE A C 1
ATOM 5670 O O . ILE A 1 742 ? -43.144 2.589 30.366 1.00 92.00 742 ILE A O 1
ATOM 5674 N N . GLU A 1 743 ? -42.887 3.227 28.227 1.00 92.75 743 GLU A N 1
ATOM 5675 C CA . GLU A 1 743 ? -44.293 3.193 27.838 1.00 92.75 743 GLU A CA 1
ATOM 5676 C C . GLU A 1 743 ? -44.531 2.000 26.924 1.00 92.75 743 GLU A C 1
ATOM 5678 O O . GLU A 1 743 ? -43.969 1.931 25.831 1.00 92.75 743 GLU A O 1
ATOM 5683 N N . LYS A 1 744 ? -45.366 1.063 27.374 1.00 91.38 744 LYS A N 1
ATOM 5684 C CA . LYS A 1 744 ? -45.798 -0.081 26.571 1.00 91.38 744 LYS A CA 1
ATOM 5685 C C . LYS A 1 744 ? -47.239 0.129 26.109 1.00 91.38 744 LYS A C 1
ATOM 5687 O O . LYS A 1 744 ? -48.045 0.639 26.893 1.00 91.38 744 LYS A O 1
ATOM 5692 N N . PRO A 1 745 ? -47.598 -0.266 24.877 1.00 85.00 745 PRO A N 1
ATOM 5693 C CA . PRO A 1 745 ? -48.977 -0.175 24.412 1.00 85.00 745 PRO A CA 1
ATOM 5694 C C . PRO A 1 745 ? -49.939 -0.909 25.361 1.00 85.00 745 PRO A C 1
ATOM 5696 O O . PRO A 1 745 ? -49.841 -2.119 25.537 1.00 85.00 745 PRO A O 1
ATOM 5699 N N . GLY A 1 746 ? -50.874 -0.179 25.975 1.00 82.00 746 GLY A N 1
ATOM 5700 C CA . GLY A 1 746 ? -51.897 -0.755 26.858 1.00 82.00 746 GLY A CA 1
ATOM 5701 C C . GLY A 1 746 ? -51.482 -1.000 28.316 1.00 82.00 746 GLY A C 1
ATOM 5702 O O . GLY A 1 746 ? -52.313 -1.477 29.085 1.00 82.00 746 GLY A O 1
ATOM 5703 N N . GLU A 1 747 ? -50.260 -0.644 28.727 1.00 88.44 747 GLU A N 1
ATOM 5704 C CA . GLU A 1 747 ? -49.812 -0.726 30.127 1.00 88.44 747 GLU A CA 1
ATOM 5705 C C . GLU A 1 747 ? -49.516 0.665 30.712 1.00 88.44 747 GLU A C 1
ATOM 5707 O O . GLU A 1 747 ? -49.263 1.633 29.992 1.00 88.44 747 GLU A O 1
ATOM 5712 N N . ALA A 1 748 ? -49.534 0.777 32.044 1.00 85.00 748 ALA A N 1
ATOM 5713 C CA . ALA A 1 748 ? -49.112 1.999 32.721 1.00 85.00 748 ALA A CA 1
ATOM 5714 C C . ALA A 1 748 ? -47.596 2.239 32.532 1.00 85.00 748 ALA A C 1
ATOM 5716 O O . ALA A 1 748 ? -46.821 1.278 32.556 1.00 85.00 748 ALA A O 1
ATOM 5717 N N . PRO A 1 749 ? -47.147 3.502 32.386 1.00 87.19 749 PRO A N 1
ATOM 5718 C CA . PRO A 1 749 ? -45.733 3.825 32.224 1.00 87.19 749 PRO A CA 1
ATOM 5719 C C . PRO A 1 749 ? -44.910 3.352 33.426 1.00 87.19 749 PRO A C 1
ATOM 5721 O O . PRO A 1 749 ? -45.201 3.704 34.570 1.00 87.19 749 PRO A O 1
ATOM 5724 N N . ALA A 1 750 ? -43.844 2.597 33.166 1.00 87.25 750 ALA A N 1
ATOM 5725 C CA . ALA A 1 750 ? -42.893 2.187 34.191 1.00 87.25 750 ALA A CA 1
ATOM 5726 C C . ALA A 1 750 ? -41.824 3.273 34.363 1.00 87.25 750 ALA A C 1
ATOM 5728 O O . ALA A 1 750 ? -41.031 3.507 33.449 1.00 87.25 750 ALA A O 1
ATOM 5729 N N . LEU A 1 751 ? -41.801 3.921 35.529 1.00 88.62 751 LEU A N 1
ATOM 5730 C CA . LEU A 1 751 ? -40.796 4.918 35.901 1.00 88.62 751 LEU A CA 1
ATOM 5731 C C . LEU A 1 751 ? -39.729 4.282 36.801 1.00 88.62 751 LEU A C 1
ATOM 5733 O O . LEU A 1 751 ? -40.066 3.560 37.738 1.00 88.62 751 LEU A O 1
ATOM 5737 N N . ARG A 1 752 ? -38.454 4.555 36.530 1.00 87.62 752 ARG A N 1
ATOM 5738 C CA . ARG A 1 752 ? -37.307 4.104 37.329 1.00 87.62 752 ARG A CA 1
ATOM 5739 C C . ARG A 1 752 ? -36.297 5.221 37.476 1.00 87.62 752 ARG A C 1
ATOM 5741 O O . ARG A 1 752 ? -36.203 6.089 36.612 1.00 87.62 752 ARG A O 1
ATOM 5748 N N . SER A 1 753 ? -35.513 5.172 38.541 1.00 87.44 753 SER A N 1
ATOM 5749 C CA . SER A 1 753 ? -34.419 6.113 38.743 1.00 87.44 753 SER A CA 1
ATOM 5750 C C . SER A 1 753 ? -33.307 5.472 39.550 1.00 87.44 753 SER A C 1
ATOM 5752 O O . SER A 1 753 ? -33.572 4.621 40.392 1.00 87.44 753 SER A O 1
ATOM 5754 N N . GLY A 1 754 ? -32.075 5.909 39.344 1.00 86.19 754 GLY A N 1
ATOM 5755 C CA . GLY A 1 754 ? -30.942 5.383 40.093 1.00 86.19 754 GLY A CA 1
ATOM 5756 C C . GLY A 1 754 ? -29.643 6.079 39.731 1.00 86.19 754 GLY A C 1
ATOM 5757 O O . GLY A 1 754 ? -29.641 7.250 39.338 1.00 86.19 754 GLY A O 1
ATOM 5758 N N . GLN A 1 755 ? -28.543 5.345 39.858 1.00 84.19 755 GLN A N 1
ATOM 5759 C CA . GLN A 1 755 ? -27.219 5.796 39.444 1.00 84.19 755 GLN A CA 1
ATOM 5760 C C . GLN A 1 755 ? -26.881 5.275 38.052 1.00 84.19 755 GLN A C 1
ATOM 5762 O O . GLN A 1 755 ? -27.260 4.167 37.664 1.00 84.19 755 GLN A O 1
ATOM 5767 N N . ALA A 1 756 ? -26.158 6.092 37.300 1.00 85.75 756 ALA A N 1
ATOM 5768 C CA . ALA A 1 756 ? -25.642 5.729 35.999 1.00 85.75 756 ALA A CA 1
ATOM 5769 C C . ALA A 1 756 ? -24.209 6.211 35.822 1.00 85.75 756 ALA A C 1
ATOM 5771 O O . ALA A 1 756 ? -23.837 7.285 36.282 1.00 85.75 756 ALA A O 1
ATOM 5772 N N . LEU A 1 757 ? -23.424 5.438 35.093 1.00 86.94 757 LEU A N 1
ATOM 5773 C CA . LEU A 1 757 ? -22.115 5.838 34.614 1.00 86.94 757 LEU A CA 1
ATOM 5774 C C . LEU A 1 757 ? -22.258 6.242 33.158 1.00 86.94 757 LEU A C 1
ATOM 5776 O O . LEU A 1 757 ? -22.835 5.494 32.371 1.00 86.94 757 LEU A O 1
ATOM 5780 N N . SER A 1 758 ? -21.747 7.413 32.799 1.00 90.19 758 SER A N 1
ATOM 5781 C CA . SER A 1 758 ? -21.651 7.823 31.402 1.00 90.19 758 SER A CA 1
ATOM 5782 C C . SER A 1 758 ? -20.216 8.129 31.036 1.00 90.19 758 SER A C 1
ATOM 5784 O O . SER A 1 758 ? -19.500 8.770 31.801 1.00 90.19 758 SER A O 1
ATOM 5786 N N . GLU A 1 759 ? -19.819 7.723 29.844 1.00 89.69 759 GLU A N 1
ATOM 5787 C CA . GLU A 1 759 ? -18.535 8.043 29.257 1.00 89.69 759 GLU A CA 1
ATOM 5788 C C . GLU A 1 759 ? -18.749 8.802 27.949 1.00 89.69 759 GLU A C 1
ATOM 5790 O O . GLU A 1 759 ? -19.483 8.358 27.063 1.00 89.69 759 GLU A O 1
ATOM 5795 N N . PHE A 1 760 ? -18.086 9.948 27.845 1.00 89.75 760 PHE A N 1
ATOM 5796 C CA . PHE A 1 760 ? -17.955 10.714 26.617 1.00 89.75 760 PHE A CA 1
ATOM 5797 C C . PHE A 1 760 ? -16.538 10.518 26.097 1.00 89.75 760 PHE A C 1
ATOM 5799 O O . PHE A 1 760 ? -15.599 11.080 26.657 1.00 89.75 760 PHE A O 1
ATOM 5806 N N . SER A 1 761 ? -16.374 9.711 25.052 1.00 87.69 761 SER A N 1
ATOM 5807 C CA . SER A 1 761 ? -15.092 9.510 24.378 1.00 87.69 761 SER A CA 1
ATOM 5808 C C . SER A 1 761 ? -15.055 10.355 23.113 1.00 87.69 761 SER A C 1
ATOM 5810 O O . SER A 1 761 ? -15.568 9.963 22.062 1.00 87.69 761 SER A O 1
ATOM 5812 N N . TYR A 1 762 ? -14.463 11.536 23.223 1.00 84.81 762 TYR A N 1
ATOM 5813 C CA . TYR A 1 762 ? -14.189 12.402 22.090 1.00 84.81 762 TYR A CA 1
ATOM 5814 C C . TYR A 1 762 ? -12.985 11.856 21.346 1.00 84.81 762 TYR A C 1
ATOM 5816 O O . TYR A 1 762 ? -11.935 11.638 21.941 1.00 84.81 762 TYR A O 1
ATOM 5824 N N . ALA A 1 763 ? -13.124 11.650 20.043 1.00 77.00 763 ALA A N 1
ATOM 5825 C CA . ALA A 1 763 ? -11.975 11.437 19.176 1.00 77.00 763 ALA A CA 1
ATOM 5826 C C . ALA A 1 763 ? -11.539 12.748 18.509 1.00 77.00 763 ALA A C 1
ATOM 5828 O O . ALA A 1 763 ? -10.350 12.968 18.312 1.00 77.00 763 ALA A O 1
ATOM 5829 N N . ASN A 1 764 ? -12.510 13.620 18.209 1.00 70.88 764 ASN A N 1
ATOM 5830 C CA . ASN A 1 764 ? -12.347 14.962 17.653 1.00 70.88 764 ASN A CA 1
ATOM 5831 C C . ASN A 1 764 ? -13.487 15.868 18.132 1.00 70.88 764 ASN A C 1
ATOM 5833 O O . ASN A 1 764 ? -14.514 15.369 18.591 1.00 70.88 764 ASN A O 1
ATOM 5837 N N . LYS A 1 765 ? -13.330 17.197 18.035 1.00 67.88 765 LYS A N 1
ATOM 5838 C CA . LYS A 1 765 ? -14.407 18.128 18.408 1.00 67.88 765 LYS A CA 1
ATOM 5839 C C . LYS A 1 765 ? -15.607 17.922 17.466 1.00 67.88 765 LYS A C 1
ATOM 5841 O O . LYS A 1 765 ? -15.444 18.095 16.262 1.00 67.88 765 LYS A O 1
ATOM 5846 N N . PRO A 1 766 ? -16.788 17.516 17.969 1.00 64.06 766 PRO A N 1
ATOM 5847 C CA . PRO A 1 766 ? -17.969 17.350 17.132 1.00 64.06 766 PRO A CA 1
ATOM 5848 C C . PRO A 1 766 ? -18.494 18.721 16.691 1.00 64.06 766 PRO A C 1
ATOM 5850 O O . PRO A 1 766 ? -18.533 19.658 17.486 1.00 64.06 766 PRO A O 1
ATOM 5853 N N . THR A 1 767 ? -18.918 18.830 15.433 1.00 57.09 767 THR A N 1
ATOM 5854 C CA . THR A 1 767 ? -19.354 20.100 14.826 1.00 57.09 767 THR A CA 1
ATOM 5855 C C . THR A 1 767 ? -20.685 20.583 15.387 1.00 57.09 767 THR A C 1
ATOM 5857 O O . THR A 1 767 ? -20.851 21.772 15.616 1.00 57.09 767 THR A O 1
ATOM 5860 N N . ASN A 1 768 ? -21.627 19.660 15.617 1.00 63.25 768 ASN A N 1
ATOM 5861 C CA . ASN A 1 768 ? -22.949 19.941 16.171 1.00 63.25 768 ASN A CA 1
ATOM 5862 C C . ASN A 1 768 ? -23.401 18.761 17.031 1.00 63.25 768 ASN A C 1
ATOM 5864 O O . ASN A 1 768 ? -23.742 17.695 16.517 1.00 63.25 768 ASN A O 1
ATOM 5868 N N . LEU A 1 769 ? -23.411 18.957 18.345 1.00 68.00 769 LEU A N 1
ATOM 5869 C CA . LEU A 1 769 ? -24.103 18.052 19.249 1.00 68.00 769 LEU A CA 1
ATOM 5870 C C . LEU A 1 769 ? -25.601 18.382 19.194 1.00 68.00 769 LEU A C 1
ATOM 5872 O O . LEU A 1 769 ? -25.948 19.561 19.270 1.00 68.00 769 LEU A O 1
ATOM 5876 N N . PRO A 1 770 ? -26.490 17.391 19.010 1.00 62.88 770 PRO A N 1
ATOM 5877 C CA . PRO A 1 770 ? -27.922 17.653 18.970 1.00 62.88 770 PRO A CA 1
ATOM 5878 C C . PRO A 1 770 ? -28.365 18.279 20.295 1.00 62.88 770 PRO A C 1
ATOM 5880 O O . PRO A 1 770 ? -28.181 17.686 21.356 1.00 62.88 770 PRO A O 1
ATOM 5883 N N . ALA A 1 771 ? -28.928 19.482 20.217 1.00 58.62 771 ALA A N 1
ATOM 5884 C CA . ALA A 1 771 ? -29.703 20.093 21.289 1.00 58.62 771 ALA A CA 1
ATOM 5885 C C . ALA A 1 771 ? -31.170 19.667 21.122 1.00 58.62 771 ALA A C 1
ATOM 5887 O O . ALA A 1 771 ? -31.606 19.429 19.991 1.00 58.62 771 ALA A O 1
ATOM 5888 N N . PHE A 1 772 ? -31.876 19.495 22.239 1.00 44.66 772 PHE A N 1
ATOM 5889 C CA . PHE A 1 772 ? -33.228 18.929 22.268 1.00 44.66 772 PHE A CA 1
ATOM 5890 C C . PHE A 1 772 ? -34.265 19.795 21.542 1.00 44.66 772 PHE A C 1
ATOM 5892 O O . PHE A 1 772 ? -34.158 21.042 21.624 1.00 44.66 772 PHE A O 1
#

Secondary structure (DSSP, 8-state):
-HHHHHHHHHHHHHHHHHHH-----HHHHSSPPPSSS-HHHHHHHHHHHHHHHHHHHHTT--HHHHHHHHHHHHHHHHHHHHTT-HHHHHHHHHHHHHHHHHHHHHHHHTT---HHHHHHHHHHHHHHHHHHHHHHHHHGGG-HHHHHHHHHHHHHHHHHHHHHHHHHHTT-----SS--HHHHHHHHHHHHHHHHHHHHHHSTT-SS---HHHHHHHHHHHHHHHHHHHHHHHHHHHHHHHHHHHHH-SSSSGGGTSHHHHHHHHHHHHHHHHHHHHHHHHHHTS---HHHHHHHHHHHHHHHHHHHIIIIIS--TTS-HHHHHHHHHHHHHHHHHHHHHHHHIIIIIS---HHHHHHHHHHHHIIIIIHHHIIIIIS--S----HHHHHHHHHHHHHHHHHHHHHHT--SS-----B---TTS--B----HHHHS----TTS--EEEEEEEEEETTS-EEEEEEEEE-TTTS---EEEEEEEEE-TT--EEEEEEEE-TTSEEE-TTS-EEETTEEEEE-TTS-EEEEEE-SSEEEEEEE---S--B-GGGGEEE-STTS-SEEEEEEEEEEEEEEEEEEETTTEEEEEEEEEEEEEEEESS-HHHH-SEEEEEEEEETTSSEEEEEEEEEPPTT--PPPEEEEEEEETTEEEEEESEEEEEEEEEEEE--TTS-EEEEEEEEEEEE-TTS-EEEEEEEEEEEEEEEETTTTS-HHHHHHHHTT---EEEEEEEEEEEEEE-TTS--EEEEEEEEEEEEESS--S-PPP-

Sequence (772 aa):
MTIGVVVLLLGAYSVRVLVKGRYVPERVKKEPGSVFLSRFFIEFGYWCFEPLEKLCLRLRVTPNQLTAGSLACSVGAAASFAT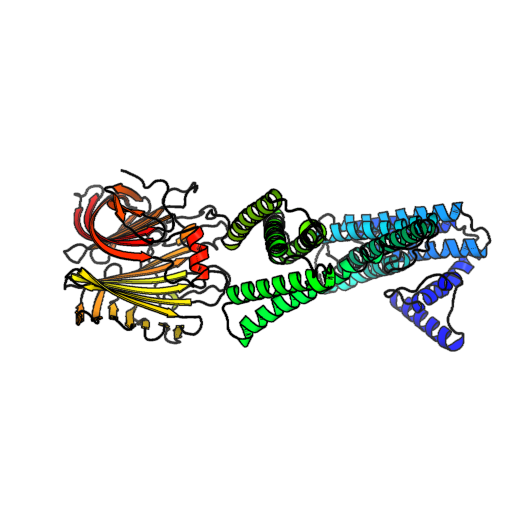GRFTLGGWLVIACAILDALDGMVARTRGIASDAGELLDAAVDRYAEIATFAGIAAYYRSYPLGFWLALTSLAGALLVSYARAKGEISGIDARMGSMNRGERAVYIGAAGVLSPYLARFSEPGVPHPAFYLMLATLLLVAVMANVTAIRRFIYIHTELRKREGAAETTGAREEELSGWFQRAWIASAVATAVDYGSFTILVEVVGIYTGSSRALGALLGAITNFTLNKIYTFRTRDNSVLVEVPRYAAISLTSLLLNTVGVILLTEGLRWNPLAAAAVVGLGVSLGWNLPLHRIFVFREHTVHRPVLALIGAVASGLAAMAVLFVSYGNPFAEEQVHGFSSALPDAANLTQKSFLPKLRSEAFYSESYSFLLTSDDGSFARVQFLVSNAGLEGHGKGAVRAVVVAPDGKTVEDGEAFESGEWGVQPEGAIEMGASRLTMGPDASQHVHFAGRKLVVDATVLPETRAVRPGGGRVVFDSGGHAVFDNTIFALRSRFEGTLWSVATGSRRTRGYCYADTSYSTVPAYKSASLWYRMQAFDGDGGTSAALAVLFPPEGSRLPPQGWLYTSRAGKTEVRSTDVKIAFEDFRHEPGGHFEYDVPQRVAAVARGVDGETVTLRADARKLLYRQDLLDEMSPLSRLLVSTWAAPMAYTYENRYELRIEKPGEAPALRSGQALSEFSYANKPTNLPAF

pLDDT: mean 78.29, std 15.47, range [35.0, 98.06]

Radius of gyration: 38.32 Å; chains: 1; bounding box: 91×68×114 Å